Protein 3EXR (pdb70)

Structure (mmCIF, N/CA/C/O backbone):
data_3EXR
#
_entry.id   3EXR
#
_cell.length_a   59.830
_cell.length_b   127.230
_cell.length_c   130.770
_cell.angle_alpha   90.000
_cell.angle_beta   90.000
_cell.angle_gamma   90.000
#
_symmetry.space_group_name_H-M   'P 21 21 21'
#
loop_
_entity.id
_entity.type
_entity.pdbx_description
1 polymer 'RmpD (Hexulose-6-phosphate synthase)'
2 water water
#
loop_
_atom_site.group_PDB
_atom_site.id
_atom_site.type_symbol
_atom_site.label_atom_id
_atom_site.label_alt_id
_atom_site.label_comp_id
_atom_site.label_asym_id
_atom_site.label_entity_id
_atom_site.label_seq_id
_atom_site.pdbx_PDB_ins_code
_atom_site.Cartn_x
_atom_site.Cartn_y
_atom_site.Cartn_z
_atom_site.occupancy
_atom_site.B_iso_or_equiv
_atom_site.auth_seq_id
_atom_site.auth_comp_id
_atom_site.auth_asym_id
_atom_site.auth_atom_id
_atom_site.pdbx_PDB_model_num
ATOM 1 N N . LYS A 1 3 ? 25.309 36.758 47.985 1.00 31.66 3 LYS A N 1
ATOM 2 C CA . LYS A 1 3 ? 24.176 36.396 48.882 1.00 31.28 3 LYS A CA 1
ATOM 3 C C . LYS A 1 3 ? 24.642 36.233 50.324 1.00 30.62 3 LYS A C 1
ATOM 4 O O . LYS A 1 3 ? 25.688 35.635 50.598 1.00 31.62 3 LYS A O 1
ATOM 6 N N . GLN A 1 4 ? 23.857 36.758 51.250 1.00 28.31 4 GLN A N 1
ATOM 7 C CA . GLN A 1 4 ? 24.122 36.568 52.666 1.00 25.84 4 GLN A CA 1
ATOM 8 C C . GLN A 1 4 ? 22.832 36.175 53.376 1.00 23.11 4 GLN A C 1
ATOM 9 O O . GLN A 1 4 ? 21.736 36.338 52.843 1.00 22.85 4 GLN A O 1
ATOM 15 N N . LEU A 1 5 ? 22.980 35.660 54.583 1.00 19.63 5 LEU A N 1
ATOM 16 C CA . LEU A 1 5 ? 21.844 35.338 55.420 1.00 17.18 5 LEU A CA 1
ATOM 17 C C . LEU A 1 5 ? 21.159 36.618 55.915 1.00 14.71 5 LEU A C 1
ATOM 18 O O . LEU A 1 5 ? 21.793 37.679 56.003 1.00 14.66 5 LEU A O 1
ATOM 23 N N . PRO A 1 6 ? 19.875 36.532 56.271 1.00 12.13 6 PRO A N 1
ATOM 24 C CA . PRO A 1 6 ? 19.286 37.685 56.973 1.00 10.84 6 PRO A CA 1
ATOM 25 C C . PRO A 1 6 ? 20.105 38.050 58.206 1.00 10.19 6 PRO A C 1
ATOM 26 O O . PRO A 1 6 ? 20.569 37.158 58.921 1.00 10.55 6 PRO A O 1
ATOM 30 N N . ASN A 1 7 ? 20.227 39.358 58.464 1.00 10.33 7 ASN A N 1
ATOM 31 C CA . ASN A 1 7 ? 20.895 39.860 59.643 1.00 10.57 7 ASN A CA 1
ATOM 32 C C . ASN A 1 7 ? 19.998 39.685 60.859 1.00 10.26 7 ASN A C 1
ATOM 33 O O . ASN A 1 7 ? 18.777 39.704 60.747 1.00 10.22 7 ASN A O 1
ATOM 38 N N . LEU A 1 8 ? 20.624 39.511 62.022 1.00 9.86 8 LEU A N 1
ATOM 39 C CA . LEU A 1 8 ? 19.987 39.703 63.293 1.00 9.79 8 LEU A CA 1
ATOM 40 C C . LEU A 1 8 ? 20.424 41.068 63.822 1.00 9.57 8 LEU A C 1
ATOM 41 O O . LEU A 1 8 ? 21.616 41.317 64.007 1.00 10.03 8 LEU A O 1
ATOM 46 N N . GLN A 1 9 ? 19.441 41.919 64.077 1.00 9.12 9 GLN A N 1
ATOM 47 C CA . GLN A 1 9 ? 19.652 43.259 64.623 1.00 8.65 9 GLN A CA 1
ATOM 48 C C . GLN A 1 9 ? 19.003 43.346 65.987 1.00 9.18 9 GLN A C 1
ATOM 49 O O . GLN A 1 9 ? 17.904 42.839 66.175 1.00 9.28 9 GLN A O 1
ATOM 55 N N . VAL A 1 10 ? 19.676 44.019 66.924 1.00 9.44 10 VAL A N 1
ATOM 56 C CA . VAL A 1 10 ? 19.072 44.318 68.224 1.00 9.66 10 VAL A CA 1
ATOM 57 C C . VAL A 1 10 ? 18.823 45.820 68.353 1.00 9.32 10 VAL A C 1
ATOM 58 O O . VAL A 1 10 ? 19.724 46.627 68.118 1.00 9.39 10 VAL A O 1
ATOM 62 N N . ALA A 1 11 ? 17.578 46.157 68.656 1.00 8.74 11 ALA A N 1
ATOM 63 C CA . ALA A 1 11 ? 17.175 47.524 68.932 1.00 9.36 11 ALA A CA 1
ATOM 64 C C . ALA A 1 11 ? 17.338 47.782 70.418 1.00 9.21 11 ALA A C 1
ATOM 65 O O . ALA A 1 11 ? 16.898 46.980 71.249 1.00 9.99 11 ALA A O 1
ATOM 67 N N . LEU A 1 12 ? 17.931 48.928 70.740 1.00 8.49 12 LEU A N 1
ATOM 68 C CA . LEU A 1 12 ? 18.051 49.435 72.114 1.00 8.80 12 LEU A CA 1
ATOM 69 C C . LEU A 1 12 ? 17.146 50.647 72.289 1.00 8.65 12 LEU A C 1
ATOM 70 O O . LEU A 1 12 ? 17.464 51.758 71.852 1.00 8.05 12 LEU A O 1
ATOM 75 N N . ASP A 1 13 ? 15.986 50.432 72.896 1.00 8.88 13 ASP A N 1
ATOM 76 C CA . ASP A 1 13 ? 14.960 51.468 73.010 1.00 9.73 13 ASP A CA 1
ATOM 77 C C . ASP A 1 13 ? 14.787 51.978 74.438 1.00 9.68 13 ASP A C 1
ATOM 78 O O . ASP A 1 13 ? 13.750 52.556 74.776 1.00 10.16 13 ASP A O 1
ATOM 83 N N . HIS A 1 14 ? 15.829 51.795 75.245 1.00 9.26 14 HIS A N 1
ATOM 84 C CA . HIS A 1 14 ? 15.852 52.157 76.657 1.00 8.85 14 HIS A CA 1
ATOM 85 C C . HIS A 1 14 ? 15.750 53.665 76.847 1.00 9.20 14 HIS A C 1
ATOM 86 O O . HIS A 1 14 ? 16.133 54.453 75.974 1.00 9.59 14 HIS A O 1
ATOM 93 N N . SER A 1 15 ? 15.206 54.056 77.993 1.00 9.28 15 SER A N 1
ATOM 94 C CA . SER A 1 15 ? 15.068 55.461 78.340 1.00 10.03 15 SER A CA 1
ATOM 95 C C . SER A 1 15 ? 16.269 56.072 79.074 1.00 10.34 15 SER A C 1
ATOM 96 O O . SER A 1 15 ? 16.223 57.222 79.499 1.00 10.28 15 SER A O 1
ATOM 99 N N . ASN A 1 16 ? 17.337 55.287 79.224 1.00 9.90 16 ASN A N 1
ATOM 100 C CA . ASN A 1 16 ? 18.557 55.752 79.849 1.00 10.22 16 ASN A CA 1
ATOM 101 C C . ASN A 1 16 ? 19.783 55.066 79.250 1.00 10.42 16 ASN A C 1
ATOM 102 O O . ASN A 1 16 ? 19.695 54.055 78.542 1.00 10.18 16 ASN A O 1
ATOM 107 N N . LEU A 1 17 ? 20.925 55.688 79.481 1.00 10.43 17 LEU A N 1
ATOM 108 C CA . LEU A 1 17 ? 22.188 55.288 78.898 1.00 10.56 17 LEU A CA 1
ATOM 109 C C . LEU A 1 17 ? 22.594 53.904 79.399 1.00 10.37 17 LEU A C 1
ATOM 110 O O . LEU A 1 17 ? 22.974 53.030 78.596 1.00 9.63 17 LEU A O 1
ATOM 115 N N . LYS A 1 18 ? 22.464 53.681 80.707 1.00 10.27 18 LYS A N 1
ATOM 116 C CA . LYS A 1 18 ? 22.880 52.407 81.284 1.00 10.37 18 LYS A CA 1
ATOM 117 C C . LYS A 1 18 ? 22.100 51.229 80.695 1.00 10.14 18 LYS A C 1
ATOM 118 O O . LYS A 1 18 ? 22.678 50.185 80.421 1.00 11.25 18 LYS A O 1
ATOM 124 N N . GLY A 1 19 ? 20.810 51.405 80.436 1.00 9.45 19 GLY A N 1
ATOM 125 C CA . GLY A 1 19 ? 20.029 50.272 79.911 1.00 10.13 19 GLY A CA 1
ATOM 126 C C . GLY A 1 19 ? 20.465 49.868 78.510 1.00 9.34 19 GLY A C 1
ATOM 127 O O . GLY A 1 19 ? 20.559 48.671 78.164 1.00 10.12 19 GLY A O 1
ATOM 128 N N . ALA A 1 20 ? 20.736 50.882 77.673 1.00 9.20 20 ALA A N 1
ATOM 129 C CA . ALA A 1 20 ? 21.218 50.637 76.298 1.00 9.15 20 ALA A CA 1
ATOM 130 C C . ALA A 1 20 ? 22.581 49.961 76.297 1.00 9.29 20 ALA A C 1
ATOM 131 O O . ALA A 1 20 ? 22.809 48.987 75.579 1.00 9.23 20 ALA A O 1
ATOM 133 N N . ILE A 1 21 ? 23.503 50.475 77.103 1.00 9.14 21 ILE A N 1
ATOM 134 C CA . ILE A 1 21 ? 24.869 49.943 77.097 1.00 9.74 21 ILE A CA 1
ATOM 135 C C . ILE A 1 21 ? 24.867 48.530 77.674 1.00 9.61 21 ILE A C 1
ATOM 136 O O . ILE A 1 21 ? 25.485 47.623 77.118 1.00 9.88 21 ILE A O 1
ATOM 141 N N . THR A 1 22 ? 24.119 48.327 78.746 1.00 9.53 22 THR A N 1
ATOM 142 C CA . THR A 1 22 ? 24.114 46.992 79.367 1.00 9.64 22 THR A CA 1
ATOM 143 C C . THR A 1 22 ? 23.512 45.964 78.419 1.00 9.90 22 THR A C 1
ATOM 144 O O . THR A 1 22 ? 24.034 44.875 78.270 1.00 10.22 22 THR A O 1
ATOM 148 N N . ALA A 1 23 ? 22.419 46.328 77.759 1.00 9.72 23 ALA A N 1
ATOM 149 C CA . ALA A 1 23 ? 21.777 45.397 76.813 1.00 8.83 23 ALA A CA 1
ATOM 150 C C . ALA A 1 23 ? 22.704 45.106 75.621 1.00 9.17 23 ALA A C 1
ATOM 151 O O . ALA A 1 23 ? 22.836 43.944 75.171 1.00 10.14 23 ALA A O 1
ATOM 153 N N . ALA A 1 24 ? 23.342 46.147 75.088 1.00 9.58 24 ALA A N 1
ATOM 154 C CA . ALA A 1 24 ? 24.261 45.995 73.950 1.00 9.94 24 ALA A CA 1
ATOM 155 C C . ALA A 1 24 ? 25.407 45.057 74.246 1.00 10.89 24 ALA A C 1
ATOM 156 O O . ALA A 1 24 ? 25.727 44.174 73.439 1.00 11.57 24 ALA A O 1
ATOM 158 N N . VAL A 1 25 ? 26.006 45.226 75.411 1.00 11.30 25 VAL A N 1
ATOM 159 C CA . VAL A 1 25 ? 27.117 44.360 75.813 1.00 12.09 25 VAL A CA 1
ATOM 160 C C . VAL A 1 25 ? 26.656 42.908 75.981 1.00 11.98 25 VAL A C 1
ATOM 161 O O . VAL A 1 25 ? 27.401 41.988 75.667 1.00 13.37 25 VAL A O 1
ATOM 165 N N . SER A 1 26 ? 25.419 42.708 76.442 1.00 11.96 26 SER A N 1
ATOM 166 C CA . SER A 1 26 ? 24.891 41.350 76.666 1.00 12.36 26 SER A CA 1
ATOM 167 C C . SER A 1 26 ? 24.728 40.522 75.405 1.00 12.28 26 SER A C 1
ATOM 168 O O . SER A 1 26 ? 24.808 39.296 75.475 1.00 12.92 26 SER A O 1
ATOM 171 N N . VAL A 1 27 ? 24.428 41.172 74.273 1.00 12.54 27 VAL A N 1
ATOM 172 C CA . VAL A 1 27 ? 24.131 40.470 73.018 1.00 13.13 27 VAL A CA 1
ATOM 173 C C . VAL A 1 27 ? 25.044 40.795 71.839 1.00 14.06 27 VAL A C 1
ATOM 174 O O . VAL A 1 27 ? 25.000 40.115 70.813 1.00 14.23 27 VAL A O 1
ATOM 178 N N . GLY A 1 28 ? 25.868 41.822 71.983 1.00 14.84 28 GLY A N 1
ATOM 179 C CA . GLY A 1 28 ? 26.638 42.371 70.874 1.00 15.23 28 GLY A CA 1
ATOM 180 C C . GLY A 1 28 ? 27.396 41.369 70.028 1.00 15.52 28 GLY A C 1
ATOM 181 O O . GLY A 1 28 ? 27.343 41.406 68.807 1.00 15.00 28 GLY A O 1
ATOM 182 N N . ASN A 1 29 ? 28.088 40.449 70.674 1.00 16.26 29 ASN A N 1
ATOM 183 C CA . ASN A 1 29 ? 28.904 39.494 69.949 1.00 17.56 29 ASN A CA 1
ATOM 184 C C . ASN A 1 29 ? 28.085 38.527 69.103 1.00 16.62 29 ASN A C 1
ATOM 185 O O . ASN A 1 29 ? 28.599 37.914 68.163 1.00 17.90 29 ASN A O 1
ATOM 190 N N . GLU A 1 30 ? 26.814 38.381 69.449 1.00 15.35 30 GLU A N 1
ATOM 191 C CA . GLU A 1 30 ? 25.953 37.402 68.806 1.00 14.47 30 GLU A CA 1
ATOM 192 C C . GLU A 1 30 ? 25.088 37.958 67.688 1.00 14.02 30 GLU A C 1
ATOM 193 O O . GLU A 1 30 ? 24.450 37.192 66.968 1.00 14.37 30 GLU A O 1
ATOM 199 N N . VAL A 1 31 ? 25.055 39.285 67.541 1.00 11.68 31 VAL A N 1
ATOM 200 C CA . VAL A 1 31 ? 24.204 39.929 66.543 1.00 11.46 31 VAL A CA 1
ATOM 201 C C . VAL A 1 31 ? 25.047 40.519 65.437 1.00 10.79 31 VAL A C 1
ATOM 202 O O . VAL A 1 31 ? 26.264 40.660 65.583 1.00 11.99 31 VAL A O 1
ATOM 206 N N . ASP A 1 32 ? 24.392 40.853 64.329 1.00 10.65 32 ASP A N 1
ATOM 207 C CA . ASP A 1 32 ? 25.051 41.453 63.168 1.00 10.44 32 ASP A CA 1
ATOM 208 C C . ASP A 1 32 ? 24.958 42.977 63.173 1.00 10.83 32 ASP A C 1
ATOM 209 O O . ASP A 1 32 ? 25.798 43.658 62.577 1.00 11.18 32 ASP A O 1
ATOM 214 N N . VAL A 1 33 ? 23.888 43.489 63.767 1.00 9.98 33 VAL A N 1
ATOM 215 C CA . VAL A 1 33 ? 23.621 44.937 63.742 1.00 8.79 33 VAL A CA 1
ATOM 216 C C . VAL A 1 33 ? 23.125 45.404 65.128 1.00 9.63 33 VAL A C 1
ATOM 217 O O . VAL A 1 33 ? 22.279 44.739 65.739 1.00 8.63 33 VAL A O 1
ATOM 221 N N . ILE A 1 34 ? 23.663 46.521 65.615 1.00 9.11 34 ILE A N 1
ATOM 222 C CA . ILE A 1 34 ? 23.229 47.119 66.891 1.00 9.71 34 ILE A CA 1
ATOM 223 C C . ILE A 1 34 ? 22.641 48.494 66.613 1.00 8.34 34 ILE A C 1
ATOM 224 O O . ILE A 1 34 ? 23.254 49.318 65.940 1.00 8.59 34 ILE A O 1
ATOM 229 N N . GLU A 1 35 ? 21.455 48.741 67.156 1.00 7.65 35 GLU A N 1
ATOM 230 C CA . GLU A 1 35 ? 20.680 49.950 66.843 1.00 7.67 35 GLU A CA 1
ATOM 231 C C . GLU A 1 35 ? 20.416 50.772 68.108 1.00 7.49 35 GLU A C 1
ATOM 232 O O . GLU A 1 35 ? 19.853 50.279 69.082 1.00 7.62 35 GLU A O 1
ATOM 238 N N . ALA A 1 36 ? 20.844 52.029 68.074 1.00 6.88 36 ALA A N 1
ATOM 239 C CA . ALA A 1 36 ? 20.461 53.006 69.078 1.00 7.86 36 ALA A CA 1
ATOM 240 C C . ALA A 1 36 ? 19.076 53.522 68.723 1.00 7.61 36 ALA A C 1
ATOM 241 O O . ALA A 1 36 ? 18.921 54.296 67.752 1.00 7.24 36 ALA A O 1
ATOM 243 N N . GLY A 1 37 ? 18.066 53.098 69.477 1.00 7.67 37 GLY A N 1
ATOM 244 C CA . GLY A 1 37 ? 16.695 53.418 69.136 1.00 8.28 37 GLY A CA 1
ATOM 245 C C . GLY A 1 37 ? 16.311 54.862 69.415 1.00 7.31 37 GLY A C 1
ATOM 246 O O . GLY A 1 37 ? 16.942 55.533 70.229 1.00 7.96 37 GLY A O 1
ATOM 247 N N . THR A 1 38 ? 15.244 55.342 68.765 1.00 7.87 38 THR A N 1
ATOM 248 C CA . THR A 1 38 ? 14.852 56.755 68.858 1.00 7.55 38 THR A CA 1
ATOM 249 C C . THR A 1 38 ? 14.553 57.162 70.297 1.00 7.78 38 THR A C 1
ATOM 250 O O . THR A 1 38 ? 14.944 58.246 70.731 1.00 8.13 38 THR A O 1
ATOM 254 N N . VAL A 1 39 ? 13.846 56.306 71.041 1.00 7.56 39 VAL A N 1
ATOM 255 C CA . VAL A 1 39 ? 13.528 56.631 72.435 1.00 8.29 39 VAL A CA 1
ATOM 256 C C . VAL A 1 39 ? 14.814 56.918 73.230 1.00 7.08 39 VAL A C 1
ATOM 257 O O . VAL A 1 39 ? 14.864 57.801 74.086 1.00 6.98 39 VAL A O 1
ATOM 261 N N . CYS A 1 40 ? 15.842 56.128 72.964 1.00 8.30 40 CYS A N 1
ATOM 262 C CA . CYS A 1 40 ? 17.109 56.244 73.658 1.00 6.99 40 CYS A CA 1
ATOM 263 C C . CYS A 1 40 ? 17.879 57.483 73.207 1.00 7.41 40 CYS A C 1
ATOM 264 O O . CYS A 1 40 ? 18.363 58.248 74.038 1.00 6.92 40 CYS A O 1
ATOM 267 N N . LEU A 1 41 ? 17.991 57.682 71.894 1.00 6.80 41 LEU A N 1
ATOM 268 C CA . LEU A 1 41 ? 18.678 58.859 71.394 1.00 7.07 41 LEU A CA 1
ATOM 269 C C . LEU A 1 41 ? 18.047 60.166 71.877 1.00 7.29 41 LEU A C 1
ATOM 270 O O . LEU A 1 41 ? 18.756 61.112 72.237 1.00 8.01 41 LEU A O 1
ATOM 275 N N . LEU A 1 42 ? 16.720 60.247 71.890 1.00 7.29 42 LEU A N 1
ATOM 276 C CA . LEU A 1 42 ? 16.078 61.466 72.407 1.00 6.74 42 LEU A CA 1
ATOM 277 C C . LEU A 1 42 ? 16.349 61.685 73.872 1.00 6.51 42 LEU A C 1
ATOM 278 O O . LEU A 1 42 ? 16.268 62.828 74.333 1.00 7.62 42 LEU A O 1
ATOM 283 N N . GLN A 1 43 ? 16.618 60.607 74.619 1.00 7.60 43 GLN A N 1
ATOM 284 C CA . GLN A 1 43 ? 17.003 60.727 76.028 1.00 7.34 43 GLN A CA 1
ATOM 285 C C . GLN A 1 43 ? 18.469 61.068 76.266 1.00 7.20 43 GLN A C 1
ATOM 286 O O . GLN A 1 43 ? 18.770 61.866 77.134 1.00 7.67 43 GLN A O 1
ATOM 292 N N . VAL A 1 44 ? 19.381 60.445 75.514 1.00 7.56 44 VAL A N 1
ATOM 293 C CA . VAL A 1 44 ? 20.799 60.492 75.866 1.00 7.90 44 VAL A CA 1
ATOM 294 C C . VAL A 1 44 ? 21.682 61.193 74.858 1.00 7.22 44 VAL A C 1
ATOM 295 O O . VAL A 1 44 ? 22.814 61.512 75.189 1.00 8.25 44 VAL A O 1
ATOM 299 N N . GLY A 1 45 ? 21.180 61.436 73.654 1.00 7.27 45 GLY A N 1
ATOM 300 C CA . GLY A 1 45 ? 21.943 62.106 72.604 1.00 7.10 45 GLY A CA 1
ATOM 301 C C . GLY A 1 45 ? 22.846 61.117 71.887 1.00 7.06 45 GLY A C 1
ATOM 302 O O . GLY A 1 45 ? 22.776 59.908 72.133 1.00 8.85 45 GLY A O 1
ATOM 303 N N . SER A 1 46 ? 23.730 61.648 71.055 1.00 7.40 46 SER A N 1
ATOM 304 C CA . SER A 1 46 ? 24.433 60.852 70.060 1.00 7.29 46 SER A CA 1
ATOM 305 C C . SER A 1 46 ? 25.721 60.241 70.575 1.00 7.76 46 SER A C 1
ATOM 306 O O . SER A 1 46 ? 26.324 59.423 69.889 1.00 7.74 46 SER A O 1
ATOM 309 N N . GLU A 1 47 ? 26.164 60.608 71.767 1.00 8.31 47 GLU A N 1
ATOM 310 C CA . GLU A 1 47 ? 27.401 60.035 72.279 1.00 8.99 47 GLU A CA 1
ATOM 311 C C . GLU A 1 47 ? 27.267 58.493 72.386 1.00 9.14 47 GLU A C 1
ATOM 312 O O . GLU A 1 47 ? 28.220 57.766 72.186 1.00 9.15 47 GLU A O 1
ATOM 318 N N . LEU A 1 48 ? 26.057 58.023 72.641 1.00 9.30 48 LEU A N 1
ATOM 319 C CA . LEU A 1 48 ? 25.784 56.589 72.667 1.00 8.85 48 LEU A CA 1
ATOM 320 C C . LEU A 1 48 ? 26.283 55.903 71.397 1.00 8.50 48 LEU A C 1
ATOM 321 O O . LEU A 1 48 ? 26.845 54.786 71.462 1.00 7.84 48 LEU A O 1
ATOM 326 N N . VAL A 1 49 ? 26.083 56.549 70.249 1.00 8.97 49 VAL A N 1
ATOM 327 C CA . VAL A 1 49 ? 26.510 55.942 68.978 1.00 8.43 49 VAL A CA 1
ATOM 328 C C . VAL A 1 49 ? 28.019 55.677 68.999 1.00 8.51 49 VAL A C 1
ATOM 329 O O . VAL A 1 49 ? 28.488 54.626 68.593 1.00 8.13 49 VAL A O 1
ATOM 333 N N . GLU A 1 50 ? 28.758 56.666 69.474 1.00 8.42 50 GLU A N 1
ATOM 334 C CA . GLU A 1 50 ? 30.213 56.566 69.588 1.00 9.14 50 GLU A CA 1
ATOM 335 C C . GLU A 1 50 ? 30.673 55.490 70.603 1.00 9.33 50 GLU A C 1
ATOM 336 O O . GLU A 1 50 ? 31.634 54.762 70.359 1.00 10.16 50 GLU A O 1
ATOM 342 N N . VAL A 1 51 ? 29.969 55.382 71.717 1.00 9.09 51 VAL A N 1
ATOM 343 C CA . VAL A 1 51 ? 30.267 54.352 72.715 1.00 8.13 51 VAL A CA 1
ATOM 344 C C . VAL A 1 51 ? 30.054 52.971 72.085 1.00 8.96 51 VAL A C 1
ATOM 345 O O . VAL A 1 51 ? 30.881 52.093 72.274 1.00 9.21 51 VAL A O 1
ATOM 349 N N . LEU A 1 52 ? 28.971 52.820 71.339 1.00 8.50 52 LEU A N 1
ATOM 350 C CA . LEU A 1 52 ? 28.685 51.538 70.704 1.00 9.52 52 LEU A CA 1
ATOM 351 C C . LEU A 1 52 ? 29.755 51.199 69.678 1.00 9.66 52 LEU A C 1
ATOM 352 O O . LEU A 1 52 ? 30.160 50.053 69.582 1.00 10.15 52 LEU A O 1
ATOM 357 N N . ARG A 1 53 ? 30.211 52.199 68.921 1.00 9.40 53 ARG A N 1
ATOM 358 C CA . ARG A 1 53 ? 31.264 51.996 67.930 1.00 9.35 53 ARG A CA 1
ATOM 359 C C . ARG A 1 53 ? 32.567 51.553 68.571 1.00 10.03 53 ARG A C 1
ATOM 360 O O . ARG A 1 53 ? 33.245 50.684 68.053 1.00 10.18 53 ARG A O 1
ATOM 368 N N . SER A 1 54 ? 32.882 52.125 69.721 1.00 9.82 54 SER A N 1
ATOM 369 C CA . SER A 1 54 ? 34.070 51.761 70.481 1.00 10.46 54 SER A CA 1
ATOM 370 C C . SER A 1 54 ? 33.983 50.299 70.994 1.00 10.52 54 SER A C 1
ATOM 371 O O . SER A 1 54 ? 34.953 49.530 70.928 1.00 11.38 54 SER A O 1
ATOM 374 N N . LEU A 1 55 ? 32.829 49.925 71.530 1.00 10.53 55 LEU A N 1
ATOM 375 C CA . LEU A 1 55 ? 32.639 48.573 72.007 1.00 10.95 55 LEU A CA 1
ATOM 376 C C . LEU A 1 55 ? 32.645 47.545 70.875 1.00 11.60 55 LEU A C 1
ATOM 377 O O . LEU A 1 55 ? 33.066 46.397 71.098 1.00 12.16 55 LEU A O 1
ATOM 382 N N . PHE A 1 56 ? 32.156 47.957 69.696 1.00 11.98 56 PHE A N 1
ATOM 383 C CA . PHE A 1 56 ? 31.915 47.054 68.554 1.00 12.32 56 PHE A CA 1
ATOM 384 C C . PHE A 1 56 ? 32.457 47.637 67.233 1.00 13.65 56 PHE A C 1
ATOM 385 O O . PHE A 1 56 ? 31.699 48.153 66.396 1.00 14.02 56 PHE A O 1
ATOM 393 N N . PRO A 1 57 ? 33.780 47.632 67.066 1.00 15.52 57 PRO A N 1
ATOM 394 C CA . PRO A 1 57 ? 34.427 48.306 65.929 1.00 17.45 57 PRO A CA 1
ATOM 395 C C . PRO A 1 57 ? 33.957 47.808 64.561 1.00 18.88 57 PRO A C 1
ATOM 396 O O . PRO A 1 57 ? 33.960 48.582 63.598 1.00 20.41 57 PRO A O 1
ATOM 400 N N . ASP A 1 58 ? 33.518 46.557 64.497 1.00 20.15 58 ASP A N 1
ATOM 401 C CA . ASP A 1 58 ? 33.236 45.923 63.212 1.00 21.02 58 ASP A CA 1
ATOM 402 C C . ASP A 1 58 ? 31.775 45.477 63.067 1.00 20.21 58 ASP A C 1
ATOM 403 O O . ASP A 1 58 ? 31.452 44.645 62.220 1.00 21.43 58 ASP A O 1
ATOM 408 N N . LYS A 1 59 ? 30.885 46.029 63.886 1.00 17.48 59 LYS A N 1
ATOM 409 C CA . LYS A 1 59 ? 29.475 45.703 63.792 1.00 16.15 59 LYS A CA 1
ATOM 410 C C . LYS A 1 59 ? 28.810 46.804 63.023 1.00 13.56 59 LYS A C 1
ATOM 411 O O . LYS A 1 59 ? 29.288 47.933 63.006 1.00 13.77 59 LYS A O 1
ATOM 417 N N . ILE A 1 60 ? 27.696 46.488 62.377 1.00 11.57 60 ILE A N 1
ATOM 418 C CA . ILE A 1 60 ? 26.894 47.552 61.759 1.00 10.00 60 ILE A CA 1
ATOM 419 C C . ILE A 1 60 ? 26.157 48.300 62.885 1.00 9.33 60 ILE A C 1
ATOM 420 O O . ILE A 1 60 ? 25.575 47.676 63.753 1.00 8.41 60 ILE A O 1
ATOM 425 N N . ILE A 1 61 ? 26.211 49.637 62.881 1.00 9.01 61 ILE A N 1
ATOM 426 C CA . ILE A 1 61 ? 25.541 50.449 63.907 1.00 9.38 61 ILE A CA 1
ATOM 427 C C . ILE A 1 61 ? 24.512 51.364 63.247 1.00 8.75 61 ILE A C 1
ATOM 428 O O . ILE A 1 61 ? 24.815 52.047 62.275 1.00 8.06 61 ILE A O 1
ATOM 433 N N . VAL A 1 62 ? 23.305 51.359 63.794 1.00 8.35 62 VAL A N 1
ATOM 434 C CA . VAL A 1 62 ? 22.177 52.131 63.300 1.00 8.24 62 VAL A CA 1
ATOM 435 C C . VAL A 1 62 ? 21.887 53.245 64.305 1.00 8.35 62 VAL A C 1
ATOM 436 O O . VAL A 1 62 ? 21.799 52.983 65.507 1.00 8.62 62 VAL A O 1
ATOM 440 N N . ALA A 1 63 ? 21.835 54.476 63.793 1.00 7.31 63 ALA A N 1
ATOM 441 C CA . ALA A 1 63 ? 21.318 55.623 64.567 1.00 7.56 63 ALA A CA 1
ATOM 442 C C . ALA A 1 63 ? 19.856 55.795 64.129 1.00 7.56 63 ALA A C 1
ATOM 443 O O . ALA A 1 63 ? 19.567 56.296 63.038 1.00 7.82 63 ALA A O 1
ATOM 445 N N . ASP A 1 64 ? 18.931 55.417 65.007 1.00 7.24 64 ASP A N 1
ATOM 446 C CA . ASP A 1 64 ? 17.507 55.419 64.673 1.00 7.72 64 ASP A CA 1
ATOM 447 C C . ASP A 1 64 ? 16.924 56.785 65.017 1.00 7.38 64 ASP A C 1
ATOM 448 O O . ASP A 1 64 ? 16.198 56.921 65.979 1.00 7.96 64 ASP A O 1
ATOM 453 N N . THR A 1 65 ? 17.239 57.788 64.200 1.00 7.19 65 THR A N 1
ATOM 454 C CA . THR A 1 65 ? 16.766 59.146 64.476 1.00 7.66 65 THR A CA 1
ATOM 455 C C . THR A 1 65 ? 15.368 59.438 63.925 1.00 8.05 65 THR A C 1
ATOM 456 O O . THR A 1 65 ? 14.756 60.433 64.292 1.00 8.79 65 THR A O 1
ATOM 460 N N . LYS A 1 66 ? 14.871 58.601 63.013 1.00 8.60 66 LYS A N 1
ATOM 461 C CA . LYS A 1 66 ? 13.575 58.829 62.365 1.00 8.95 66 LYS A CA 1
ATOM 462 C C . LYS A 1 66 ? 13.512 60.269 61.865 1.00 9.54 66 LYS A C 1
ATOM 463 O O . LYS A 1 66 ? 12.507 60.981 62.019 1.00 9.06 66 LYS A O 1
ATOM 469 N N . CYS A 1 67 ? 14.634 60.681 61.279 1.00 9.77 67 CYS A N 1
ATOM 470 C CA . CYS A 1 67 ? 14.829 62.048 60.795 1.00 10.52 67 CYS A CA 1
ATOM 471 C C . CYS A 1 67 ? 13.750 62.503 59.818 1.00 10.70 67 CYS A C 1
ATOM 472 O O . CYS A 1 67 ? 13.448 61.813 58.838 1.00 10.59 67 CYS A O 1
ATOM 475 N N . ALA A 1 68 ? 13.152 63.655 60.128 1.00 10.20 68 ALA A N 1
ATOM 476 C CA . ALA A 1 68 ? 12.093 64.249 59.298 1.00 10.60 68 ALA A CA 1
ATOM 477 C C . ALA A 1 68 ? 12.543 65.478 58.520 1.00 10.55 68 ALA A C 1
ATOM 478 O O . ALA A 1 68 ? 11.881 65.836 57.548 1.00 10.11 68 ALA A O 1
ATOM 480 N N . ASP A 1 69 ? 13.621 66.122 58.972 1.00 10.64 69 ASP A N 1
ATOM 481 C CA . ASP A 1 69 ? 14.047 67.388 58.422 1.00 11.15 69 ASP A CA 1
ATOM 482 C C . ASP A 1 69 ? 15.509 67.635 58.840 1.00 11.29 69 ASP A C 1
ATOM 483 O O . ASP A 1 69 ? 16.042 66.931 59.725 1.00 10.70 69 ASP A O 1
ATOM 488 N N . ALA A 1 70 ? 16.151 68.615 58.200 1.00 11.02 70 ALA A N 1
ATOM 489 C CA . ALA A 1 70 ? 17.584 68.862 58.402 1.00 11.51 70 ALA A CA 1
ATOM 490 C C . ALA A 1 70 ? 18.389 67.575 58.193 1.00 12.00 70 ALA A C 1
ATOM 491 O O . ALA A 1 70 ? 19.255 67.200 59.013 1.00 11.02 70 ALA A O 1
ATOM 493 N N . GLY A 1 71 ? 18.111 66.908 57.068 1.00 11.88 71 GLY A N 1
ATOM 494 C CA . GLY A 1 71 ? 18.678 65.600 56.808 1.00 11.54 71 GLY A CA 1
ATOM 495 C C . GLY A 1 71 ? 20.187 65.585 56.783 1.00 10.81 71 GLY A C 1
ATOM 496 O O . GLY A 1 71 ? 20.805 64.690 57.337 1.00 11.31 71 GLY A O 1
ATOM 497 N N . GLY A 1 72 ? 20.787 66.598 56.173 1.00 10.37 72 GLY A N 1
ATOM 498 C CA . GLY A 1 72 ? 22.237 66.683 56.096 1.00 10.17 72 GLY A CA 1
ATOM 499 C C . GLY A 1 72 ? 22.884 66.819 57.463 1.00 10.28 72 GLY A C 1
ATOM 500 O O . GLY A 1 72 ? 23.912 66.198 57.739 1.00 11.65 72 GLY A O 1
ATOM 501 N N . THR A 1 73 ? 22.290 67.642 58.316 1.00 9.44 73 THR A N 1
ATOM 502 C CA . THR A 1 73 ? 22.821 67.903 59.642 1.00 10.33 73 THR A CA 1
ATOM 503 C C . THR A 1 73 ? 22.690 66.701 60.553 1.00 9.63 73 THR A C 1
ATOM 504 O O . THR A 1 73 ? 23.654 66.308 61.194 1.00 10.55 73 THR A O 1
ATOM 508 N N . VAL A 1 74 ? 21.515 66.090 60.594 1.00 9.57 74 VAL A N 1
ATOM 509 C CA . VAL A 1 74 ? 21.285 64.957 61.509 1.00 9.05 74 VAL A CA 1
ATOM 510 C C . VAL A 1 74 ? 22.155 63.743 61.062 1.00 10.10 74 VAL A C 1
ATOM 511 O O . VAL A 1 74 ? 22.766 63.050 61.897 1.00 11.12 74 VAL A O 1
ATOM 515 N N . ALA A 1 75 ? 22.231 63.517 59.751 1.00 10.09 75 ALA A N 1
ATOM 516 C CA . ALA A 1 75 ? 23.081 62.444 59.202 1.00 10.22 75 ALA A CA 1
ATOM 517 C C . ALA A 1 75 ? 24.540 62.675 59.509 1.00 9.49 75 ALA A C 1
ATOM 518 O O . ALA A 1 75 ? 25.222 61.789 60.005 1.00 9.60 75 ALA A O 1
ATOM 520 N N . LYS A 1 76 ? 25.036 63.881 59.229 1.00 9.80 76 LYS A N 1
ATOM 521 C CA . LYS A 1 76 ? 26.419 64.227 59.603 1.00 9.99 76 LYS A CA 1
ATOM 522 C C . LYS A 1 76 ? 26.673 64.060 61.090 1.00 9.46 76 LYS A C 1
ATOM 523 O O . LYS A 1 76 ? 27.690 63.487 61.486 1.00 9.77 76 LYS A O 1
ATOM 529 N N . ASN A 1 77 ? 25.761 64.548 61.927 1.00 8.84 77 ASN A N 1
ATOM 530 C CA . ASN A 1 77 ? 25.939 64.424 63.367 1.00 9.04 77 ASN A CA 1
ATOM 531 C C . ASN A 1 77 ? 26.099 63.008 63.864 1.00 9.01 77 ASN A C 1
ATOM 532 O O . ASN A 1 77 ? 26.889 62.767 64.770 1.00 9.72 77 ASN A O 1
ATOM 537 N N . ASN A 1 78 ? 25.342 62.069 63.284 1.00 8.96 78 ASN A N 1
ATOM 538 C CA . ASN A 1 78 ? 25.439 60.674 63.695 1.00 9.05 78 ASN A CA 1
ATOM 539 C C . ASN A 1 78 ? 26.527 59.907 62.970 1.00 9.08 78 ASN A C 1
ATOM 540 O O . ASN A 1 78 ? 27.082 59.000 63.560 1.00 9.26 78 ASN A O 1
ATOM 545 N N . ALA A 1 79 ? 26.859 60.290 61.738 1.00 9.49 79 ALA A N 1
ATOM 546 C CA . ALA A 1 79 ? 27.960 59.657 60.991 1.00 9.88 79 ALA A CA 1
ATOM 547 C C . ALA A 1 79 ? 29.305 59.970 61.640 1.00 9.74 79 ALA A C 1
ATOM 548 O O . ALA A 1 79 ? 30.185 59.109 61.707 1.00 10.73 79 ALA A O 1
ATOM 550 N N . VAL A 1 80 ? 29.486 61.193 62.140 1.00 9.62 80 VAL A N 1
ATOM 551 C CA . VAL A 1 80 ? 30.755 61.507 62.797 1.00 10.35 80 VAL A CA 1
ATOM 552 C C . VAL A 1 80 ? 30.931 60.731 64.103 1.00 9.46 80 VAL A C 1
ATOM 553 O O . VAL A 1 80 ? 32.049 60.533 64.543 1.00 11.03 80 VAL A O 1
ATOM 557 N N . ARG A 1 81 ? 29.823 60.277 64.708 1.00 8.96 81 ARG A N 1
ATOM 558 C CA . ARG A 1 81 ? 29.852 59.444 65.930 1.00 8.85 81 ARG A CA 1
ATOM 559 C C . ARG A 1 81 ? 30.179 57.990 65.587 1.00 9.17 81 ARG A C 1
ATOM 560 O O . ARG A 1 81 ? 30.487 57.200 66.470 1.00 11.02 81 ARG A O 1
ATOM 568 N N . GLY A 1 82 ? 30.090 57.654 64.310 1.00 9.92 82 GLY A N 1
ATOM 569 C CA . GLY A 1 82 ? 30.375 56.293 63.831 1.00 10.03 82 GLY A CA 1
ATOM 570 C C . GLY A 1 82 ? 29.203 55.463 63.287 1.00 10.32 82 GLY A C 1
ATOM 571 O O . GLY A 1 82 ? 29.384 54.278 63.010 1.00 11.10 82 GLY A O 1
ATOM 572 N N . ALA A 1 83 ? 28.011 56.049 63.119 1.00 10.19 83 ALA A N 1
ATOM 573 C CA . ALA A 1 83 ? 26.899 55.294 62.537 1.00 10.34 83 ALA A CA 1
ATOM 574 C C . ALA A 1 83 ? 27.159 54.822 61.117 1.00 10.26 83 ALA A C 1
ATOM 575 O O . ALA A 1 83 ? 27.779 55.538 60.300 1.00 10.22 83 ALA A O 1
ATOM 577 N N . ASP A 1 84 ? 26.629 53.636 60.808 1.00 9.75 84 ASP A N 1
ATOM 578 C CA . ASP A 1 84 ? 26.575 53.153 59.425 1.00 8.55 84 ASP A CA 1
ATOM 579 C C . ASP A 1 84 ? 25.258 53.487 58.731 1.00 8.56 84 ASP A C 1
ATOM 580 O O . ASP A 1 84 ? 25.245 54.007 57.606 1.00 8.65 84 ASP A O 1
ATOM 585 N N . TRP A 1 85 ? 24.152 53.189 59.411 1.00 8.70 85 TRP A N 1
ATOM 586 C CA . TRP A 1 85 ? 22.816 53.389 58.885 1.00 8.77 85 TRP A CA 1
ATOM 587 C C . TRP A 1 85 ? 22.101 54.388 59.755 1.00 9.31 85 TRP A C 1
ATOM 588 O O . TRP A 1 85 ? 22.294 54.391 60.953 1.00 9.60 85 TRP A O 1
ATOM 599 N N . MET A 1 86 ? 21.300 55.242 59.127 1.00 9.75 86 MET A N 1
ATOM 600 C CA . MET A 1 86 ? 20.403 56.131 59.860 1.00 9.16 86 MET A CA 1
ATOM 601 C C . MET A 1 86 ? 18.987 55.999 59.308 1.00 8.78 86 MET A C 1
ATOM 602 O O . MET A 1 86 ? 18.789 55.890 58.082 1.00 8.81 86 MET A O 1
ATOM 607 N N . THR A 1 87 ? 17.995 56.047 60.195 1.00 8.01 87 THR A N 1
ATOM 608 C CA . THR A 1 87 ? 16.612 56.079 59.748 1.00 8.07 87 THR A CA 1
ATOM 609 C C . THR A 1 87 ? 16.095 57.486 59.449 1.00 8.82 87 THR A C 1
ATOM 610 O O . THR A 1 87 ? 16.383 58.463 60.166 1.00 8.15 87 THR A O 1
ATOM 614 N N . CYS A 1 88 ? 15.277 57.574 58.396 1.00 8.95 88 CYS A N 1
ATOM 615 C CA . CYS A 1 88 ? 14.427 58.741 58.155 1.00 8.90 88 CYS A CA 1
ATOM 616 C C . CYS A 1 88 ? 13.001 58.256 58.210 1.00 9.06 88 CYS A C 1
ATOM 617 O O . CYS A 1 88 ? 12.687 57.163 57.683 1.00 10.28 88 CYS A O 1
ATOM 620 N N . ILE A 1 89 ? 12.139 59.046 58.851 1.00 8.96 89 ILE A N 1
ATOM 621 C CA . ILE A 1 89 ? 10.710 58.769 58.830 1.00 9.68 89 ILE A CA 1
ATOM 622 C C . ILE A 1 89 ? 10.220 58.928 57.381 1.00 9.80 89 ILE A C 1
ATOM 623 O O . ILE A 1 89 ? 10.737 59.743 56.618 1.00 9.59 89 ILE A O 1
ATOM 628 N N . CYS A 1 90 ? 9.226 58.146 56.992 1.00 10.25 90 CYS A N 1
ATOM 629 C CA . CYS A 1 90 ? 8.762 58.161 55.606 1.00 11.47 90 CYS A CA 1
ATOM 630 C C . CYS A 1 90 ? 8.123 59.492 55.207 1.00 12.42 90 CYS A C 1
ATOM 631 O O . CYS A 1 90 ? 7.958 59.762 54.018 1.00 13.85 90 CYS A O 1
ATOM 634 N N . SER A 1 91 ? 7.749 60.293 56.204 1.00 13.24 91 SER A N 1
ATOM 635 C CA . SER A 1 91 ? 7.225 61.661 56.049 1.00 14.19 91 SER A CA 1
ATOM 636 C C . SER A 1 91 ? 8.251 62.643 55.507 1.00 13.95 91 SER A C 1
ATOM 637 O O . SER A 1 91 ? 7.891 63.699 54.986 1.00 14.50 91 SER A O 1
ATOM 640 N N . ALA A 1 92 ? 9.528 62.377 55.751 1.00 12.97 92 ALA A N 1
ATOM 641 C CA . ALA A 1 92 ? 10.585 63.231 55.255 1.00 12.19 92 ALA A CA 1
ATOM 642 C C . ALA A 1 92 ? 10.500 63.379 53.734 1.00 12.05 92 ALA A C 1
ATOM 643 O O . ALA A 1 92 ? 10.212 62.426 53.016 1.00 12.83 92 ALA A O 1
ATOM 645 N N . THR A 1 93 ? 10.735 64.579 53.246 1.00 12.14 93 THR A N 1
ATOM 646 C CA . THR A 1 93 ? 10.699 64.811 51.810 1.00 12.51 93 THR A CA 1
ATOM 647 C C . THR A 1 93 ? 11.896 64.185 51.114 1.00 12.62 93 THR A C 1
ATOM 648 O O . THR A 1 93 ? 12.889 63.826 51.757 1.00 12.76 93 THR A O 1
ATOM 652 N N . ILE A 1 94 ? 11.801 64.072 49.793 1.00 13.57 94 ILE A N 1
ATOM 653 C CA . ILE A 1 94 ? 12.890 63.554 48.977 1.00 13.43 94 ILE A CA 1
ATOM 654 C C . ILE A 1 94 ? 14.157 64.422 49.126 1.00 13.21 94 ILE A C 1
ATOM 655 O O . ILE A 1 94 ? 15.225 63.877 49.340 1.00 13.29 94 ILE A O 1
ATOM 660 N N . PRO A 1 95 ? 14.061 65.765 49.057 1.00 13.68 95 PRO A N 1
ATOM 661 C CA . PRO A 1 95 ? 15.279 66.556 49.339 1.00 13.38 95 PRO A CA 1
ATOM 662 C C . PRO A 1 95 ? 15.927 66.283 50.711 1.00 12.74 95 PRO A C 1
ATOM 663 O O . PRO A 1 95 ? 17.150 66.160 50.803 1.00 11.74 95 PRO A O 1
ATOM 667 N N . THR A 1 96 ? 15.110 66.145 51.745 1.00 12.23 96 THR A N 1
ATOM 668 C CA . THR A 1 96 ? 15.634 65.812 53.077 1.00 11.74 96 THR A CA 1
ATOM 669 C C . THR A 1 96 ? 16.341 64.436 53.066 1.00 11.34 96 THR A C 1
ATOM 670 O O . THR A 1 96 ? 17.453 64.271 53.601 1.00 10.65 96 THR A O 1
ATOM 674 N N . MET A 1 97 ? 15.688 63.432 52.469 1.00 11.55 97 MET A N 1
ATOM 675 C CA . MET A 1 97 ? 16.296 62.087 52.394 1.00 12.13 97 MET A CA 1
ATOM 676 C C . MET A 1 97 ? 17.584 62.076 51.563 1.00 12.22 97 MET A C 1
ATOM 677 O O . MET A 1 97 ? 18.565 61.452 51.954 1.00 11.92 97 MET A O 1
ATOM 682 N N . LYS A 1 98 ? 17.591 62.788 50.437 1.00 12.53 98 LYS A N 1
ATOM 683 C CA . LYS A 1 98 ? 18.821 62.891 49.633 1.00 13.65 98 LYS A CA 1
ATOM 684 C C . LYS A 1 98 ? 19.934 63.593 50.400 1.00 12.59 98 LYS A C 1
ATOM 685 O O . LYS A 1 98 ? 21.094 63.169 50.340 1.00 12.41 98 LYS A O 1
ATOM 691 N N . ALA A 1 99 ? 19.606 64.664 51.119 1.00 11.64 99 ALA A N 1
ATOM 692 C CA . ALA A 1 99 ? 20.645 65.388 51.862 1.00 11.05 99 ALA A CA 1
ATOM 693 C C . ALA A 1 99 ? 21.259 64.499 52.945 1.00 11.36 99 ALA A C 1
ATOM 694 O O . ALA A 1 99 ? 22.466 64.536 53.179 1.00 11.53 99 ALA A O 1
ATOM 696 N N . ALA A 1 100 ? 20.421 63.669 53.573 1.00 10.19 100 ALA A N 1
ATOM 697 C CA . ALA A 1 100 ? 20.864 62.761 54.619 1.00 10.40 100 ALA A CA 1
ATOM 698 C C . ALA A 1 100 ? 21.750 61.688 54.006 1.00 9.74 100 ALA A C 1
ATOM 699 O O . ALA A 1 100 ? 22.835 61.405 54.523 1.00 10.27 100 ALA A O 1
ATOM 701 N N . ARG A 1 101 ? 21.323 61.123 52.881 1.00 9.99 101 ARG A N 1
ATOM 702 C CA . ARG A 1 101 ? 22.150 60.122 52.192 1.00 10.82 101 ARG A CA 1
ATOM 703 C C . ARG A 1 101 ? 23.507 60.680 51.778 1.00 11.55 101 ARG A C 1
ATOM 704 O O . ARG A 1 101 ? 24.536 60.026 51.980 1.00 12.70 101 ARG A O 1
ATOM 712 N N . LYS A 1 102 ? 23.501 61.868 51.187 1.00 13.00 102 LYS A N 1
ATOM 713 C CA . LYS A 1 102 ? 24.751 62.493 50.760 1.00 14.46 102 LYS A CA 1
ATOM 714 C C . LYS A 1 102 ? 25.690 62.723 51.940 1.00 13.70 102 LYS A C 1
ATOM 715 O O . LYS A 1 102 ? 26.890 62.485 51.828 1.00 13.13 102 LYS A O 1
ATOM 721 N N . ALA A 1 103 ? 25.145 63.153 53.076 1.00 12.89 103 ALA A N 1
ATOM 722 C CA . ALA A 1 103 ? 25.979 63.425 54.246 1.00 13.03 103 ALA A CA 1
ATOM 723 C C . ALA A 1 103 ? 26.565 62.166 54.867 1.00 12.79 103 ALA A C 1
ATOM 724 O O . ALA A 1 103 ? 27.735 62.156 55.268 1.00 13.24 103 ALA A O 1
ATOM 726 N N . ILE A 1 104 ? 25.769 61.090 54.942 1.00 12.97 104 ILE A N 1
ATOM 727 C CA . ILE A 1 104 ? 26.258 59.884 55.582 1.00 11.70 104 ILE A CA 1
ATOM 728 C C . ILE A 1 104 ? 27.284 59.189 54.674 1.00 12.23 104 ILE A C 1
ATOM 729 O O . ILE A 1 104 ? 28.262 58.649 55.161 1.00 12.47 104 ILE A O 1
ATOM 734 N N . GLU A 1 105 ? 27.066 59.256 53.360 1.00 12.57 105 GLU A N 1
ATOM 735 C CA . GLU A 1 105 ? 28.023 58.730 52.373 1.00 13.96 105 GLU A CA 1
ATOM 736 C C . GLU A 1 105 ? 29.327 59.512 52.370 1.00 14.31 105 GLU A C 1
ATOM 737 O O . GLU A 1 105 ? 30.395 58.939 52.154 1.00 14.58 105 GLU A O 1
ATOM 743 N N . ASP A 1 106 ? 29.255 60.818 52.610 1.00 14.52 106 ASP A N 1
ATOM 744 C CA . ASP A 1 106 ? 30.468 61.638 52.617 1.00 15.78 106 ASP A CA 1
ATOM 745 C C . ASP A 1 106 ? 31.426 61.210 53.732 1.00 15.41 106 ASP A C 1
ATOM 746 O O . ASP A 1 106 ? 32.641 61.146 53.532 1.00 15.71 106 ASP A O 1
ATOM 751 N N . ILE A 1 107 ? 30.882 60.894 54.908 1.00 15.18 107 ILE A N 1
ATOM 752 C CA . ILE A 1 107 ? 31.700 60.492 56.047 1.00 15.96 107 ILE A CA 1
ATOM 753 C C . ILE A 1 107 ? 32.019 58.987 56.055 1.00 15.55 107 ILE A C 1
ATOM 754 O O . ILE A 1 107 ? 33.117 58.568 56.451 1.00 15.57 107 ILE A O 1
ATOM 759 N N . ASN A 1 108 ? 31.067 58.197 55.566 1.00 14.46 108 ASN A N 1
ATOM 760 C CA . ASN A 1 108 ? 31.141 56.749 55.572 1.00 14.53 108 ASN A CA 1
ATOM 761 C C . ASN A 1 108 ? 30.821 56.175 54.173 1.00 14.70 108 ASN A C 1
ATOM 762 O O . ASN A 1 108 ? 29.742 55.627 53.941 1.00 14.04 108 ASN A O 1
ATOM 767 N N . PRO A 1 109 ? 31.731 56.344 53.209 1.00 15.26 109 PRO A N 1
ATOM 768 C CA . PRO A 1 109 ? 31.445 55.863 51.850 1.00 15.74 109 PRO A CA 1
ATOM 769 C C . PRO A 1 109 ? 31.227 54.368 51.735 1.00 16.69 109 PRO A C 1
ATOM 770 O O . PRO A 1 109 ? 30.423 53.951 50.899 1.00 16.88 109 PRO A O 1
ATOM 774 N N . ASP A 1 110 ? 31.904 53.588 52.570 1.00 18.03 110 ASP A N 1
ATOM 775 C CA . ASP A 1 110 ? 31.868 52.126 52.456 1.00 19.53 110 ASP A CA 1
ATOM 776 C C . ASP A 1 110 ? 30.529 51.534 52.883 1.00 18.78 110 ASP A C 1
ATOM 777 O O . ASP A 1 110 ? 30.053 50.596 52.255 1.00 18.90 110 ASP A O 1
ATOM 782 N N . LYS A 1 111 ? 29.950 52.067 53.963 1.00 17.25 111 LYS A N 1
ATOM 783 C CA . LYS A 1 111 ? 28.756 51.463 54.564 1.00 16.27 111 LYS A CA 1
ATOM 784 C C . LYS A 1 111 ? 27.561 52.423 54.751 1.00 14.83 111 LYS A C 1
ATOM 785 O O . LYS A 1 111 ? 26.451 51.964 55.016 1.00 14.54 111 LYS A O 1
ATOM 791 N N . GLY A 1 112 ? 27.777 53.738 54.607 1.00 12.92 112 GLY A N 1
ATOM 792 C CA . GLY A 1 112 ? 26.753 54.746 54.886 1.00 12.40 112 GLY A CA 1
ATOM 793 C C . GLY A 1 112 ? 25.476 54.617 54.081 1.00 11.52 112 GLY A C 1
ATOM 794 O O . GLY A 1 112 ? 25.514 54.608 52.852 1.00 11.96 112 GLY A O 1
ATOM 795 N N . GLU A 1 113 ? 24.342 54.526 54.774 1.00 10.47 113 GLU A N 1
ATOM 796 C CA . GLU A 1 113 ? 23.045 54.371 54.136 1.00 10.06 113 GLU A CA 1
ATOM 797 C C . GLU A 1 113 ? 21.919 54.956 54.970 1.00 9.84 113 GLU A C 1
ATOM 798 O O . GLU A 1 113 ? 22.020 55.022 56.216 1.00 10.82 113 GLU A O 1
ATOM 804 N N . ILE A 1 114 ? 20.842 55.311 54.269 1.00 8.60 114 ILE A N 1
ATOM 805 C CA . ILE A 1 114 ? 19.575 55.710 54.857 1.00 8.75 114 ILE A CA 1
ATOM 806 C C . ILE A 1 114 ? 18.581 54.541 54.770 1.00 9.15 114 ILE A C 1
ATOM 807 O O . ILE A 1 114 ? 18.578 53.744 53.804 1.00 10.01 114 ILE A O 1
ATOM 812 N N . GLN A 1 115 ? 17.763 54.431 55.816 1.00 8.89 115 GLN A N 1
ATOM 813 C CA . GLN A 1 115 ? 16.664 53.462 55.883 1.00 8.38 115 GLN A CA 1
ATOM 814 C C . GLN A 1 115 ? 15.376 54.237 56.114 1.00 8.70 115 GLN A C 1
ATOM 815 O O . GLN A 1 115 ? 15.333 55.103 56.976 1.00 8.85 115 GLN A O 1
ATOM 821 N N . VAL A 1 116 ? 14.317 53.881 55.391 1.00 8.48 116 VAL A N 1
ATOM 822 C CA . VAL A 1 116 ? 13.025 54.526 55.551 1.00 9.11 116 VAL A CA 1
ATOM 823 C C . VAL A 1 116 ? 12.159 53.737 56.552 1.00 8.88 116 VAL A C 1
ATOM 824 O O . VAL A 1 116 ? 11.792 52.570 56.347 1.00 9.11 116 VAL A O 1
ATOM 828 N N . GLU A 1 117 ? 11.802 54.420 57.634 1.00 9.10 117 GLU A N 1
ATOM 829 C CA . GLU A 1 117 ? 10.885 53.921 58.658 1.00 8.86 117 GLU A CA 1
ATOM 830 C C . GLU A 1 117 ? 9.439 54.111 58.221 1.00 9.17 117 GLU A C 1
ATOM 831 O O . GLU A 1 117 ? 9.009 55.227 57.965 1.00 9.37 117 GLU A O 1
ATOM 837 N N . LEU A 1 118 ? 8.716 53.002 58.099 1.00 8.34 118 LEU A N 1
ATOM 838 C CA . LEU A 1 118 ? 7.371 52.987 57.520 1.00 8.13 118 LEU A CA 1
ATOM 839 C C . LEU A 1 118 ? 6.314 53.117 58.594 1.00 8.59 118 LEU A C 1
ATOM 840 O O . LEU A 1 118 ? 6.131 52.196 59.398 1.00 8.67 118 LEU A O 1
ATOM 845 N N . TYR A 1 119 ? 5.678 54.298 58.629 1.00 8.64 119 TYR A N 1
ATOM 846 C CA . TYR A 1 119 ? 4.562 54.608 59.517 1.00 10.12 119 TYR A CA 1
ATOM 847 C C . TYR A 1 119 ? 3.445 55.282 58.738 1.00 10.92 119 TYR A C 1
ATOM 848 O O . TYR A 1 119 ? 3.696 56.108 57.859 1.00 12.72 119 TYR A O 1
ATOM 857 N N . GLY A 1 120 ? 2.212 54.964 59.119 1.00 12.58 120 GLY A N 1
ATOM 858 C CA . GLY A 1 120 ? 1.031 55.609 58.553 1.00 14.48 120 GLY A CA 1
ATOM 859 C C . GLY A 1 120 ? 0.778 55.219 57.111 1.00 16.08 120 GLY A C 1
ATOM 860 O O . GLY A 1 120 ? 1.197 54.129 56.683 1.00 15.68 120 GLY A O 1
ATOM 861 N N . ASP A 1 121 ? 0.132 56.113 56.369 1.00 18.37 121 ASP A N 1
ATOM 862 C CA . ASP A 1 121 ? -0.376 55.829 55.019 1.00 20.14 121 ASP A CA 1
ATOM 863 C C . ASP A 1 121 ? 0.602 56.092 53.876 1.00 19.64 121 ASP A C 1
ATOM 864 O O . ASP A 1 121 ? 0.313 56.861 52.930 1.00 20.99 121 ASP A O 1
ATOM 869 N N . TRP A 1 122 ? 1.749 55.446 53.924 1.00 17.85 122 TRP A N 1
ATOM 870 C CA . TRP A 1 122 ? 2.711 55.563 52.837 1.00 16.69 122 TRP A CA 1
ATOM 871 C C . TRP A 1 122 ? 2.241 54.750 51.639 1.00 16.18 122 TRP A C 1
ATOM 872 O O . TRP A 1 122 ? 1.475 53.795 51.802 1.00 17.04 122 TRP A O 1
ATOM 883 N N . THR A 1 123 ? 2.688 55.138 50.453 1.00 15.57 123 THR A N 1
ATOM 884 C CA . THR A 1 123 ? 2.290 54.487 49.206 1.00 14.93 123 THR A CA 1
ATOM 885 C C . THR A 1 123 ? 3.487 53.878 48.449 1.00 14.33 123 THR A C 1
ATOM 886 O O . THR A 1 123 ? 4.650 54.228 48.691 1.00 13.39 123 THR A O 1
ATOM 890 N N . TYR A 1 124 ? 3.195 52.981 47.507 1.00 13.38 124 TYR A N 1
ATOM 891 C CA . TYR A 1 124 ? 4.225 52.439 46.631 1.00 13.71 124 TYR A CA 1
ATOM 892 C C . TYR A 1 124 ? 4.786 53.496 45.640 1.00 14.40 124 TYR A C 1
ATOM 893 O O . TYR A 1 124 ? 5.927 53.386 45.189 1.00 14.53 124 TYR A O 1
ATOM 902 N N . ASP A 1 125 ? 3.995 54.516 45.315 1.00 15.21 125 ASP A N 1
ATOM 903 C CA . ASP A 1 125 ? 4.500 55.609 44.490 1.00 16.25 125 ASP A CA 1
ATOM 904 C C . ASP A 1 125 ? 5.574 56.384 45.258 1.00 15.32 125 ASP A C 1
ATOM 905 O O . ASP A 1 125 ? 6.626 56.708 44.702 1.00 15.28 125 ASP A O 1
ATOM 910 N N . GLN A 1 126 ? 5.338 56.615 46.545 1.00 14.89 126 GLN A N 1
ATOM 911 C CA . GLN A 1 126 ? 6.365 57.214 47.406 1.00 14.79 126 GLN A CA 1
ATOM 912 C C . GLN A 1 126 ? 7.587 56.299 47.485 1.00 14.31 126 GLN A C 1
ATOM 913 O O . GLN A 1 126 ? 8.728 56.756 47.345 1.00 13.69 126 GLN A O 1
ATOM 919 N N . ALA A 1 127 ? 7.357 55.002 47.702 1.00 13.87 127 ALA A N 1
ATOM 920 C CA . ALA A 1 127 ? 8.468 54.061 47.805 1.00 13.80 127 ALA A CA 1
ATOM 921 C C . ALA A 1 127 ? 9.355 54.103 46.567 1.00 13.72 127 ALA A C 1
ATOM 922 O O . ALA A 1 127 ? 10.574 54.059 46.675 1.00 13.27 127 ALA A O 1
ATOM 924 N N . GLN A 1 128 ? 8.761 54.250 45.380 1.00 12.95 128 GLN A N 1
ATOM 925 C CA . GLN A 1 128 ? 9.586 54.316 44.168 1.00 13.35 128 GLN A CA 1
ATOM 926 C C . GLN A 1 128 ? 10.411 55.616 44.156 1.00 12.89 128 GLN A C 1
ATOM 927 O O . GLN A 1 128 ? 11.533 55.645 43.672 1.00 13.42 128 GLN A O 1
ATOM 933 N N . GLN A 1 129 ? 9.859 56.692 44.710 1.00 13.17 129 GLN A N 1
ATOM 934 C CA . GLN A 1 129 ? 10.610 57.938 44.827 1.00 13.53 129 GLN A CA 1
ATOM 935 C C . GLN A 1 129 ? 11.842 57.766 45.731 1.00 12.98 129 GLN A C 1
ATOM 936 O O . GLN A 1 129 ? 12.907 58.286 45.426 1.00 12.85 129 GLN A O 1
ATOM 942 N N . TRP A 1 130 ? 11.710 56.982 46.808 1.00 11.56 130 TRP A N 1
ATOM 943 C CA . TRP A 1 130 ? 12.856 56.731 47.667 1.00 11.59 130 TRP A CA 1
ATOM 944 C C . TRP A 1 130 ? 13.942 55.999 46.874 1.00 11.87 130 TRP A C 1
ATOM 945 O O . TRP A 1 130 ? 15.099 56.398 46.896 1.00 11.45 130 TRP A O 1
ATOM 956 N N . LEU A 1 131 ? 13.555 54.958 46.133 1.00 12.16 131 LEU A N 1
ATOM 957 C CA . LEU A 1 131 ? 14.518 54.189 45.334 1.00 13.56 131 LEU A CA 1
ATOM 958 C C . LEU A 1 131 ? 15.236 55.095 44.332 1.00 14.61 131 LEU A C 1
ATOM 959 O O . LEU A 1 131 ? 16.457 55.030 44.177 1.00 14.90 131 LEU A O 1
ATOM 964 N N . ASP A 1 132 ? 14.455 55.946 43.677 1.00 15.46 132 ASP A N 1
ATOM 965 C CA . ASP A 1 132 ? 15.000 56.856 42.648 1.00 15.83 132 ASP A CA 1
ATOM 966 C C . ASP A 1 132 ? 15.981 57.830 43.254 1.00 15.85 132 ASP A C 1
ATOM 967 O O . ASP A 1 132 ? 16.898 58.288 42.566 1.00 16.75 132 ASP A O 1
ATOM 972 N N . ALA A 1 133 ? 15.765 58.139 44.544 1.00 14.64 133 ALA A N 1
ATOM 973 C CA . ALA A 1 133 ? 16.644 59.033 45.313 1.00 14.41 133 ALA A CA 1
ATOM 974 C C . ALA A 1 133 ? 17.862 58.308 45.895 1.00 14.50 133 ALA A C 1
ATOM 975 O O . ALA A 1 133 ? 18.661 58.927 46.614 1.00 14.79 133 ALA A O 1
ATOM 977 N N . GLY A 1 134 ? 18.009 57.018 45.569 1.00 14.27 134 GLY A N 1
ATOM 978 C CA . GLY A 1 134 ? 19.145 56.176 45.964 1.00 13.80 134 GLY A CA 1
ATOM 979 C C . GLY A 1 134 ? 19.020 55.526 47.332 1.00 12.85 134 GLY A C 1
ATOM 980 O O . GLY A 1 134 ? 19.985 55.067 47.892 1.00 13.42 134 GLY A O 1
ATOM 981 N N . ILE A 1 135 ? 17.806 55.490 47.853 1.00 12.80 135 ILE A N 1
ATOM 982 C CA . ILE A 1 135 ? 17.522 54.890 49.149 1.00 13.20 135 ILE A CA 1
ATOM 983 C C . ILE A 1 135 ? 16.740 53.582 48.971 1.00 12.56 135 ILE A C 1
ATOM 984 O O . ILE A 1 135 ? 15.603 53.550 48.463 1.00 13.10 135 ILE A O 1
ATOM 989 N N . SER A 1 136 ? 17.344 52.497 49.434 1.00 11.21 136 SER A N 1
ATOM 990 C CA . SER A 1 136 ? 16.827 51.165 49.106 1.00 11.09 136 SER A CA 1
ATOM 991 C C . SER A 1 136 ? 16.722 50.238 50.287 1.00 10.23 136 SER A C 1
ATOM 992 O O . SER A 1 136 ? 16.762 49.035 50.118 1.00 11.09 136 SER A O 1
ATOM 995 N N . GLN A 1 137 ? 16.596 50.813 51.489 1.00 9.43 137 GLN A N 1
ATOM 996 C CA . GLN A 1 137 ? 16.233 50.063 52.693 1.00 9.02 137 GLN A CA 1
ATOM 997 C C . GLN A 1 137 ? 14.969 50.647 53.289 1.00 8.97 137 GLN A C 1
ATOM 998 O O . GLN A 1 137 ? 14.803 51.884 53.350 1.00 9.85 137 GLN A O 1
ATOM 1004 N N . ALA A 1 138 ? 14.101 49.764 53.757 1.00 9.47 138 ALA A N 1
ATOM 1005 C CA . ALA A 1 138 ? 12.851 50.143 54.414 1.00 9.14 138 ALA A CA 1
ATOM 1006 C C . ALA A 1 138 ? 12.607 49.256 55.610 1.00 8.57 138 ALA A C 1
ATOM 1007 O O . ALA A 1 138 ? 12.919 48.063 55.576 1.00 9.44 138 ALA A O 1
ATOM 1009 N N . ILE A 1 139 ? 12.028 49.844 56.664 1.00 7.66 139 ILE A N 1
ATOM 1010 C CA . ILE A 1 139 ? 11.748 49.106 57.895 1.00 7.68 139 ILE A CA 1
ATOM 1011 C C . ILE A 1 139 ? 10.240 48.952 58.026 1.00 8.23 139 ILE A C 1
ATOM 1012 O O . ILE A 1 139 ? 9.512 49.941 58.169 1.00 7.73 139 ILE A O 1
ATOM 1017 N N . TYR A 1 140 ? 9.790 47.707 57.996 1.00 8.01 140 TYR A N 1
ATOM 1018 C CA . TYR A 1 140 ? 8.369 47.371 58.062 1.00 8.06 140 TYR A CA 1
ATOM 1019 C C . TYR A 1 140 ? 8.025 46.784 59.437 1.00 8.67 140 TYR A C 1
ATOM 1020 O O . TYR A 1 140 ? 8.677 45.836 59.876 1.00 9.36 140 TYR A O 1
ATOM 1029 N N . HIS A 1 141 ? 7.012 47.361 60.097 1.00 8.33 141 HIS A N 1
ATOM 1030 C CA . HIS A 1 141 ? 6.540 46.947 61.415 1.00 9.67 141 HIS A CA 1
ATOM 1031 C C . HIS A 1 141 ? 5.300 46.090 61.311 1.00 9.32 141 HIS A C 1
ATOM 1032 O O . HIS A 1 141 ? 4.375 46.415 60.554 1.00 9.54 141 HIS A O 1
ATOM 1039 N N . GLN A 1 142 ? 5.246 45.012 62.097 1.00 9.33 142 GLN A N 1
ATOM 1040 C CA . GLN A 1 142 ? 3.993 44.271 62.195 1.00 9.86 142 GLN A CA 1
ATOM 1041 C C . GLN A 1 142 ? 2.841 45.228 62.527 1.00 10.05 142 GLN A C 1
ATOM 1042 O O . GLN A 1 142 ? 2.973 46.172 63.331 1.00 10.28 142 GLN A O 1
ATOM 1048 N N . SER A 1 143 ? 1.696 45.016 61.888 1.00 11.15 143 SER A N 1
ATOM 1049 C CA . SER A 1 143 ? 0.509 45.791 62.213 1.00 13.47 143 SER A CA 1
ATOM 1050 C C . SER A 1 143 ? 0.311 45.771 63.727 1.00 14.01 143 SER A C 1
ATOM 1051 O O . SER A 1 143 ? 0.355 44.692 64.337 1.00 12.98 143 SER A O 1
ATOM 1054 N N . ARG A 1 144 ? 0.168 46.963 64.323 1.00 14.81 144 ARG A N 1
ATOM 1055 C CA . ARG A 1 144 ? 0.265 47.124 65.771 1.00 16.41 144 ARG A CA 1
ATOM 1056 C C . ARG A 1 144 ? -0.830 46.382 66.510 1.00 16.93 144 ARG A C 1
ATOM 1057 O O . ARG A 1 144 ? -0.593 45.842 67.592 1.00 16.62 144 ARG A O 1
ATOM 1065 N N . ASP A 1 145 ? -2.031 46.349 65.922 1.00 18.56 145 ASP A N 1
ATOM 1066 C CA . ASP A 1 145 ? -3.149 45.604 66.505 1.00 20.47 145 ASP A CA 1
ATOM 1067 C C . ASP A 1 145 ? -2.823 44.129 66.665 1.00 20.35 145 ASP A C 1
ATOM 1068 O O . ASP A 1 145 ? -3.077 43.539 67.715 1.00 20.40 145 ASP A O 1
ATOM 1073 N N . ALA A 1 146 ? -2.291 43.540 65.597 1.00 19.82 146 ALA A N 1
ATOM 1074 C CA . ALA A 1 146 ? -1.871 42.138 65.596 1.00 19.94 146 ALA A CA 1
ATOM 1075 C C . ALA A 1 146 ? -0.703 41.889 66.556 1.00 19.73 146 ALA A C 1
ATOM 1076 O O . ALA A 1 146 ? -0.637 40.856 67.235 1.00 19.84 146 ALA A O 1
ATOM 1078 N N . LEU A 1 147 ? 0.225 42.839 66.605 1.00 19.53 147 LEU A N 1
ATOM 1079 C CA . LEU A 1 147 ? 1.370 42.754 67.492 1.00 20.15 147 LEU A CA 1
ATOM 1080 C C . LEU A 1 147 ? 0.898 42.740 68.939 1.00 21.17 147 LEU A C 1
ATOM 1081 O O . LEU A 1 147 ? 1.269 41.850 69.708 1.00 21.88 147 LEU A O 1
ATOM 1086 N N . LEU A 1 148 ? 0.067 43.717 69.296 1.00 21.63 148 LEU A N 1
ATOM 1087 C CA . LEU A 1 148 ? -0.428 43.826 70.670 1.00 22.25 148 LEU A CA 1
ATOM 1088 C C . LEU A 1 148 ? -1.234 42.584 71.088 1.00 22.28 148 LEU A C 1
ATOM 1089 O O . LEU A 1 148 ? -1.173 42.163 72.253 1.00 22.93 148 LEU A O 1
ATOM 1094 N N . ALA A 1 149 ? -1.930 41.976 70.136 1.00 22.59 149 ALA A N 1
ATOM 1095 C CA . ALA A 1 149 ? -2.722 40.776 70.391 1.00 22.62 149 ALA A CA 1
ATOM 1096 C C . ALA A 1 149 ? -1.944 39.453 70.340 1.00 23.05 149 ALA A C 1
ATOM 1097 O O . ALA A 1 149 ? -2.480 38.408 70.643 1.00 23.40 149 ALA A O 1
ATOM 1099 N N . GLY A 1 150 ? -0.679 39.503 69.970 1.00 23.07 150 GLY A N 1
ATOM 1100 C CA . GLY A 1 150 ? 0.119 38.293 70.020 1.00 22.53 150 GLY A CA 1
ATOM 1101 C C . GLY A 1 150 ? -0.067 37.446 68.788 1.00 22.29 150 GLY A C 1
ATOM 1102 O O . GLY A 1 150 ? 0.227 36.260 68.778 1.00 22.98 150 GLY A O 1
ATOM 1103 N N . GLU A 1 151 ? -0.555 38.073 67.735 1.00 21.75 151 GLU A N 1
ATOM 1104 C CA . GLU A 1 151 ? -0.926 37.366 66.529 1.00 21.44 151 GLU A CA 1
ATOM 1105 C C . GLU A 1 151 ? 0.273 37.033 65.672 1.00 20.56 151 GLU A C 1
ATOM 1106 O O . GLU A 1 151 ? 1.292 37.684 65.748 1.00 20.61 151 GLU A O 1
ATOM 1112 N N . THR A 1 152 ? 0.131 36.006 64.855 1.00 19.52 152 THR A N 1
ATOM 1113 C CA . THR A 1 152 ? 1.070 35.756 63.783 1.00 17.95 152 THR A CA 1
ATOM 1114 C C . THR A 1 152 ? 1.079 36.963 62.844 1.00 15.84 152 THR A C 1
ATOM 1115 O O . THR A 1 152 ? 0.153 37.750 62.831 1.00 14.74 152 THR A O 1
ATOM 1119 N N . TRP A 1 153 ? 2.133 37.070 62.057 1.00 14.87 153 TRP A N 1
ATOM 1120 C CA . TRP A 1 153 ? 2.143 37.987 60.933 1.00 14.25 153 TRP A CA 1
ATOM 1121 C C . TRP A 1 153 ? 1.072 37.615 59.926 1.00 14.36 153 TRP A C 1
ATOM 1122 O O . TRP A 1 153 ? 1.101 36.542 59.370 1.00 14.93 153 TRP A O 1
ATOM 1133 N N . GLY A 1 154 ? 0.143 38.525 59.672 1.00 14.04 154 GLY A N 1
ATOM 1134 C CA . GLY A 1 154 ? -0.931 38.234 58.751 1.00 13.74 154 GLY A CA 1
ATOM 1135 C C . GLY A 1 154 ? -0.517 38.309 57.295 1.00 13.47 154 GLY A C 1
ATOM 1136 O O . GLY A 1 154 ? 0.527 38.846 56.972 1.00 13.52 154 GLY A O 1
ATOM 1137 N N . GLU A 1 155 ? -1.349 37.777 56.411 1.00 12.92 155 GLU A N 1
ATOM 1138 C CA . GLU A 1 155 ? -1.000 37.754 55.007 1.00 13.66 155 GLU A CA 1
ATOM 1139 C C . GLU A 1 155 ? -0.839 39.131 54.386 1.00 13.33 155 GLU A C 1
ATOM 1140 O O . GLU A 1 155 ? -0.002 39.325 53.531 1.00 13.28 155 GLU A O 1
ATOM 1146 N N . LYS A 1 156 ? -1.679 40.064 54.815 1.00 13.63 156 LYS A N 1
ATOM 1147 C CA . LYS A 1 156 ? -1.599 41.438 54.327 1.00 13.35 156 LYS A CA 1
ATOM 1148 C C . LYS A 1 156 ? -0.222 42.039 54.622 1.00 12.65 156 LYS A C 1
ATOM 1149 O O . LYS A 1 156 ? 0.387 42.623 53.736 1.00 12.43 156 LYS A O 1
ATOM 1151 N N . ASP A 1 157 ? 0.282 41.883 55.845 1.00 11.55 157 ASP A N 1
ATOM 1152 C CA . ASP A 1 157 ? 1.615 42.391 56.170 1.00 12.06 157 ASP A CA 1
ATOM 1153 C C . ASP A 1 157 ? 2.653 41.700 55.315 1.00 11.14 157 ASP A C 1
ATOM 1154 O O . ASP A 1 157 ? 3.521 42.364 54.759 1.00 10.87 157 ASP A O 1
ATOM 1159 N N . LEU A 1 158 ? 2.575 40.363 55.212 1.00 11.07 158 LEU A N 1
ATOM 1160 C CA . LEU A 1 158 ? 3.517 39.632 54.394 1.00 11.32 158 LEU A CA 1
ATOM 1161 C C . LEU A 1 158 ? 3.493 40.091 52.919 1.00 11.28 158 LEU A C 1
ATOM 1162 O O . LEU A 1 158 ? 4.536 40.222 52.288 1.00 11.59 158 LEU A O 1
ATOM 1167 N N . ASN A 1 159 ? 2.303 40.356 52.387 1.00 11.85 159 ASN A N 1
ATOM 1168 C CA . ASN A 1 159 ? 2.174 40.823 51.006 1.00 12.29 159 ASN A CA 1
ATOM 1169 C C . ASN A 1 159 ? 2.914 42.133 50.753 1.00 12.26 159 ASN A C 1
ATOM 1170 O O . ASN A 1 159 ? 3.520 42.322 49.692 1.00 13.15 159 ASN A O 1
ATOM 1175 N N . LYS A 1 160 ? 2.828 43.042 51.708 1.00 11.30 160 LYS A N 1
ATOM 1176 C CA . LYS A 1 160 ? 3.492 44.337 51.569 1.00 10.88 160 LYS A CA 1
ATOM 1177 C C . LYS A 1 160 ? 5.013 44.192 51.651 1.00 10.21 160 LYS A C 1
ATOM 1178 O O . LYS A 1 160 ? 5.757 44.786 50.878 1.00 10.46 160 LYS A O 1
ATOM 1184 N N . VAL A 1 161 ? 5.477 43.384 52.596 1.00 10.17 161 VAL A N 1
ATOM 1185 C CA . VAL A 1 161 ? 6.897 43.038 52.659 1.00 10.74 161 VAL A CA 1
ATOM 1186 C C . VAL A 1 161 ? 7.356 42.461 51.335 1.00 10.64 161 VAL A C 1
ATOM 1187 O O . VAL A 1 161 ? 8.365 42.903 50.784 1.00 10.78 161 VAL A O 1
ATOM 1191 N N . LYS A 1 162 ? 6.620 41.483 50.812 1.00 11.90 162 LYS A N 1
ATOM 1192 C CA . LYS A 1 162 ? 6.982 40.863 49.547 1.00 12.16 162 LYS A CA 1
ATOM 1193 C C . LYS A 1 162 ? 7.056 41.868 48.405 1.00 11.71 162 LYS A C 1
ATOM 1194 O O . LYS A 1 162 ? 7.984 41.815 47.595 1.00 12.75 162 LYS A O 1
ATOM 1200 N N . LYS A 1 163 ? 6.095 42.782 48.364 1.00 10.80 163 LYS A N 1
ATOM 1201 C CA . LYS A 1 163 ? 6.039 43.769 47.284 1.00 11.62 163 LYS A CA 1
ATOM 1202 C C . LYS A 1 163 ? 7.198 44.751 47.345 1.00 11.78 163 LYS A C 1
ATOM 1203 O O . LYS A 1 163 ? 7.760 45.115 46.316 1.00 11.86 163 LYS A O 1
ATOM 1209 N N . LEU A 1 164 ? 7.553 45.198 48.547 1.00 11.09 164 LEU A N 1
ATOM 1210 C CA . LEU A 1 164 ? 8.707 46.081 48.690 1.00 10.61 164 LEU A CA 1
ATOM 1211 C C . LEU A 1 164 ? 10.010 45.414 48.258 1.00 10.65 164 LEU A C 1
ATOM 1212 O O . LEU A 1 164 ? 10.853 46.031 47.614 1.00 10.54 164 LEU A O 1
ATOM 1217 N N . ILE A 1 165 ? 10.153 44.131 48.585 1.00 11.16 165 ILE A N 1
ATOM 1218 C CA . ILE A 1 165 ? 11.333 43.363 48.201 1.00 12.12 165 ILE A CA 1
ATOM 1219 C C . ILE A 1 165 ? 11.383 43.289 46.665 1.00 12.97 165 ILE A C 1
ATOM 1220 O O . ILE A 1 165 ? 12.433 43.511 46.057 1.00 13.01 165 ILE A O 1
ATOM 1225 N N . GLU A 1 166 ? 10.226 43.030 46.053 1.00 13.99 166 GLU A N 1
ATOM 1226 C CA . GLU A 1 166 ? 10.174 42.893 44.600 1.00 15.84 166 GLU A CA 1
ATOM 1227 C C . GLU A 1 166 ? 10.496 44.208 43.901 1.00 15.52 166 GLU A C 1
ATOM 1228 O O . GLU A 1 166 ? 11.109 44.213 42.842 1.00 15.88 166 GLU A O 1
ATOM 1234 N N . MET A 1 167 ? 10.132 45.328 44.523 1.00 14.67 167 MET A N 1
ATOM 1235 C CA . MET A 1 167 ? 10.477 46.662 44.002 1.00 14.55 167 MET A CA 1
ATOM 1236 C C . MET A 1 167 ? 11.977 46.946 44.052 1.00 13.89 167 MET A C 1
ATOM 1237 O O . MET A 1 167 ? 12.449 47.856 43.387 1.00 14.54 167 MET A O 1
ATOM 1242 N N . GLY A 1 168 ? 12.728 46.193 44.850 1.00 12.69 168 GLY A N 1
ATOM 1243 C CA . GLY A 1 168 ? 14.162 46.421 44.983 1.00 12.88 168 GLY A CA 1
ATOM 1244 C C . GLY A 1 168 ? 14.636 46.867 46.368 1.00 12.50 168 GLY A C 1
ATOM 1245 O O . GLY A 1 168 ? 15.816 47.161 46.539 1.00 13.69 168 GLY A O 1
ATOM 1246 N N . PHE A 1 169 ? 13.739 46.886 47.354 1.00 11.49 169 PHE A N 1
ATOM 1247 C CA . PHE A 1 169 ? 14.147 47.166 48.746 1.00 11.31 169 PHE A CA 1
ATOM 1248 C C . PHE A 1 169 ? 14.809 46.003 49.456 1.00 11.23 169 PHE A C 1
ATOM 1249 O O . PHE A 1 169 ? 14.390 44.823 49.317 1.00 11.20 169 PHE A O 1
ATOM 1257 N N . ARG A 1 170 ? 15.824 46.337 50.254 1.00 10.23 170 ARG A N 1
ATOM 1258 C CA . ARG A 1 170 ? 16.253 45.471 51.347 1.00 10.56 170 ARG A CA 1
ATOM 1259 C C . ARG A 1 170 ? 15.363 45.815 52.531 1.00 10.50 170 ARG A C 1
ATOM 1260 O O . ARG A 1 170 ? 15.455 46.914 53.077 1.00 10.54 170 ARG A O 1
ATOM 1268 N N . VAL A 1 171 ? 14.480 44.890 52.881 1.00 10.14 171 VAL A N 1
ATOM 1269 C CA . VAL A 1 171 ? 13.450 45.119 53.873 1.00 10.52 171 VAL A CA 1
ATOM 1270 C C . VAL A 1 171 ? 13.837 44.513 55.232 1.00 9.82 171 VAL A C 1
ATOM 1271 O O . VAL A 1 171 ? 14.196 43.349 55.351 1.00 9.92 171 VAL A O 1
ATOM 1275 N N . SER A 1 172 ? 13.803 45.348 56.264 1.00 9.00 172 SER A N 1
ATOM 1276 C CA . SER A 1 172 ? 13.934 44.887 57.623 1.00 7.95 172 SER A CA 1
ATOM 1277 C C . SER A 1 172 ? 12.544 44.759 58.217 1.00 8.46 172 SER A C 1
ATOM 1278 O O . SER A 1 172 ? 11.670 45.586 57.936 1.00 9.29 172 SER A O 1
ATOM 1281 N N . VAL A 1 173 ? 12.317 43.714 59.022 1.00 8.31 173 VAL A N 1
ATOM 1282 C CA . VAL A 1 173 ? 11.040 43.588 59.710 1.00 9.04 173 VAL A CA 1
ATOM 1283 C C . VAL A 1 173 ? 11.251 43.650 61.226 1.00 9.46 173 VAL A C 1
ATOM 1284 O O . VAL A 1 173 ? 12.311 43.269 61.747 1.00 8.67 173 VAL A O 1
ATOM 1288 N N . THR A 1 174 ? 10.228 44.127 61.927 1.00 9.70 174 THR A N 1
ATOM 1289 C CA . THR A 1 174 ? 10.258 44.200 63.385 1.00 11.37 174 THR A CA 1
ATOM 1290 C C . THR A 1 174 ? 8.882 43.981 63.944 1.00 11.14 174 THR A C 1
ATOM 1291 O O . THR A 1 174 ? 7.883 44.303 63.281 1.00 11.56 174 THR A O 1
ATOM 1295 N N . GLY A 1 175 ? 8.824 43.401 65.150 1.00 11.27 175 GLY A N 1
ATOM 1296 C CA . GLY A 1 175 ? 7.559 43.070 65.810 1.00 11.96 175 GLY A CA 1
ATOM 1297 C C . GLY A 1 175 ? 7.185 41.615 65.612 1.00 12.56 175 GLY A C 1
ATOM 1298 O O . GLY A 1 175 ? 7.255 41.123 64.503 1.00 13.42 175 GLY A O 1
ATOM 1299 N N . GLY A 1 176 ? 6.822 40.917 66.697 1.00 13.51 176 GLY A N 1
ATOM 1300 C CA . GLY A 1 176 ? 6.302 39.563 66.574 1.00 14.36 176 GLY A CA 1
ATOM 1301 C C . GLY A 1 176 ? 7.370 38.556 66.203 1.00 15.28 176 GLY A C 1
ATOM 1302 O O . GLY A 1 176 ? 7.074 37.510 65.600 1.00 15.57 176 GLY A O 1
ATOM 1303 N N . LEU A 1 177 ? 8.623 38.856 66.528 1.00 15.04 177 LEU A N 1
ATOM 1304 C CA . LEU A 1 177 ? 9.713 37.988 66.132 1.00 15.81 177 LEU A CA 1
ATOM 1305 C C . LEU A 1 177 ? 10.224 37.182 67.306 1.00 17.22 177 LEU A C 1
ATOM 1306 O O . LEU A 1 177 ? 10.546 37.734 68.350 1.00 18.06 177 LEU A O 1
ATOM 1311 N N . SER A 1 178 ? 10.295 35.877 67.112 1.00 18.43 178 SER A N 1
ATOM 1312 C CA . SER A 1 178 ? 10.928 34.996 68.078 1.00 19.43 178 SER A CA 1
ATOM 1313 C C . SER A 1 178 ? 11.500 33.817 67.325 1.00 19.35 178 SER A C 1
ATOM 1314 O O . SER A 1 178 ? 11.201 33.605 66.144 1.00 18.11 178 SER A O 1
ATOM 1317 N N . VAL A 1 179 ? 12.321 33.031 67.992 1.00 19.80 179 VAL A N 1
ATOM 1318 C CA . VAL A 1 179 ? 12.948 31.911 67.300 1.00 20.64 179 VAL A CA 1
ATOM 1319 C C . VAL A 1 179 ? 11.877 30.974 66.704 1.00 21.88 179 VAL A C 1
ATOM 1320 O O . VAL A 1 179 ? 12.022 30.485 65.582 1.00 22.12 179 VAL A O 1
ATOM 1324 N N . ASP A 1 180 ? 10.783 30.775 67.424 1.00 23.30 180 ASP A N 1
ATOM 1325 C CA . ASP A 1 180 ? 9.687 29.952 66.929 1.00 24.81 180 ASP A CA 1
ATOM 1326 C C . ASP A 1 180 ? 8.891 30.573 65.774 1.00 24.38 180 ASP A C 1
ATOM 1327 O O . ASP A 1 180 ? 8.281 29.848 64.997 1.00 25.18 180 ASP A O 1
ATOM 1332 N N . THR A 1 181 ? 8.903 31.898 65.625 1.00 24.18 181 THR A N 1
ATOM 1333 C CA . THR A 1 181 ? 8.131 32.535 64.523 1.00 23.52 181 THR A CA 1
ATOM 1334 C C . THR A 1 181 ? 8.909 32.871 63.263 1.00 22.53 181 THR A C 1
ATOM 1335 O O . THR A 1 181 ? 8.334 33.378 62.297 1.00 22.91 181 THR A O 1
ATOM 1339 N N . LEU A 1 182 ? 10.210 32.639 63.256 1.00 20.44 182 LEU A N 1
ATOM 1340 C CA . LEU A 1 182 ? 10.958 32.885 62.049 1.00 19.41 182 LEU A CA 1
ATOM 1341 C C . LEU A 1 182 ? 10.398 32.052 60.890 1.00 17.94 182 LEU A C 1
ATOM 1342 O O . LEU A 1 182 ? 10.281 32.565 59.800 1.00 17.96 182 LEU A O 1
ATOM 1347 N N . LYS A 1 183 ? 10.011 30.802 61.147 1.00 17.54 183 LYS A N 1
ATOM 1348 C CA . LYS A 1 183 ? 9.482 29.930 60.090 1.00 17.12 183 LYS A CA 1
ATOM 1349 C C . LYS A 1 183 ? 8.296 30.540 59.302 1.00 16.44 183 LYS A C 1
ATOM 1350 O O . LYS A 1 183 ? 8.083 30.195 58.150 1.00 15.68 183 LYS A O 1
ATOM 1356 N N . LEU A 1 184 ? 7.562 31.479 59.903 1.00 16.80 184 LEU A N 1
ATOM 1357 C CA . LEU A 1 184 ? 6.502 32.227 59.186 1.00 18.23 184 LEU A CA 1
ATOM 1358 C C . LEU A 1 184 ? 7.011 32.891 57.920 1.00 17.04 184 LEU A C 1
ATOM 1359 O O . LEU A 1 184 ? 6.258 33.096 56.962 1.00 17.20 184 LEU A O 1
ATOM 1364 N N . PHE A 1 185 ? 8.275 33.284 57.958 1.00 15.15 185 PHE A N 1
ATOM 1365 C CA . PHE A 1 185 ? 8.903 34.040 56.895 1.00 14.45 185 PHE A CA 1
ATOM 1366 C C . PHE A 1 185 ? 9.603 33.178 55.855 1.00 14.18 185 PHE A C 1
ATOM 1367 O O . PHE A 1 185 ? 10.286 33.702 54.985 1.00 14.12 185 PHE A O 1
ATOM 1375 N N . GLU A 1 186 ? 9.421 31.865 55.933 1.00 13.99 186 GLU A N 1
ATOM 1376 C CA . GLU A 1 186 ? 10.047 30.954 54.987 1.00 14.88 186 GLU A CA 1
ATOM 1377 C C . GLU A 1 186 ? 9.741 31.397 53.555 1.00 15.06 186 GLU A C 1
ATOM 1378 O O . GLU A 1 186 ? 8.603 31.728 53.225 1.00 15.92 186 GLU A O 1
ATOM 1384 N N . GLY A 1 187 ? 10.772 31.429 52.725 1.00 14.71 187 GLY A N 1
ATOM 1385 C CA . GLY A 1 187 ? 10.624 31.881 51.351 1.00 15.25 187 GLY A CA 1
ATOM 1386 C C . GLY A 1 187 ? 10.532 33.386 51.137 1.00 15.07 187 GLY A C 1
ATOM 1387 O O . GLY A 1 187 ? 10.366 33.834 49.996 1.00 16.02 187 GLY A O 1
ATOM 1388 N N . VAL A 1 188 ? 10.629 34.168 52.212 1.00 14.23 188 VAL A N 1
ATOM 1389 C CA . VAL A 1 188 ? 10.631 35.639 52.104 1.00 13.13 188 VAL A CA 1
ATOM 1390 C C . VAL A 1 188 ? 12.067 36.124 52.319 1.00 12.39 188 VAL A C 1
ATOM 1391 O O . VAL A 1 188 ? 12.676 35.800 53.323 1.00 11.83 188 VAL A O 1
ATOM 1395 N N . ASP A 1 189 ? 12.593 36.861 51.350 1.00 12.99 189 ASP A N 1
ATOM 1396 C CA . ASP A 1 189 ? 13.979 37.334 51.316 1.00 13.47 189 ASP A CA 1
ATOM 1397 C C . ASP A 1 189 ? 14.196 38.556 52.240 1.00 13.23 189 ASP A C 1
ATOM 1398 O O . ASP A 1 189 ? 14.603 39.628 51.805 1.00 13.72 189 ASP A O 1
ATOM 1403 N N . VAL A 1 190 ? 13.911 38.352 53.514 1.00 12.32 190 VAL A N 1
ATOM 1404 C CA . VAL A 1 190 ? 14.056 39.394 54.545 1.00 11.07 190 VAL A CA 1
ATOM 1405 C C . VAL A 1 190 ? 15.534 39.755 54.660 1.00 11.01 190 VAL A C 1
ATOM 1406 O O . VAL A 1 190 ? 16.388 38.873 54.763 1.00 10.73 190 VAL A O 1
ATOM 1410 N N . PHE A 1 191 ? 15.835 41.053 54.691 1.00 9.78 191 PHE A N 1
ATOM 1411 C CA . PHE A 1 191 ? 17.226 41.526 54.780 1.00 9.44 191 PHE A CA 1
ATOM 1412 C C . PHE A 1 191 ? 17.760 41.474 56.207 1.00 9.86 191 PHE A C 1
ATOM 1413 O O . PHE A 1 191 ? 18.877 41.033 56.435 1.00 9.26 191 PHE A O 1
ATOM 1421 N N . THR A 1 192 ? 16.936 41.936 57.148 1.00 9.66 192 THR A N 1
ATOM 1422 C CA . THR A 1 192 ? 17.264 41.984 58.557 1.00 9.88 192 THR A CA 1
ATOM 1423 C C . THR A 1 192 ? 16.044 41.741 59.411 1.00 9.33 192 THR A C 1
ATOM 1424 O O . THR A 1 192 ? 14.968 42.286 59.117 1.00 9.64 192 THR A O 1
ATOM 1428 N N . PHE A 1 193 ? 16.216 40.942 60.468 1.00 8.92 193 PHE A N 1
ATOM 1429 C CA . PHE A 1 193 ? 15.193 40.771 61.512 1.00 9.28 193 PHE A CA 1
ATOM 1430 C C . PHE A 1 193 ? 15.620 41.628 62.722 1.00 9.19 193 PHE A C 1
ATOM 1431 O O . PHE A 1 193 ? 16.721 41.448 63.239 1.00 9.10 193 PHE A O 1
ATOM 1439 N N . ILE A 1 194 ? 14.762 42.551 63.169 1.00 9.22 194 ILE A N 1
ATOM 1440 C CA . ILE A 1 194 ? 15.103 43.456 64.282 1.00 9.53 194 ILE A CA 1
ATOM 1441 C C . ILE A 1 194 ? 14.390 42.965 65.538 1.00 9.73 194 ILE A C 1
ATOM 1442 O O . ILE A 1 194 ? 13.170 43.044 65.622 1.00 10.09 194 ILE A O 1
ATOM 1447 N N . ALA A 1 195 ? 15.161 42.445 66.488 1.00 10.02 195 ALA A N 1
ATOM 1448 C CA . ALA A 1 195 ? 14.654 42.008 67.768 1.00 10.95 195 ALA A CA 1
ATOM 1449 C C . ALA A 1 195 ? 15.006 43.067 68.795 1.00 11.24 195 ALA A C 1
ATOM 1450 O O . ALA A 1 195 ? 15.833 43.943 68.540 1.00 13.02 195 ALA A O 1
ATOM 1452 N N . GLY A 1 196 ? 14.360 43.000 69.943 1.00 10.86 196 GLY A N 1
ATOM 1453 C CA . GLY A 1 196 ? 14.598 43.933 71.034 1.00 10.60 196 GLY A CA 1
ATOM 1454 C C . GLY A 1 196 ? 14.557 43.230 72.387 1.00 11.73 196 GLY A C 1
ATOM 1455 O O . GLY A 1 196 ? 15.420 42.403 72.684 1.00 11.63 196 GLY A O 1
ATOM 1456 N N . ARG A 1 197 ? 13.586 43.604 73.209 1.00 12.92 197 ARG A N 1
ATOM 1457 C CA . ARG A 1 197 ? 13.475 43.114 74.587 1.00 14.94 197 ARG A CA 1
ATOM 1458 C C . ARG A 1 197 ? 13.293 41.602 74.713 1.00 14.59 197 ARG A C 1
ATOM 1459 O O . ARG A 1 197 ? 13.741 41.003 75.682 1.00 14.44 197 ARG A O 1
ATOM 1467 N N . GLY A 1 198 ? 12.670 40.979 73.720 1.00 15.13 198 GLY A N 1
ATOM 1468 C CA . GLY A 1 198 ? 12.539 39.521 73.668 1.00 15.15 198 GLY A CA 1
ATOM 1469 C C . GLY A 1 198 ? 13.884 38.837 73.821 1.00 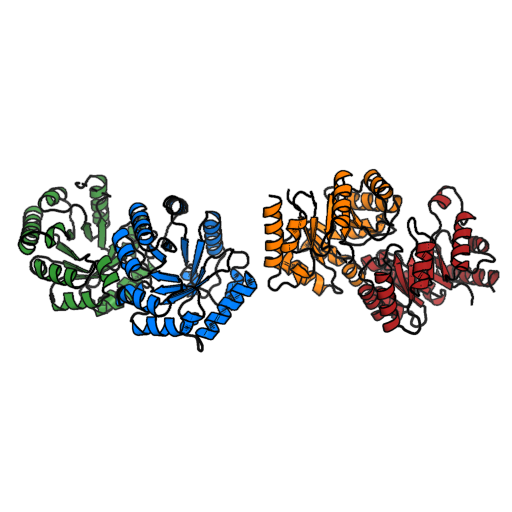15.18 198 GLY A C 1
ATOM 1470 O O . GLY A 1 198 ? 13.992 37.802 74.490 1.00 16.04 198 GLY A O 1
ATOM 1471 N N . ILE A 1 199 ? 14.919 39.413 73.217 1.00 14.16 199 ILE A N 1
ATOM 1472 C CA . ILE A 1 199 ? 16.263 38.888 73.393 1.00 14.66 199 ILE A CA 1
ATOM 1473 C C . ILE A 1 199 ? 17.021 39.507 74.573 1.00 14.45 199 ILE A C 1
ATOM 1474 O O . ILE A 1 199 ? 17.685 38.795 75.321 1.00 14.38 199 ILE A O 1
ATOM 1479 N N . THR A 1 200 ? 16.953 40.815 74.753 1.00 13.60 200 THR A N 1
ATOM 1480 C CA . THR A 1 200 ? 17.828 41.450 75.755 1.00 14.06 200 THR A CA 1
ATOM 1481 C C . THR A 1 200 ? 17.332 41.257 77.181 1.00 14.73 200 THR A C 1
ATOM 1482 O O . THR A 1 200 ? 18.113 41.371 78.102 1.00 14.98 200 THR A O 1
ATOM 1486 N N . GLU A 1 201 ? 16.051 40.936 77.345 1.00 15.47 201 GLU A N 1
ATOM 1487 C CA . GLU A 1 201 ? 15.483 40.616 78.674 1.00 17.00 201 GLU A CA 1
ATOM 1488 C C . GLU A 1 201 ? 15.394 39.123 78.943 1.00 16.92 201 GLU A C 1
ATOM 1489 O O . GLU A 1 201 ? 14.813 38.714 79.956 1.00 17.34 201 GLU A O 1
ATOM 1495 N N . ALA A 1 202 ? 15.933 38.312 78.041 1.00 16.78 202 ALA A N 1
ATOM 1496 C CA . ALA A 1 202 ? 15.900 36.856 78.221 1.00 16.84 202 ALA A CA 1
ATOM 1497 C C . ALA A 1 202 ? 16.846 36.473 79.341 1.00 17.20 202 ALA A C 1
ATOM 1498 O O . ALA A 1 202 ? 17.697 37.270 79.735 1.00 17.16 202 ALA A O 1
ATOM 1500 N N . LYS A 1 203 ? 16.683 35.261 79.872 1.00 17.80 203 LYS A N 1
ATOM 1501 C CA . LYS A 1 203 ? 17.513 34.809 80.980 1.00 18.16 203 LYS A CA 1
ATOM 1502 C C . LYS A 1 203 ? 18.976 34.814 80.575 1.00 18.06 203 LYS A C 1
ATOM 1503 O O . LYS A 1 203 ? 19.836 35.268 81.322 1.00 19.19 203 LYS A O 1
ATOM 1505 N N . ASN A 1 204 ? 19.250 34.318 79.374 1.00 17.33 204 ASN A N 1
ATOM 1506 C CA . ASN A 1 204 ? 20.572 34.399 78.788 1.00 16.44 204 ASN A CA 1
ATOM 1507 C C . ASN A 1 204 ? 20.504 35.089 77.421 1.00 15.44 204 ASN A C 1
ATOM 1508 O O . ASN A 1 204 ? 20.311 34.438 76.379 1.00 14.61 204 ASN A O 1
ATOM 1513 N N . PRO A 1 205 ? 20.618 36.414 77.419 1.00 14.74 205 PRO A N 1
ATOM 1514 C CA . PRO A 1 205 ? 20.470 37.148 76.168 1.00 13.70 205 PRO A CA 1
ATOM 1515 C C . PRO A 1 205 ? 21.401 36.664 75.061 1.00 13.27 205 PRO A C 1
ATOM 1516 O O . PRO A 1 205 ? 20.944 36.491 73.931 1.00 13.11 205 PRO A O 1
ATOM 1520 N N . ALA A 1 206 ? 22.663 36.385 75.371 1.00 12.93 206 ALA A N 1
ATOM 1521 C CA . ALA A 1 206 ? 23.574 35.916 74.347 1.00 13.09 206 ALA A CA 1
ATOM 1522 C C . ALA A 1 206 ? 23.120 34.568 73.735 1.00 13.45 206 ALA A C 1
ATOM 1523 O O . ALA A 1 206 ? 23.209 34.370 72.524 1.00 12.94 206 ALA A O 1
ATOM 1525 N N . GLY A 1 207 ? 22.629 33.669 74.588 1.00 13.16 207 GLY A N 1
ATOM 1526 C CA . GLY A 1 207 ? 22.139 32.360 74.157 1.00 13.52 207 GLY A CA 1
ATOM 1527 C C . GLY A 1 207 ? 20.893 32.531 73.298 1.00 13.26 207 GLY A C 1
ATOM 1528 O O . GLY A 1 207 ? 20.772 31.893 72.260 1.00 12.89 207 GLY A O 1
ATOM 1529 N N . ALA A 1 208 ? 19.999 33.444 73.695 1.00 12.63 208 ALA A N 1
ATOM 1530 C CA . ALA A 1 208 ? 18.768 33.689 72.938 1.00 12.87 208 ALA A CA 1
ATOM 1531 C C . ALA A 1 208 ? 19.079 34.302 71.580 1.00 12.67 208 ALA A C 1
ATOM 1532 O O . ALA A 1 208 ? 18.510 33.891 70.571 1.00 13.95 208 ALA A O 1
ATOM 1534 N N . ALA A 1 209 ? 20.044 35.214 71.551 1.00 12.03 209 ALA A N 1
ATOM 1535 C CA . ALA A 1 209 ? 20.504 35.818 70.306 1.00 11.93 209 ALA A CA 1
ATOM 1536 C C . ALA A 1 209 ? 21.096 34.763 69.378 1.00 12.37 209 ALA A C 1
ATOM 1537 O O . ALA A 1 209 ? 20.748 34.707 68.195 1.00 12.37 209 ALA A O 1
ATOM 1539 N N . ARG A 1 210 ? 21.966 33.903 69.918 1.00 11.98 210 ARG A N 1
ATOM 1540 C CA . ARG A 1 210 ? 22.553 32.855 69.087 1.00 12.47 210 ARG A CA 1
ATOM 1541 C C . ARG A 1 210 ? 21.504 31.873 68.562 1.00 12.71 210 ARG A C 1
ATOM 1542 O O . ARG A 1 210 ? 21.631 31.412 67.430 1.00 13.42 210 ARG A O 1
ATOM 1550 N N . ALA A 1 211 ? 20.500 31.532 69.374 1.00 13.11 211 ALA A N 1
ATOM 1551 C CA . ALA A 1 211 ? 19.451 30.587 68.936 1.00 13.63 211 ALA A CA 1
ATOM 1552 C C . ALA A 1 211 ? 18.647 31.186 67.786 1.00 14.17 211 ALA A C 1
ATOM 1553 O O . ALA A 1 211 ? 18.277 30.490 66.850 1.00 14.37 211 ALA A O 1
ATOM 1555 N N . PHE A 1 212 ? 18.422 32.502 67.850 1.00 14.04 212 PHE A N 1
ATOM 1556 C CA . PHE A 1 212 ? 17.677 33.209 66.826 1.00 14.21 212 PHE A CA 1
ATOM 1557 C C . PHE A 1 212 ? 18.480 33.157 65.516 1.00 14.57 212 PHE A C 1
ATOM 1558 O O . PHE A 1 212 ? 17.937 32.810 64.460 1.00 14.78 212 PHE A O 1
ATOM 1566 N N . LYS A 1 213 ? 19.786 33.433 65.597 1.00 14.62 213 LYS A N 1
ATOM 1567 C CA . LYS A 1 213 ? 20.639 33.406 64.418 1.00 15.27 213 LYS A CA 1
ATOM 1568 C C . LYS A 1 213 ? 20.791 31.960 63.875 1.00 14.60 213 LYS A C 1
ATOM 1569 O O . LYS A 1 213 ? 20.865 31.761 62.641 1.00 14.83 213 LYS A O 1
ATOM 1575 N N . ASP A 1 214 ? 20.807 30.960 64.774 1.00 14.15 214 ASP A N 1
ATOM 1576 C CA . ASP A 1 214 ? 20.868 29.550 64.371 1.00 14.34 214 ASP A CA 1
ATOM 1577 C C . ASP A 1 214 ? 19.650 29.200 63.483 1.00 13.86 214 ASP A C 1
ATOM 1578 O O . ASP A 1 214 ? 19.762 28.474 62.490 1.00 13.95 214 ASP A O 1
ATOM 1583 N N . GLU A 1 215 ? 18.482 29.704 63.855 1.00 13.60 215 GLU A N 1
ATOM 1584 C CA . GLU A 1 215 ? 17.253 29.423 63.129 1.00 13.77 215 GLU A CA 1
ATOM 1585 C C . GLU A 1 215 ? 17.208 30.163 61.787 1.00 13.88 215 GLU A C 1
ATOM 1586 O O . GLU A 1 215 ? 16.724 29.623 60.790 1.00 13.92 215 GLU A O 1
ATOM 1592 N N . ILE A 1 216 ? 17.693 31.407 61.765 1.00 13.38 216 ILE A N 1
ATOM 1593 C CA . ILE A 1 216 ? 17.907 32.103 60.498 1.00 13.25 216 ILE A CA 1
ATOM 1594 C C . ILE A 1 216 ? 18.787 31.233 59.580 1.00 13.87 216 ILE A C 1
ATOM 1595 O O . ILE A 1 216 ? 18.456 31.030 58.436 1.00 13.76 216 ILE A O 1
ATOM 1600 N N . LYS A 1 217 ? 19.889 30.707 60.114 1.00 14.39 217 LYS A N 1
ATOM 1601 C CA . LYS A 1 217 ? 20.783 29.821 59.346 1.00 15.44 217 LYS A CA 1
ATOM 1602 C C . LYS A 1 217 ? 20.069 28.554 58.871 1.00 15.47 217 LYS A C 1
ATOM 1603 O O . LYS A 1 217 ? 20.300 28.087 57.744 1.00 15.94 217 LYS A O 1
ATOM 1609 N N . ARG A 1 218 ? 19.229 27.959 59.715 1.00 14.84 218 ARG A N 1
ATOM 1610 C CA . ARG A 1 218 ? 18.497 26.747 59.274 1.00 15.12 218 ARG A CA 1
ATOM 1611 C C . ARG A 1 218 ? 17.570 27.025 58.083 1.00 15.10 218 ARG A C 1
ATOM 1612 O O . ARG A 1 218 ? 17.507 26.241 57.115 1.00 14.88 218 ARG A O 1
ATOM 1620 N N . ILE A 1 219 ? 16.828 28.122 58.161 1.00 14.97 219 ILE A N 1
ATOM 1621 C CA . ILE A 1 219 ? 15.794 28.436 57.172 1.00 14.52 219 ILE A CA 1
ATOM 1622 C C . ILE A 1 219 ? 16.379 29.000 55.885 1.00 14.49 219 ILE A C 1
ATOM 1623 O O . ILE A 1 219 ? 16.000 28.575 54.802 1.00 14.97 219 ILE A O 1
ATOM 1628 N N . TRP A 1 220 ? 17.315 29.933 55.990 1.00 14.23 220 TRP A N 1
ATOM 1629 C CA . TRP A 1 220 ? 17.864 30.615 54.828 1.00 14.42 220 TRP A CA 1
ATOM 1630 C C . TRP A 1 220 ? 19.238 30.129 54.379 1.00 14.76 220 TRP A C 1
ATOM 1631 O O . TRP A 1 220 ? 19.691 30.535 53.317 1.00 15.49 220 TRP A O 1
ATOM 1642 N N . GLY A 1 221 ? 19.887 29.265 55.163 1.00 15.59 221 GLY A N 1
ATOM 1643 C CA . GLY A 1 221 ? 21.234 28.754 54.832 1.00 16.22 221 GLY A CA 1
ATOM 1644 C C . GLY A 1 221 ? 21.291 27.821 53.637 1.00 17.21 221 GLY A C 1
ATOM 1645 O O . GLY A 1 221 ? 20.251 27.261 53.258 1.00 18.16 221 GLY A O 1
ATOM 1646 N N . GLN B 1 4 ? 9.425 26.943 28.385 1.00 27.76 4 GLN B N 1
ATOM 1647 C CA . GLN B 1 4 ? 10.049 27.549 29.592 1.00 27.23 4 GLN B CA 1
ATOM 1648 C C . GLN B 1 4 ? 11.280 26.805 30.103 1.00 26.99 4 GLN B C 1
ATOM 1649 O O . GLN B 1 4 ? 11.870 25.982 29.407 1.00 27.17 4 GLN B O 1
ATOM 1650 N N . LEU B 1 5 ? 11.642 27.094 31.350 1.00 26.05 5 LEU B N 1
ATOM 1651 C CA . LEU B 1 5 ? 12.849 26.573 31.974 1.00 24.64 5 LEU B CA 1
ATOM 1652 C C . LEU B 1 5 ? 12.785 25.057 32.183 1.00 22.65 5 LEU B C 1
ATOM 1653 O O . LEU B 1 5 ? 11.707 24.469 32.170 1.00 22.29 5 LEU B O 1
ATOM 1658 N N . PRO B 1 6 ? 13.945 24.428 32.393 1.00 20.98 6 PRO B N 1
ATOM 1659 C CA . PRO B 1 6 ? 13.981 23.030 32.846 1.00 19.58 6 PRO B CA 1
ATOM 1660 C C . PRO B 1 6 ? 13.189 22.866 34.141 1.00 18.74 6 PRO B C 1
ATOM 1661 O O . PRO B 1 6 ? 13.263 23.732 35.015 1.00 18.42 6 PRO B O 1
ATOM 1665 N N . ASN B 1 7 ? 12.432 21.774 34.237 1.00 17.84 7 ASN B N 1
ATOM 1666 C CA . ASN B 1 7 ? 11.655 21.469 35.420 1.00 16.82 7 ASN B CA 1
ATOM 1667 C C . ASN B 1 7 ? 12.549 21.004 36.526 1.00 15.95 7 ASN B C 1
ATOM 1668 O O . ASN B 1 7 ? 13.586 20.390 36.277 1.00 15.25 7 ASN B O 1
ATOM 1673 N N . LEU B 1 8 ? 12.107 21.286 37.748 1.00 14.99 8 LEU B N 1
ATOM 1674 C CA . LEU B 1 8 ? 12.592 20.581 38.934 1.00 14.12 8 LEU B CA 1
ATOM 1675 C C . LEU B 1 8 ? 11.541 19.536 39.305 1.00 13.66 8 LEU B C 1
ATOM 1676 O O . LEU B 1 8 ? 10.367 19.864 39.491 1.00 13.68 8 LEU B O 1
ATOM 1681 N N . GLN B 1 9 ? 11.990 18.294 39.374 1.00 13.50 9 GLN B N 1
ATOM 1682 C CA . GLN B 1 9 ? 11.171 17.150 39.742 1.00 12.75 9 GLN B CA 1
ATOM 1683 C C . GLN B 1 9 ? 11.683 16.606 41.072 1.00 12.27 9 GLN B C 1
ATOM 1684 O O . GLN B 1 9 ? 12.891 16.521 41.264 1.00 12.27 9 GLN B O 1
ATOM 1690 N N . VAL B 1 10 ? 10.779 16.212 41.970 1.00 11.56 10 VAL B N 1
ATOM 1691 C CA . VAL B 1 10 ? 11.175 15.455 43.170 1.00 11.43 10 VAL B CA 1
ATOM 1692 C C . VAL B 1 10 ? 10.735 13.994 43.038 1.00 11.11 10 VAL B C 1
ATOM 1693 O O . VAL B 1 10 ? 9.563 13.737 42.763 1.00 11.26 10 VAL B O 1
ATOM 1697 N N . ALA B 1 11 ? 11.666 13.073 43.273 1.00 10.65 11 ALA B N 1
ATOM 1698 C CA . ALA B 1 11 ? 11.400 11.627 43.324 1.00 10.28 11 ALA B CA 1
ATOM 1699 C C . ALA B 1 11 ? 11.154 11.205 44.779 1.00 10.14 11 ALA B C 1
ATOM 1700 O O . ALA B 1 11 ? 11.917 11.590 45.699 1.00 10.31 11 ALA B O 1
ATOM 1702 N N . LEU B 1 12 ? 10.076 10.440 44.974 1.00 9.59 12 LEU B N 1
ATOM 1703 C CA . LEU B 1 12 ? 9.696 9.884 46.258 1.00 9.35 12 LEU B CA 1
ATOM 1704 C C . LEU B 1 12 ? 9.934 8.377 46.214 1.00 9.01 12 LEU B C 1
ATOM 1705 O O . LEU B 1 12 ? 9.117 7.640 45.681 1.00 9.90 12 LEU B O 1
ATOM 1710 N N . ASP B 1 13 ? 11.069 7.929 46.743 1.00 9.29 13 ASP B N 1
ATOM 1711 C CA . ASP B 1 13 ? 11.486 6.527 46.663 1.00 9.51 13 ASP B CA 1
ATOM 1712 C C . ASP B 1 13 ? 11.396 5.836 48.026 1.00 9.80 13 ASP B C 1
ATOM 1713 O O . ASP B 1 13 ? 12.080 4.863 48.289 1.00 10.05 13 ASP B O 1
ATOM 1718 N N . HIS B 1 14 ? 10.523 6.354 48.887 1.00 9.47 14 HIS B N 1
ATOM 1719 C CA . HIS B 1 14 ? 10.358 5.791 50.229 1.00 9.50 14 HIS B CA 1
ATOM 1720 C C . HIS B 1 14 ? 9.788 4.390 50.265 1.00 9.55 14 HIS B C 1
ATOM 1721 O O . HIS B 1 14 ? 9.112 3.942 49.318 1.00 9.72 14 HIS B O 1
ATOM 1728 N N . SER B 1 15 ? 10.026 3.697 51.379 1.00 9.77 15 SER B N 1
ATOM 1729 C CA . SER B 1 15 ? 9.555 2.319 51.506 1.00 10.35 15 SER B CA 1
ATOM 1730 C C . SER B 1 15 ? 8.194 2.246 52.213 1.00 10.62 15 SER B C 1
ATOM 1731 O O . SER B 1 15 ? 7.702 1.164 52.466 1.00 11.12 15 SER B O 1
ATOM 1734 N N . ASN B 1 16 ? 7.587 3.396 52.504 1.00 10.48 16 ASN B N 1
ATOM 1735 C CA . ASN B 1 16 ? 6.256 3.423 53.085 1.00 10.36 16 ASN B CA 1
ATOM 1736 C C . ASN B 1 16 ? 5.477 4.650 52.616 1.00 9.90 16 ASN B C 1
ATOM 1737 O O . ASN B 1 16 ? 6.032 5.599 52.053 1.00 9.74 16 ASN B O 1
ATOM 1742 N N . LEU B 1 17 ? 4.170 4.593 52.827 1.00 9.67 17 LEU B N 1
ATOM 1743 C CA . LEU B 1 17 ? 3.277 5.626 52.375 1.00 9.65 17 LEU B CA 1
ATOM 1744 C C . LEU B 1 17 ? 3.553 6.960 53.094 1.00 8.76 17 LEU B C 1
ATOM 1745 O O . LEU B 1 17 ? 3.608 8.016 52.447 1.00 9.14 17 LEU B O 1
ATOM 1750 N N . LYS B 1 18 ? 3.686 6.918 54.421 1.00 8.87 18 LYS B N 1
ATOM 1751 C CA . LYS B 1 18 ? 3.890 8.159 55.186 1.00 9.30 18 LYS B CA 1
ATOM 1752 C C . LYS B 1 18 ? 5.160 8.893 54.745 1.00 10.29 18 LYS B C 1
ATOM 1753 O O . LYS B 1 18 ? 5.166 10.118 54.67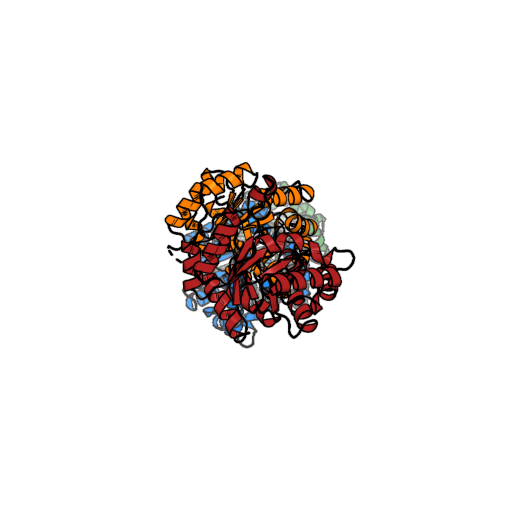1 1.00 10.92 18 LYS B O 1
ATOM 1759 N N . GLY B 1 19 ? 6.215 8.157 54.419 1.00 9.66 19 GLY B N 1
ATOM 1760 C CA . GLY B 1 19 ? 7.463 8.798 53.995 1.00 10.35 19 GLY B CA 1
ATOM 1761 C C . GLY B 1 19 ? 7.284 9.574 52.708 1.00 10.65 19 GLY B C 1
ATOM 1762 O O . GLY B 1 19 ? 7.715 10.721 52.605 1.00 12.01 19 GLY B O 1
ATOM 1763 N N . ALA B 1 20 ? 6.604 8.967 51.735 1.00 9.74 20 ALA B N 1
ATOM 1764 C CA . ALA B 1 20 ? 6.310 9.657 50.467 1.00 10.15 20 ALA B CA 1
ATOM 1765 C C . ALA B 1 20 ? 5.420 10.876 50.644 1.00 10.73 20 ALA B C 1
ATOM 1766 O O . ALA B 1 20 ? 5.669 11.901 50.057 1.00 10.75 20 ALA B O 1
ATOM 1768 N N . ILE B 1 21 ? 4.331 10.725 51.390 1.00 10.76 21 ILE B N 1
ATOM 1769 C CA . ILE B 1 21 ? 3.398 11.822 51.556 1.00 10.71 21 ILE B CA 1
ATOM 1770 C C . ILE B 1 21 ? 4.033 12.999 52.302 1.00 9.18 21 ILE B C 1
ATOM 1771 O O . ILE B 1 21 ? 3.918 14.140 51.851 1.00 9.86 21 ILE B O 1
ATOM 1776 N N . THR B 1 22 ? 4.700 12.720 53.406 1.00 9.05 22 THR B N 1
ATOM 1777 C CA . THR B 1 22 ? 5.376 13.760 54.193 1.00 9.24 22 THR B CA 1
ATOM 1778 C C . THR B 1 22 ? 6.439 14.475 53.353 1.00 9.78 22 THR B C 1
ATOM 1779 O O . THR B 1 22 ? 6.515 15.706 53.366 1.00 10.37 22 THR B O 1
ATOM 1783 N N . ALA B 1 23 ? 7.235 13.717 52.599 1.00 9.78 23 ALA B N 1
ATOM 1784 C CA . ALA B 1 23 ? 8.248 14.301 51.703 1.00 10.75 23 ALA B CA 1
ATOM 1785 C C . ALA B 1 23 ? 7.627 15.194 50.615 1.00 10.93 23 ALA B C 1
ATOM 1786 O O . ALA B 1 23 ? 8.121 16.303 50.322 1.00 12.11 23 ALA B O 1
ATOM 1788 N N . ALA B 1 24 ? 6.538 14.726 50.016 1.00 10.41 24 ALA B N 1
ATOM 1789 C CA . ALA B 1 24 ? 5.852 15.494 48.985 1.00 10.32 24 ALA B CA 1
ATOM 1790 C C . ALA B 1 24 ? 5.298 16.811 49.516 1.00 11.29 24 ALA B C 1
ATOM 1791 O O . ALA B 1 24 ? 5.430 17.863 48.864 1.00 12.60 24 ALA B O 1
ATOM 1793 N N . VAL B 1 25 ? 4.681 16.766 50.691 1.00 11.17 25 VAL B N 1
ATOM 1794 C CA . VAL B 1 25 ? 4.093 17.950 51.265 1.00 12.68 25 VAL B CA 1
ATOM 1795 C C . VAL B 1 25 ? 5.186 18.968 51.594 1.00 12.07 25 VAL B C 1
ATOM 1796 O O . VAL B 1 25 ? 4.995 20.173 51.425 1.00 13.18 25 VAL B O 1
ATOM 1800 N N . SER B 1 26 ? 6.367 18.484 51.985 1.00 12.55 26 SER B N 1
ATOM 1801 C CA . SER B 1 26 ? 7.481 19.364 52.353 1.00 13.22 26 SER B CA 1
ATOM 1802 C C . SER B 1 26 ? 8.031 20.209 51.181 1.00 14.34 26 SER B C 1
ATOM 1803 O O . SER B 1 26 ? 8.545 21.296 51.410 1.00 15.15 26 SER B O 1
ATOM 1806 N N . VAL B 1 27 ? 7.924 19.716 49.943 1.00 13.91 27 VAL B N 1
ATOM 1807 C CA . VAL B 1 27 ? 8.485 20.440 48.799 1.00 14.51 27 VAL B CA 1
ATOM 1808 C C . VAL B 1 27 ? 7.529 20.678 47.644 1.00 14.86 27 VAL B C 1
ATOM 1809 O O . VAL B 1 27 ? 7.887 21.364 46.692 1.00 14.80 27 VAL B O 1
ATOM 1813 N N . GLY B 1 28 ? 6.315 20.146 47.714 1.00 15.93 28 GLY B N 1
ATOM 1814 C CA . GLY B 1 28 ? 5.446 20.100 46.540 1.00 17.55 28 GLY B CA 1
ATOM 1815 C C . GLY B 1 28 ? 5.216 21.424 45.851 1.00 18.71 28 GLY B C 1
ATOM 1816 O O . GLY B 1 28 ? 5.252 21.492 44.617 1.00 19.28 28 GLY B O 1
ATOM 1817 N N . ASN B 1 29 ? 5.011 22.467 46.644 1.00 19.60 29 ASN B N 1
ATOM 1818 C CA . ASN B 1 29 ? 4.690 23.780 46.127 1.00 20.81 29 ASN B CA 1
ATOM 1819 C C . ASN B 1 29 ? 5.892 24.482 45.493 1.00 20.49 29 ASN B C 1
ATOM 1820 O O . ASN B 1 29 ? 5.718 25.431 44.716 1.00 20.74 29 ASN B O 1
ATOM 1825 N N . GLU B 1 30 ? 7.095 23.975 45.774 1.00 19.43 30 GLU B N 1
ATOM 1826 C CA . GLU B 1 30 ? 8.326 24.551 45.250 1.00 18.46 30 GLU B CA 1
ATOM 1827 C C . GLU B 1 30 ? 8.926 23.768 44.078 1.00 17.50 30 GLU B C 1
ATOM 1828 O O . GLU B 1 30 ? 10.015 24.104 43.588 1.00 18.06 30 GLU B O 1
ATOM 1834 N N . VAL B 1 31 ? 8.252 22.709 43.649 1.00 16.00 31 VAL B N 1
ATOM 1835 C CA . VAL B 1 31 ? 8.715 21.921 42.506 1.00 15.45 31 VAL B CA 1
ATOM 1836 C C . VAL B 1 31 ? 7.693 21.957 41.388 1.00 15.09 31 VAL B C 1
ATOM 1837 O O . VAL B 1 31 ? 6.559 22.391 41.594 1.00 15.25 31 VAL B O 1
ATOM 1841 N N . ASP B 1 32 ? 8.095 21.484 40.211 1.00 15.54 32 ASP B N 1
ATOM 1842 C CA . ASP B 1 32 ? 7.221 21.401 39.030 1.00 15.80 32 ASP B CA 1
ATOM 1843 C C . ASP B 1 32 ? 6.604 20.022 38.814 1.00 15.69 32 ASP B C 1
ATOM 1844 O O . ASP B 1 32 ? 5.506 19.903 38.263 1.00 15.53 32 ASP B O 1
ATOM 1849 N N . VAL B 1 33 ? 7.336 18.990 39.214 1.00 15.00 33 VAL B N 1
ATOM 1850 C CA . VAL B 1 33 ? 6.935 17.614 38.962 1.00 14.39 33 VAL B CA 1
ATOM 1851 C C . VAL B 1 33 ? 7.133 16.784 40.230 1.00 14.00 33 VAL B C 1
ATOM 1852 O O . VAL B 1 33 ? 8.148 16.917 40.920 1.00 13.72 33 VAL B O 1
ATOM 1856 N N . ILE B 1 34 ? 6.159 15.944 40.553 1.00 13.12 34 ILE B N 1
ATOM 1857 C CA . ILE B 1 34 ? 6.261 15.062 41.720 1.00 13.02 34 ILE B CA 1
ATOM 1858 C C . ILE B 1 34 ? 6.144 13.629 41.224 1.00 12.12 34 ILE B C 1
ATOM 1859 O O . ILE B 1 34 ? 5.196 13.289 40.515 1.00 12.93 34 ILE B O 1
ATOM 1864 N N . GLU B 1 35 ? 7.085 12.780 41.636 1.00 11.23 35 GLU B N 1
ATOM 1865 C CA . GLU B 1 35 ? 7.180 11.421 41.112 1.00 11.05 35 GLU B CA 1
ATOM 1866 C C . GLU B 1 35 ? 7.040 10.376 42.215 1.00 11.00 35 GLU B C 1
ATOM 1867 O O . GLU B 1 35 ? 7.799 10.396 43.183 1.00 11.45 35 GLU B O 1
ATOM 1873 N N . ALA B 1 36 ? 6.059 9.489 42.057 1.00 10.85 36 ALA B N 1
ATOM 1874 C CA . ALA B 1 36 ? 5.935 8.314 42.898 1.00 10.55 36 ALA B CA 1
ATOM 1875 C C . ALA B 1 36 ? 6.935 7.255 42.387 1.00 10.15 36 ALA B C 1
ATOM 1876 O O . ALA B 1 36 ? 6.715 6.637 41.335 1.00 10.56 36 ALA B O 1
ATOM 1878 N N . GLY B 1 37 ? 8.047 7.090 43.097 1.00 10.40 37 GLY B N 1
ATOM 1879 C CA . GLY B 1 37 ? 9.131 6.197 42.650 1.00 10.19 37 GLY B CA 1
ATOM 1880 C C . GLY B 1 37 ? 8.803 4.694 42.704 1.00 10.66 37 GLY B C 1
ATOM 1881 O O . GLY B 1 37 ? 7.919 4.270 43.425 1.00 10.56 37 GLY B O 1
ATOM 1882 N N . THR B 1 38 ? 9.544 3.886 41.949 1.00 10.83 38 THR B N 1
ATOM 1883 C CA . THR B 1 38 ? 9.291 2.451 41.882 1.00 10.76 38 THR B CA 1
ATOM 1884 C C . THR B 1 38 ? 9.333 1.757 43.212 1.00 10.09 38 THR B C 1
ATOM 1885 O O . THR B 1 38 ? 8.484 0.943 43.497 1.00 10.05 38 THR B O 1
ATOM 1889 N N . VAL B 1 39 ? 10.298 2.119 44.057 1.00 9.16 39 VAL B N 1
ATOM 1890 C CA . VAL B 1 39 ? 10.422 1.467 45.348 1.00 9.10 39 VAL B CA 1
ATOM 1891 C C . VAL B 1 39 ? 9.142 1.668 46.153 1.00 9.12 39 VAL B C 1
ATOM 1892 O O . VAL B 1 39 ? 8.667 0.750 46.807 1.00 9.08 39 VAL B O 1
ATOM 1896 N N . CYS B 1 40 ? 8.615 2.884 46.100 1.00 9.48 40 CYS B N 1
ATOM 1897 C CA . CYS B 1 40 ? 7.416 3.236 46.846 1.00 9.42 40 CYS B CA 1
ATOM 1898 C C . CYS B 1 40 ? 6.171 2.561 46.270 1.00 9.48 40 CYS B C 1
ATOM 1899 O O . CYS B 1 40 ? 5.397 1.975 47.026 1.00 8.14 40 CYS B O 1
ATOM 1902 N N . LEU B 1 41 ? 5.994 2.640 44.948 1.00 9.24 41 LEU B N 1
ATOM 1903 C CA . LEU B 1 41 ? 4.845 2.018 44.299 1.00 9.85 41 LEU B CA 1
ATOM 1904 C C . LEU B 1 41 ? 4.815 0.518 44.568 1.00 9.13 41 LEU B C 1
ATOM 1905 O O . LEU B 1 41 ? 3.761 -0.053 44.843 1.00 8.89 41 LEU B O 1
ATOM 1910 N N . LEU B 1 42 ? 5.970 -0.132 44.502 1.00 8.82 42 LEU B N 1
ATOM 1911 C CA . LEU B 1 42 ? 6.009 -1.558 44.791 1.00 9.23 42 LEU B CA 1
ATOM 1912 C C . LEU B 1 42 ? 5.661 -1.899 46.252 1.00 9.36 42 LEU B C 1
ATOM 1913 O O . LEU B 1 42 ? 5.221 -3.019 46.553 1.00 9.40 42 LEU B O 1
ATOM 1918 N N . GLN B 1 43 ? 5.850 -0.938 47.164 1.00 8.89 43 GLN B N 1
ATOM 1919 C CA . GLN B 1 43 ? 5.439 -1.107 48.551 1.00 8.64 43 GLN B CA 1
ATOM 1920 C C . GLN B 1 43 ? 3.964 -0.790 48.818 1.00 8.47 43 GLN B C 1
ATOM 1921 O O . GLN B 1 43 ? 3.328 -1.465 49.597 1.00 8.37 43 GLN B O 1
ATOM 1927 N N . VAL B 1 44 ? 3.420 0.224 48.157 1.00 8.61 44 VAL B N 1
ATOM 1928 C CA . VAL B 1 44 ? 2.136 0.817 48.589 1.00 9.05 44 VAL B CA 1
ATOM 1929 C C . VAL B 1 44 ? 1.048 0.745 47.540 1.00 9.84 44 VAL B C 1
ATOM 1930 O O . VAL B 1 44 ? -0.125 0.937 47.855 1.00 8.76 44 VAL B O 1
ATOM 1934 N N . GLY B 1 45 ? 1.419 0.399 46.296 1.00 9.79 45 GLY B N 1
ATOM 1935 C CA . GLY B 1 45 ? 0.452 0.402 45.206 1.00 9.99 45 GLY B CA 1
ATOM 1936 C C . GLY B 1 45 ? 0.107 1.782 44.695 1.00 10.96 45 GLY B C 1
ATOM 1937 O O . GLY B 1 45 ? 0.708 2.779 45.089 1.00 10.45 45 GLY B O 1
ATOM 1938 N N . SER B 1 46 ? -0.850 1.817 43.773 1.00 10.47 46 SER B N 1
ATOM 1939 C CA . SER B 1 46 ? -1.120 2.970 42.960 1.00 10.49 46 SER B CA 1
ATOM 1940 C C . SER B 1 46 ? -1.980 4.044 43.636 1.00 9.44 46 SER B C 1
ATOM 1941 O O . SER B 1 46 ? -2.086 5.146 43.106 1.00 9.63 46 SER B O 1
ATOM 1944 N N . GLU B 1 47 ? -2.552 3.767 44.806 1.00 9.84 47 GLU B N 1
ATOM 1945 C CA . GLU B 1 47 ? -3.383 4.783 45.465 1.00 10.31 47 GLU B CA 1
ATOM 1946 C C . GLU B 1 47 ? -2.533 6.015 45.778 1.00 10.15 47 GLU B C 1
ATOM 1947 O O . GLU B 1 47 ? -3.037 7.136 45.779 1.00 11.33 47 GLU B O 1
ATOM 1953 N N . LEU B 1 48 ? -1.235 5.809 46.002 1.00 10.23 48 LEU B N 1
ATOM 1954 C CA . LEU B 1 48 ? -0.313 6.919 46.184 1.00 10.58 48 LEU B CA 1
ATOM 1955 C C . LEU B 1 48 ? -0.402 7.977 45.062 1.00 10.32 48 LEU B C 1
ATOM 1956 O O . LEU B 1 48 ? -0.350 9.178 45.349 1.00 9.90 48 LEU B O 1
ATOM 1961 N N . VAL B 1 49 ? -0.561 7.533 43.811 1.00 10.20 49 VAL B N 1
ATOM 1962 C CA . VAL B 1 49 ? -0.649 8.467 42.675 1.00 10.29 49 VAL B CA 1
ATOM 1963 C C . VAL B 1 49 ? -1.878 9.365 42.818 1.00 11.00 49 VAL B C 1
ATOM 1964 O O . VAL B 1 49 ? -1.805 10.582 42.603 1.00 11.27 49 VAL B O 1
ATOM 1968 N N . GLU B 1 50 ? -2.987 8.761 43.238 1.00 10.88 50 GLU B N 1
ATOM 1969 C CA . GLU B 1 50 ? -4.238 9.471 43.384 1.00 11.17 50 GLU B CA 1
ATOM 1970 C C . GLU B 1 50 ? -4.163 10.459 44.564 1.00 10.34 50 GLU B C 1
ATOM 1971 O O . GLU B 1 50 ? -4.669 11.605 44.503 1.00 10.62 50 GLU B O 1
ATOM 1977 N N . VAL B 1 51 ? -3.489 10.050 45.624 1.00 9.57 51 VAL B N 1
ATOM 1978 C CA . VAL B 1 51 ? -3.290 10.950 46.777 1.00 9.65 51 VAL B CA 1
ATOM 1979 C C . VAL B 1 51 ? -2.471 12.166 46.344 1.00 9.87 51 VAL B C 1
ATOM 1980 O O . VAL B 1 51 ? -2.802 13.319 46.672 1.00 10.11 51 VAL B O 1
ATOM 1984 N N . LEU B 1 52 ? -1.381 11.917 45.624 1.00 10.07 52 LEU B N 1
ATOM 1985 C CA . LEU B 1 52 ? -0.519 13.006 45.143 1.00 10.20 52 LEU B CA 1
ATOM 1986 C C . LEU B 1 52 ? -1.281 13.949 44.209 1.00 10.61 52 LEU B C 1
ATOM 1987 O O . LEU B 1 52 ? -1.149 15.166 44.287 1.00 10.97 52 LEU B O 1
ATOM 1992 N N . ARG B 1 53 ? -2.117 13.376 43.353 1.00 11.72 53 ARG B N 1
ATOM 1993 C CA . ARG B 1 53 ? -2.949 14.170 42.440 1.00 12.57 53 ARG B CA 1
ATOM 1994 C C . ARG B 1 53 ? -3.880 15.126 43.172 1.00 12.89 53 ARG B C 1
ATOM 1995 O O . ARG B 1 53 ? -4.068 16.249 42.742 1.00 13.23 53 ARG B O 1
ATOM 2003 N N . SER B 1 54 ? -4.440 14.656 44.276 1.00 13.55 54 SER B N 1
ATOM 2004 C CA . SER B 1 54 ? -5.370 15.404 45.082 1.00 13.30 54 SER B CA 1
ATOM 2005 C C . SER B 1 54 ? -4.651 16.539 45.811 1.00 12.97 54 SER B C 1
ATOM 2006 O O . SER B 1 54 ? -5.174 17.656 45.911 1.00 13.35 54 SER B O 1
ATOM 2009 N N . LEU B 1 55 ? -3.445 16.268 46.285 1.00 12.59 55 LEU B N 1
ATOM 2010 C CA . LEU B 1 55 ? -2.701 17.231 47.060 1.00 12.59 55 LEU B CA 1
ATOM 2011 C C . LEU B 1 55 ? -2.167 18.346 46.163 1.00 14.44 55 LEU B C 1
ATOM 2012 O O . LEU B 1 55 ? -2.022 19.491 46.579 1.00 14.82 55 LEU B O 1
ATOM 2017 N N . PHE B 1 56 ? -1.866 17.955 44.932 1.00 16.43 56 PHE B N 1
ATOM 2018 C CA . PHE B 1 56 ? -1.111 18.758 43.992 1.00 18.31 56 PHE B CA 1
ATOM 2019 C C . PHE B 1 56 ? -1.773 18.736 42.613 1.00 19.50 56 PHE B C 1
ATOM 2020 O O . PHE B 1 56 ? -1.294 18.104 41.703 1.00 19.76 56 PHE B O 1
ATOM 2028 N N . PRO B 1 57 ? -2.890 19.441 42.488 1.00 20.97 57 PRO B N 1
ATOM 2029 C CA . PRO B 1 57 ? -3.749 19.336 41.319 1.00 22.62 57 PRO B CA 1
ATOM 2030 C C . PRO B 1 57 ? -3.239 19.748 39.926 1.00 24.29 57 PRO B C 1
ATOM 2031 O O . PRO B 1 57 ? -3.461 18.974 39.016 1.00 25.92 57 PRO B O 1
ATOM 2035 N N . ASP B 1 58 ? -2.681 20.942 39.739 1.00 25.39 58 ASP B N 1
ATOM 2036 C CA . ASP B 1 58 ? -1.522 21.473 40.477 1.00 24.86 58 ASP B CA 1
ATOM 2037 C C . ASP B 1 58 ? -0.207 21.375 39.661 1.00 23.71 58 ASP B C 1
ATOM 2038 O O . ASP B 1 58 ? 0.311 22.350 39.090 1.00 23.69 58 ASP B O 1
ATOM 2039 N N . LYS B 1 59 ? 0.277 20.153 39.588 1.00 21.55 59 LYS B N 1
ATOM 2040 C CA . LYS B 1 59 ? 1.649 19.844 39.283 1.00 19.94 59 LYS B CA 1
ATOM 2041 C C . LYS B 1 59 ? 1.609 18.663 38.334 1.00 19.06 59 LYS B C 1
ATOM 2042 O O . LYS B 1 59 ? 0.599 18.013 38.204 1.00 20.32 59 LYS B O 1
ATOM 2048 N N . ILE B 1 60 ? 2.717 18.402 37.667 1.00 17.76 60 ILE B N 1
ATOM 2049 C CA . ILE B 1 60 ? 2.860 17.189 36.878 1.00 16.58 60 ILE B CA 1
ATOM 2050 C C . ILE B 1 60 ? 3.115 15.991 37.812 1.00 15.35 60 ILE B C 1
ATOM 2051 O O . ILE B 1 60 ? 3.930 16.074 38.689 1.00 15.64 60 ILE B O 1
ATOM 2056 N N . ILE B 1 61 ? 2.391 14.899 37.602 1.00 14.56 61 ILE B N 1
ATOM 2057 C CA . ILE B 1 61 ? 2.542 13.715 38.433 1.00 14.37 61 ILE B CA 1
ATOM 2058 C C . ILE B 1 61 ? 3.100 12.559 37.633 1.00 14.05 61 ILE B C 1
ATOM 2059 O O . ILE B 1 61 ? 2.596 12.215 36.582 1.00 14.76 61 ILE B O 1
ATOM 2064 N N . VAL B 1 62 ? 4.153 11.961 38.164 1.00 13.00 62 VAL B N 1
ATOM 2065 C CA . VAL B 1 62 ? 4.816 10.867 37.503 1.00 12.29 62 VAL B CA 1
ATOM 2066 C C . VAL B 1 62 ? 4.582 9.567 38.275 1.00 11.78 62 VAL B C 1
ATOM 2067 O O . VAL B 1 62 ? 4.772 9.540 39.490 1.00 12.14 62 VAL B O 1
ATOM 2071 N N . ALA B 1 63 ? 4.161 8.513 37.567 1.00 11.19 63 ALA B N 1
ATOM 2072 C CA . ALA B 1 63 ? 4.083 7.158 38.135 1.00 10.99 63 ALA B CA 1
ATOM 2073 C C . ALA B 1 63 ? 5.280 6.351 37.614 1.00 10.77 63 ALA B C 1
ATOM 2074 O O . ALA B 1 63 ? 5.308 5.897 36.458 1.00 11.44 63 ALA B O 1
ATOM 2076 N N . ASP B 1 64 ? 6.295 6.177 38.464 1.00 10.45 64 ASP B N 1
ATOM 2077 C CA . ASP B 1 64 ? 7.556 5.551 38.063 1.00 10.79 64 ASP B CA 1
ATOM 2078 C C . ASP B 1 64 ? 7.479 4.028 38.142 1.00 10.91 64 ASP B C 1
ATOM 2079 O O . ASP B 1 64 ? 8.035 3.409 39.040 1.00 11.01 64 ASP B O 1
ATOM 2084 N N . THR B 1 65 ? 6.770 3.406 37.189 1.00 11.80 65 THR B N 1
ATOM 2085 C CA . THR B 1 65 ? 6.552 1.951 37.254 1.00 12.16 65 THR B CA 1
ATOM 2086 C C . THR B 1 65 ? 7.660 1.116 36.583 1.00 11.86 65 THR B C 1
ATOM 2087 O O . THR B 1 65 ? 7.744 -0.079 36.820 1.00 12.37 65 THR B O 1
ATOM 2091 N N . LYS B 1 66 ? 8.466 1.727 35.732 1.00 11.61 66 LYS B N 1
ATOM 2092 C CA . LYS B 1 66 ? 9.523 1.055 35.005 1.00 11.78 66 LYS B CA 1
ATOM 2093 C C . LYS B 1 66 ? 8.920 -0.164 34.302 1.00 11.99 66 LYS B C 1
ATOM 2094 O O . LYS B 1 66 ? 9.486 -1.253 34.302 1.00 12.60 66 LYS B O 1
ATOM 2100 N N . CYS B 1 67 ? 7.744 0.075 33.733 1.00 11.91 67 CYS B N 1
ATOM 2101 C CA . CYS B 1 67 ? 6.942 -0.970 33.121 1.00 13.06 67 CYS B CA 1
ATOM 2102 C C . CYS B 1 67 ? 7.731 -1.681 32.006 1.00 12.84 67 CYS B C 1
ATOM 2103 O O . CYS B 1 67 ? 8.330 -1.030 31.130 1.00 12.91 67 CYS B O 1
ATOM 2106 N N . ALA B 1 68 ? 7.738 -3.013 32.097 1.00 13.06 68 ALA B N 1
ATOM 2107 C CA . ALA B 1 68 ? 8.427 -3.924 31.171 1.00 13.30 68 ALA B CA 1
ATOM 2108 C C . ALA B 1 68 ? 7.462 -4.732 30.316 1.00 13.82 68 ALA B C 1
ATOM 2109 O O . ALA B 1 68 ? 7.888 -5.352 29.337 1.00 14.13 68 ALA B O 1
ATOM 2111 N N . ASP B 1 69 ? 6.193 -4.790 30.712 1.00 13.66 69 ASP B N 1
ATOM 2112 C CA . ASP B 1 69 ? 5.225 -5.707 30.067 1.00 14.53 69 ASP B CA 1
ATOM 2113 C C . ASP B 1 69 ? 3.823 -5.327 30.504 1.00 14.33 69 ASP B C 1
ATOM 2114 O O . ASP B 1 69 ? 3.642 -4.577 31.474 1.00 14.04 69 ASP B O 1
ATOM 2119 N N . ALA B 1 70 ? 2.821 -5.854 29.810 1.00 14.22 70 ALA B N 1
ATOM 2120 C CA . ALA B 1 70 ? 1.432 -5.472 30.053 1.00 14.27 70 ALA B CA 1
ATOM 2121 C C . ALA B 1 70 ? 1.314 -3.954 30.072 1.00 14.23 70 ALA B C 1
ATOM 2122 O O . ALA B 1 70 ? 0.673 -3.367 30.950 1.00 14.51 70 ALA B O 1
ATOM 2124 N N . GLY B 1 71 ? 1.919 -3.320 29.074 1.00 14.48 71 GLY B N 1
ATOM 2125 C CA . GLY B 1 71 ? 1.943 -1.870 28.953 1.00 14.04 71 GLY B CA 1
ATOM 2126 C C . GLY B 1 71 ? 0.602 -1.167 29.027 1.00 14.27 71 GLY B C 1
ATOM 2127 O O . GLY B 1 71 ? 0.428 -0.211 29.778 1.00 13.68 71 GLY B O 1
ATOM 2128 N N . GLY B 1 72 ? -0.363 -1.661 28.251 1.00 13.87 72 GLY B N 1
ATOM 2129 C CA . GLY B 1 72 ? -1.698 -1.091 28.246 1.00 14.04 72 GLY B CA 1
ATOM 2130 C C . GLY B 1 72 ? -2.351 -1.129 29.615 1.00 13.79 72 GLY B C 1
ATOM 2131 O O . GLY B 1 72 ? -2.962 -0.158 30.039 1.00 13.82 72 GLY B O 1
ATOM 2132 N N . THR B 1 73 ? -2.220 -2.250 30.302 1.00 12.62 73 THR B N 1
ATOM 2133 C CA . THR B 1 73 ? -2.818 -2.411 31.610 1.00 12.38 73 THR B CA 1
ATOM 2134 C C . THR B 1 73 ? -2.134 -1.535 32.673 1.00 12.58 73 THR B C 1
ATOM 2135 O O . THR B 1 73 ? -2.799 -0.845 33.452 1.00 12.41 73 THR B O 1
ATOM 2139 N N . VAL B 1 74 ? -0.809 -1.623 32.754 1.00 12.65 74 VAL B N 1
ATOM 2140 C CA . VAL B 1 74 ? -0.108 -0.809 33.753 1.00 12.58 74 VAL B CA 1
ATOM 2141 C C . VAL B 1 74 ? -0.352 0.691 33.496 1.00 12.93 74 VAL B C 1
ATOM 2142 O O . VAL B 1 74 ? -0.607 1.447 34.425 1.00 13.80 74 VAL B O 1
ATOM 2146 N N . ALA B 1 75 ? -0.280 1.143 32.244 1.00 13.00 75 ALA B N 1
ATOM 2147 C CA . ALA B 1 75 ? -0.538 2.546 31.933 1.00 13.12 75 ALA B CA 1
ATOM 2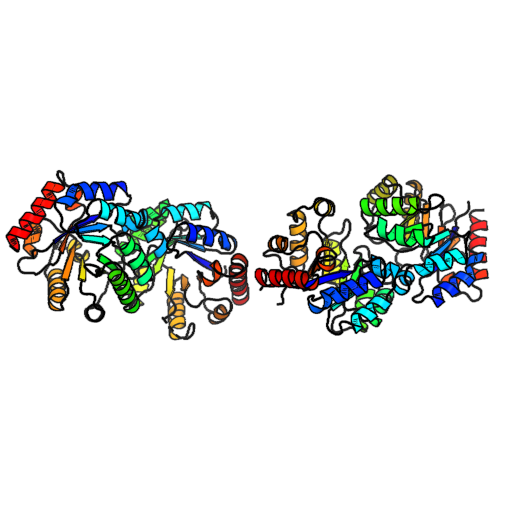148 C C . ALA B 1 75 ? -1.972 2.954 32.320 1.00 12.85 75 ALA B C 1
ATOM 2149 O O . ALA B 1 75 ? -2.168 3.977 32.954 1.00 11.99 75 ALA B O 1
ATOM 2151 N N . LYS B 1 76 ? -2.968 2.115 32.006 1.00 13.51 76 LYS B N 1
ATOM 2152 C CA . LYS B 1 76 ? -4.343 2.467 32.358 1.00 13.40 76 LYS B CA 1
ATOM 2153 C C . LYS B 1 76 ? -4.499 2.585 33.868 1.00 12.83 76 LYS B C 1
ATOM 2154 O O . LYS B 1 76 ? -5.092 3.559 34.384 1.00 12.57 76 LYS B O 1
ATOM 2160 N N . ASN B 1 77 ? -3.958 1.595 34.568 1.00 12.63 77 ASN B N 1
ATOM 2161 C CA . ASN B 1 77 ? -4.036 1.527 36.016 1.00 12.76 77 ASN B CA 1
ATOM 2162 C C . ASN B 1 77 ? -3.510 2.787 36.683 1.00 12.06 77 ASN B C 1
ATOM 2163 O O . ASN B 1 77 ? -4.088 3.266 37.644 1.00 12.44 77 ASN B O 1
ATOM 2168 N N . ASN B 1 78 ? -2.422 3.326 36.161 1.00 11.75 78 ASN B N 1
ATOM 2169 C CA . ASN B 1 78 ? -1.864 4.545 36.730 1.00 11.50 78 ASN B CA 1
ATOM 2170 C C . ASN B 1 78 ? -2.489 5.822 36.177 1.00 12.06 78 ASN B C 1
ATOM 2171 O O . ASN B 1 78 ? -2.593 6.830 36.891 1.00 11.57 78 ASN B O 1
ATOM 2176 N N . ALA B 1 79 ? -2.945 5.789 34.927 1.00 12.42 79 ALA B N 1
ATOM 2177 C CA . ALA B 1 79 ? -3.628 6.958 34.371 1.00 13.54 79 ALA B CA 1
ATOM 2178 C C . ALA B 1 79 ? -4.963 7.220 35.078 1.00 13.93 79 ALA B C 1
ATOM 2179 O O . ALA B 1 79 ? -5.328 8.389 35.322 1.00 14.86 79 ALA B O 1
ATOM 2181 N N . VAL B 1 80 ? -5.696 6.157 35.411 1.00 14.27 80 VAL B N 1
ATOM 2182 C CA . VAL B 1 80 ? -6.966 6.325 36.126 1.00 14.88 80 VAL B CA 1
ATOM 2183 C C . VAL B 1 80 ? -6.749 6.919 37.517 1.00 14.55 80 VAL B C 1
ATOM 2184 O O . VAL B 1 80 ? -7.640 7.562 38.054 1.00 15.41 80 VAL B O 1
ATOM 2188 N N . ARG B 1 81 ? -5.557 6.706 38.085 1.00 13.32 81 ARG B N 1
ATOM 2189 C CA . ARG B 1 81 ? -5.180 7.344 39.362 1.00 13.34 81 ARG B CA 1
ATOM 2190 C C . ARG B 1 81 ? -4.816 8.827 39.221 1.00 13.30 81 ARG B C 1
ATOM 2191 O O . ARG B 1 81 ? -4.733 9.570 40.215 1.00 13.30 81 ARG B O 1
ATOM 2199 N N . GLY B 1 82 ? -4.580 9.262 37.996 1.00 12.99 82 GLY B N 1
ATOM 2200 C CA . GLY B 1 82 ? -4.257 10.653 37.739 1.00 13.33 82 GLY B CA 1
ATOM 2201 C C . GLY B 1 82 ? -2.824 10.942 37.315 1.00 13.23 82 GLY B C 1
ATOM 2202 O O . GLY B 1 82 ? -2.439 12.088 37.298 1.00 13.86 82 GLY B O 1
ATOM 2203 N N . ALA B 1 83 ? -2.050 9.938 36.951 1.00 12.58 83 ALA B N 1
ATOM 2204 C CA . ALA B 1 83 ? -0.704 10.154 36.433 1.00 13.02 83 ALA B CA 1
ATOM 2205 C C . ALA B 1 83 ? -0.685 10.927 35.108 1.00 13.74 83 ALA B C 1
ATOM 2206 O O . ALA B 1 83 ? -1.504 10.669 34.214 1.00 14.92 83 ALA B O 1
ATOM 2208 N N . ASP B 1 84 ? 0.273 11.850 34.994 1.00 14.13 84 ASP B N 1
ATOM 2209 C CA . ASP B 1 84 ? 0.592 12.481 33.712 1.00 14.74 84 ASP B CA 1
ATOM 2210 C C . ASP B 1 84 ? 1.608 11.676 32.918 1.00 14.84 84 ASP B C 1
ATOM 2211 O O . ASP B 1 84 ? 1.401 11.364 31.728 1.00 15.41 84 ASP B O 1
ATOM 2216 N N . TRP B 1 85 ? 2.708 11.305 33.570 1.00 14.34 85 TRP B N 1
ATOM 2217 C CA . TRP B 1 85 ? 3.771 10.559 32.902 1.00 14.19 85 TRP B CA 1
ATOM 2218 C C . TRP B 1 85 ? 3.953 9.241 33.603 1.00 13.61 85 TRP B C 1
ATOM 2219 O O . TRP B 1 85 ? 3.804 9.155 34.828 1.00 14.05 85 TRP B O 1
ATOM 2230 N N . MET B 1 86 ? 4.282 8.216 32.830 1.00 13.51 86 MET B N 1
ATOM 2231 C CA . MET B 1 86 ? 4.686 6.922 33.364 1.00 13.78 86 MET B CA 1
ATOM 2232 C C . MET B 1 86 ? 5.999 6.479 32.749 1.00 13.96 86 MET B C 1
ATOM 2233 O O . MET B 1 86 ? 6.224 6.703 31.561 1.00 14.71 86 MET B O 1
ATOM 2238 N N . THR B 1 87 ? 6.872 5.857 33.542 1.00 13.05 87 THR B N 1
ATOM 2239 C CA . THR B 1 87 ? 8.106 5.300 32.998 1.00 12.91 87 THR B CA 1
ATOM 2240 C C . THR B 1 87 ? 7.897 3.872 32.513 1.00 13.20 87 THR B C 1
ATOM 2241 O O . THR B 1 87 ? 7.195 3.058 33.149 1.00 13.87 87 THR B O 1
ATOM 2245 N N . CYS B 1 88 ? 8.537 3.588 31.387 1.00 13.63 88 CYS B N 1
ATOM 2246 C CA . CYS B 1 88 ? 8.772 2.233 30.918 1.00 13.37 88 CYS B CA 1
ATOM 2247 C C . CYS B 1 88 ? 10.258 1.952 30.955 1.00 13.43 88 CYS B C 1
ATOM 2248 O O . CYS B 1 88 ? 11.059 2.825 30.578 1.00 13.58 88 CYS B O 1
ATOM 2251 N N . ILE B 1 89 ? 10.640 0.748 31.375 1.00 13.09 89 ILE B N 1
ATOM 2252 C CA . ILE B 1 89 ? 12.059 0.358 31.344 1.00 14.28 89 ILE B CA 1
ATOM 2253 C C . ILE B 1 89 ? 12.442 0.182 29.876 1.00 15.00 89 ILE B C 1
ATOM 2254 O O . ILE B 1 89 ? 11.621 -0.257 29.069 1.00 15.19 89 ILE B O 1
ATOM 2259 N N . CYS B 1 90 ? 13.679 0.530 29.529 1.00 15.35 90 CYS B N 1
ATOM 2260 C CA . CYS B 1 90 ? 14.117 0.533 28.143 1.00 16.20 90 CYS B CA 1
ATOM 2261 C C . CYS B 1 90 ? 14.139 -0.849 27.508 1.00 16.72 90 CYS B C 1
ATOM 2262 O O . CYS B 1 90 ? 14.133 -0.957 26.283 1.00 17.16 90 CYS B O 1
ATOM 2265 N N . SER B 1 91 ? 14.126 -1.901 28.313 1.00 17.29 91 SER B N 1
ATOM 2266 C CA . SER B 1 91 ? 14.054 -3.265 27.758 1.00 19.04 91 SER B CA 1
ATOM 2267 C C . SER B 1 91 ? 12.627 -3.715 27.392 1.00 18.29 91 SER B C 1
ATOM 2268 O O . SER B 1 91 ? 12.458 -4.811 26.830 1.00 18.99 91 SER B O 1
ATOM 2271 N N . ALA B 1 92 ? 11.623 -2.907 27.720 1.00 17.40 92 ALA B N 1
ATOM 2272 C CA . ALA B 1 92 ? 10.267 -3.161 27.237 1.00 16.86 92 ALA B CA 1
ATOM 2273 C C . ALA B 1 92 ? 10.235 -3.014 25.712 1.00 16.78 92 ALA B C 1
ATOM 2274 O O . ALA B 1 92 ? 10.853 -2.110 25.148 1.00 16.01 92 ALA B O 1
ATOM 2276 N N . THR B 1 93 ? 9.477 -3.890 25.053 1.00 16.54 93 THR B N 1
ATOM 2277 C CA . THR B 1 93 ? 9.438 -3.919 23.600 1.00 17.20 93 THR B CA 1
ATOM 2278 C C . THR B 1 93 ? 8.606 -2.773 23.071 1.00 16.97 93 THR B C 1
ATOM 2279 O O . THR B 1 93 ? 7.873 -2.120 23.814 1.00 16.07 93 THR B O 1
ATOM 2283 N N . ILE B 1 94 ? 8.716 -2.541 21.770 1.00 17.35 94 ILE B N 1
ATOM 2284 C CA . ILE B 1 94 ? 8.022 -1.432 21.146 1.00 17.58 94 ILE B CA 1
ATOM 2285 C C . ILE B 1 94 ? 6.516 -1.633 21.256 1.00 17.10 94 ILE B C 1
ATOM 2286 O O . ILE B 1 94 ? 5.829 -0.681 21.569 1.00 17.41 94 ILE B O 1
ATOM 2291 N N . PRO B 1 95 ? 5.999 -2.849 20.998 1.00 17.28 95 PRO B N 1
ATOM 2292 C CA . PRO B 1 95 ? 4.557 -3.091 21.211 1.00 17.37 95 PRO B CA 1
ATOM 2293 C C . PRO B 1 95 ? 4.085 -2.809 22.646 1.00 17.55 95 PRO B C 1
ATOM 2294 O O . PRO B 1 95 ? 3.015 -2.238 22.830 1.00 17.89 95 PRO B O 1
ATOM 2298 N N . THR B 1 96 ? 4.886 -3.178 23.645 1.00 17.50 96 THR B N 1
ATOM 2299 C CA . THR B 1 96 ? 4.587 -2.795 25.038 1.00 16.61 96 THR B CA 1
ATOM 2300 C C . THR B 1 96 ? 4.538 -1.284 25.242 1.00 16.81 96 THR B C 1
ATOM 2301 O O . THR B 1 96 ? 3.599 -0.760 25.838 1.00 17.05 96 THR B O 1
ATOM 2305 N N . MET B 1 97 ? 5.553 -0.580 24.745 1.00 16.03 97 MET B N 1
ATOM 2306 C CA . MET B 1 97 ? 5.605 0.875 24.872 1.00 16.72 97 MET B CA 1
ATOM 2307 C C . MET B 1 97 ? 4.454 1.577 24.154 1.00 16.58 97 MET B C 1
ATOM 2308 O O . MET B 1 97 ? 3.881 2.514 24.673 1.00 16.45 97 MET B O 1
ATOM 2313 N N . LYS B 1 98 ? 4.140 1.124 22.939 1.00 17.35 98 LYS B N 1
ATOM 2314 C CA . LYS B 1 98 ? 3.009 1.642 22.176 1.00 17.47 98 LYS B CA 1
ATOM 2315 C C . LYS B 1 98 ? 1.673 1.410 22.904 1.00 16.58 98 LYS B C 1
ATOM 2316 O O . LYS B 1 98 ? 0.823 2.295 22.964 1.00 16.12 98 LYS B O 1
ATOM 2322 N N . ALA B 1 99 ? 1.493 0.215 23.456 1.00 15.61 99 ALA B N 1
ATOM 2323 C CA . ALA B 1 99 ? 0.275 -0.072 24.216 1.00 15.60 99 ALA B CA 1
ATOM 2324 C C . ALA B 1 99 ? 0.186 0.795 25.470 1.00 15.76 99 ALA B C 1
ATOM 2325 O O . ALA B 1 99 ? -0.888 1.286 25.829 1.00 15.43 99 ALA B O 1
ATOM 2327 N N . ALA B 1 100 ? 1.323 1.016 26.127 1.00 15.50 100 ALA B N 1
ATOM 2328 C CA . ALA B 1 100 ? 1.355 1.973 27.235 1.00 14.96 100 ALA B CA 1
ATOM 2329 C C . ALA B 1 100 ? 0.989 3.411 26.832 1.00 14.88 100 ALA B C 1
ATOM 2330 O O . ALA B 1 100 ? 0.179 4.053 27.500 1.00 14.47 100 ALA B O 1
ATOM 2332 N N . ARG B 1 101 ? 1.577 3.927 25.743 1.00 14.84 101 ARG B N 1
ATOM 2333 C CA . ARG B 1 101 ? 1.319 5.313 25.328 1.00 16.02 101 ARG B CA 1
ATOM 2334 C C . ARG B 1 101 ? -0.131 5.542 24.959 1.00 16.67 101 ARG B C 1
ATOM 2335 O O . ARG B 1 101 ? -0.704 6.545 25.331 1.00 17.56 101 ARG B O 1
ATOM 2343 N N . LYS B 1 102 ? -0.697 4.604 24.215 1.00 17.96 102 LYS B N 1
ATOM 2344 C CA . LYS B 1 102 ? -2.088 4.681 23.797 1.00 18.69 102 LYS B CA 1
ATOM 2345 C C . LYS B 1 102 ? -3.031 4.660 24.990 1.00 18.42 102 LYS B C 1
ATOM 2346 O O . LYS B 1 102 ? -3.973 5.445 25.044 1.00 18.03 102 LYS B O 1
ATOM 2352 N N . ALA B 1 103 ? -2.763 3.781 25.959 1.00 17.86 103 ALA B N 1
ATOM 2353 C CA . ALA B 1 103 ? -3.582 3.735 27.177 1.00 17.50 103 ALA B CA 1
ATOM 2354 C C . ALA B 1 103 ? -3.519 5.027 27.973 1.00 17.26 103 ALA B C 1
ATOM 2355 O O . ALA B 1 103 ? -4.540 5.527 28.420 1.00 17.58 103 ALA B O 1
ATOM 2357 N N . ILE B 1 104 ? -2.324 5.584 28.178 1.00 16.90 104 ILE B N 1
ATOM 2358 C CA . ILE B 1 104 ? -2.232 6.817 28.963 1.00 17.27 104 ILE B CA 1
ATOM 2359 C C . ILE B 1 104 ? -2.817 8.002 28.205 1.00 17.69 104 ILE B C 1
ATOM 2360 O O . ILE B 1 104 ? -3.456 8.856 28.812 1.00 17.45 104 ILE B O 1
ATOM 2365 N N . GLU B 1 105 ? -2.670 8.013 26.876 1.00 18.83 105 GLU B N 1
ATOM 2366 C CA . GLU B 1 105 ? -3.290 9.048 26.042 1.00 19.86 105 GLU B CA 1
ATOM 2367 C C . GLU B 1 105 ? -4.814 8.950 26.041 1.00 20.50 105 GLU B C 1
ATOM 2368 O O . GLU B 1 105 ? -5.484 9.964 26.008 1.00 21.11 105 GLU B O 1
ATOM 2374 N N . ASP B 1 106 ? -5.350 7.734 26.096 1.00 21.52 106 ASP B N 1
ATOM 2375 C CA . ASP B 1 106 ? -6.810 7.516 26.136 1.00 22.25 106 ASP B CA 1
ATOM 2376 C C . ASP B 1 106 ? -7.442 8.261 27.332 1.00 21.96 106 ASP B C 1
ATOM 2377 O O . ASP B 1 106 ? -8.440 8.988 27.191 1.00 21.58 106 ASP B O 1
ATOM 2382 N N . ILE B 1 107 ? -6.816 8.114 28.502 1.00 21.73 107 ILE B N 1
ATOM 2383 C CA . ILE B 1 107 ? -7.294 8.707 29.744 1.00 21.84 107 ILE B CA 1
ATOM 2384 C C . ILE B 1 107 ? -6.877 10.164 29.899 1.00 21.46 107 ILE B C 1
ATOM 2385 O O . ILE B 1 107 ? -7.643 10.982 30.430 1.00 21.87 107 ILE B O 1
ATOM 2390 N N . ASN B 1 108 ? -5.667 10.486 29.446 1.00 21.07 108 ASN B N 1
ATOM 2391 C CA . ASN B 1 108 ? -5.066 11.791 29.675 1.00 21.24 108 ASN B CA 1
ATOM 2392 C C . ASN B 1 108 ? -4.548 12.354 28.360 1.00 21.95 108 ASN B C 1
ATOM 2393 O O . ASN B 1 108 ? -3.347 12.496 28.186 1.00 21.72 108 ASN B O 1
ATOM 2398 N N . PRO B 1 109 ? -5.452 12.649 27.409 1.00 22.74 109 PRO B N 1
ATOM 2399 C CA . PRO B 1 109 ? -5.006 13.173 26.105 1.00 23.43 109 PRO B CA 1
ATOM 2400 C C . PRO B 1 109 ? -4.138 14.420 26.196 1.00 23.71 109 PRO B C 1
ATOM 2401 O O . PRO B 1 109 ? -3.238 14.573 25.376 1.00 23.87 109 PRO B O 1
ATOM 2405 N N . ASP B 1 110 ? -4.388 15.294 27.170 1.00 24.14 110 ASP B N 1
ATOM 2406 C CA . ASP B 1 110 ? -3.675 16.573 27.232 1.00 24.64 110 ASP B CA 1
ATOM 2407 C C . ASP B 1 110 ? -2.207 16.420 27.598 1.00 24.07 110 ASP B C 1
ATOM 2408 O O . ASP B 1 110 ? -1.363 17.134 27.053 1.00 24.01 110 ASP B O 1
ATOM 2413 N N . LYS B 1 111 ? -1.905 15.511 28.534 1.00 23.30 111 LYS B N 1
ATOM 2414 C CA . LYS B 1 111 ? -0.561 15.432 29.122 1.00 22.73 111 LYS B CA 1
ATOM 2415 C C . LYS B 1 111 ? 0.049 14.046 29.158 1.00 21.07 111 LYS B C 1
ATOM 2416 O O . LYS B 1 111 ? 1.228 13.911 29.473 1.00 20.72 111 LYS B O 1
ATOM 2422 N N . GLY B 1 112 ? -0.750 13.033 28.840 1.00 19.30 112 GLY B N 1
ATOM 2423 C CA . GLY B 1 112 ? -0.351 11.633 29.020 1.00 18.15 112 GLY B CA 1
ATOM 2424 C C . GLY B 1 112 ? 0.848 11.255 28.180 1.00 18.22 112 GLY B C 1
ATOM 2425 O O . GLY B 1 112 ? 0.819 11.397 26.961 1.00 18.16 112 GLY B O 1
ATOM 2426 N N . GLU B 1 113 ? 1.920 10.810 28.828 1.00 17.34 113 GLU B N 1
ATOM 2427 C CA . GLU B 1 113 ? 3.131 10.408 28.112 1.00 17.59 113 GLU B CA 1
ATOM 2428 C C . GLU B 1 113 ? 3.870 9.264 28.760 1.00 16.73 113 GLU B C 1
ATOM 2429 O O . GLU B 1 113 ? 3.790 9.068 29.968 1.00 15.89 113 GLU B O 1
ATOM 2435 N N . ILE B 1 114 ? 4.628 8.546 27.942 1.00 16.42 114 ILE B N 1
ATOM 2436 C CA . ILE B 1 114 ? 5.581 7.559 28.402 1.00 16.10 114 ILE B CA 1
ATOM 2437 C C . ILE B 1 114 ? 6.976 8.191 28.405 1.00 16.11 114 ILE B C 1
ATOM 2438 O O . ILE B 1 114 ? 7.303 9.053 27.556 1.00 16.57 114 ILE B O 1
ATOM 2443 N N . GLN B 1 115 ? 7.781 7.786 29.381 1.00 15.40 115 GLN B N 1
ATOM 2444 C CA . GLN B 1 115 ? 9.180 8.197 29.496 1.00 15.07 115 GLN B CA 1
ATOM 2445 C C . GLN B 1 115 ? 9.988 6.930 29.581 1.00 14.63 115 GLN B C 1
ATOM 2446 O O . GLN B 1 115 ? 9.618 6.005 30.275 1.00 15.10 115 GLN B O 1
ATOM 2452 N N . VAL B 1 116 ? 11.123 6.880 28.884 1.00 15.06 116 VAL B N 1
ATOM 2453 C CA . VAL B 1 116 ? 11.947 5.692 28.860 1.00 14.60 116 VAL B CA 1
ATOM 2454 C C . VAL B 1 116 ? 13.079 5.765 29.899 1.00 14.78 116 VAL B C 1
ATOM 2455 O O . VAL B 1 116 ? 13.921 6.675 29.858 1.00 14.54 116 VAL B O 1
ATOM 2459 N N . GLU B 1 117 ? 13.067 4.808 30.836 1.00 13.85 117 GLU B N 1
ATOM 2460 C CA . GLU B 1 117 ? 14.117 4.694 31.868 1.00 13.58 117 GLU B CA 1
ATOM 2461 C C . GLU B 1 117 ? 15.320 3.935 31.299 1.00 13.23 117 GLU B C 1
ATOM 2462 O O . GLU B 1 117 ? 15.204 2.759 30.918 1.00 13.29 117 GLU B O 1
ATOM 2468 N N . LEU B 1 118 ? 16.478 4.598 31.290 1.00 13.03 118 LEU B N 1
ATOM 2469 C CA . LEU B 1 118 ? 17.671 4.076 30.655 1.00 13.53 118 LEU B CA 1
ATOM 2470 C C . LEU B 1 118 ? 18.561 3.346 31.646 1.00 14.34 118 LEU B C 1
ATOM 2471 O O . LEU B 1 118 ? 19.176 3.983 32.513 1.00 14.69 118 LEU B O 1
ATOM 2476 N N . TYR B 1 119 ? 18.615 2.031 31.501 1.00 13.59 119 TYR B N 1
ATOM 2477 C CA . TYR B 1 119 ? 19.390 1.107 32.330 1.00 14.70 119 TYR B CA 1
ATOM 2478 C C . TYR B 1 119 ? 20.045 0.089 31.407 1.00 16.19 119 TYR B C 1
ATOM 2479 O O . TYR B 1 119 ? 19.467 -0.312 30.404 1.00 17.05 119 TYR B O 1
ATOM 2488 N N . GLY B 1 120 ? 21.245 -0.336 31.765 1.00 17.78 120 GLY B N 1
ATOM 2489 C CA . GLY B 1 120 ? 22.014 -1.286 30.976 1.00 19.42 120 GLY B CA 1
ATOM 2490 C C . GLY B 1 120 ? 22.450 -0.812 29.596 1.00 20.71 120 GLY B C 1
ATOM 2491 O O . GLY B 1 120 ? 22.586 0.394 29.351 1.00 20.48 120 GLY B O 1
ATOM 2492 N N . ASP B 1 121 ? 22.595 -1.782 28.689 1.00 22.74 121 ASP B N 1
ATOM 2493 C CA . ASP B 1 121 ? 23.206 -1.595 27.365 1.00 24.48 121 ASP B CA 1
ATOM 2494 C C . ASP B 1 121 ? 22.218 -1.232 26.239 1.00 24.89 121 ASP B C 1
ATOM 2495 O O . ASP B 1 121 ? 22.063 -1.986 25.255 1.00 25.62 121 ASP B O 1
ATOM 2500 N N . TRP B 1 122 ? 21.582 -0.077 26.364 1.00 25.11 122 TRP B N 1
ATOM 2501 C CA . TRP B 1 122 ? 20.637 0.409 25.352 1.00 25.25 122 TRP B CA 1
ATOM 2502 C C . TRP B 1 122 ? 21.404 1.017 24.178 1.00 25.65 122 TRP B C 1
ATOM 2503 O O . TRP B 1 122 ? 22.574 1.402 24.338 1.00 26.09 122 TRP B O 1
ATOM 2514 N N . THR B 1 123 ? 20.753 1.139 23.016 1.00 25.40 123 THR B N 1
ATOM 2515 C CA . THR B 1 123 ? 21.420 1.676 21.826 1.00 25.25 123 THR B CA 1
ATOM 2516 C C . THR B 1 123 ? 20.661 2.857 21.218 1.00 24.86 123 THR B C 1
ATOM 2517 O O . THR B 1 123 ? 19.462 3.040 21.472 1.00 24.79 123 THR B O 1
ATOM 2521 N N . TYR B 1 124 ? 21.359 3.657 20.416 1.00 24.68 124 TYR B N 1
ATOM 2522 C CA . TYR B 1 124 ? 20.738 4.784 19.721 1.00 24.87 124 TYR B CA 1
ATOM 2523 C C . TYR B 1 124 ? 19.760 4.329 18.634 1.00 24.93 124 TYR B C 1
ATOM 2524 O O . TYR B 1 124 ? 18.831 5.060 18.297 1.00 24.78 124 TYR B O 1
ATOM 2533 N N . ASP B 1 125 ? 19.970 3.125 18.109 1.00 25.55 125 ASP B N 1
ATOM 2534 C CA . ASP B 1 125 ? 19.028 2.510 17.175 1.00 25.97 125 ASP B CA 1
ATOM 2535 C C . ASP B 1 125 ? 17.722 2.228 17.907 1.00 24.98 125 ASP B C 1
ATOM 2536 O O . ASP B 1 125 ? 16.642 2.523 17.396 1.00 25.11 125 ASP B O 1
ATOM 2541 N N . GLN B 1 126 ? 17.823 1.658 19.109 1.00 24.48 126 GLN B N 1
ATOM 2542 C CA . GLN B 1 126 ? 16.648 1.445 19.966 1.00 23.67 126 GLN B CA 1
ATOM 2543 C C . GLN B 1 126 ? 15.957 2.776 20.268 1.00 22.96 126 GLN B C 1
ATOM 2544 O O . GLN B 1 126 ? 14.736 2.889 20.172 1.00 22.57 126 GLN B O 1
ATOM 2550 N N . ALA B 1 127 ? 16.744 3.796 20.598 1.00 22.75 127 ALA B N 1
ATOM 2551 C CA . ALA B 1 127 ? 16.196 5.118 20.904 1.00 22.55 127 ALA B CA 1
ATOM 2552 C C . ALA B 1 127 ? 15.379 5.701 19.750 1.00 22.78 127 ALA B C 1
ATOM 2553 O O . ALA B 1 127 ? 14.337 6.320 19.962 1.00 22.11 127 ALA B O 1
ATOM 2555 N N . GLN B 1 128 ? 15.854 5.489 18.522 1.00 23.03 128 GLN B N 1
ATOM 2556 C CA . GLN B 1 128 ? 15.134 5.951 17.338 1.00 23.23 128 GLN B CA 1
ATOM 2557 C C . GLN B 1 128 ? 13.786 5.229 17.193 1.00 22.87 128 GLN B C 1
ATOM 2558 O O . GLN B 1 128 ? 12.793 5.851 16.814 1.00 22.58 128 GLN B O 1
ATOM 2564 N N . GLN B 1 129 ? 13.760 3.935 17.513 1.00 22.19 129 GLN B N 1
ATOM 2565 C CA . GLN B 1 129 ? 12.514 3.155 17.530 1.00 22.25 129 GLN B CA 1
ATOM 2566 C C . GLN B 1 129 ? 11.515 3.739 18.544 1.00 21.23 129 GLN B C 1
ATOM 2567 O O . GLN B 1 129 ? 10.322 3.809 18.279 1.00 21.06 129 GLN B O 1
ATOM 2573 N N . TRP B 1 130 ? 12.004 4.189 19.703 1.00 20.46 130 TRP B N 1
ATOM 2574 C CA . TRP B 1 130 ? 11.120 4.830 20.665 1.00 19.61 130 TRP B CA 1
ATOM 2575 C C . TRP B 1 130 ? 10.454 6.074 20.082 1.00 20.04 130 TRP B C 1
ATOM 2576 O O . TRP B 1 130 ? 9.236 6.244 20.206 1.00 19.35 130 TRP B O 1
ATOM 2587 N N . LEU B 1 131 ? 11.237 6.938 19.433 1.00 20.49 131 LEU B N 1
ATOM 2588 C CA . LEU B 1 131 ? 10.697 8.161 18.833 1.00 21.73 131 LEU B CA 1
ATOM 2589 C C . LEU B 1 131 ? 9.682 7.847 17.734 1.00 22.11 131 LEU B C 1
ATOM 2590 O O . LEU B 1 131 ? 8.669 8.542 17.597 1.00 22.92 131 LEU B O 1
ATOM 2595 N N . ASP B 1 132 ? 9.982 6.816 16.950 1.00 22.72 132 ASP B N 1
ATOM 2596 C CA . ASP B 1 132 ? 9.124 6.370 15.847 1.00 23.10 132 ASP B CA 1
ATOM 2597 C C . ASP B 1 132 ? 7.827 5.763 16.367 1.00 23.26 132 ASP B C 1
ATOM 2598 O O . ASP B 1 132 ? 6.846 5.658 15.620 1.00 23.48 132 ASP B O 1
ATOM 2603 N N . ALA B 1 133 ? 7.850 5.329 17.635 1.00 22.93 133 ALA B N 1
ATOM 2604 C CA . ALA B 1 133 ? 6.669 4.827 18.333 1.00 22.08 133 ALA B CA 1
ATOM 2605 C C . ALA B 1 133 ? 5.906 5.898 19.117 1.00 21.19 133 ALA B C 1
ATOM 2606 O O . ALA B 1 133 ? 4.937 5.582 19.808 1.00 20.94 133 ALA B O 1
ATOM 2608 N N . GLY B 1 134 ? 6.313 7.161 19.002 1.00 20.40 134 GLY B N 1
ATOM 2609 C CA . GLY B 1 134 ? 5.627 8.279 19.633 1.00 20.36 134 GLY B CA 1
ATOM 2610 C C . GLY B 1 134 ? 6.108 8.630 21.030 1.00 20.64 134 GLY B C 1
ATOM 2611 O O . GLY B 1 134 ? 5.475 9.450 21.697 1.00 21.00 134 GLY B O 1
ATOM 2612 N N . ILE B 1 135 ? 7.231 8.034 21.451 1.00 21.12 135 ILE B N 1
ATOM 2613 C CA . ILE B 1 135 ? 7.786 8.230 22.799 1.00 21.39 135 ILE B CA 1
ATOM 2614 C C . ILE B 1 135 ? 9.021 9.128 22.719 1.00 21.22 135 ILE B C 1
ATOM 2615 O O . ILE B 1 135 ? 10.045 8.700 22.199 1.00 21.34 135 ILE B O 1
ATOM 2620 N N . SER B 1 136 ? 8.944 10.341 23.257 1.00 21.15 136 SER B N 1
ATOM 2621 C CA . SER B 1 136 ? 10.039 11.308 23.101 1.00 20.90 136 SER B CA 1
ATOM 2622 C C . SER B 1 136 ? 10.564 11.894 24.414 1.00 20.18 136 SER B C 1
ATOM 2623 O O . SER B 1 136 ? 11.050 13.024 24.434 1.00 19.85 136 SER B O 1
ATOM 2626 N N . GLN B 1 137 ? 10.430 11.139 25.505 1.00 18.72 137 GLN B N 1
ATOM 2627 C CA . GLN B 1 137 ? 11.087 11.476 26.773 1.00 17.41 137 GLN B CA 1
ATOM 2628 C C . GLN B 1 137 ? 11.970 10.319 27.215 1.00 16.87 137 GLN B C 1
ATOM 2629 O O . GLN B 1 137 ? 11.608 9.147 27.052 1.00 16.00 137 GLN B O 1
ATOM 2635 N N . ALA B 1 138 ? 13.137 10.634 27.786 1.00 16.90 138 ALA B N 1
ATOM 2636 C CA . ALA B 1 138 ? 14.005 9.580 28.322 1.00 16.72 138 ALA B CA 1
ATOM 2637 C C . ALA B 1 138 ? 14.666 10.076 29.596 1.00 16.27 138 ALA B C 1
ATOM 2638 O O . ALA B 1 138 ? 14.857 11.286 29.761 1.00 16.35 138 ALA B O 1
ATOM 2640 N N . ILE B 1 139 ? 14.992 9.133 30.485 1.00 15.51 139 ILE B N 1
ATOM 2641 C CA . ILE B 1 139 ? 15.556 9.453 31.803 1.00 15.69 139 ILE B CA 1
ATOM 2642 C C . ILE B 1 139 ? 16.982 8.891 31.885 1.00 15.10 139 ILE B C 1
ATOM 2643 O O . ILE B 1 139 ? 17.189 7.684 31.807 1.00 13.73 139 ILE B O 1
ATOM 2648 N N . TYR B 1 140 ? 17.953 9.786 32.042 1.00 15.45 140 TYR B N 1
ATOM 2649 C CA . TYR B 1 140 ? 19.366 9.436 32.008 1.00 15.33 140 TYR B CA 1
ATOM 2650 C C . TYR B 1 140 ? 19.990 9.606 33.377 1.00 15.20 140 TYR B C 1
ATOM 2651 O O . TYR B 1 140 ? 19.885 10.678 33.989 1.00 15.41 140 TYR B O 1
ATOM 2660 N N . HIS B 1 141 ? 20.631 8.544 33.833 1.00 14.86 141 HIS B N 1
ATOM 2661 C CA . HIS B 1 141 ? 21.217 8.469 35.166 1.00 15.47 141 HIS B CA 1
ATOM 2662 C C . HIS B 1 141 ? 22.712 8.659 35.115 1.00 15.54 141 HIS B C 1
ATOM 2663 O O . HIS B 1 141 ? 23.392 8.078 34.264 1.00 15.60 141 HIS B O 1
ATOM 2670 N N . GLN B 1 142 ? 23.236 9.464 36.044 1.00 16.02 142 GLN B N 1
ATOM 2671 C CA . GLN B 1 142 ? 24.694 9.576 36.159 1.00 16.72 142 GLN B CA 1
ATOM 2672 C C . GLN B 1 142 ? 25.336 8.185 36.263 1.00 17.42 142 GLN B C 1
ATOM 2673 O O . GLN B 1 142 ? 24.838 7.321 36.989 1.00 16.99 142 GLN B O 1
ATOM 2679 N N . SER B 1 143 ? 26.450 7.969 35.554 1.00 19.14 143 SER B N 1
ATOM 2680 C CA . SER B 1 143 ? 27.239 6.744 35.704 1.00 21.80 143 SER B CA 1
ATOM 2681 C C . SER B 1 143 ? 27.784 6.581 37.113 1.00 23.39 143 SER B C 1
ATOM 2682 O O . SER B 1 143 ? 28.251 7.546 37.699 1.00 23.90 143 SER B O 1
ATOM 2685 N N . ARG B 1 144 ? 27.753 5.353 37.620 1.00 25.21 144 ARG B N 1
ATOM 2686 C CA . ARG B 1 144 ? 28.093 5.047 39.018 1.00 26.88 144 ARG B CA 1
ATOM 2687 C C . ARG B 1 144 ? 29.481 4.430 39.165 1.00 27.37 144 ARG B C 1
ATOM 2688 O O . ARG B 1 144 ? 29.737 3.341 38.657 1.00 27.62 144 ARG B O 1
ATOM 2696 N N . GLU B 1 151 ? 33.880 11.803 36.341 1.00 38.70 151 GLU B N 1
ATOM 2697 C CA . GLU B 1 151 ? 33.205 12.981 36.850 1.00 38.45 151 GLU B CA 1
ATOM 2698 C C . GLU B 1 151 ? 32.423 12.693 38.126 1.00 37.81 151 GLU B C 1
ATOM 2699 O O . GLU B 1 151 ? 32.190 11.548 38.484 1.00 38.34 151 GLU B O 1
ATOM 2700 N N . THR B 1 152 ? 32.003 13.747 38.800 1.00 36.57 152 THR B N 1
ATOM 2701 C CA . THR B 1 152 ? 30.635 14.212 38.715 1.00 35.11 152 THR B CA 1
ATOM 2702 C C . THR B 1 152 ? 30.298 14.699 37.313 1.00 33.11 152 THR B C 1
ATOM 2703 O O . THR B 1 152 ? 30.858 15.669 36.839 1.00 33.18 152 THR B O 1
ATOM 2707 N N . TRP B 1 153 ? 29.381 14.005 36.656 1.00 30.85 153 TRP B N 1
ATOM 2708 C CA . TRP B 1 153 ? 28.872 14.415 35.360 1.00 28.57 153 TRP B CA 1
ATOM 2709 C C . TRP B 1 153 ? 29.957 14.775 34.366 1.00 28.52 153 TRP B C 1
ATOM 2710 O O . TRP B 1 153 ? 29.995 15.881 33.849 1.00 28.33 153 TRP B O 1
ATOM 2721 N N . GLY B 1 154 ? 30.829 13.820 34.093 1.00 28.53 154 GLY B N 1
ATOM 2722 C CA . GLY B 1 154 ? 31.837 13.997 33.072 1.00 28.93 154 GLY B CA 1
ATOM 2723 C C . GLY B 1 154 ? 31.333 13.926 31.649 1.00 28.74 154 GLY B C 1
ATOM 2724 O O . GLY B 1 154 ? 30.143 13.867 31.400 1.00 28.45 154 GLY B O 1
ATOM 2725 N N . GLU B 1 155 ? 32.263 13.948 30.701 1.00 28.56 155 GLU B N 1
ATOM 2726 C CA . GLU B 1 155 ? 31.919 14.164 29.305 1.00 28.58 155 GLU B CA 1
ATOM 2727 C C . GLU B 1 155 ? 31.261 12.933 28.672 1.00 27.24 155 GLU B C 1
ATOM 2728 O O . GLU B 1 155 ? 30.440 13.050 27.785 1.00 26.66 155 GLU B O 1
ATOM 2734 N N . LYS B 1 156 ? 31.634 11.762 29.157 1.00 26.55 156 LYS B N 1
ATOM 2735 C CA . LYS B 1 156 ? 30.978 10.528 28.770 1.00 26.23 156 LYS B CA 1
ATOM 2736 C C . LYS B 1 156 ? 29.452 10.646 28.881 1.00 26.11 156 LYS B C 1
ATOM 2737 O O . LYS B 1 156 ? 28.739 10.289 27.961 1.00 26.75 156 LYS B O 1
ATOM 2739 N N . ASP B 1 157 ? 28.977 11.132 30.019 1.00 24.82 157 ASP B N 1
ATOM 2740 C CA . ASP B 1 157 ? 27.548 11.181 30.304 1.00 23.79 157 ASP B CA 1
ATOM 2741 C C . ASP B 1 157 ? 26.897 12.346 29.564 1.00 23.57 157 ASP B C 1
ATOM 2742 O O . ASP B 1 157 ? 25.835 12.215 28.996 1.00 23.48 157 ASP B O 1
ATOM 2747 N N . LEU B 1 158 ? 27.553 13.494 29.601 1.00 23.51 158 LEU B N 1
ATOM 2748 C CA . LEU B 1 158 ? 26.994 14.700 29.026 1.00 23.68 158 LEU B CA 1
ATOM 2749 C C . LEU B 1 158 ? 26.835 14.552 27.523 1.00 23.46 158 LEU B C 1
ATOM 2750 O O . LEU B 1 158 ? 25.867 15.011 26.935 1.00 22.80 158 LEU B O 1
ATOM 2755 N N . ASN B 1 159 ? 27.786 13.864 26.914 1.00 23.62 159 ASN B N 1
ATOM 2756 C CA . ASN B 1 159 ? 27.730 13.669 25.484 1.00 24.09 159 ASN B CA 1
ATOM 2757 C C . ASN B 1 159 ? 26.519 12.831 25.099 1.00 23.86 159 ASN B C 1
ATOM 2758 O O . ASN B 1 159 ? 25.836 13.131 24.147 1.00 23.43 159 ASN B O 1
ATOM 2763 N N . LYS B 1 160 ? 26.247 11.805 25.891 1.00 24.04 160 LYS B N 1
ATOM 2764 C CA . LYS B 1 160 ? 25.046 10.993 25.704 1.00 23.88 160 LYS B CA 1
ATOM 2765 C C . LYS B 1 160 ? 23.756 11.808 25.873 1.00 23.24 160 LYS B C 1
ATOM 2766 O O . LYS B 1 160 ? 22.852 11.706 25.065 1.00 22.98 160 LYS B O 1
ATOM 2772 N N . VAL B 1 161 ? 23.702 12.650 26.902 1.00 22.48 161 VAL B N 1
ATOM 2773 C CA . VAL B 1 161 ? 22.558 13.525 27.118 1.00 22.06 161 VAL B CA 1
ATOM 2774 C C . VAL B 1 161 ? 22.366 14.466 25.920 1.00 22.62 161 VAL B C 1
ATOM 2775 O O . VAL B 1 161 ? 21.247 14.639 25.425 1.00 22.51 161 VAL B O 1
ATOM 2779 N N . LYS B 1 162 ? 23.464 15.053 25.435 1.00 23.47 162 LYS B N 1
ATOM 2780 C CA . LYS B 1 162 ? 23.408 15.985 24.299 1.00 23.63 162 LYS B CA 1
ATOM 2781 C C . LYS B 1 162 ? 22.917 15.300 23.013 1.00 23.71 162 LYS B C 1
ATOM 2782 O O . LYS B 1 162 ? 22.098 15.852 22.283 1.00 23.85 162 LYS B O 1
ATOM 2788 N N . LYS B 1 163 ? 23.402 14.089 22.771 1.00 23.77 163 LYS B N 1
ATOM 2789 C CA . LYS B 1 163 ? 22.977 13.289 21.629 1.00 24.69 163 LYS B CA 1
ATOM 2790 C C . LYS B 1 163 ? 21.484 12.958 21.677 1.00 24.03 163 LYS B C 1
ATOM 2791 O O . LYS B 1 163 ? 20.794 13.018 20.657 1.00 24.05 163 LYS B O 1
ATOM 2797 N N . LEU B 1 164 ? 20.981 12.605 22.857 1.00 23.30 164 LEU B N 1
ATOM 2798 C CA . LEU B 1 164 ? 19.554 12.289 22.984 1.00 22.90 164 LEU B CA 1
ATOM 2799 C C . LEU B 1 164 ? 18.721 13.535 22.722 1.00 22.87 164 LEU B C 1
ATOM 2800 O O . LEU B 1 164 ? 17.676 13.449 22.091 1.00 22.97 164 LEU B O 1
ATOM 2805 N N . ILE B 1 165 ? 19.197 14.692 23.183 1.00 22.72 165 ILE B N 1
ATOM 2806 C CA . ILE B 1 165 ? 18.512 15.948 22.909 1.00 23.38 165 ILE B CA 1
ATOM 2807 C C . ILE B 1 165 ? 18.477 16.213 21.387 1.00 23.32 165 ILE B C 1
ATOM 2808 O O . ILE B 1 165 ? 17.426 16.527 20.822 1.00 23.84 165 ILE B O 1
ATOM 2813 N N . GLU B 1 166 ? 19.616 16.062 20.723 1.00 23.86 166 GLU B N 1
ATOM 2814 C CA . GLU B 1 166 ? 19.688 16.282 19.273 1.00 23.75 166 GLU B CA 1
ATOM 2815 C C . GLU B 1 166 ? 18.746 15.353 18.485 1.00 23.78 166 GLU B C 1
ATOM 2816 O O . GLU B 1 166 ? 18.182 15.774 17.475 1.00 23.75 166 GLU B O 1
ATOM 2818 N N . MET B 1 167 ? 18.564 14.114 18.958 1.00 23.57 167 MET B N 1
ATOM 2819 C CA . MET B 1 167 ? 17.668 13.131 18.318 1.00 23.74 167 MET B CA 1
ATOM 2820 C C . MET B 1 167 ? 16.188 13.502 18.412 1.00 23.60 167 MET B C 1
ATOM 2821 O O . MET B 1 167 ? 15.370 13.019 17.614 1.00 24.24 167 MET B O 1
ATOM 2826 N N . GLY B 1 168 ? 15.842 14.336 19.388 1.00 22.71 168 GLY B N 1
ATOM 2827 C CA . GLY B 1 168 ? 14.479 14.815 19.568 1.00 21.53 168 GLY B CA 1
ATOM 2828 C C . GLY B 1 168 ? 13.864 14.464 20.916 1.00 20.82 168 GLY B C 1
ATOM 2829 O O . GLY B 1 168 ? 12.667 14.643 21.110 1.00 20.68 168 GLY B O 1
ATOM 2830 N N . PHE B 1 169 ? 14.682 13.955 21.832 1.00 20.29 169 PHE B N 1
ATOM 2831 C CA . PHE B 1 169 ? 14.215 13.622 23.178 1.00 20.06 169 PHE B CA 1
ATOM 2832 C C . PHE B 1 169 ? 14.191 14.835 24.093 1.00 19.90 169 PHE B C 1
ATOM 2833 O O . PHE B 1 169 ? 15.096 15.683 24.057 1.00 20.03 169 PHE B O 1
ATOM 2841 N N . ARG B 1 170 ? 13.156 14.904 24.926 1.00 19.33 170 ARG B N 1
ATOM 2842 C CA . ARG B 1 170 ? 13.155 15.783 26.088 1.00 18.89 170 ARG B CA 1
ATOM 2843 C C . ARG B 1 170 ? 13.783 14.939 27.199 1.00 18.86 170 ARG B C 1
ATOM 2844 O O . ARG B 1 170 ? 13.197 13.943 27.620 1.00 19.08 170 ARG B O 1
ATOM 2852 N N . VAL B 1 171 ? 14.994 15.302 27.621 1.00 18.46 171 VAL B N 1
ATOM 2853 C CA . VAL B 1 171 ? 15.811 14.413 28.455 1.00 17.82 171 VAL B CA 1
ATOM 2854 C C . VAL B 1 171 ? 15.757 14.892 29.908 1.00 17.02 171 VAL B C 1
ATOM 2855 O O . VAL B 1 171 ? 16.001 16.065 30.201 1.00 16.56 171 VAL B O 1
ATOM 2859 N N . SER B 1 172 ? 15.365 13.984 30.795 1.00 16.27 172 SER B N 1
ATOM 2860 C CA . SER B 1 172 ? 15.497 14.188 32.225 1.00 15.53 172 SER B CA 1
ATOM 2861 C C . SER B 1 172 ? 16.795 13.570 32.689 1.00 15.80 172 SER B C 1
ATOM 2862 O O . SER B 1 172 ? 17.193 12.513 32.210 1.00 16.38 172 SER B O 1
ATOM 2865 N N . VAL B 1 173 ? 17.451 14.207 33.648 1.00 15.82 173 VAL B N 1
ATOM 2866 C CA . VAL B 1 173 ? 18.637 13.628 34.251 1.00 15.78 173 VAL B CA 1
ATOM 2867 C C . VAL B 1 173 ? 18.453 13.480 35.762 1.00 15.54 173 VAL B C 1
ATOM 2868 O O . VAL B 1 173 ? 17.707 14.237 36.393 1.00 15.90 173 VAL B O 1
ATOM 2872 N N . THR B 1 174 ? 19.176 12.524 36.312 1.00 15.16 174 THR B N 1
ATOM 2873 C CA . THR B 1 174 ? 19.150 12.225 37.737 1.00 15.70 174 THR B CA 1
ATOM 2874 C C . THR B 1 174 ? 20.472 11.634 38.196 1.00 15.84 174 THR B C 1
ATOM 2875 O O . THR B 1 174 ? 21.207 11.035 37.409 1.00 15.35 174 THR B O 1
ATOM 2879 N N . GLY B 1 175 ? 20.756 11.783 39.486 1.00 16.75 175 GLY B N 1
ATOM 2880 C CA . GLY B 1 175 ? 22.013 11.333 40.091 1.00 18.65 175 GLY B CA 1
ATOM 2881 C C . GLY B 1 175 ? 23.032 12.473 40.206 1.00 20.03 175 GLY B C 1
ATOM 2882 O O . GLY B 1 175 ? 23.250 13.199 39.244 1.00 20.63 175 GLY B O 1
ATOM 2883 N N . GLY B 1 176 ? 23.633 12.638 41.383 1.00 21.57 176 GLY B N 1
ATOM 2884 C CA . GLY B 1 176 ? 24.615 13.690 41.622 1.00 22.75 176 GLY B CA 1
ATOM 2885 C C . GLY B 1 176 ? 24.198 15.100 41.226 1.00 23.30 176 GLY B C 1
ATOM 2886 O O . GLY B 1 176 ? 25.013 15.865 40.666 1.00 24.30 176 GLY B O 1
ATOM 2887 N N . LEU B 1 177 ? 22.934 15.438 41.484 1.00 22.50 177 LEU B N 1
ATOM 2888 C CA . LEU B 1 177 ? 22.438 16.779 41.236 1.00 22.49 177 LEU B CA 1
ATOM 2889 C C . LEU B 1 177 ? 22.319 17.570 42.527 1.00 23.06 177 LEU B C 1
ATOM 2890 O O . LEU B 1 177 ? 21.753 17.087 43.513 1.00 23.16 177 LEU B O 1
ATOM 2895 N N . SER B 1 178 ? 22.854 18.785 42.501 1.00 23.79 178 SER B N 1
ATOM 2896 C CA . SER B 1 178 ? 22.682 19.765 43.575 1.00 24.37 178 SER B CA 1
ATOM 2897 C C . SER B 1 178 ? 22.728 21.153 42.968 1.00 24.58 178 SER B C 1
ATOM 2898 O O . SER B 1 178 ? 22.982 21.295 41.770 1.00 24.22 178 SER B O 1
ATOM 2901 N N . VAL B 1 179 ? 22.477 22.178 43.785 1.00 24.92 179 VAL B N 1
ATOM 2902 C CA . VAL B 1 179 ? 22.648 23.554 43.335 1.00 26.03 179 VAL B CA 1
ATOM 2903 C C . VAL B 1 179 ? 24.004 23.721 42.667 1.00 26.38 179 VAL B C 1
ATOM 2904 O O . VAL B 1 179 ? 24.100 24.298 41.584 1.00 26.63 179 VAL B O 1
ATOM 2908 N N . ASP B 1 180 ? 25.033 23.180 43.307 1.00 27.19 180 ASP B N 1
ATOM 2909 C CA . ASP B 1 180 ? 26.417 23.371 42.883 1.00 28.13 180 ASP B CA 1
ATOM 2910 C C . ASP B 1 180 ? 26.756 22.672 41.567 1.00 27.36 180 ASP B C 1
ATOM 2911 O O . ASP B 1 180 ? 27.595 23.165 40.811 1.00 27.64 180 ASP B O 1
ATOM 2916 N N . THR B 1 181 ? 26.112 21.543 41.274 1.00 26.11 181 THR B N 1
ATOM 2917 C CA . THR B 1 181 ? 26.427 20.824 40.033 1.00 24.87 181 THR B CA 1
ATOM 2918 C C . THR B 1 181 ? 25.605 21.266 38.811 1.00 24.26 181 THR B C 1
ATOM 2919 O O . THR B 1 181 ? 25.957 20.895 37.697 1.00 24.31 181 THR B O 1
ATOM 2923 N N . LEU B 1 182 ? 24.539 22.051 39.000 1.00 23.32 182 LEU B N 1
ATOM 2924 C CA . LEU B 1 182 ? 23.705 22.478 37.879 1.00 23.57 182 LEU B CA 1
ATOM 2925 C C . LEU B 1 182 ? 24.504 23.217 36.804 1.00 24.42 182 LEU B C 1
ATOM 2926 O O . LEU B 1 182 ? 24.207 23.077 35.626 1.00 24.85 182 LEU B O 1
ATOM 2931 N N . LYS B 1 183 ? 25.506 23.993 37.231 1.00 25.45 183 LYS B N 1
ATOM 2932 C CA . LYS B 1 183 ? 26.370 24.762 36.308 1.00 26.10 183 LYS B CA 1
ATOM 2933 C C . LYS B 1 183 ? 27.109 23.876 35.302 1.00 25.73 183 LYS B C 1
ATOM 2934 O O . LYS B 1 183 ? 27.493 24.339 34.238 1.00 25.85 183 LYS B O 1
ATOM 2940 N N . LEU B 1 184 ? 27.292 22.602 35.625 1.00 25.31 184 LEU B N 1
ATOM 2941 C CA . LEU B 1 184 ? 27.888 21.657 34.683 1.00 25.42 184 LEU B CA 1
ATOM 2942 C C . LEU B 1 184 ? 27.052 21.415 33.427 1.00 25.19 184 LEU B C 1
ATOM 2943 O O . LEU B 1 184 ? 27.555 20.824 32.471 1.00 25.42 184 LEU B O 1
ATOM 2948 N N . PHE B 1 185 ? 25.792 21.853 33.441 1.00 25.00 185 PHE B N 1
ATOM 2949 C CA . PHE B 1 185 ? 24.861 21.631 32.335 1.00 24.63 185 PHE B CA 1
ATOM 2950 C C . PHE B 1 185 ? 24.575 22.901 31.543 1.00 25.60 185 PHE B C 1
ATOM 2951 O O . PHE B 1 185 ? 23.697 22.915 30.675 1.00 24.93 185 PHE B O 1
ATOM 2959 N N . GLU B 1 186 ? 25.285 23.988 31.841 1.00 26.83 186 GLU B N 1
ATOM 2960 C CA . GLU B 1 186 ? 24.983 25.245 31.149 1.00 27.99 186 GLU B CA 1
ATOM 2961 C C . GLU B 1 186 ? 25.047 25.007 29.653 1.00 27.50 186 GLU B C 1
ATOM 2962 O O . GLU B 1 186 ? 25.924 24.308 29.191 1.00 27.00 186 GLU B O 1
ATOM 2968 N N . GLY B 1 187 ? 24.092 25.563 28.911 1.00 27.23 187 GLY B N 1
ATOM 2969 C CA . GLY B 1 187 ? 24.056 25.402 27.464 1.00 27.03 187 GLY B CA 1
ATOM 2970 C C . GLY B 1 187 ? 23.525 24.062 26.980 1.00 26.89 187 GLY B C 1
ATOM 2971 O O . GLY B 1 187 ? 23.496 23.816 25.777 1.00 26.79 187 GLY B O 1
ATOM 2972 N N . VAL B 1 188 ? 23.104 23.195 27.907 1.00 26.29 188 VAL B N 1
ATOM 2973 C CA . VAL B 1 188 ? 22.482 21.916 27.541 1.00 25.48 188 VAL B CA 1
ATOM 2974 C C . VAL B 1 188 ? 20.987 22.029 27.822 1.00 24.84 188 VAL B C 1
ATOM 2975 O O . VAL B 1 188 ? 20.581 22.447 28.913 1.00 24.23 188 VAL B O 1
ATOM 2979 N N . ASP B 1 189 ? 20.184 21.633 26.841 1.00 24.03 189 ASP B N 1
ATOM 2980 C CA . ASP B 1 189 ? 18.742 21.839 26.857 1.00 23.87 189 ASP B CA 1
ATOM 2981 C C . ASP B 1 189 ? 18.008 20.773 27.691 1.00 22.55 189 ASP B C 1
ATOM 2982 O O . ASP B 1 189 ? 17.050 20.156 27.218 1.00 22.58 189 ASP B O 1
ATOM 2987 N N . VAL B 1 190 ? 18.455 20.582 28.932 1.00 21.14 190 VAL B N 1
ATOM 2988 C CA . VAL B 1 190 ? 17.847 19.596 29.849 1.00 20.23 190 VAL B CA 1
ATOM 2989 C C . VAL B 1 190 ? 16.380 19.956 30.093 1.00 19.31 190 VAL B C 1
ATOM 2990 O O . VAL B 1 190 ? 16.065 21.113 30.378 1.00 19.50 190 VAL B O 1
ATOM 2994 N N . PHE B 1 191 ? 15.485 18.972 29.948 1.00 18.60 191 PHE B N 1
ATOM 2995 C CA . PHE B 1 191 ? 14.037 19.183 30.115 1.00 18.60 191 PHE B CA 1
ATOM 2996 C C . PHE B 1 191 ? 13.620 19.155 31.587 1.00 17.97 191 PHE B C 1
ATOM 2997 O O . PHE B 1 191 ? 12.810 19.968 32.023 1.00 18.48 191 PHE B O 1
ATOM 3005 N N . THR B 1 192 ? 14.168 18.201 32.335 1.00 16.69 192 THR B N 1
ATOM 3006 C CA . THR B 1 192 ? 13.878 18.069 33.772 1.00 15.58 192 THR B CA 1
ATOM 3007 C C . THR B 1 192 ? 15.103 17.623 34.561 1.00 14.70 192 THR B C 1
ATOM 3008 O O . THR B 1 192 ? 15.820 16.735 34.134 1.00 14.69 192 THR B O 1
ATOM 3012 N N . PHE B 1 193 ? 15.329 18.248 35.717 1.00 14.80 193 PHE B N 1
ATOM 3013 C CA . PHE B 1 193 ? 16.289 17.766 36.707 1.00 14.72 193 PHE B CA 1
ATOM 3014 C C . PHE B 1 193 ? 15.513 17.047 37.814 1.00 14.35 193 PHE B C 1
ATOM 3015 O O . PHE B 1 193 ? 14.601 17.627 38.383 1.00 14.90 193 PHE B O 1
ATOM 3023 N N . ILE B 1 194 ? 15.900 15.809 38.116 1.00 14.12 194 ILE B N 1
ATOM 3024 C CA . ILE B 1 194 ? 15.223 15.000 39.152 1.00 13.75 194 ILE B CA 1
ATOM 3025 C C . ILE B 1 194 ? 16.087 14.929 40.412 1.00 14.29 194 ILE B C 1
ATOM 3026 O O . ILE B 1 194 ? 17.185 14.406 40.360 1.00 14.65 194 ILE B O 1
ATOM 3031 N N . ALA B 1 195 ? 15.590 15.484 41.522 1.00 14.20 195 ALA B N 1
ATOM 3032 C CA . ALA B 1 195 ? 16.239 15.365 42.832 1.00 14.18 195 ALA B CA 1
ATOM 3033 C C . ALA B 1 195 ? 15.377 14.532 43.763 1.00 13.54 195 ALA B C 1
ATOM 3034 O O . ALA B 1 195 ? 14.233 14.264 43.457 1.00 15.33 195 ALA B O 1
ATOM 3036 N N . GLY B 1 196 ? 15.950 14.087 44.866 1.00 13.38 196 GLY B N 1
ATOM 3037 C CA . GLY B 1 196 ? 15.230 13.267 45.827 1.00 12.82 196 GLY B CA 1
ATOM 3038 C C . GLY B 1 196 ? 15.549 13.664 47.243 1.00 13.54 196 GLY B C 1
ATOM 3039 O O . GLY B 1 196 ? 15.192 14.775 47.661 1.00 12.31 196 GLY B O 1
ATOM 3040 N N . ARG B 1 197 ? 16.214 12.778 47.985 1.00 13.75 197 ARG B N 1
ATOM 3041 C CA . ARG B 1 197 ? 16.482 13.017 49.401 1.00 15.83 197 ARG B CA 1
ATOM 3042 C C . ARG B 1 197 ? 17.378 14.234 49.649 1.00 15.80 197 ARG B C 1
ATOM 3043 O O . ARG B 1 197 ? 17.312 14.851 50.709 1.00 16.01 197 ARG B O 1
ATOM 3051 N N . GLY B 1 198 ? 18.176 14.616 48.660 1.00 15.77 198 GLY B N 1
ATOM 3052 C CA . GLY B 1 198 ? 19.004 15.818 48.780 1.00 16.72 198 GLY B CA 1
ATOM 3053 C C . GLY B 1 198 ? 18.156 17.019 49.130 1.00 16.38 198 GLY B C 1
ATOM 3054 O O . GLY B 1 198 ? 18.563 17.873 49.931 1.00 17.65 198 GLY B O 1
ATOM 3055 N N . ILE B 1 199 ? 16.957 17.094 48.545 1.00 15.25 199 ILE B N 1
ATOM 3056 C CA . ILE B 1 199 ? 16.044 18.161 48.894 1.00 15.01 199 ILE B CA 1
ATOM 3057 C C . ILE B 1 199 ? 15.049 17.800 49.986 1.00 14.32 199 ILE B C 1
ATOM 3058 O O . ILE B 1 199 ? 14.810 18.629 50.878 1.00 14.26 199 ILE B O 1
ATOM 3063 N N . THR B 1 200 ? 14.483 16.590 49.969 1.00 13.36 200 THR B N 1
ATOM 3064 C CA . THR B 1 200 ? 13.440 16.274 50.957 1.00 13.03 200 THR B CA 1
ATOM 3065 C C . THR B 1 200 ? 13.977 16.064 52.373 1.00 13.06 200 THR B C 1
ATOM 3066 O O . THR B 1 200 ? 13.227 16.197 53.342 1.00 12.87 200 THR B O 1
ATOM 3070 N N . GLU B 1 201 ? 15.274 15.778 52.498 1.00 13.55 201 GLU B N 1
ATOM 3071 C CA . GLU B 1 201 ? 15.905 15.602 53.809 1.00 14.58 201 GLU B CA 1
ATOM 3072 C C . GLU B 1 201 ? 16.805 16.792 54.165 1.00 14.67 201 GLU B C 1
ATOM 3073 O O . GLU B 1 201 ? 17.555 16.725 55.120 1.00 15.09 201 GLU B O 1
ATOM 3079 N N . ALA B 1 202 ? 16.751 17.856 53.377 1.00 14.72 202 ALA B N 1
ATOM 3080 C CA . ALA B 1 202 ? 17.472 19.085 53.725 1.00 14.89 202 ALA B CA 1
ATOM 3081 C C . ALA B 1 202 ? 16.911 19.688 55.021 1.00 15.48 202 ALA B C 1
ATOM 3082 O O . ALA B 1 202 ? 15.780 19.437 55.405 1.00 15.02 202 ALA B O 1
ATOM 3084 N N . LYS B 1 203 ? 17.710 20.520 55.669 1.00 16.20 203 LYS B N 1
ATOM 3085 C CA . LYS B 1 203 ? 17.294 21.155 56.913 1.00 17.14 203 LYS B CA 1
ATOM 3086 C C . LYS B 1 203 ? 16.067 22.076 56.725 1.00 16.83 203 LYS B C 1
ATOM 3087 O O . LYS B 1 203 ? 15.281 22.262 57.666 1.00 17.89 203 LYS B O 1
ATOM 3093 N N . ASN B 1 204 ? 15.935 22.661 55.534 1.00 15.50 204 ASN B N 1
ATOM 3094 C CA . ASN B 1 204 ? 14.695 23.338 55.092 1.00 15.09 204 ASN B CA 1
ATOM 3095 C C . ASN B 1 204 ? 14.339 22.851 53.697 1.00 14.21 204 ASN B C 1
ATOM 3096 O O . ASN B 1 204 ? 14.865 23.360 52.720 1.00 14.73 204 ASN B O 1
ATOM 3101 N N . PRO B 1 205 ? 13.522 21.789 53.604 1.00 13.41 205 PRO B N 1
ATOM 3102 C CA . PRO B 1 205 ? 13.232 21.162 52.304 1.00 12.67 205 PRO B CA 1
ATOM 3103 C C . PRO B 1 205 ? 12.649 22.121 51.267 1.00 13.26 205 PRO B C 1
ATOM 3104 O O . PRO B 1 205 ? 13.129 22.161 50.136 1.00 12.97 205 PRO B O 1
ATOM 3108 N N . ALA B 1 206 ? 11.635 22.893 51.648 1.00 13.18 206 ALA B N 1
ATOM 3109 C CA . ALA B 1 206 ? 11.063 23.899 50.725 1.00 13.77 206 ALA B CA 1
ATOM 3110 C C . ALA B 1 206 ? 12.136 24.858 50.195 1.00 14.17 206 ALA B C 1
ATOM 3111 O O . ALA B 1 206 ? 12.148 25.202 49.005 1.00 14.58 206 ALA B O 1
ATOM 3113 N N . GLY B 1 207 ? 12.997 25.325 51.096 1.00 13.89 207 GLY B N 1
ATOM 3114 C CA . GLY B 1 207 ? 14.036 26.286 50.729 1.00 14.21 207 GLY B CA 1
ATOM 3115 C C . GLY B 1 207 ? 15.098 25.658 49.845 1.00 13.65 207 GLY B C 1
ATOM 3116 O O . GLY B 1 207 ? 15.627 26.312 48.922 1.00 13.95 207 GLY B O 1
ATOM 3117 N N . ALA B 1 208 ? 15.395 24.376 50.078 1.00 13.51 208 ALA B N 1
ATOM 3118 C CA . ALA B 1 208 ? 16.363 23.667 49.236 1.00 13.64 208 ALA B CA 1
ATOM 3119 C C . ALA B 1 208 ? 15.797 23.465 47.825 1.00 13.76 208 ALA B C 1
ATOM 3120 O O . ALA B 1 208 ? 16.502 23.637 46.822 1.00 13.41 208 ALA B O 1
ATOM 3122 N N . ALA B 1 209 ? 14.520 23.106 47.741 1.00 14.02 209 ALA B N 1
ATOM 3123 C CA . ALA B 1 209 ? 13.841 23.024 46.444 1.00 14.07 209 ALA B CA 1
ATOM 3124 C C . ALA B 1 209 ? 13.811 24.390 45.733 1.00 14.95 209 ALA B C 1
ATOM 3125 O O . ALA B 1 209 ? 14.144 24.469 44.551 1.00 14.47 209 ALA B O 1
ATOM 3127 N N . ARG B 1 210 ? 13.456 25.459 46.455 1.00 15.22 210 ARG B N 1
ATOM 3128 C CA . ARG B 1 210 ? 13.420 26.788 45.859 1.00 16.40 210 ARG B CA 1
ATOM 3129 C C . ARG B 1 210 ? 14.806 27.197 45.366 1.00 16.83 210 ARG B C 1
ATOM 3130 O O . ARG B 1 210 ? 14.918 27.774 44.299 1.00 17.61 210 ARG B O 1
ATOM 3138 N N . ALA B 1 211 ? 15.854 26.897 46.127 1.00 17.33 211 ALA B N 1
ATOM 3139 C CA . ALA B 1 211 ? 17.225 27.284 45.740 1.00 18.36 211 ALA B CA 1
ATOM 3140 C C . ALA B 1 211 ? 17.662 26.554 44.464 1.00 19.00 211 ALA B C 1
ATOM 3141 O O . ALA B 1 211 ? 18.411 27.077 43.627 1.00 19.64 211 ALA B O 1
ATOM 3143 N N . PHE B 1 212 ? 17.188 25.323 44.326 1.00 18.87 212 PHE B N 1
ATOM 3144 C CA . PHE B 1 212 ? 17.531 24.504 43.171 1.00 18.66 212 PHE B CA 1
ATOM 3145 C C . PHE B 1 212 ? 16.843 25.093 41.931 1.00 19.26 212 PHE B C 1
ATOM 3146 O O . PHE B 1 212 ? 17.478 25.273 40.891 1.00 19.55 212 PHE B O 1
ATOM 3154 N N . LYS B 1 213 ? 15.576 25.471 42.064 1.00 19.71 213 LYS B N 1
ATOM 3155 C CA . LYS B 1 213 ? 14.850 26.126 40.974 1.00 20.86 213 LYS B CA 1
ATOM 3156 C C . LYS B 1 213 ? 15.394 27.519 40.626 1.00 21.42 213 LYS B C 1
ATOM 3157 O O . LYS B 1 213 ? 15.403 27.894 39.454 1.00 21.56 213 LYS B O 1
ATOM 3163 N N . ASP B 1 214 ? 15.834 28.275 41.636 1.00 21.78 214 ASP B N 1
ATOM 3164 C CA . ASP B 1 214 ? 16.391 29.618 41.421 1.00 22.71 214 ASP B CA 1
ATOM 3165 C C . ASP B 1 214 ? 17.675 29.539 40.597 1.00 22.73 214 ASP B C 1
ATOM 3166 O O . ASP B 1 214 ? 17.909 30.404 39.760 1.00 23.25 214 ASP B O 1
ATOM 3171 N N . GLU B 1 215 ? 18.500 28.525 40.872 1.00 22.48 215 GLU B N 1
ATOM 3172 C CA . GLU B 1 215 ? 19.728 28.261 40.113 1.00 22.42 215 GLU B CA 1
ATOM 3173 C C . GLU B 1 215 ? 19.417 27.833 38.672 1.00 22.91 215 GLU B C 1
ATOM 3174 O O . GLU B 1 215 ? 20.080 28.282 37.729 1.00 23.24 215 GLU B O 1
ATOM 3180 N N . ILE B 1 216 ? 18.413 26.975 38.479 1.00 22.90 216 ILE B N 1
ATOM 3181 C CA . ILE B 1 216 ? 17.871 26.759 37.130 1.00 23.06 216 ILE B CA 1
ATOM 3182 C C . ILE B 1 216 ? 17.524 28.114 36.447 1.00 23.91 216 ILE B C 1
ATOM 3183 O O . ILE B 1 216 ? 17.949 28.365 35.317 1.00 24.14 216 ILE B O 1
ATOM 3188 N N . LYS B 1 217 ? 16.775 28.983 37.127 1.00 24.75 217 LYS B N 1
ATOM 3189 C CA . LYS B 1 217 ? 16.381 30.275 36.552 1.00 26.52 217 LYS B CA 1
ATOM 3190 C C . LYS B 1 217 ? 17.586 31.121 36.166 1.00 26.39 217 LYS B C 1
ATOM 3191 O O . LYS B 1 217 ? 17.571 31.777 35.128 1.00 26.52 217 LYS B O 1
ATOM 3197 N N . ARG B 1 218 ? 18.626 31.092 36.992 1.00 26.73 218 ARG B N 1
ATOM 3198 C CA . ARG B 1 218 ? 19.811 31.918 36.753 1.00 26.90 218 ARG B CA 1
ATOM 3199 C C . ARG B 1 218 ? 20.546 31.469 35.492 1.00 27.03 218 ARG B C 1
ATOM 3200 O O . ARG B 1 218 ? 20.906 32.295 34.648 1.00 27.16 218 ARG B O 1
ATOM 3208 N N . ILE B 1 219 ? 20.762 30.161 35.371 1.00 26.77 219 ILE B N 1
ATOM 3209 C CA . ILE B 1 219 ? 21.533 29.578 34.268 1.00 26.40 219 ILE B CA 1
ATOM 3210 C C . ILE B 1 219 ? 20.758 29.541 32.940 1.00 26.50 219 ILE B C 1
ATOM 3211 O O . ILE B 1 219 ? 21.355 29.703 31.871 1.00 26.69 219 ILE B O 1
ATOM 3216 N N . TRP B 1 220 ? 19.443 29.334 33.003 1.00 26.52 220 TRP B N 1
ATOM 3217 C CA . TRP B 1 220 ? 18.632 29.150 31.794 1.00 26.66 220 TRP B CA 1
ATOM 3218 C C . TRP B 1 220 ? 17.694 30.310 31.459 1.00 27.74 220 TRP B C 1
ATOM 3219 O O . TRP B 1 220 ? 17.179 30.378 30.341 1.00 28.43 220 TRP B O 1
ATOM 3230 N N . GLY B 1 221 ? 17.462 31.209 32.413 1.00 28.52 221 GLY B N 1
ATOM 3231 C CA . GLY B 1 221 ? 16.462 32.267 32.262 1.00 29.52 221 GLY B CA 1
ATOM 3232 C C . GLY B 1 221 ? 17.060 33.594 31.851 1.00 30.26 221 GLY B C 1
ATOM 3233 O O . GLY B 1 221 ? 17.928 33.625 30.982 1.00 30.90 221 GLY B O 1
ATOM 3234 N N . GLN C 1 4 ? -5.495 86.711 73.677 1.00 29.58 4 GLN C N 1
ATOM 3235 C CA . GLN C 1 4 ? -4.016 86.608 73.525 1.00 29.26 4 GLN C CA 1
ATOM 3236 C C . GLN C 1 4 ? -3.578 86.910 72.106 1.00 28.99 4 GLN C C 1
ATOM 3237 O O . GLN C 1 4 ? -4.266 86.573 71.140 1.00 29.73 4 GLN C O 1
ATOM 3238 N N . LEU C 1 5 ? -2.423 87.551 71.978 1.00 28.03 5 LEU C N 1
ATOM 3239 C CA . LEU C 1 5 ? -1.817 87.809 70.679 1.00 26.86 5 LEU C CA 1
ATOM 3240 C C . LEU C 1 5 ? -1.124 86.517 70.219 1.00 24.95 5 LEU C C 1
ATOM 3241 O O . LEU C 1 5 ? -0.893 85.630 71.033 1.00 25.15 5 LEU C O 1
ATOM 3246 N N . PRO C 1 6 ? -0.783 86.414 68.935 1.00 22.86 6 PRO C N 1
ATOM 3247 C CA . PRO C 1 6 ? 0.081 85.307 68.497 1.00 21.35 6 PRO C CA 1
ATOM 3248 C C . PRO C 1 6 ? 1.367 85.250 69.310 1.00 20.12 6 PRO C C 1
ATOM 3249 O O . PRO C 1 6 ? 2.008 86.271 69.537 1.00 19.92 6 PRO C O 1
ATOM 3253 N N . ASN C 1 7 ? 1.752 84.045 69.735 1.00 18.75 7 ASN C N 1
ATOM 3254 C CA . ASN C 1 7 ? 3.012 83.833 70.434 1.00 17.57 7 ASN C CA 1
ATOM 3255 C C . ASN C 1 7 ? 4.215 84.027 69.504 1.00 17.18 7 ASN C C 1
ATOM 3256 O O . ASN C 1 7 ? 4.146 83.690 68.322 1.00 16.73 7 ASN C O 1
ATOM 3261 N N . LEU C 1 8 ? 5.311 84.541 70.064 1.00 15.74 8 LEU C N 1
ATOM 3262 C CA . LEU C 1 8 ? 6.626 84.445 69.449 1.00 15.86 8 LEU C CA 1
ATOM 3263 C C . LEU C 1 8 ? 7.360 83.263 70.077 1.00 15.36 8 LEU C C 1
ATOM 3264 O O . LEU C 1 8 ? 7.517 83.216 71.281 1.00 15.38 8 LEU C O 1
ATOM 3269 N N . GLN C 1 9 ? 7.809 82.329 69.246 1.00 15.22 9 GLN C N 1
ATOM 3270 C CA . GLN C 1 9 ? 8.532 81.148 69.688 1.00 15.15 9 GLN C CA 1
ATOM 3271 C C . GLN C 1 9 ? 9.922 81.171 69.076 1.00 15.24 9 GLN C C 1
ATOM 3272 O O . GLN C 1 9 ? 10.090 81.546 67.917 1.00 16.08 9 GLN C O 1
ATOM 3278 N N . VAL C 1 10 ? 10.912 80.752 69.845 1.00 15.39 10 VAL C N 1
ATOM 3279 C CA . VAL C 1 10 ? 12.250 80.561 69.296 1.00 15.72 10 VAL C CA 1
ATOM 3280 C C . VAL C 1 10 ? 12.587 79.076 69.233 1.00 15.14 10 VAL C C 1
ATOM 3281 O O . VAL C 1 10 ? 12.449 78.368 70.220 1.00 14.72 10 VAL C O 1
ATOM 3285 N N . ALA C 1 11 ? 13.034 78.629 68.066 1.00 15.10 11 ALA C N 1
ATOM 3286 C CA . ALA C 1 11 ? 13.468 77.249 67.848 1.00 14.57 11 ALA C CA 1
ATOM 3287 C C . ALA C 1 11 ? 14.987 77.165 68.021 1.00 14.05 11 ALA C C 1
ATOM 3288 O O . ALA C 1 11 ? 15.749 77.954 67.425 1.00 14.84 11 ALA C O 1
ATOM 3290 N N . LEU C 1 12 ? 15.417 76.219 68.850 1.00 11.82 12 LEU C N 1
ATOM 3291 C CA . LEU C 1 12 ? 16.826 75.965 69.122 1.00 11.45 12 LEU C CA 1
ATOM 3292 C C . LEU C 1 12 ? 17.221 74.679 68.420 1.00 11.14 12 LEU C C 1
ATOM 3293 O O . LEU C 1 12 ? 16.968 73.580 68.934 1.00 10.74 12 LEU C O 1
ATOM 3298 N N . ASP C 1 13 ? 17.809 74.808 67.235 1.00 11.32 13 ASP C N 1
ATOM 3299 C CA . ASP C 1 13 ? 18.129 73.649 66.383 1.00 12.03 13 ASP C CA 1
ATOM 3300 C C . ASP C 1 13 ? 19.639 73.382 66.304 1.00 11.16 13 ASP C C 1
ATOM 3301 O O . ASP C 1 13 ? 20.129 72.748 65.373 1.00 12.66 13 ASP C O 1
ATOM 3306 N N . HIS C 1 14 ? 20.372 73.859 67.299 1.00 10.24 14 HIS C N 1
A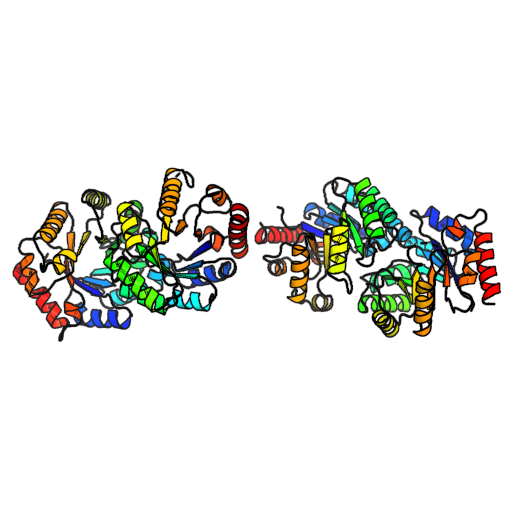TOM 3307 C CA . HIS C 1 14 ? 21.824 73.695 67.341 1.00 9.88 14 HIS C CA 1
ATOM 3308 C C . HIS C 1 14 ? 22.285 72.235 67.506 1.00 10.11 14 HIS C C 1
ATOM 3309 O O . HIS C 1 14 ? 21.558 71.419 68.062 1.00 10.62 14 HIS C O 1
ATOM 3316 N N . SER C 1 15 ? 23.513 71.954 67.088 1.00 10.32 15 SER C N 1
ATOM 3317 C CA . SER C 1 15 ? 24.075 70.609 67.138 1.00 10.96 15 SER C CA 1
ATOM 3318 C C . SER C 1 15 ? 24.866 70.349 68.426 1.00 10.93 15 SER C C 1
ATOM 3319 O O . SER C 1 15 ? 25.485 69.304 68.581 1.00 11.76 15 SER C O 1
ATOM 3322 N N . ASN C 1 16 ? 24.870 71.325 69.337 1.00 10.65 16 ASN C N 1
ATOM 3323 C CA . ASN C 1 16 ? 25.457 71.123 70.639 1.00 10.69 16 ASN C CA 1
ATOM 3324 C C . ASN C 1 16 ? 24.714 71.880 71.745 1.00 10.46 16 ASN C C 1
ATOM 3325 O O . ASN C 1 16 ? 23.879 72.757 71.492 1.00 11.20 16 ASN C O 1
ATOM 3330 N N . LEU C 1 17 ? 25.023 71.507 72.974 1.00 10.45 17 LEU C N 1
ATOM 3331 C CA . LEU C 1 17 ? 24.363 72.044 74.133 1.00 11.36 17 LEU C CA 1
ATOM 3332 C C . LEU C 1 17 ? 24.661 73.519 74.291 1.00 11.49 17 LEU C C 1
ATOM 3333 O O . LEU C 1 17 ? 23.766 74.303 74.599 1.00 12.77 17 LEU C O 1
ATOM 3338 N N . LYS C 1 18 ? 25.920 73.904 74.142 1.00 11.08 18 LYS C N 1
ATOM 3339 C CA . LYS C 1 18 ? 26.274 75.301 74.383 1.00 11.49 18 LYS C CA 1
ATOM 3340 C C . LYS C 1 18 ? 25.523 76.252 73.448 1.00 11.70 18 LYS C C 1
ATOM 3341 O O . LYS C 1 18 ? 25.085 77.316 73.875 1.00 12.09 18 LYS C O 1
ATOM 3347 N N . GLY C 1 19 ? 25.344 75.854 72.189 1.00 12.07 19 GLY C N 1
ATOM 3348 C CA . GLY C 1 19 ? 24.650 76.662 71.213 1.00 11.58 19 GLY C CA 1
ATOM 3349 C C . GLY C 1 19 ? 23.210 76.897 71.619 1.00 11.55 19 GLY C C 1
ATOM 3350 O O . GLY C 1 19 ? 22.712 78.019 71.512 1.00 12.76 19 GLY C O 1
ATOM 3351 N N . ALA C 1 20 ? 22.523 75.843 72.043 1.00 11.27 20 ALA C N 1
ATOM 3352 C CA . ALA C 1 20 ? 21.120 75.950 72.451 1.00 10.74 20 ALA C CA 1
ATOM 3353 C C . ALA C 1 20 ? 20.957 76.831 73.716 1.00 11.18 20 ALA C C 1
ATOM 3354 O O . ALA C 1 20 ? 20.087 77.711 73.785 1.00 10.72 20 ALA C O 1
ATOM 3356 N N . ILE C 1 21 ? 21.795 76.572 74.705 1.00 10.54 21 ILE C N 1
ATOM 3357 C CA . ILE C 1 21 ? 21.698 77.270 75.980 1.00 10.97 21 ILE C CA 1
ATOM 3358 C C . ILE C 1 21 ? 22.009 78.760 75.759 1.00 11.55 21 ILE C C 1
ATOM 3359 O O . ILE C 1 21 ? 21.276 79.629 76.218 1.00 11.42 21 ILE C O 1
ATOM 3364 N N . THR C 1 22 ? 23.067 79.031 75.013 1.00 11.93 22 THR C N 1
ATOM 3365 C CA . THR C 1 22 ? 23.465 80.424 74.755 1.00 12.62 22 THR C CA 1
ATOM 3366 C C . THR C 1 22 ? 22.386 81.196 74.001 1.00 12.78 22 THR C C 1
ATOM 3367 O O . THR C 1 22 ? 22.037 82.320 74.375 1.00 13.61 22 THR C O 1
ATOM 3371 N N . ALA C 1 23 ? 21.845 80.594 72.937 1.00 12.20 23 ALA C N 1
ATOM 3372 C CA . ALA C 1 23 ? 20.742 81.184 72.187 1.00 12.03 23 ALA C CA 1
ATOM 3373 C C . ALA C 1 23 ? 19.500 81.419 73.055 1.00 12.12 23 ALA C C 1
ATOM 3374 O O . ALA C 1 23 ? 18.890 82.488 72.997 1.00 13.35 23 ALA C O 1
ATOM 3376 N N . ALA C 1 24 ? 19.153 80.444 73.903 1.00 11.88 24 ALA C N 1
ATOM 3377 C CA . ALA C 1 24 ? 17.951 80.585 74.740 1.00 11.78 24 ALA C CA 1
ATOM 3378 C C . ALA C 1 24 ? 18.110 81.747 75.733 1.00 12.98 24 ALA C C 1
ATOM 3379 O O . ALA C 1 24 ? 17.171 82.532 75.972 1.00 12.94 24 ALA C O 1
ATOM 3381 N N . VAL C 1 25 ? 19.281 81.847 76.317 1.00 13.20 25 VAL C N 1
ATOM 3382 C CA . VAL C 1 25 ? 19.545 82.901 77.291 1.00 14.16 25 VAL C CA 1
ATOM 3383 C C . VAL C 1 25 ? 19.497 84.272 76.610 1.00 15.01 25 VAL C C 1
ATOM 3384 O O . VAL C 1 25 ? 19.001 85.259 77.190 1.00 15.84 25 VAL C O 1
ATOM 3388 N N . SER C 1 26 ? 19.958 84.330 75.370 1.00 16.40 26 SER C N 1
ATOM 3389 C CA . SER C 1 26 ? 20.031 85.586 74.627 1.00 17.70 26 SER C CA 1
ATOM 3390 C C . SER C 1 26 ? 18.654 86.155 74.303 1.00 18.52 26 SER C C 1
ATOM 3391 O O . SER C 1 26 ? 18.502 87.365 74.243 1.00 18.92 26 SER C O 1
ATOM 3394 N N . VAL C 1 27 ? 17.652 85.293 74.113 1.00 18.43 27 VAL C N 1
ATOM 3395 C CA . VAL C 1 27 ? 16.321 85.754 73.678 1.00 18.18 27 VAL C CA 1
ATOM 3396 C C . VAL C 1 27 ? 15.168 85.384 74.602 1.00 18.06 27 VAL C C 1
ATOM 3397 O O . VAL C 1 27 ? 14.037 85.850 74.400 1.00 17.30 27 VAL C O 1
ATOM 3401 N N . GLY C 1 28 ? 15.429 84.550 75.599 1.00 17.97 28 GLY C N 1
ATOM 3402 C CA . GLY C 1 28 ? 14.366 83.989 76.413 1.00 19.48 28 GLY C CA 1
ATOM 3403 C C . GLY C 1 28 ? 13.372 84.983 76.995 1.00 20.82 28 GLY C C 1
ATOM 3404 O O . GLY C 1 28 ? 12.156 84.758 76.949 1.00 20.66 28 GLY C O 1
ATOM 3405 N N . ASN C 1 29 ? 13.881 86.083 77.548 1.00 21.97 29 ASN C N 1
ATOM 3406 C CA . ASN C 1 29 ? 13.021 87.110 78.145 1.00 23.84 29 ASN C CA 1
ATOM 3407 C C . ASN C 1 29 ? 12.069 87.755 77.148 1.00 23.43 29 ASN C C 1
ATOM 3408 O O . ASN C 1 29 ? 10.996 88.232 77.531 1.00 24.06 29 ASN C O 1
ATOM 3413 N N . GLU C 1 30 ? 12.465 87.770 75.879 1.00 22.67 30 GLU C N 1
ATOM 3414 C CA . GLU C 1 30 ? 11.734 88.484 74.833 1.00 22.18 30 GLU C CA 1
ATOM 3415 C C . GLU C 1 30 ? 10.762 87.624 74.038 1.00 21.04 30 GLU C C 1
ATOM 3416 O O . GLU C 1 30 ? 10.093 88.146 73.144 1.00 21.95 30 GLU C O 1
ATOM 3422 N N . VAL C 1 31 ? 10.691 86.323 74.354 1.00 18.80 31 VAL C N 1
ATOM 3423 C CA . VAL C 1 31 ? 9.796 85.403 73.644 1.00 17.30 31 VAL C CA 1
ATOM 3424 C C . VAL C 1 31 ? 8.790 84.748 74.597 1.00 16.09 31 VAL C C 1
ATOM 3425 O O . VAL C 1 31 ? 8.918 84.833 75.805 1.00 16.23 31 VAL C O 1
ATOM 3429 N N . ASP C 1 32 ? 7.783 84.100 74.026 1.00 15.03 32 ASP C N 1
ATOM 3430 C CA . ASP C 1 32 ? 6.716 83.460 74.772 1.00 14.84 32 ASP C CA 1
ATOM 3431 C C . ASP C 1 32 ? 6.944 81.962 74.933 1.00 13.91 32 ASP C C 1
ATOM 3432 O O . ASP C 1 32 ? 6.491 81.341 75.908 1.00 15.37 32 ASP C O 1
ATOM 3437 N N . VAL C 1 33 ? 7.658 81.391 73.969 1.00 12.91 33 VAL C N 1
ATOM 3438 C CA . VAL C 1 33 ? 7.835 79.950 73.893 1.00 12.21 33 VAL C CA 1
ATOM 3439 C C . VAL C 1 33 ? 9.280 79.668 73.501 1.00 12.06 33 VAL C C 1
ATOM 3440 O O . VAL C 1 33 ? 9.803 80.279 72.569 1.00 12.72 33 VAL C O 1
ATOM 3444 N N . ILE C 1 34 ? 9.899 78.734 74.198 1.00 12.00 34 ILE C N 1
ATOM 3445 C CA . ILE C 1 34 ? 11.253 78.299 73.851 1.00 12.28 34 ILE C CA 1
ATOM 3446 C C . ILE C 1 34 ? 11.214 76.809 73.491 1.00 10.62 34 ILE C C 1
ATOM 3447 O O . ILE C 1 34 ? 10.693 75.994 74.251 1.00 11.09 34 ILE C O 1
ATOM 3452 N N . GLU C 1 35 ? 11.740 76.478 72.314 1.00 10.52 35 GLU C N 1
ATOM 3453 C CA . GLU C 1 35 ? 11.666 75.098 71.780 1.00 9.83 35 GLU C CA 1
ATOM 3454 C C . GLU C 1 35 ? 13.037 74.431 71.658 1.00 10.06 35 GLU C C 1
ATOM 3455 O O . GLU C 1 35 ? 13.916 74.964 70.972 1.00 10.35 35 GLU C O 1
ATOM 3461 N N . ALA C 1 36 ? 13.195 73.256 72.275 1.00 10.02 36 ALA C N 1
ATOM 3462 C CA . ALA C 1 36 ? 14.389 72.420 72.094 1.00 9.44 36 ALA C CA 1
ATOM 3463 C C . ALA C 1 36 ? 14.125 71.628 70.829 1.00 9.80 36 ALA C C 1
ATOM 3464 O O . ALA C 1 36 ? 13.279 70.741 70.840 1.00 10.43 36 ALA C O 1
ATOM 3466 N N . GLY C 1 37 ? 14.788 72.019 69.740 1.00 9.69 37 GLY C N 1
ATOM 3467 C CA . GLY C 1 37 ? 14.548 71.412 68.438 1.00 9.53 37 GLY C CA 1
ATOM 3468 C C . GLY C 1 37 ? 15.056 69.994 68.318 1.00 9.27 37 GLY C C 1
ATOM 3469 O O . GLY C 1 37 ? 15.936 69.535 69.083 1.00 9.74 37 GLY C O 1
ATOM 3470 N N . THR C 1 38 ? 14.476 69.276 67.354 1.00 9.27 38 THR C N 1
ATOM 3471 C CA . THR C 1 38 ? 14.825 67.882 67.145 1.00 8.96 38 THR C CA 1
ATOM 3472 C C . THR C 1 38 ? 16.328 67.650 66.931 1.00 9.43 38 THR C C 1
ATOM 3473 O O . THR C 1 38 ? 16.902 66.720 67.493 1.00 9.30 38 THR C O 1
ATOM 3477 N N . VAL C 1 39 ? 16.951 68.489 66.118 1.00 8.76 39 VAL C N 1
ATOM 3478 C CA . VAL C 1 39 ? 18.373 68.346 65.820 1.00 8.74 39 VAL C CA 1
ATOM 3479 C C . VAL C 1 39 ? 19.170 68.391 67.114 1.00 8.22 39 VAL C C 1
ATOM 3480 O O . VAL C 1 39 ? 20.111 67.635 67.296 1.00 9.07 39 VAL C O 1
ATOM 3484 N N . CYS C 1 40 ? 18.774 69.288 68.011 1.00 7.93 40 CYS C N 1
ATOM 3485 C CA . CYS C 1 40 ? 19.466 69.429 69.271 1.00 8.51 40 CYS C CA 1
ATOM 3486 C C . CYS C 1 40 ? 19.184 68.268 70.224 1.00 7.48 40 CYS C C 1
ATOM 3487 O O . CYS C 1 40 ? 20.113 67.703 70.801 1.00 7.80 40 CYS C O 1
ATOM 3490 N N . LEU C 1 41 ? 17.916 67.913 70.407 1.00 8.00 41 LEU C N 1
ATOM 3491 C CA . LEU C 1 41 ? 17.599 66.796 71.302 1.00 7.32 41 LEU C CA 1
ATOM 3492 C C . LEU C 1 41 ? 18.285 65.506 70.844 1.00 7.19 41 LEU C C 1
ATOM 3493 O O . LEU C 1 41 ? 18.769 64.757 71.680 1.00 7.56 41 LEU C O 1
ATOM 3498 N N . LEU C 1 42 ? 18.357 65.242 69.538 1.00 7.30 42 LEU C N 1
ATOM 3499 C CA . LEU C 1 42 ? 19.066 64.026 69.061 1.00 7.41 42 LEU C CA 1
ATOM 3500 C C . LEU C 1 42 ? 20.570 64.027 69.350 1.00 7.69 42 LEU C C 1
ATOM 3501 O O . LEU C 1 42 ? 21.209 62.971 69.440 1.00 8.98 42 LEU C O 1
ATOM 3506 N N . GLN C 1 43 ? 21.136 65.217 69.510 1.00 8.39 43 GLN C N 1
ATOM 3507 C CA . GLN C 1 43 ? 22.529 65.368 69.906 1.00 8.24 43 GLN C CA 1
ATOM 3508 C C . GLN C 1 43 ? 22.785 65.272 71.396 1.00 8.36 43 GLN C C 1
ATOM 3509 O O . GLN C 1 43 ? 23.792 64.688 71.819 1.00 8.49 43 GLN C O 1
ATOM 3515 N N . VAL C 1 44 ? 21.939 65.938 72.185 1.00 7.70 44 VAL C N 1
ATOM 3516 C CA . VAL C 1 44 ? 22.268 66.188 73.585 1.00 8.62 44 VAL C CA 1
ATOM 3517 C C . VAL C 1 44 ? 21.340 65.484 74.579 1.00 8.41 44 VAL C C 1
ATOM 3518 O O . VAL C 1 44 ? 21.613 65.462 75.772 1.00 7.77 44 VAL C O 1
ATOM 3522 N N . GLY C 1 45 ? 20.228 64.938 74.090 1.00 8.37 45 GLY C N 1
ATOM 3523 C CA . GLY C 1 45 ? 19.274 64.291 74.961 1.00 8.26 45 GLY C CA 1
ATOM 3524 C C . GLY C 1 45 ? 18.371 65.276 75.692 1.00 7.74 45 GLY C C 1
ATOM 3525 O O . GLY C 1 45 ? 18.385 66.504 75.443 1.00 8.29 45 GLY C O 1
ATOM 3526 N N . SER C 1 46 ? 17.567 64.748 76.604 1.00 7.92 46 SER C N 1
ATOM 3527 C CA . SER C 1 46 ? 16.446 65.516 77.155 1.00 8.01 46 SER C CA 1
ATOM 3528 C C . SER C 1 46 ? 16.815 66.405 78.342 1.00 7.75 46 SER C C 1
ATOM 3529 O O . SER C 1 46 ? 15.978 67.207 78.809 1.00 8.01 46 SER C O 1
ATOM 3532 N N . GLU C 1 47 ? 18.023 66.269 78.884 1.00 8.50 47 GLU C N 1
ATOM 3533 C CA . GLU C 1 47 ? 18.393 67.201 79.988 1.00 9.54 47 GLU C CA 1
ATOM 3534 C C . GLU C 1 47 ? 18.228 68.666 79.590 1.00 9.82 47 GLU C C 1
ATOM 3535 O O . GLU C 1 47 ? 17.886 69.491 80.430 1.00 9.95 47 GLU C O 1
ATOM 3541 N N . LEU C 1 48 ? 18.464 68.983 78.322 1.00 9.78 48 LEU C N 1
ATOM 3542 C CA . LEU C 1 48 ? 18.300 70.334 77.830 1.00 9.96 48 LEU C CA 1
ATOM 3543 C C . LEU C 1 48 ? 16.916 70.893 78.192 1.00 9.91 48 LEU C C 1
ATOM 3544 O O . LEU C 1 48 ? 16.800 72.074 78.516 1.00 9.57 48 LEU C O 1
ATOM 3549 N N . VAL C 1 49 ? 15.870 70.055 78.142 1.00 9.74 49 VAL C N 1
ATOM 3550 C CA . VAL C 1 49 ? 14.503 70.515 78.455 1.00 10.69 49 VAL C CA 1
ATOM 3551 C C . VAL C 1 49 ? 14.440 71.035 79.902 1.00 10.49 49 VAL C C 1
ATOM 3552 O O . VAL C 1 49 ? 13.850 72.100 80.182 1.00 11.13 49 VAL C O 1
ATOM 3556 N N . GLU C 1 50 ? 15.070 70.297 80.815 1.00 10.38 50 GLU C N 1
ATOM 3557 C CA . GLU C 1 50 ? 15.038 70.628 82.227 1.00 10.49 50 GLU C CA 1
ATOM 3558 C C . GLU C 1 50 ? 15.900 71.846 82.534 1.00 10.10 50 GLU C C 1
ATOM 3559 O O . GLU C 1 50 ? 15.525 72.703 83.368 1.00 10.53 50 GLU C O 1
ATOM 3565 N N . VAL C 1 51 ? 17.015 71.989 81.820 1.00 10.50 51 VAL C N 1
ATOM 3566 C CA . VAL C 1 51 ? 17.800 73.230 81.911 1.00 10.00 51 VAL C CA 1
ATOM 3567 C C . VAL C 1 51 ? 16.988 74.462 81.489 1.00 11.01 51 VAL C C 1
ATOM 3568 O O . VAL C 1 51 ? 17.024 75.481 82.177 1.00 11.10 51 VAL C O 1
ATOM 3572 N N . LEU C 1 52 ? 16.246 74.348 80.394 1.00 10.72 52 LEU C N 1
ATOM 3573 C CA . LEU C 1 52 ? 15.411 75.446 79.901 1.00 11.03 52 LEU C CA 1
ATOM 3574 C C . LEU C 1 52 ? 14.307 75.759 80.911 1.00 11.67 52 LEU C C 1
ATOM 3575 O O . LEU C 1 52 ? 13.996 76.942 81.150 1.00 12.30 52 LEU C O 1
ATOM 3580 N N . ARG C 1 53 ? 13.735 74.718 81.519 1.00 12.51 53 ARG C N 1
ATOM 3581 C CA . ARG C 1 53 ? 12.672 74.915 82.501 1.00 12.22 53 ARG C CA 1
ATOM 3582 C C . ARG C 1 53 ? 13.193 75.697 83.726 1.00 13.45 53 ARG C C 1
ATOM 3583 O O . ARG C 1 53 ? 12.490 76.570 84.280 1.00 14.33 53 ARG C O 1
ATOM 3591 N N . SER C 1 54 ? 14.397 75.344 84.175 1.00 14.00 54 SER C N 1
ATOM 3592 C CA . SER C 1 54 ? 15.045 76.038 85.280 1.00 13.93 54 SER C CA 1
ATOM 3593 C C . SER C 1 54 ? 15.336 77.492 84.937 1.00 13.79 54 SER C C 1
ATOM 3594 O O . SER C 1 54 ? 15.128 78.373 85.797 1.00 14.05 54 SER C O 1
ATOM 3597 N N . LEU C 1 55 ? 15.789 77.757 83.710 1.00 13.77 55 LEU C N 1
ATOM 3598 C CA . LEU C 1 55 ? 16.137 79.111 83.282 1.00 14.47 55 LEU C CA 1
ATOM 3599 C C . LEU C 1 55 ? 14.893 79.971 83.105 1.00 15.56 55 LEU C C 1
ATOM 3600 O O . LEU C 1 55 ? 14.942 81.179 83.332 1.00 16.08 55 LEU C O 1
ATOM 3605 N N . PHE C 1 56 ? 13.784 79.334 82.730 1.00 15.85 56 PHE C N 1
ATOM 3606 C CA . PHE C 1 56 ? 12.563 80.037 82.310 1.00 16.64 56 PHE C CA 1
ATOM 3607 C C . PHE C 1 56 ? 11.339 79.370 82.930 1.00 16.60 56 PHE C C 1
ATOM 3608 O O . PHE C 1 56 ? 10.577 78.670 82.241 1.00 16.45 56 PHE C O 1
ATOM 3616 N N . PRO C 1 57 ? 11.147 79.535 84.250 1.00 16.58 57 PRO C N 1
ATOM 3617 C CA . PRO C 1 57 ? 10.062 78.817 84.923 1.00 17.74 57 PRO C CA 1
ATOM 3618 C C . PRO C 1 57 ? 8.682 79.171 84.393 1.00 19.14 57 PRO C C 1
ATOM 3619 O O . PRO C 1 57 ? 7.784 78.337 84.506 1.00 20.31 57 PRO C O 1
ATOM 3623 N N . ASP C 1 58 ? 8.522 80.362 83.822 1.00 20.36 58 ASP C N 1
ATOM 3624 C CA . ASP C 1 58 ? 7.182 80.835 83.448 1.00 21.87 58 ASP C CA 1
ATOM 3625 C C . ASP C 1 58 ? 6.956 80.951 81.943 1.00 21.57 58 ASP C C 1
ATOM 3626 O O . ASP C 1 58 ? 5.959 81.526 81.494 1.00 22.17 58 ASP C O 1
ATOM 3631 N N . LYS C 1 59 ? 7.858 80.341 81.173 1.00 20.16 59 LYS C N 1
ATOM 3632 C CA . LYS C 1 59 ? 7.763 80.313 79.726 1.00 19.46 59 LYS C CA 1
ATOM 3633 C C . LYS C 1 59 ? 7.194 78.967 79.286 1.00 17.28 59 LYS C C 1
ATOM 3634 O O . LYS C 1 59 ? 7.332 77.966 79.983 1.00 18.01 59 LYS C O 1
ATOM 3640 N N . ILE C 1 60 ? 6.539 78.9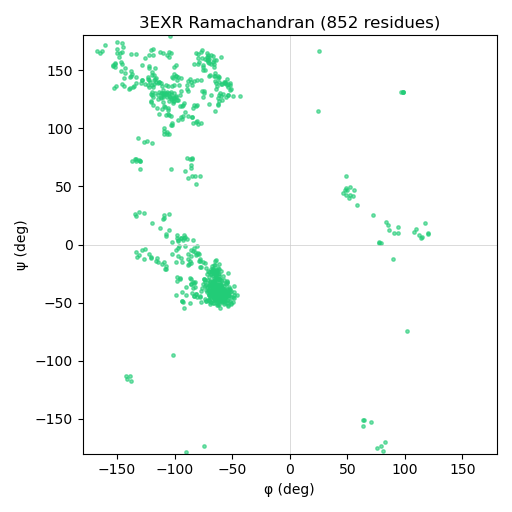37 78.134 1.00 15.17 60 ILE C N 1
ATOM 3641 C CA . ILE C 1 60 ? 6.139 77.653 77.556 1.00 13.17 60 ILE C CA 1
ATOM 3642 C C . ILE C 1 60 ? 7.385 76.977 76.968 1.00 11.86 60 ILE C C 1
ATOM 3643 O O . ILE C 1 60 ? 8.140 77.602 76.242 1.00 11.48 60 ILE C O 1
ATOM 3648 N N . ILE C 1 61 ? 7.591 75.699 77.316 1.00 10.85 61 ILE C N 1
ATOM 3649 C CA . ILE C 1 61 ? 8.711 74.897 76.789 1.00 11.22 61 ILE C CA 1
ATOM 3650 C C . ILE C 1 61 ? 8.200 73.781 75.866 1.00 11.17 61 ILE C C 1
ATOM 3651 O O . ILE C 1 61 ? 7.329 72.993 76.236 1.00 11.06 61 ILE C O 1
ATOM 3656 N N . VAL C 1 62 ? 8.800 73.699 74.687 1.00 10.84 62 VAL C N 1
ATOM 3657 C CA . VAL C 1 62 ? 8.459 72.658 73.715 1.00 10.12 62 VAL C CA 1
ATOM 3658 C C . VAL C 1 62 ? 9.615 71.669 73.603 1.00 9.71 62 VAL C C 1
ATOM 3659 O O . VAL C 1 62 ? 10.781 72.082 73.449 1.00 9.88 62 VAL C O 1
ATOM 3663 N N . ALA C 1 63 ? 9.286 70.369 73.650 1.00 9.07 63 ALA C N 1
ATOM 3664 C CA . ALA C 1 63 ? 10.233 69.295 73.367 1.00 8.16 63 ALA C CA 1
ATOM 3665 C C . ALA C 1 63 ? 9.886 68.830 71.944 1.00 8.71 63 ALA C C 1
ATOM 3666 O O . ALA C 1 63 ? 8.869 68.184 71.717 1.00 8.96 63 ALA C O 1
ATOM 3668 N N . ASP C 1 64 ? 10.713 69.215 70.988 1.00 9.74 64 ASP C N 1
ATOM 3669 C CA . ASP C 1 64 ? 10.427 68.924 69.572 1.00 10.00 64 ASP C CA 1
ATOM 3670 C C . ASP C 1 64 ? 10.972 67.541 69.206 1.00 9.33 64 ASP C C 1
ATOM 3671 O O . ASP C 1 64 ? 11.985 67.422 68.527 1.00 9.49 64 ASP C O 1
ATOM 3676 N N . THR C 1 65 ? 10.310 66.487 69.673 1.00 8.96 65 THR C N 1
ATOM 3677 C CA . THR C 1 65 ? 10.810 65.139 69.428 1.00 8.74 65 THR C CA 1
ATOM 3678 C C . THR C 1 65 ? 10.335 64.551 68.108 1.00 9.30 65 THR C C 1
ATOM 3679 O O . THR C 1 65 ? 10.846 63.509 67.689 1.00 8.70 65 THR C O 1
ATOM 3683 N N . LYS C 1 66 ? 9.326 65.177 67.483 1.00 9.64 66 LYS C N 1
ATOM 3684 C CA . LYS C 1 66 ? 8.716 64.625 66.258 1.00 9.93 66 LYS C CA 1
ATOM 3685 C C . LYS C 1 66 ? 8.433 63.115 66.436 1.00 10.49 66 LYS C C 1
ATOM 3686 O O . LYS C 1 66 ? 8.690 62.267 65.551 1.00 9.94 66 LYS C O 1
ATOM 3692 N N . CYS C 1 67 ? 7.887 62.799 67.606 1.00 10.34 67 CYS C N 1
ATOM 3693 C CA . CYS C 1 67 ? 7.624 61.443 68.006 1.00 11.34 67 CYS C CA 1
ATOM 3694 C C . CYS C 1 67 ? 6.791 60.714 66.954 1.00 10.43 67 CYS C C 1
ATOM 3695 O O . CYS C 1 67 ? 5.736 61.206 66.549 1.00 10.01 67 CYS C O 1
ATOM 3698 N N . ALA C 1 68 ? 7.267 59.537 66.546 1.00 10.18 68 ALA C N 1
ATOM 3699 C CA . ALA C 1 68 ? 6.552 58.652 65.617 1.00 9.77 68 ALA C CA 1
ATOM 3700 C C . ALA C 1 68 ? 5.980 57.395 66.265 1.00 9.41 68 ALA C C 1
ATOM 3701 O O . ALA C 1 68 ? 5.117 56.752 65.668 1.00 10.41 68 ALA C O 1
ATOM 3703 N N . ASP C 1 69 ? 6.517 57.002 67.415 1.00 8.95 69 ASP C N 1
ATOM 3704 C CA . ASP C 1 69 ? 6.145 55.753 68.074 1.00 9.74 69 ASP C CA 1
ATOM 3705 C C . ASP C 1 69 ? 6.559 55.863 69.533 1.00 9.60 69 ASP C C 1
ATOM 3706 O O . ASP C 1 69 ? 7.236 56.825 69.914 1.00 9.89 69 ASP C O 1
ATOM 3711 N N . ALA C 1 70 ? 6.145 54.884 70.333 1.00 9.71 70 ALA C N 1
ATOM 3712 C CA . ALA C 1 70 ? 6.340 54.860 71.779 1.00 9.82 70 ALA C CA 1
ATOM 3713 C C . ALA C 1 70 ? 5.901 56.198 72.372 1.00 9.66 70 ALA C C 1
ATOM 3714 O O . ALA C 1 70 ? 6.612 56.800 73.167 1.00 9.63 70 ALA C O 1
ATOM 3716 N N . GLY C 1 71 ? 4.699 56.632 71.975 1.00 9.15 71 GLY C N 1
ATOM 3717 C CA . GLY C 1 71 ? 4.129 57.903 72.386 1.00 9.04 71 GLY C CA 1
ATOM 3718 C C . GLY C 1 71 ? 4.137 58.163 73.865 1.00 9.57 71 GLY C C 1
ATOM 3719 O O . GLY C 1 71 ? 4.525 59.241 74.288 1.00 10.10 71 GLY C O 1
ATOM 3720 N N . GLY C 1 72 ? 3.642 57.210 74.656 1.00 10.03 72 GLY C N 1
ATOM 3721 C CA . GLY C 1 72 ? 3.542 57.401 76.100 1.00 10.32 72 GLY C CA 1
ATOM 3722 C C . GLY C 1 72 ? 4.917 57.498 76.733 1.00 9.98 72 GLY C C 1
ATOM 3723 O O . GLY C 1 72 ? 5.148 58.269 77.655 1.00 10.15 72 GLY C O 1
ATOM 3724 N N . THR C 1 73 ? 5.852 56.698 76.228 1.00 9.21 73 THR C N 1
ATOM 3725 C CA . THR C 1 73 ? 7.210 56.728 76.777 1.00 9.63 73 THR C CA 1
ATOM 3726 C C . THR C 1 73 ? 7.922 58.050 76.437 1.00 8.86 73 THR C C 1
ATOM 3727 O O . THR C 1 73 ? 8.524 58.689 77.313 1.00 8.84 73 THR C O 1
ATOM 3731 N N . VAL C 1 74 ? 7.896 58.438 75.173 1.00 8.88 74 VAL C N 1
ATOM 3732 C CA . VAL C 1 74 ? 8.553 59.678 74.772 1.00 8.62 74 VAL C CA 1
ATOM 3733 C C . VAL C 1 74 ? 7.955 60.897 75.476 1.00 9.18 74 VAL C C 1
ATOM 3734 O O . VAL C 1 74 ? 8.688 61.757 75.983 1.00 8.89 74 VAL C O 1
ATOM 3738 N N . ALA C 1 75 ? 6.623 60.944 75.541 1.00 8.66 75 ALA C N 1
ATOM 3739 C CA . ALA C 1 75 ? 5.966 62.070 76.198 1.00 9.42 75 ALA C CA 1
ATOM 3740 C C . ALA C 1 75 ? 6.308 62.104 77.683 1.00 9.05 75 ALA C C 1
ATOM 3741 O O . ALA C 1 75 ? 6.579 63.168 78.226 1.00 9.05 75 ALA C O 1
ATOM 3743 N N . LYS C 1 76 ? 6.266 60.960 78.352 1.00 8.81 76 LYS C N 1
ATOM 3744 C CA . LYS C 1 76 ? 6.637 60.896 79.787 1.00 9.81 76 LYS C CA 1
ATOM 3745 C C . LYS C 1 76 ? 8.074 61.407 79.984 1.00 9.43 76 LYS C C 1
ATOM 3746 O O . LYS C 1 76 ? 8.346 62.216 80.882 1.00 10.05 76 LYS C O 1
ATOM 3752 N N . ASN C 1 77 ? 8.987 60.926 79.152 1.00 9.12 77 ASN C N 1
ATOM 3753 C CA . ASN C 1 77 ? 10.393 61.269 79.302 1.00 9.15 77 ASN C CA 1
ATOM 3754 C C . ASN C 1 77 ? 10.640 62.785 79.238 1.00 9.04 77 ASN C C 1
ATOM 3755 O O . ASN C 1 77 ? 11.504 63.305 79.944 1.00 10.96 77 ASN C O 1
ATOM 3760 N N . ASN C 1 78 ? 9.945 63.467 78.338 1.00 8.13 78 ASN C N 1
ATOM 3761 C CA . ASN C 1 78 ? 10.068 64.912 78.173 1.00 8.17 78 ASN C CA 1
ATOM 3762 C C . ASN C 1 78 ? 9.223 65.706 79.140 1.00 8.46 78 ASN C C 1
ATOM 3763 O O . ASN C 1 78 ? 9.630 66.808 79.568 1.00 8.94 78 ASN C O 1
ATOM 3768 N N . ALA C 1 79 ? 8.065 65.164 79.498 1.00 8.78 79 ALA C N 1
ATOM 3769 C CA . ALA C 1 79 ? 7.228 65.837 80.511 1.00 8.95 79 ALA C CA 1
ATOM 3770 C C . ALA C 1 79 ? 7.891 65.851 81.884 1.00 9.08 79 ALA C C 1
ATOM 3771 O O . ALA C 1 79 ? 7.811 66.866 82.592 1.00 9.56 79 ALA C O 1
ATOM 3773 N N . VAL C 1 80 ? 8.541 64.760 82.281 1.00 10.16 80 VAL C N 1
ATOM 3774 C CA . VAL C 1 80 ? 9.264 64.750 83.558 1.00 11.66 80 VAL C CA 1
ATOM 3775 C C . VAL C 1 80 ? 10.410 65.768 83.594 1.00 11.65 80 VAL C C 1
ATOM 3776 O O . VAL C 1 80 ? 10.765 66.237 84.689 1.00 12.07 80 VAL C O 1
ATOM 3780 N N . ARG C 1 81 ? 10.957 66.147 82.423 1.00 11.56 81 ARG C N 1
ATOM 3781 C CA . ARG C 1 81 ? 11.995 67.195 82.290 1.00 11.51 81 ARG C CA 1
ATOM 3782 C C . ARG C 1 81 ? 11.397 68.606 82.371 1.00 11.37 81 ARG C C 1
ATOM 3783 O O . ARG C 1 81 ? 12.116 69.594 82.518 1.00 12.38 81 ARG C O 1
ATOM 3791 N N . GLY C 1 82 ? 10.069 68.696 82.283 1.00 10.98 82 GLY C N 1
ATOM 3792 C CA . GLY C 1 82 ? 9.359 69.970 82.360 1.00 10.67 82 GLY C CA 1
ATOM 3793 C C . GLY C 1 82 ? 8.741 70.540 81.081 1.00 10.59 82 GLY C C 1
ATOM 3794 O O . GLY C 1 82 ? 8.293 71.670 81.071 1.00 11.24 82 GLY C O 1
ATOM 3795 N N . ALA C 1 83 ? 8.682 69.753 80.004 1.00 9.73 83 ALA C N 1
ATOM 3796 C CA . ALA C 1 83 ? 8.055 70.203 78.778 1.00 9.29 83 ALA C CA 1
ATOM 3797 C C . ALA C 1 83 ? 6.568 70.496 78.990 1.00 8.91 83 ALA C C 1
ATOM 3798 O O . ALA C 1 83 ? 5.866 69.774 79.696 1.00 10.04 83 ALA C O 1
ATOM 3800 N N . ASP C 1 84 ? 6.098 71.526 78.308 1.00 9.26 84 ASP C N 1
ATOM 3801 C CA . ASP C 1 84 ? 4.661 71.792 78.166 1.00 10.08 84 ASP C CA 1
ATOM 3802 C C . ASP C 1 84 ? 4.065 71.165 76.904 1.00 10.58 84 ASP C C 1
ATOM 3803 O O . ASP C 1 84 ? 2.986 70.551 76.952 1.00 11.67 84 ASP C O 1
ATOM 3808 N N . TRP C 1 85 ? 4.717 71.404 75.771 1.00 10.26 85 TRP C N 1
ATOM 3809 C CA . TRP C 1 85 ? 4.249 70.873 74.498 1.00 9.73 85 TRP C CA 1
ATOM 3810 C C . TRP C 1 85 ? 5.288 69.946 73.910 1.00 9.68 85 TRP C C 1
ATOM 3811 O O . TRP C 1 85 ? 6.478 70.178 74.075 1.00 10.32 85 TRP C O 1
ATOM 3822 N N . MET C 1 86 ? 4.816 68.904 73.228 1.00 9.42 86 MET C N 1
ATOM 3823 C CA . MET C 1 86 ? 5.691 67.981 72.505 1.00 9.52 86 MET C CA 1
ATOM 3824 C C . MET C 1 86 ? 5.128 67.737 71.111 1.00 9.54 86 MET C C 1
ATOM 3825 O O . MET C 1 86 ? 3.919 67.626 70.919 1.00 9.35 86 MET C O 1
ATOM 3830 N N . THR C 1 87 ? 6.014 67.691 70.126 1.00 9.70 87 THR C N 1
ATOM 3831 C CA . THR C 1 87 ? 5.623 67.411 68.741 1.00 9.40 87 THR C CA 1
ATOM 3832 C C . THR C 1 87 ? 5.562 65.908 68.478 1.00 10.03 87 THR C C 1
ATOM 3833 O O . THR C 1 87 ? 6.405 65.109 68.977 1.00 9.57 87 THR C O 1
ATOM 3837 N N . CYS C 1 88 ? 4.533 65.517 67.722 1.00 10.02 88 CYS C N 1
ATOM 3838 C CA . CYS C 1 88 ? 4.500 64.223 67.086 1.00 10.48 88 CYS C CA 1
ATOM 3839 C C . CYS C 1 88 ? 4.532 64.460 65.596 1.00 10.44 88 CYS C C 1
ATOM 3840 O O . CYS C 1 88 ? 3.875 65.396 65.099 1.00 10.80 88 CYS C O 1
ATOM 3843 N N . ILE C 1 89 ? 5.292 63.647 64.881 1.00 10.47 89 ILE C N 1
ATOM 3844 C CA . ILE C 1 89 ? 5.252 63.684 63.418 1.00 10.94 89 ILE C CA 1
ATOM 3845 C C . ILE C 1 89 ? 3.861 63.247 62.941 1.00 10.57 89 ILE C C 1
ATOM 3846 O O . ILE C 1 89 ? 3.253 62.365 63.529 1.00 10.42 89 ILE C O 1
ATOM 3851 N N . CYS C 1 90 ? 3.380 63.843 61.852 1.00 11.53 90 CYS C N 1
ATOM 3852 C CA . CYS C 1 90 ? 2.036 63.549 61.352 1.00 12.37 90 CYS C CA 1
ATOM 3853 C C . CYS C 1 90 ? 1.819 62.086 60.921 1.00 13.01 90 CYS C C 1
ATOM 3854 O O . CYS C 1 90 ? 0.683 61.614 60.850 1.00 14.08 90 CYS C O 1
ATOM 3857 N N . SER C 1 91 ? 2.895 61.356 60.645 1.00 13.47 91 SER C N 1
ATOM 3858 C CA . SER C 1 91 ? 2.733 59.933 60.337 1.00 13.78 91 SER C CA 1
ATOM 3859 C C . SER C 1 91 ? 2.554 58.996 61.559 1.00 12.84 91 SER C C 1
ATOM 3860 O O . SER C 1 91 ? 2.238 57.814 61.402 1.00 14.21 91 SER C O 1
ATOM 3863 N N . ALA C 1 92 ? 2.713 59.530 62.764 1.00 12.28 92 ALA C N 1
ATOM 3864 C CA . ALA C 1 92 ? 2.432 58.789 64.008 1.00 11.23 92 ALA C CA 1
ATOM 3865 C C . ALA C 1 92 ? 0.974 58.369 63.971 1.00 11.54 92 ALA C C 1
ATOM 3866 O O . ALA C 1 92 ? 0.126 59.145 63.569 1.00 12.35 92 ALA C O 1
ATOM 3868 N N . THR C 1 93 ? 0.687 57.142 64.380 1.00 11.14 93 THR C N 1
ATOM 3869 C CA . THR C 1 93 ? -0.693 56.675 64.425 1.00 11.77 93 THR C CA 1
ATOM 3870 C C . THR C 1 93 ? -1.471 57.419 65.514 1.00 12.12 93 THR C C 1
ATOM 3871 O O . THR C 1 93 ? -0.891 58.038 66.421 1.00 11.56 93 THR C O 1
ATOM 3875 N N . ILE C 1 94 ? -2.792 57.345 65.421 1.00 12.95 94 ILE C N 1
ATOM 3876 C CA . ILE C 1 94 ? -3.675 57.900 66.440 1.00 14.13 94 ILE C CA 1
ATOM 3877 C C . ILE C 1 94 ? -3.410 57.282 67.819 1.00 13.71 94 ILE C C 1
ATOM 3878 O O . ILE C 1 94 ? -3.276 58.028 68.781 1.00 14.24 94 ILE C O 1
ATOM 3883 N N . PRO C 1 95 ? -3.328 55.951 67.940 1.00 13.33 95 PRO C N 1
ATOM 3884 C CA . PRO C 1 95 ? -2.955 55.380 69.237 1.00 13.07 95 PRO C CA 1
ATOM 3885 C C . PRO C 1 95 ? -1.646 55.951 69.812 1.00 12.30 95 PRO C C 1
ATOM 3886 O O . PRO C 1 95 ? -1.601 56.241 71.005 1.00 11.98 95 PRO C O 1
ATOM 3890 N N . THR C 1 96 ? -0.636 56.177 68.979 1.00 11.53 96 THR C N 1
ATOM 3891 C CA . THR C 1 96 ? 0.603 56.753 69.460 1.00 11.48 96 THR C CA 1
ATOM 3892 C C . THR C 1 96 ? 0.380 58.179 69.954 1.00 12.01 96 THR C C 1
ATOM 3893 O O . THR C 1 96 ? 0.860 58.542 71.028 1.00 12.12 96 THR C O 1
ATOM 3897 N N . MET C 1 97 ? -0.358 58.969 69.171 1.00 11.25 97 MET C N 1
ATOM 3898 C CA . MET C 1 97 ? -0.603 60.367 69.521 1.00 11.15 97 MET C CA 1
ATOM 3899 C C . MET C 1 97 ? -1.435 60.466 70.800 1.00 11.22 97 MET C C 1
ATOM 3900 O O . MET C 1 97 ? -1.160 61.288 71.689 1.00 11.05 97 MET C O 1
ATOM 3905 N N . LYS C 1 98 ? -2.458 59.626 70.895 1.00 11.82 98 LYS C N 1
ATOM 3906 C CA . LYS C 1 98 ? -3.280 59.552 72.108 1.00 12.86 98 LYS C CA 1
ATOM 3907 C C . LYS C 1 98 ? -2.511 59.139 73.371 1.00 12.16 98 LYS C C 1
ATOM 3908 O O . LYS C 1 98 ? -2.691 59.729 74.441 1.00 12.63 98 LYS C O 1
ATOM 3914 N N . ALA C 1 99 ? -1.635 58.152 73.254 1.00 11.46 99 ALA C N 1
ATOM 3915 C CA . ALA C 1 99 ? -0.781 57.756 74.372 1.00 11.03 99 ALA C CA 1
ATOM 3916 C C . ALA C 1 99 ? 0.133 58.904 74.794 1.00 10.40 99 ALA C C 1
ATOM 3917 O O . ALA C 1 99 ? 0.384 59.122 75.974 1.00 10.96 99 ALA C O 1
ATOM 3919 N N . ALA C 1 100 ? 0.652 59.621 73.810 1.00 10.71 100 ALA C N 1
ATOM 3920 C CA . ALA C 1 100 ? 1.535 60.747 74.084 1.00 10.31 100 ALA C CA 1
ATOM 3921 C C . ALA C 1 100 ? 0.747 61.823 74.813 1.00 10.85 100 ALA C C 1
ATOM 3922 O O . ALA C 1 100 ? 1.212 62.368 75.821 1.00 10.85 100 ALA C O 1
ATOM 3924 N N . ARG C 1 101 ? -0.472 62.089 74.337 1.00 11.05 101 ARG C N 1
ATOM 3925 C CA . ARG C 1 101 ? -1.292 63.152 74.954 1.00 11.65 101 ARG C CA 1
ATOM 3926 C C . ARG C 1 101 ? -1.635 62.835 76.389 1.00 12.00 101 ARG C C 1
ATOM 3927 O O . ARG C 1 101 ? -1.537 63.696 77.273 1.00 12.44 101 ARG C O 1
ATOM 3935 N N . LYS C 1 102 ? -2.019 61.590 76.630 1.00 12.96 102 LYS C N 1
ATOM 3936 C CA . LYS C 1 102 ? -2.432 61.175 77.957 1.00 14.68 102 LYS C CA 1
ATOM 3937 C C . LYS C 1 102 ? -1.260 61.222 78.937 1.00 13.97 102 LYS C C 1
ATOM 3938 O O . LYS C 1 102 ? -1.421 61.664 80.069 1.00 13.77 102 LYS C O 1
ATOM 3944 N N . ALA C 1 103 ? -0.074 60.838 78.485 1.00 12.89 103 ALA C N 1
ATOM 3945 C CA . ALA C 1 103 ? 1.100 60.868 79.347 1.00 11.60 103 ALA C CA 1
ATOM 3946 C C . ALA C 1 103 ? 1.511 62.310 79.696 1.00 11.08 103 ALA C C 1
ATOM 3947 O O . ALA C 1 103 ? 1.815 62.593 80.853 1.00 11.76 103 ALA C O 1
ATOM 3949 N N . ILE C 1 104 ? 1.510 63.215 78.712 1.00 10.16 104 ILE C N 1
ATOM 3950 C CA . ILE C 1 104 ? 1.885 64.606 78.973 1.00 10.77 104 ILE C CA 1
ATOM 3951 C C . ILE C 1 104 ? 0.821 65.294 79.829 1.00 11.57 104 ILE C C 1
ATOM 3952 O O . ILE C 1 104 ? 1.175 66.125 80.643 1.00 12.03 104 ILE C O 1
ATOM 3957 N N . GLU C 1 105 ? -0.460 64.967 79.654 1.00 12.54 105 GLU C N 1
ATOM 3958 C CA . GLU C 1 105 ? -1.519 65.549 80.498 1.00 13.70 105 GLU C CA 1
ATOM 3959 C C . GLU C 1 105 ? -1.391 65.079 81.924 1.00 13.95 105 GLU C C 1
ATOM 3960 O O . GLU C 1 105 ? -1.742 65.799 82.860 1.00 14.25 105 GLU C O 1
ATOM 3966 N N . ASP C 1 106 ? -0.966 63.841 82.117 1.00 14.43 106 ASP C N 1
ATOM 3967 C CA . ASP C 1 106 ? -0.870 63.306 83.468 1.00 15.78 106 ASP C CA 1
ATOM 3968 C C . ASP C 1 106 ? 0.195 64.008 84.308 1.00 15.16 106 ASP C C 1
ATOM 3969 O O . ASP C 1 106 ? -0.018 64.267 85.496 1.00 15.71 106 ASP C O 1
ATOM 3974 N N . ILE C 1 107 ? 1.336 64.312 83.690 1.00 14.18 107 ILE C N 1
ATOM 3975 C CA . ILE C 1 107 ? 2.435 64.952 84.380 1.00 14.25 107 ILE C CA 1
ATOM 3976 C C . ILE C 1 107 ? 2.233 66.458 84.416 1.00 13.24 107 ILE C C 1
ATOM 3977 O O . ILE C 1 107 ? 2.638 67.120 85.364 1.00 14.40 107 ILE C O 1
ATOM 3982 N N . ASN C 1 108 ? 1.595 66.988 83.379 1.00 12.50 108 ASN C N 1
ATOM 3983 C CA . ASN C 1 108 ? 1.420 68.418 83.200 1.00 11.92 108 ASN C CA 1
ATOM 3984 C C . ASN C 1 108 ? -0.052 68.771 82.900 1.00 12.72 108 ASN C C 1
ATOM 3985 O O . ASN C 1 108 ? -0.405 69.119 81.774 1.00 12.76 108 ASN C O 1
ATOM 3990 N N . PRO C 1 109 ? -0.924 68.666 83.911 1.00 13.91 109 PRO C N 1
ATOM 3991 C CA . PRO C 1 109 ? -2.349 68.923 83.678 1.00 15.49 109 PRO C CA 1
ATOM 3992 C C . PRO C 1 109 ? -2.667 70.386 83.352 1.00 16.71 109 PRO C C 1
ATOM 3993 O O . PRO C 1 109 ? -3.698 70.647 82.749 1.00 18.55 109 PRO C O 1
ATOM 3997 N N . ASP C 1 110 ? -1.795 71.309 83.758 1.00 17.09 110 ASP C N 1
ATOM 3998 C CA . ASP C 1 110 ? -1.884 72.742 83.431 1.00 18.88 110 ASP C CA 1
ATOM 3999 C C . ASP C 1 110 ? -1.829 73.015 81.928 1.00 17.53 110 ASP C C 1
ATOM 4000 O O . ASP C 1 110 ? -2.692 73.697 81.379 1.00 17.84 110 ASP C O 1
ATOM 4005 N N . LYS C 1 111 ? -0.766 72.513 81.278 1.00 15.77 111 LYS C N 1
ATOM 4006 C CA . LYS C 1 111 ? -0.406 72.978 79.945 1.00 14.70 111 LYS C CA 1
ATOM 4007 C C . LYS C 1 111 ? -0.099 71.839 78.977 1.00 12.76 111 LYS C C 1
ATOM 4008 O O . LYS C 1 111 ? 0.122 72.099 77.812 1.00 13.61 111 LYS C O 1
ATOM 4014 N N . GLY C 1 112 ? -0.070 70.608 79.464 1.00 11.14 112 GLY C N 1
ATOM 4015 C CA . GLY C 1 112 ? 0.449 69.503 78.648 1.00 10.29 112 GLY C CA 1
ATOM 4016 C C . GLY C 1 112 ? -0.335 69.256 77.368 1.00 10.45 112 GLY C C 1
ATOM 4017 O O . GLY C 1 112 ? -1.553 69.035 77.429 1.00 10.33 112 GLY C O 1
ATOM 4018 N N . GLU C 1 113 ? 0.355 69.298 76.223 1.00 10.13 113 GLU C N 1
ATOM 4019 C CA . GLU C 1 113 ? -0.285 69.163 74.920 1.00 10.50 113 GLU C CA 1
ATOM 4020 C C . GLU C 1 113 ? 0.645 68.576 73.893 1.00 9.80 113 GLU C C 1
ATOM 4021 O O . GLU C 1 113 ? 1.868 68.750 73.974 1.00 9.52 113 GLU C O 1
ATOM 4027 N N . ILE C 1 114 ? 0.037 67.913 72.906 1.00 9.31 114 ILE C N 1
ATOM 4028 C CA . ILE C 1 114 ? 0.752 67.451 71.736 1.00 9.45 114 ILE C CA 1
ATOM 4029 C C . ILE C 1 114 ? 0.494 68.424 70.596 1.00 9.65 114 ILE C C 1
ATOM 4030 O O . ILE C 1 114 ? -0.610 68.988 70.488 1.00 10.88 114 ILE C O 1
ATOM 4035 N N . GLN C 1 115 ? 1.493 68.598 69.737 1.00 9.67 115 GLN C N 1
ATOM 4036 C CA . GLN C 1 115 ? 1.386 69.387 68.493 1.00 9.57 115 GLN C CA 1
ATOM 4037 C C . GLN C 1 115 ? 1.772 68.491 67.318 1.00 10.53 115 GLN C C 1
ATOM 4038 O O . GLN C 1 115 ? 2.771 67.781 67.385 1.00 9.90 115 GLN C O 1
ATOM 4044 N N . VAL C 1 116 ? 1.030 68.564 66.227 1.00 10.69 116 VAL C N 1
ATOM 4045 C CA . VAL C 1 116 ? 1.329 67.707 65.090 1.00 10.93 116 VAL C CA 1
ATOM 4046 C C . VAL C 1 116 ? 2.263 68.438 64.111 1.00 10.86 116 VAL C C 1
ATOM 4047 O O . VAL C 1 116 ? 1.919 69.489 63.545 1.00 10.74 116 VAL C O 1
ATOM 4051 N N . GLU C 1 117 ? 3.441 67.867 63.879 1.00 11.11 117 GLU C N 1
ATOM 4052 C CA . GLU C 1 117 ? 4.370 68.396 62.874 1.00 10.90 117 GLU C CA 1
ATOM 4053 C C . GLU C 1 117 ? 4.006 67.970 61.446 1.00 11.51 117 GLU C C 1
ATOM 4054 O O . GLU C 1 117 ? 4.010 66.788 61.151 1.00 11.17 117 GLU C O 1
ATOM 4060 N N . LEU C 1 118 ? 3.736 68.934 60.562 1.00 11.85 118 LEU C N 1
ATOM 4061 C CA . LEU C 1 118 ? 3.239 68.623 59.204 1.00 12.77 118 LEU C CA 1
ATOM 4062 C C . LEU C 1 118 ? 4.352 68.500 58.162 1.00 12.68 118 LEU C C 1
ATOM 4063 O O . LEU C 1 118 ? 4.998 69.487 57.787 1.00 12.75 118 LEU C O 1
ATOM 4068 N N . TYR C 1 119 ? 4.560 67.273 57.689 1.00 12.63 119 TYR C N 1
ATOM 4069 C CA . TYR C 1 119 ? 5.570 66.963 56.686 1.00 13.59 119 TYR C CA 1
ATOM 4070 C C . TYR C 1 119 ? 4.962 66.012 55.679 1.00 14.47 119 TYR C C 1
ATOM 4071 O O . TYR C 1 119 ? 4.120 65.186 56.024 1.00 15.03 119 TYR C O 1
ATOM 4080 N N . GLY C 1 120 ? 5.397 66.140 54.434 1.00 16.31 120 GLY C N 1
ATOM 4081 C CA . GLY C 1 120 ? 4.937 65.295 53.352 1.00 18.57 120 GLY C CA 1
ATOM 4082 C C . GLY C 1 120 ? 3.451 65.425 53.043 1.00 20.07 120 GLY C C 1
ATOM 4083 O O . GLY C 1 120 ? 2.854 66.485 53.279 1.00 20.68 120 GLY C O 1
ATOM 4084 N N . ASP C 1 121 ? 2.863 64.336 52.542 1.00 22.03 121 ASP C N 1
ATOM 4085 C CA . ASP C 1 121 ? 1.487 64.316 52.006 1.00 23.93 121 ASP C CA 1
ATOM 4086 C C . ASP C 1 121 ? 0.347 64.085 52.997 1.00 24.14 121 ASP C C 1
ATOM 4087 O O . ASP C 1 121 ? -0.398 63.092 52.887 1.00 25.12 121 ASP C O 1
ATOM 4092 N N . TRP C 1 122 ? 0.145 65.025 53.902 1.00 23.38 122 TRP C N 1
ATOM 4093 C CA . TRP C 1 122 ? -0.934 64.934 54.881 1.00 22.55 122 TRP C CA 1
ATOM 4094 C C . TRP C 1 122 ? -2.279 65.423 54.307 1.00 22.61 122 TRP C C 1
ATOM 4095 O O . TRP C 1 122 ? -2.300 66.224 53.376 1.00 22.92 122 TRP C O 1
ATOM 4106 N N . THR C 1 123 ? -3.385 64.946 54.877 1.00 22.24 123 THR C N 1
ATOM 4107 C CA . THR C 1 123 ? -4.727 65.292 54.409 1.00 21.94 123 THR C CA 1
ATOM 4108 C C . THR C 1 123 ? -5.579 65.934 55.499 1.00 21.78 123 THR C C 1
ATOM 4109 O O . THR C 1 123 ? -5.283 65.807 56.691 1.00 21.12 123 THR C O 1
ATOM 4113 N N . TYR C 1 124 ? -6.667 66.594 55.086 1.00 21.69 124 TYR C N 1
ATOM 4114 C CA . TYR C 1 124 ? -7.603 67.173 56.052 1.00 21.55 124 TYR C CA 1
ATOM 4115 C C . TYR C 1 124 ? -8.395 66.104 56.805 1.00 21.61 124 TYR C C 1
ATOM 4116 O O . TYR C 1 124 ? -8.811 66.315 57.943 1.00 21.09 124 TYR C O 1
ATOM 4125 N N . ASP C 1 125 ? -8.590 64.951 56.173 1.00 22.09 125 ASP C N 1
ATOM 4126 C CA . ASP C 1 125 ? -9.214 63.807 56.819 1.00 22.94 125 ASP C CA 1
ATOM 4127 C C . ASP C 1 125 ? -8.390 63.293 58.003 1.00 22.24 125 ASP C C 1
ATOM 4128 O O . ASP C 1 125 ? -8.941 62.984 59.045 1.00 22.89 125 ASP C O 1
ATOM 4133 N N . GLN C 1 126 ? -7.075 63.196 57.815 1.00 21.78 126 GLN C N 1
ATOM 4134 C CA . GLN C 1 126 ? -6.147 62.822 58.884 1.00 20.85 126 GLN C CA 1
ATOM 4135 C C . GLN C 1 126 ? -6.216 63.878 59.974 1.00 19.27 126 GLN C C 1
ATOM 4136 O O . GLN C 1 126 ? -6.282 63.575 61.155 1.00 18.39 126 GLN C O 1
ATOM 4142 N N . ALA C 1 127 ? -6.228 65.136 59.569 1.00 17.75 127 ALA C N 1
ATOM 4143 C CA . ALA C 1 127 ? -6.252 66.224 60.539 1.00 17.18 127 ALA C CA 1
ATOM 4144 C C . ALA C 1 127 ? -7.483 66.166 61.433 1.00 17.14 127 ALA C C 1
ATOM 4145 O O . ALA C 1 127 ? -7.415 66.470 62.618 1.00 16.78 127 ALA C O 1
ATOM 4147 N N . GLN C 1 128 ? -8.618 65.758 60.870 1.00 17.51 128 GLN C N 1
ATOM 4148 C CA . GLN C 1 128 ? -9.826 65.666 61.659 1.00 17.73 128 GLN C CA 1
ATOM 4149 C C . GLN C 1 128 ? -9.691 64.550 62.688 1.00 17.85 128 GLN C C 1
ATOM 4150 O O . GLN C 1 128 ? -10.187 64.658 63.792 1.00 17.77 128 GLN C O 1
ATOM 4156 N N . GLN C 1 129 ? -8.985 63.480 62.339 1.00 17.69 129 GLN C N 1
ATOM 4157 C CA . GLN C 1 129 ? -8.738 62.413 63.317 1.00 17.82 129 GLN C CA 1
ATOM 4158 C C . GLN C 1 129 ? -7.863 62.932 64.466 1.00 16.91 129 GLN C C 1
ATOM 4159 O O . GLN C 1 129 ? -8.061 62.533 65.606 1.00 16.52 129 GLN C O 1
ATOM 4165 N N . TRP C 1 130 ? -6.905 63.817 64.176 1.00 16.12 130 TRP C N 1
ATOM 4166 C CA . TRP C 1 130 ? -6.103 64.412 65.258 1.00 15.60 130 TRP C CA 1
ATOM 4167 C C . TRP C 1 130 ? -7.009 65.170 66.221 1.00 15.87 130 TRP C C 1
ATOM 4168 O O . TRP C 1 130 ? -6.938 64.933 67.420 1.00 15.77 130 TRP C O 1
ATOM 4179 N N . LEU C 1 131 ? -7.922 65.994 65.686 1.00 16.18 131 LEU C N 1
ATOM 4180 C CA . LEU C 1 131 ? -8.898 66.704 66.527 1.00 16.83 131 LEU C CA 1
ATOM 4181 C C . LEU C 1 131 ? -9.771 65.742 67.311 1.00 17.49 131 LEU C C 1
ATOM 4182 O O . LEU C 1 131 ? -9.964 65.908 68.511 1.00 17.80 131 LEU C O 1
ATOM 4187 N N . ASP C 1 132 ? -10.262 64.699 66.643 1.00 17.78 132 ASP C N 1
ATOM 4188 C CA . ASP C 1 132 ? -11.096 63.717 67.345 1.00 18.14 132 ASP C CA 1
ATOM 4189 C C . ASP C 1 132 ? -10.322 63.054 68.477 1.00 18.13 132 ASP C C 1
ATOM 4190 O O . ASP C 1 132 ? -10.910 62.681 69.472 1.00 18.22 132 ASP C O 1
ATOM 4195 N N . ALA C 1 133 ? -8.995 62.948 68.313 1.00 18.09 133 ALA C N 1
ATOM 4196 C CA . ALA C 1 133 ? -8.099 62.362 69.318 1.00 17.92 133 ALA C CA 1
ATOM 4197 C C . ALA C 1 133 ? -7.717 63.301 70.459 1.00 17.72 133 ALA C C 1
ATOM 4198 O O . ALA C 1 133 ? -6.979 62.890 71.366 1.00 17.10 133 ALA C O 1
ATOM 4200 N N . GLY C 1 134 ? -8.199 64.537 70.406 1.00 17.15 134 GLY C N 1
ATOM 4201 C CA . GLY C 1 134 ? -7.987 65.508 71.477 1.00 17.00 134 GLY C CA 1
ATOM 4202 C C . GLY C 1 134 ? -6.787 66.403 71.245 1.00 16.80 134 GLY C C 1
ATOM 4203 O O . GLY C 1 134 ? -6.387 67.163 72.133 1.00 17.24 134 GLY C O 1
ATOM 4204 N N . ILE C 1 135 ? -6.225 66.344 70.040 1.00 16.74 135 ILE C N 1
ATOM 4205 C CA . ILE C 1 135 ? -5.030 67.102 69.691 1.00 16.04 135 ILE C CA 1
ATOM 4206 C C . ILE C 1 135 ? -5.423 68.199 68.709 1.00 15.85 135 ILE C C 1
ATOM 4207 O O . ILE C 1 135 ? -5.969 67.923 67.636 1.00 15.82 135 ILE C O 1
ATOM 4212 N N . SER C 1 136 ? -5.137 69.443 69.076 1.00 14.74 136 SER C N 1
ATOM 4213 C CA . SER C 1 136 ? -5.653 70.607 68.330 1.00 14.33 136 SER C CA 1
ATOM 4214 C C . SER C 1 136 ? -4.618 71.684 68.050 1.00 13.63 136 SER C C 1
ATOM 4215 O O . SER C 1 136 ? -4.956 72.858 67.839 1.00 14.15 136 SER C O 1
ATOM 4218 N N . GLN C 1 137 ? -3.349 71.293 67.994 1.00 12.80 137 GLN C N 1
ATOM 4219 C CA . GLN C 1 137 ? -2.297 72.157 67.510 1.00 12.06 137 GLN C CA 1
ATOM 4220 C C . GLN C 1 137 ? -1.580 71.475 66.354 1.00 11.81 137 GLN C C 1
ATOM 4221 O O . GLN C 1 137 ? -1.381 70.245 66.359 1.00 12.07 137 GLN C O 1
ATOM 4227 N N . ALA C 1 138 ? -1.170 72.266 65.380 1.00 11.58 138 ALA C N 1
ATOM 4228 C CA . ALA C 1 138 ? -0.441 71.752 64.235 1.00 12.46 138 ALA C CA 1
ATOM 4229 C C . ALA C 1 138 ? 0.593 72.760 63.793 1.00 12.72 138 ALA C C 1
ATOM 4230 O O . ALA C 1 138 ? 0.358 73.969 63.857 1.00 13.50 138 ALA C O 1
ATOM 4232 N N . ILE C 1 139 ? 1.749 72.264 63.355 1.00 12.32 139 ILE C N 1
ATOM 4233 C CA . ILE C 1 139 ? 2.850 73.108 62.903 1.00 12.75 139 ILE C CA 1
ATOM 4234 C C . ILE C 1 139 ? 2.950 73.057 61.387 1.00 13.69 139 ILE C C 1
ATOM 4235 O O . ILE C 1 139 ? 3.196 71.991 60.831 1.00 12.84 139 ILE C O 1
ATOM 4240 N N . TYR C 1 140 ? 2.758 74.211 60.741 1.00 14.88 140 TYR C N 1
ATOM 4241 C CA . TYR C 1 140 ? 2.799 74.345 59.282 1.00 16.01 140 TYR C CA 1
ATOM 4242 C C . TYR C 1 140 ? 4.062 75.073 58.835 1.00 15.86 140 TYR C C 1
ATOM 4243 O O . TYR C 1 140 ? 4.395 76.161 59.329 1.00 16.33 140 TYR C O 1
ATOM 4252 N N . HIS C 1 141 ? 4.750 74.474 57.873 1.00 16.51 141 HIS C N 1
ATOM 4253 C CA . HIS C 1 141 ? 6.041 74.932 57.382 1.00 16.28 141 HIS C CA 1
ATOM 4254 C C . HIS C 1 141 ? 5.890 75.551 55.996 1.00 17.55 141 HIS C C 1
ATOM 4255 O O . HIS C 1 141 ? 5.223 74.972 55.127 1.00 17.34 141 HIS C O 1
ATOM 4262 N N . GLN C 1 142 ? 6.551 76.682 55.759 1.00 18.69 142 GLN C N 1
ATOM 4263 C CA . GLN C 1 142 ? 6.509 77.275 54.414 1.00 20.47 142 GLN C CA 1
ATOM 4264 C C . GLN C 1 142 ? 6.996 76.250 53.384 1.00 21.08 142 GLN C C 1
ATOM 4265 O O . GLN C 1 142 ? 7.976 75.540 53.627 1.00 21.20 142 GLN C O 1
ATOM 4271 N N . SER C 1 143 ? 6.326 76.180 52.235 1.00 22.47 143 SER C N 1
ATOM 4272 C CA . SER C 1 143 ? 6.796 75.337 51.115 1.00 24.21 143 SER C CA 1
ATOM 4273 C C . SER C 1 143 ? 8.214 75.714 50.677 1.00 25.24 143 SER C C 1
ATOM 4274 O O . SER C 1 143 ? 8.572 76.890 50.639 1.00 25.81 143 SER C O 1
ATOM 4277 N N . ARG C 1 144 ? 9.029 74.716 50.366 1.00 26.95 144 ARG C N 1
ATOM 4278 C CA . ARG C 1 144 ? 10.394 74.971 49.926 1.00 28.13 144 ARG C CA 1
ATOM 4279 C C . ARG C 1 144 ? 10.511 74.707 48.438 1.00 29.04 144 ARG C C 1
ATOM 4280 O O . ARG C 1 144 ? 11.153 75.481 47.731 1.00 30.21 144 ARG C O 1
ATOM 4288 N N . THR C 1 152 ? 8.898 83.984 50.569 1.00 36.33 152 THR C N 1
ATOM 4289 C CA . THR C 1 152 ? 7.678 84.775 50.427 1.00 36.26 152 THR C CA 1
ATOM 4290 C C . THR C 1 152 ? 6.448 83.864 50.456 1.00 35.82 152 THR C C 1
ATOM 4291 O O . THR C 1 152 ? 6.276 83.027 49.566 1.00 36.24 152 THR C O 1
ATOM 4293 N N . TRP C 1 153 ? 5.614 84.012 51.489 1.00 34.90 153 TRP C N 1
ATOM 4294 C CA . TRP C 1 153 ? 4.473 83.121 51.703 1.00 33.49 153 TRP C CA 1
ATOM 4295 C C . TRP C 1 153 ? 3.409 83.374 50.646 1.00 33.65 153 TRP C C 1
ATOM 4296 O O . TRP C 1 153 ? 2.924 84.493 50.509 1.00 34.10 153 TRP C O 1
ATOM 4307 N N . GLY C 1 154 ? 3.069 82.343 49.886 1.00 33.14 154 GLY C N 1
ATOM 4308 C CA . GLY C 1 154 ? 2.117 82.479 48.794 1.00 32.88 154 GLY C CA 1
ATOM 4309 C C . GLY C 1 154 ? 0.761 81.914 49.154 1.00 32.68 154 GLY C C 1
ATOM 4310 O O . GLY C 1 154 ? 0.569 81.369 50.250 1.00 32.46 154 GLY C O 1
ATOM 4311 N N . GLU C 1 155 ? -0.172 82.010 48.208 1.00 32.27 155 GLU C N 1
ATOM 4312 C CA . GLU C 1 155 ? -1.568 81.646 48.440 1.00 32.17 155 GLU C CA 1
ATOM 4313 C C . GLU C 1 155 ? -1.822 80.176 48.768 1.00 31.26 155 GLU C C 1
ATOM 4314 O O . GLU C 1 155 ? -2.704 79.872 49.562 1.00 31.06 155 GLU C O 1
ATOM 4320 N N . LYS C 1 156 ? -1.083 79.261 48.142 1.00 30.71 156 LYS C N 1
ATOM 4321 C CA . LYS C 1 156 ? -1.253 77.852 48.438 1.00 30.00 156 LYS C CA 1
ATOM 4322 C C . LYS C 1 156 ? -1.012 77.600 49.935 1.00 29.57 156 LYS C C 1
ATOM 4323 O O . LYS C 1 156 ? -1.825 76.949 50.585 1.00 30.19 156 LYS C O 1
ATOM 4325 N N . ASP C 1 157 ? 0.084 78.136 50.472 1.00 28.19 157 ASP C N 1
ATOM 4326 C CA . ASP C 1 157 ? 0.430 77.942 51.886 1.00 27.15 157 ASP C CA 1
ATOM 4327 C C . ASP C 1 157 ? -0.558 78.653 52.813 1.00 27.04 157 ASP C C 1
ATOM 4328 O O . ASP C 1 157 ? -1.084 78.049 53.744 1.00 27.06 157 ASP C O 1
ATOM 4333 N N . LEU C 1 158 ? -0.824 79.928 52.547 1.00 26.95 158 LEU C N 1
ATOM 4334 C CA . LEU C 1 158 ? -1.767 80.695 53.372 1.00 26.42 158 LEU C CA 1
ATOM 4335 C C . LEU C 1 158 ? -3.151 80.071 53.423 1.00 26.23 158 LEU C C 1
ATOM 4336 O O . LEU C 1 158 ? -3.781 80.041 54.469 1.00 25.52 158 LEU C O 1
ATOM 4341 N N . ASN C 1 159 ? -3.611 79.554 52.289 1.00 26.38 159 ASN C N 1
ATOM 4342 C CA . ASN C 1 159 ? -4.919 78.918 52.214 1.00 27.05 159 ASN C CA 1
ATOM 4343 C C . ASN C 1 159 ? -5.016 77.667 53.077 1.00 26.52 159 ASN C C 1
ATOM 4344 O O . ASN C 1 159 ? -6.049 77.434 53.707 1.00 27.23 159 ASN C O 1
ATOM 4349 N N . LYS C 1 160 ? -3.945 76.878 53.116 1.00 26.06 160 LYS C N 1
ATOM 4350 C CA . LYS C 1 160 ? -3.925 75.682 53.948 1.00 25.20 160 LYS C CA 1
ATOM 4351 C C . LYS C 1 160 ? -3.928 76.063 55.436 1.00 24.11 160 LYS C C 1
ATOM 4352 O O . LYS C 1 160 ? -4.640 75.458 56.230 1.00 23.61 160 LYS C O 1
ATOM 4358 N N . VAL C 1 161 ? -3.153 77.081 55.795 1.00 23.36 161 VAL C N 1
ATOM 4359 C CA . VAL C 1 161 ? -3.124 77.600 57.163 1.00 22.96 161 VAL C CA 1
ATOM 4360 C C . VAL C 1 161 ? -4.544 78.017 57.574 1.00 22.50 161 VAL C C 1
ATOM 4361 O O . VAL C 1 161 ? -5.038 77.637 58.649 1.00 20.89 161 VAL C O 1
ATOM 4365 N N . LYS C 1 162 ? -5.225 78.740 56.678 1.00 23.12 162 LYS C N 1
ATOM 4366 C CA . LYS C 1 162 ? -6.568 79.243 56.973 1.00 23.60 162 LYS C CA 1
ATOM 4367 C C . LYS C 1 162 ? -7.591 78.133 57.214 1.00 23.51 162 LYS C C 1
ATOM 4368 O O . LYS C 1 162 ? -8.402 78.230 58.136 1.00 24.01 162 LYS C O 1
ATOM 4374 N N . LYS C 1 163 ? -7.529 77.065 56.426 1.00 22.80 163 LYS C N 1
ATOM 4375 C CA . LYS C 1 163 ? -8.457 75.949 56.603 1.00 22.45 163 LYS C CA 1
ATOM 4376 C C . LYS C 1 163 ? -8.218 75.202 57.902 1.00 21.01 163 LYS C C 1
ATOM 4377 O O . LYS C 1 163 ? -9.164 74.804 58.575 1.00 20.79 163 LYS C O 1
ATOM 4383 N N . LEU C 1 164 ? -6.951 75.028 58.267 1.00 19.46 164 LEU C N 1
ATOM 4384 C CA . LEU C 1 164 ? -6.619 74.342 59.504 1.00 18.76 164 LEU C CA 1
ATOM 4385 C C . LEU C 1 164 ? -7.196 75.091 60.700 1.00 18.68 164 LEU C C 1
ATOM 4386 O O . LEU C 1 164 ? -7.752 74.480 61.615 1.00 18.67 164 LEU C O 1
ATOM 4391 N N . ILE C 1 165 ? -7.106 76.414 60.662 1.00 19.66 165 ILE C N 1
ATOM 4392 C CA . ILE C 1 165 ? -7.702 77.252 61.704 1.00 20.71 165 ILE C CA 1
ATOM 4393 C C . ILE C 1 165 ? -9.235 77.106 61.766 1.00 21.43 165 ILE C C 1
ATOM 4394 O O . ILE C 1 165 ? -9.813 76.952 62.850 1.00 20.68 165 ILE C O 1
ATOM 4399 N N . GLU C 1 166 ? -9.859 77.120 60.591 1.00 22.66 166 GLU C N 1
ATOM 4400 C CA . GLU C 1 166 ? -11.307 76.917 60.435 1.00 23.61 166 GLU C CA 1
ATOM 4401 C C . GLU C 1 166 ? -11.739 75.612 61.070 1.00 22.83 166 GLU C C 1
ATOM 4402 O O . GLU C 1 166 ? -12.741 75.568 61.779 1.00 23.05 166 GLU C O 1
ATOM 4408 N N . MET C 1 167 ? -10.967 74.548 60.826 1.00 21.60 167 MET C N 1
ATOM 4409 C CA . MET C 1 167 ? -11.245 73.220 61.385 1.00 21.47 167 MET C CA 1
ATOM 4410 C C . MET C 1 167 ? -11.190 73.142 62.915 1.00 20.63 167 MET C C 1
ATOM 4411 O O . MET C 1 167 ? -11.757 72.221 63.527 1.00 20.68 167 MET C O 1
ATOM 4416 N N . GLY C 1 168 ? -10.475 74.079 63.522 1.00 20.15 168 GLY C N 1
ATOM 4417 C CA . GLY C 1 168 ? -10.360 74.162 64.975 1.00 19.12 168 GLY C CA 1
ATOM 4418 C C . GLY C 1 168 ? -8.942 73.973 65.519 1.00 18.08 168 GLY C C 1
ATOM 4419 O O . GLY C 1 168 ? -8.779 73.722 66.713 1.00 18.03 168 GLY C O 1
ATOM 4420 N N . PHE C 1 169 ? -7.943 74.136 64.655 1.00 16.90 169 PHE C N 1
ATOM 4421 C CA . PHE C 1 169 ? -6.525 74.098 65.064 1.00 16.48 169 PHE C CA 1
ATOM 4422 C C . PHE C 1 169 ? -5.966 75.445 65.476 1.00 16.59 169 PHE C C 1
ATOM 4423 O O . PHE C 1 169 ? -6.191 76.467 64.807 1.00 17.43 169 PHE C O 1
ATOM 4431 N N . ARG C 1 170 ? -5.199 75.420 66.563 1.00 16.54 170 ARG C N 1
ATOM 4432 C CA . ARG C 1 170 ? -4.239 76.450 66.887 1.00 15.99 170 ARG C CA 1
ATOM 4433 C C . ARG C 1 170 ? -2.981 76.153 66.064 1.00 15.97 170 ARG C C 1
ATOM 4434 O O . ARG C 1 170 ? -2.262 75.180 66.350 1.00 15.58 170 ARG C O 1
ATOM 4442 N N . VAL C 1 171 ? -2.780 76.941 65.018 1.00 15.48 171 VAL C N 1
ATOM 4443 C CA . VAL C 1 171 ? -1.734 76.721 64.024 1.00 16.12 171 VAL C CA 1
ATOM 4444 C C . VAL C 1 171 ? -0.499 77.568 64.293 1.00 16.23 171 VAL C C 1
ATOM 4445 O O . VAL C 1 171 ? -0.591 78.795 64.415 1.00 16.84 171 VAL C O 1
ATOM 4449 N N . SER C 1 172 ? 0.659 76.906 64.410 1.00 16.13 172 SER C N 1
ATOM 4450 C CA . SER C 1 172 ? 1.941 77.599 64.412 1.00 15.55 172 SER C CA 1
ATOM 4451 C C . SER C 1 172 ? 2.496 77.531 63.009 1.00 15.13 172 SER C C 1
ATOM 4452 O O . SER C 1 172 ? 2.327 76.524 62.316 1.00 15.24 172 SER C O 1
ATOM 4455 N N . VAL C 1 173 ? 3.156 78.602 62.600 1.00 14.58 173 VAL C N 1
ATOM 4456 C CA . VAL C 1 173 ? 3.786 78.700 61.300 1.00 14.52 173 VAL C CA 1
ATOM 4457 C C . VAL C 1 173 ? 5.278 78.919 61.477 1.00 15.01 173 VAL C C 1
ATOM 4458 O O . VAL C 1 173 ? 5.715 79.530 62.457 1.00 15.06 173 VAL C O 1
ATOM 4462 N N . THR C 1 174 ? 6.044 78.403 60.529 1.00 16.14 174 THR C N 1
ATOM 4463 C CA . THR C 1 174 ? 7.499 78.512 60.543 1.00 17.47 174 THR C CA 1
ATOM 4464 C C . THR C 1 174 ? 8.053 78.433 59.137 1.00 18.74 174 THR C C 1
ATOM 4465 O O . THR C 1 174 ? 7.432 77.824 58.258 1.00 18.07 174 THR C O 1
ATOM 4469 N N . GLY C 1 175 ? 9.226 79.045 58.952 1.00 20.68 175 GLY C N 1
ATOM 4470 C CA . GLY C 1 175 ? 9.891 79.133 57.653 1.00 23.13 175 GLY C CA 1
ATOM 4471 C C . GLY C 1 175 ? 9.587 80.492 57.036 1.00 25.09 175 GLY C C 1
ATOM 4472 O O . GLY C 1 175 ? 8.434 80.905 57.036 1.00 25.42 175 GLY C O 1
ATOM 4473 N N . GLY C 1 176 ? 10.626 81.183 56.558 1.00 26.93 176 GLY C N 1
ATOM 4474 C CA . GLY C 1 176 ? 10.517 82.505 55.924 1.00 28.19 176 GLY C CA 1
ATOM 4475 C C . GLY C 1 176 ? 9.826 83.594 56.731 1.00 29.12 176 GLY C C 1
ATOM 4476 O O . GLY C 1 176 ? 9.035 84.378 56.186 1.00 29.30 176 GLY C O 1
ATOM 4477 N N . LEU C 1 177 ? 10.124 83.646 58.028 1.00 29.76 177 LEU C N 1
ATOM 4478 C CA . LEU C 1 177 ? 9.486 84.600 58.914 1.00 30.48 177 LEU C CA 1
ATOM 4479 C C . LEU C 1 177 ? 10.465 85.682 59.336 1.00 31.63 177 LEU C C 1
ATOM 4480 O O . LEU C 1 177 ? 11.551 85.387 59.817 1.00 31.23 177 LEU C O 1
ATOM 4485 N N . SER C 1 178 ? 10.054 86.932 59.163 1.00 33.36 178 SER C N 1
ATOM 4486 C CA . SER C 1 178 ? 10.844 88.083 59.592 1.00 34.99 178 SER C CA 1
ATOM 4487 C C . SER C 1 178 ? 9.906 89.182 60.048 1.00 36.11 178 SER C C 1
ATOM 4488 O O . SER C 1 178 ? 8.681 89.060 59.910 1.00 36.19 178 SER C O 1
ATOM 4491 N N . VAL C 1 179 ? 10.461 90.258 60.600 1.00 37.36 179 VAL C N 1
ATOM 4492 C CA . VAL C 1 179 ? 9.626 91.405 60.972 1.00 38.84 179 VAL C CA 1
ATOM 4493 C C . VAL C 1 179 ? 8.765 91.870 59.789 1.00 39.40 179 VAL C C 1
ATOM 4494 O O . VAL C 1 179 ? 7.611 92.249 59.972 1.00 39.85 179 VAL C O 1
ATOM 4498 N N . ASP C 1 180 ? 9.325 91.796 58.582 1.00 40.10 180 ASP C N 1
ATOM 4499 C CA . ASP C 1 180 ? 8.676 92.319 57.373 1.00 40.55 180 ASP C CA 1
ATOM 4500 C C . ASP C 1 180 ? 7.647 91.390 56.737 1.00 40.09 180 ASP C C 1
ATOM 4501 O O . ASP C 1 180 ? 6.671 91.857 56.165 1.00 40.28 180 ASP C O 1
ATOM 4506 N N . THR C 1 181 ? 7.854 90.081 56.837 1.00 39.39 181 THR C N 1
ATOM 4507 C CA . THR C 1 181 ? 6.905 89.134 56.252 1.00 38.32 181 THR C CA 1
ATOM 4508 C C . THR C 1 181 ? 5.699 88.849 57.154 1.00 37.73 181 THR C C 1
ATOM 4509 O O . THR C 1 181 ? 4.785 88.134 56.744 1.00 37.72 181 THR C O 1
ATOM 4513 N N . LEU C 1 182 ? 5.676 89.417 58.364 1.00 36.81 182 LEU C N 1
ATOM 4514 C CA . LEU C 1 182 ? 4.519 89.255 59.249 1.00 36.07 182 LEU C CA 1
ATOM 4515 C C . LEU C 1 182 ? 3.261 89.893 58.649 1.00 35.57 182 LEU C C 1
ATOM 4516 O O . LEU C 1 182 ? 2.149 89.426 58.916 1.00 34.99 182 LEU C O 1
ATOM 4521 N N . LYS C 1 183 ? 3.463 90.948 57.848 1.00 35.57 183 LYS C N 1
ATOM 4522 C CA . LYS C 1 183 ? 2.422 91.611 57.035 1.00 35.54 183 LYS C CA 1
ATOM 4523 C C . LYS C 1 183 ? 1.536 90.641 56.277 1.00 35.14 183 LYS C C 1
ATOM 4524 O O . LYS C 1 183 ? 0.325 90.810 56.230 1.00 34.95 183 LYS C O 1
ATOM 4530 N N . LEU C 1 184 ? 2.168 89.635 55.675 1.00 34.50 184 LEU C N 1
ATOM 4531 C CA . LEU C 1 184 ? 1.499 88.659 54.825 1.00 33.90 184 LEU C CA 1
ATOM 4532 C C . LEU C 1 184 ? 0.431 87.855 55.561 1.00 33.37 184 LEU C C 1
ATOM 4533 O O . LEU C 1 184 ? -0.412 87.215 54.928 1.00 33.17 184 LEU C O 1
ATOM 4538 N N . PHE C 1 185 ? 0.482 87.884 56.894 1.00 32.59 185 PHE C N 1
ATOM 4539 C CA . PHE C 1 185 ? -0.431 87.122 57.733 1.00 31.72 185 PHE C CA 1
ATOM 4540 C C . PHE C 1 185 ? -1.494 88.018 58.370 1.00 31.30 185 PHE C C 1
ATOM 4541 O O . PHE C 1 185 ? -2.197 87.596 59.297 1.00 30.39 185 PHE C O 1
ATOM 4549 N N . GLU C 1 186 ? -1.601 89.261 57.894 1.00 31.36 186 GLU C N 1
ATOM 4550 C CA . GLU C 1 186 ? -2.665 90.160 58.349 1.00 31.61 186 GLU C CA 1
ATOM 4551 C C . GLU C 1 186 ? -4.016 89.472 58.163 1.00 30.71 186 GLU C C 1
ATOM 4552 O O . GLU C 1 186 ? -4.305 88.957 57.082 1.00 30.67 186 GLU C O 1
ATOM 4558 N N . GLY C 1 187 ? -4.824 89.433 59.216 1.00 29.86 187 GLY C N 1
ATOM 4559 C CA . GLY C 1 187 ? -6.154 88.853 59.123 1.00 29.75 187 GLY C CA 1
ATOM 4560 C C . GLY C 1 187 ? -6.257 87.365 59.410 1.00 29.58 187 GLY C C 1
ATOM 4561 O O . GLY C 1 187 ? -7.367 86.841 59.562 1.00 29.90 187 GLY C O 1
ATOM 4562 N N . VAL C 1 188 ? -5.121 86.668 59.471 1.00 28.88 188 VAL C N 1
ATOM 4563 C CA . VAL C 1 188 ? -5.128 85.249 59.860 1.00 27.59 188 VAL C CA 1
ATOM 4564 C C . VAL C 1 188 ? -4.813 85.082 61.359 1.00 26.11 188 VAL C C 1
ATOM 4565 O O . VAL C 1 188 ? -3.931 85.751 61.910 1.00 25.54 188 VAL C O 1
ATOM 4569 N N . ASP C 1 189 ? -5.576 84.196 61.997 1.00 24.58 189 ASP C N 1
ATOM 4570 C CA . ASP C 1 189 ? -5.543 83.980 63.435 1.00 23.67 189 ASP C CA 1
ATOM 4571 C C . ASP C 1 189 ? -4.423 82.975 63.804 1.00 22.50 189 ASP C C 1
ATOM 4572 O O . ASP C 1 189 ? -4.670 81.924 64.395 1.00 22.93 189 ASP C O 1
ATOM 4577 N N . VAL C 1 190 ? -3.197 83.329 63.447 1.00 21.27 190 VAL C N 1
ATOM 4578 C CA . VAL C 1 190 ? -2.005 82.530 63.771 1.00 20.35 190 VAL C CA 1
ATOM 4579 C C . VAL C 1 190 ? -1.850 82.414 65.292 1.00 19.51 190 VAL C C 1
ATOM 4580 O O . VAL C 1 190 ? -1.896 83.410 66.009 1.00 19.80 190 VAL C O 1
ATOM 4584 N N . PHE C 1 191 ? -1.700 81.183 65.780 1.00 18.32 191 PHE C N 1
ATOM 4585 C CA . PHE C 1 191 ? -1.517 80.929 67.213 1.00 17.49 191 PHE C CA 1
ATOM 4586 C C . PHE C 1 191 ? -0.097 81.234 67.688 1.00 17.04 191 PHE C C 1
ATOM 4587 O O . PHE C 1 191 ? 0.092 81.766 68.772 1.00 17.48 191 PHE C O 1
ATOM 4595 N N . THR C 1 192 ? 0.898 80.875 66.876 1.00 16.58 192 THR C N 1
ATOM 4596 C CA . THR C 1 192 ? 2.315 81.059 67.218 1.00 15.52 192 THR C CA 1
ATOM 4597 C C . THR C 1 192 ? 3.148 81.209 65.946 1.00 15.14 192 THR C C 1
ATOM 4598 O O . THR C 1 192 ? 2.964 80.466 64.987 1.00 14.60 192 THR C O 1
ATOM 4602 N N . PHE C 1 193 ? 4.048 82.190 65.936 1.00 14.49 193 PHE C N 1
ATOM 4603 C CA . PHE C 1 193 ? 5.081 82.304 64.918 1.00 14.99 193 PHE C CA 1
ATOM 4604 C C . PHE C 1 193 ? 6.392 81.737 65.469 1.00 15.03 193 PHE C C 1
ATOM 4605 O O . PHE C 1 193 ? 6.863 82.170 66.521 1.00 15.17 193 PHE C O 1
ATOM 4613 N N . ILE C 1 194 ? 6.996 80.811 64.725 1.00 15.28 194 ILE C N 1
ATOM 4614 C CA . ILE C 1 194 ? 8.234 80.171 65.152 1.00 15.28 194 ILE C CA 1
ATOM 4615 C C . ILE C 1 194 ? 9.404 80.720 64.360 1.00 16.19 194 ILE C C 1
ATOM 4616 O O . ILE C 1 194 ? 9.526 80.463 63.162 1.00 16.90 194 ILE C O 1
ATOM 4621 N N . ALA C 1 195 ? 10.266 81.459 65.046 1.00 16.96 195 ALA C N 1
ATOM 4622 C CA . ALA C 1 195 ? 11.506 81.949 64.472 1.00 17.58 195 ALA C CA 1
ATOM 4623 C C . ALA C 1 195 ? 12.678 81.132 65.010 1.00 18.91 195 ALA C C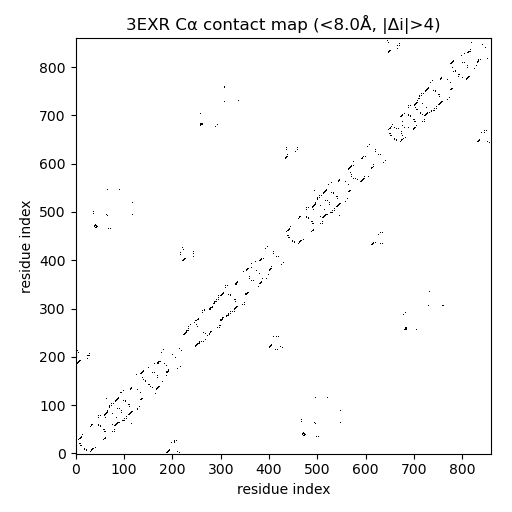 1
ATOM 4624 O O . ALA C 1 195 ? 12.542 80.414 65.995 1.00 19.23 195 ALA C O 1
ATOM 4626 N N . GLY C 1 196 ? 13.827 81.266 64.366 1.00 20.33 196 GLY C N 1
ATOM 4627 C CA . GLY C 1 196 ? 15.028 80.539 64.740 1.00 21.59 196 GLY C CA 1
ATOM 4628 C C . GLY C 1 196 ? 16.255 81.413 64.568 1.00 22.76 196 GLY C C 1
ATOM 4629 O O . GLY C 1 196 ? 16.434 82.405 65.276 1.00 22.16 196 GLY C O 1
ATOM 4630 N N . ARG C 1 197 ? 17.099 81.047 63.619 1.00 24.72 197 ARG C N 1
ATOM 4631 C CA . ARG C 1 197 ? 18.385 81.706 63.449 1.00 26.88 197 ARG C CA 1
ATOM 4632 C C . ARG C 1 197 ? 18.259 83.179 63.037 1.00 26.95 197 ARG C C 1
ATOM 4633 O O . ARG C 1 197 ? 19.118 83.969 63.386 1.00 27.18 197 ARG C O 1
ATOM 4641 N N . GLY C 1 198 ? 17.195 83.530 62.308 1.00 27.25 198 GLY C N 1
ATOM 4642 C CA . GLY C 1 198 ? 16.884 84.929 61.990 1.00 27.50 198 GLY C CA 1
ATOM 4643 C C . GLY C 1 198 ? 16.935 85.839 63.208 1.00 27.62 198 GLY C C 1
ATOM 4644 O O . GLY C 1 198 ? 17.369 86.987 63.108 1.00 28.64 198 GLY C O 1
ATOM 4645 N N . ILE C 1 199 ? 16.517 85.322 64.366 1.00 27.43 199 ILE C N 1
ATOM 4646 C CA . ILE C 1 199 ? 16.571 86.057 65.641 1.00 27.05 199 ILE C CA 1
ATOM 4647 C C . ILE C 1 199 ? 17.881 85.807 66.405 1.00 26.30 199 ILE C C 1
ATOM 4648 O O . ILE C 1 199 ? 18.569 86.748 66.816 1.00 26.12 199 ILE C O 1
ATOM 4653 N N . THR C 1 200 ? 18.205 84.536 66.645 1.00 25.34 200 THR C N 1
ATOM 4654 C CA . THR C 1 200 ? 19.288 84.192 67.567 1.00 24.81 200 THR C CA 1
ATOM 4655 C C . THR C 1 200 ? 20.680 84.518 67.015 1.00 25.90 200 THR C C 1
ATOM 4656 O O . THR C 1 200 ? 21.630 84.672 67.798 1.00 26.34 200 THR C O 1
ATOM 4660 N N . GLU C 1 201 ? 20.795 84.609 65.685 1.00 27.12 201 GLU C N 1
ATOM 4661 C CA . GLU C 1 201 ? 22.062 84.972 65.010 1.00 28.10 201 GLU C CA 1
ATOM 4662 C C . GLU C 1 201 ? 22.163 86.460 64.630 1.00 29.28 201 GLU C C 1
ATOM 4663 O O . GLU C 1 201 ? 23.133 86.864 63.985 1.00 29.56 201 GLU C O 1
ATOM 4669 N N . ALA C 1 202 ? 21.158 87.251 65.000 1.00 30.51 202 ALA C N 1
ATOM 4670 C CA . ALA C 1 202 ? 21.199 88.708 64.834 1.00 31.44 202 ALA C CA 1
ATOM 4671 C C . ALA C 1 202 ? 22.233 89.352 65.778 1.00 32.20 202 ALA C C 1
ATOM 4672 O O . ALA C 1 202 ? 22.564 88.789 66.821 1.00 32.58 202 ALA C O 1
ATOM 4674 N N . LYS C 1 203 ? 22.730 90.534 65.407 1.00 32.88 203 LYS C N 1
ATOM 4675 C CA . LYS C 1 203 ? 23.715 91.267 66.214 1.00 33.18 203 LYS C CA 1
ATOM 4676 C C . LYS C 1 203 ? 23.207 91.470 67.636 1.00 33.28 203 LYS C C 1
ATOM 4677 O O . LYS C 1 203 ? 23.929 91.244 68.608 1.00 33.34 203 LYS C O 1
ATOM 4679 N N . ASN C 1 204 ? 21.943 91.864 67.748 1.00 33.16 204 ASN C N 1
ATOM 4680 C CA . ASN C 1 204 ? 21.274 91.975 69.033 1.00 33.22 204 ASN C CA 1
ATOM 4681 C C . ASN C 1 204 ? 20.061 91.028 69.051 1.00 32.55 204 ASN C C 1
ATOM 4682 O O . ASN C 1 204 ? 18.956 91.428 68.682 1.00 32.61 204 ASN C O 1
ATOM 4687 N N . PRO C 1 205 ? 20.258 89.758 69.446 1.00 31.99 205 PRO C N 1
ATOM 4688 C CA . PRO C 1 205 ? 19.146 88.797 69.442 1.00 31.36 205 PRO C CA 1
ATOM 4689 C C . PRO C 1 205 ? 17.934 89.254 70.272 1.00 31.05 205 PRO C C 1
ATOM 4690 O O . PRO C 1 205 ? 16.806 89.110 69.812 1.00 30.10 205 PRO C O 1
ATOM 4694 N N . ALA C 1 206 ? 18.168 89.818 71.456 1.00 31.25 206 ALA C N 1
ATOM 4695 C CA . ALA C 1 206 ? 17.070 90.269 72.312 1.00 31.94 206 ALA C CA 1
ATOM 4696 C C . ALA C 1 206 ? 16.258 91.401 71.662 1.00 32.59 206 ALA C C 1
ATOM 4697 O O . ALA C 1 206 ? 15.046 91.503 71.875 1.00 32.62 206 ALA C O 1
ATOM 4699 N N . GLY C 1 207 ? 16.939 92.240 70.877 1.00 33.16 207 GLY C N 1
ATOM 4700 C CA . GLY C 1 207 ? 16.316 93.337 70.142 1.00 33.44 207 GLY C CA 1
ATOM 4701 C C . GLY C 1 207 ? 15.569 92.876 68.902 1.00 33.59 207 GLY C C 1
ATOM 4702 O O . GLY C 1 207 ? 14.510 93.409 68.589 1.00 33.83 207 GLY C O 1
ATOM 4703 N N . ALA C 1 208 ? 16.109 91.878 68.205 1.00 33.40 208 ALA C N 1
ATOM 4704 C CA . ALA C 1 208 ? 15.444 91.294 67.046 1.00 33.24 208 ALA C CA 1
ATOM 4705 C C . ALA C 1 208 ? 14.134 90.634 67.457 1.00 33.15 208 ALA C C 1
ATOM 4706 O O . ALA C 1 208 ? 13.107 90.834 66.808 1.00 33.23 208 ALA C O 1
ATOM 4708 N N . ALA C 1 209 ? 14.189 89.850 68.536 1.00 32.95 209 ALA C N 1
ATOM 4709 C CA . ALA C 1 209 ? 13.022 89.200 69.123 1.00 32.63 209 ALA C CA 1
ATOM 4710 C C . ALA C 1 209 ? 11.999 90.221 69.595 1.00 32.84 209 ALA C C 1
ATOM 4711 O O . ALA C 1 209 ? 10.801 90.029 69.408 1.00 32.69 209 ALA C O 1
ATOM 4713 N N . ARG C 1 210 ? 12.471 91.303 70.214 1.00 33.34 210 ARG C N 1
ATOM 4714 C CA . ARG C 1 210 ? 11.575 92.347 70.712 1.00 33.91 210 ARG C CA 1
ATOM 4715 C C . ARG C 1 210 ? 10.882 93.043 69.550 1.00 33.10 210 ARG C C 1
ATOM 4716 O O . ARG C 1 210 ? 9.681 93.272 69.605 1.00 33.33 210 ARG C O 1
ATOM 4724 N N . ALA C 1 211 ? 11.641 93.353 68.501 1.00 32.23 211 ALA C N 1
ATOM 4725 C CA . ALA C 1 211 ? 11.092 93.927 67.271 1.00 31.60 211 ALA C CA 1
ATOM 4726 C C . ALA C 1 211 ? 10.001 93.019 66.703 1.00 31.06 211 ALA C C 1
ATOM 4727 O O . ALA C 1 211 ? 8.917 93.473 66.349 1.00 31.34 211 ALA C O 1
ATOM 4729 N N . PHE C 1 212 ? 10.307 91.730 66.620 1.00 30.18 212 PHE C N 1
ATOM 4730 C CA . PHE C 1 212 ? 9.358 90.719 66.168 1.00 28.92 212 PHE C CA 1
ATOM 4731 C C . PHE C 1 212 ? 8.059 90.757 66.962 1.00 28.43 212 PHE C C 1
ATOM 4732 O O . PHE C 1 212 ? 6.980 90.855 66.388 1.00 27.68 212 PHE C O 1
ATOM 4740 N N . LYS C 1 213 ? 8.170 90.692 68.284 1.00 28.58 213 LYS C N 1
ATOM 4741 C CA . LYS C 1 213 ? 7.005 90.698 69.159 1.00 29.27 213 LYS C CA 1
ATOM 4742 C C . LYS C 1 213 ? 6.276 92.043 69.062 1.00 29.90 213 LYS C C 1
ATOM 4743 O O . LYS C 1 213 ? 5.053 92.094 69.180 1.00 29.64 213 LYS C O 1
ATOM 4749 N N . ASP C 1 214 ? 7.030 93.118 68.826 1.00 30.66 214 ASP C N 1
ATOM 4750 C CA . ASP C 1 214 ? 6.440 94.452 68.671 1.00 31.57 214 ASP C CA 1
ATOM 4751 C C . ASP C 1 214 ? 5.596 94.562 67.391 1.00 31.57 214 ASP C C 1
ATOM 4752 O O . ASP C 1 214 ? 4.538 95.188 67.398 1.00 31.74 214 ASP C O 1
ATOM 4757 N N . GLU C 1 215 ? 6.058 93.950 66.307 1.00 31.32 215 GLU C N 1
ATOM 4758 C CA . GLU C 1 215 ? 5.285 93.883 65.070 1.00 31.10 215 GLU C CA 1
ATOM 4759 C C . GLU C 1 215 ? 4.045 92.978 65.189 1.00 30.85 215 GLU C C 1
ATOM 4760 O O . GLU C 1 215 ? 3.017 93.261 64.582 1.00 30.49 215 GLU C O 1
ATOM 4766 N N . ILE C 1 216 ? 4.138 91.889 65.956 1.00 30.47 216 ILE C N 1
ATOM 4767 C CA . ILE C 1 216 ? 2.958 91.075 66.265 1.00 30.01 216 ILE C CA 1
ATOM 4768 C C . ILE C 1 216 ? 1.926 91.956 66.981 1.00 30.78 216 ILE C C 1
ATOM 4769 O O . ILE C 1 216 ? 0.743 91.944 66.633 1.00 30.20 216 ILE C O 1
ATOM 4774 N N . LYS C 1 217 ? 2.390 92.716 67.972 1.00 31.70 217 LYS C N 1
ATOM 4775 C CA . LYS C 1 217 ? 1.530 93.598 68.763 1.00 32.85 217 LYS C CA 1
ATOM 4776 C C . LYS C 1 217 ? 0.884 94.678 67.891 1.00 33.33 217 LYS C C 1
ATOM 4777 O O . LYS C 1 217 ? -0.275 95.034 68.103 1.00 33.65 217 LYS C O 1
ATOM 4779 N N . ARG C 1 218 ? 1.628 95.180 66.910 1.00 33.87 218 ARG C N 1
ATOM 4780 C CA . ARG C 1 218 ? 1.120 96.244 66.044 1.00 34.23 218 ARG C CA 1
ATOM 4781 C C . ARG C 1 218 ? -0.039 95.711 65.212 1.00 34.50 218 ARG C C 1
ATOM 4782 O O . ARG C 1 218 ? -1.128 96.308 65.192 1.00 34.68 218 ARG C O 1
ATOM 4790 N N . ILE C 1 219 ? 0.187 94.564 64.568 1.00 34.28 219 ILE C N 1
ATOM 4791 C CA . ILE C 1 219 ? -0.774 93.981 63.635 1.00 34.03 219 ILE C CA 1
ATOM 4792 C C . ILE C 1 219 ? -2.004 93.359 64.317 1.00 33.84 219 ILE C C 1
ATOM 4793 O O . ILE C 1 219 ? -3.130 93.608 63.886 1.00 33.81 219 ILE C O 1
ATOM 4798 N N . TRP C 1 220 ? -1.792 92.555 65.362 1.00 33.60 220 TRP C N 1
ATOM 4799 C CA . TRP C 1 220 ? -2.885 91.837 66.045 1.00 33.57 220 TRP C CA 1
ATOM 4800 C C . TRP C 1 220 ? -3.364 92.539 67.317 1.00 34.46 220 TRP C C 1
ATOM 4801 O O . TRP C 1 220 ? -4.333 92.100 67.946 1.00 34.93 220 TRP C O 1
ATOM 4812 N N . GLY C 1 221 ? -2.687 93.619 67.695 1.00 35.35 221 GLY C N 1
ATOM 4813 C CA . GLY C 1 221 ? -2.971 94.317 68.947 1.00 35.98 221 GLY C CA 1
ATOM 4814 C C . GLY C 1 221 ? -4.178 95.228 68.868 1.00 36.31 221 GLY C C 1
ATOM 4815 O O . GLY C 1 221 ? -4.968 95.265 69.807 1.00 36.66 221 GLY C O 1
ATOM 4816 N N . GLN D 1 4 ? 14.090 -33.547 40.779 1.00 28.29 4 GLN D N 1
ATOM 4817 C CA . GLN D 1 4 ? 12.614 -33.350 40.927 1.00 27.62 4 GLN D CA 1
ATOM 4818 C C . GLN D 1 4 ? 11.976 -33.025 39.594 1.00 26.75 4 GLN D C 1
ATOM 4819 O O . GLN D 1 4 ? 12.673 -32.747 38.632 1.00 27.56 4 GLN D O 1
ATOM 4820 N N . LEU D 1 5 ? 10.650 -33.058 39.540 1.00 25.50 5 LEU D N 1
ATOM 4821 C CA . LEU D 1 5 ? 9.900 -32.674 38.342 1.00 23.89 5 LEU D CA 1
ATOM 4822 C C . LEU D 1 5 ? 9.963 -31.164 38.096 1.00 22.49 5 LEU D C 1
ATOM 4823 O O . LEU D 1 5 ? 10.180 -30.388 39.033 1.00 22.74 5 LEU D O 1
ATOM 4828 N N . PRO D 1 6 ? 9.746 -30.730 36.851 1.00 20.54 6 PRO D N 1
ATOM 4829 C CA . PRO D 1 6 ? 9.491 -29.306 36.611 1.00 19.26 6 PRO D CA 1
ATOM 4830 C C . PRO D 1 6 ? 8.337 -28.820 37.504 1.00 18.33 6 PRO D C 1
ATOM 4831 O O . PRO D 1 6 ? 7.358 -29.535 37.691 1.00 17.90 6 PRO D O 1
ATOM 4835 N N . ASN D 1 7 ? 8.479 -27.628 38.090 1.00 17.69 7 ASN D N 1
ATOM 4836 C CA . ASN D 1 7 ? 7.415 -27.032 38.899 1.00 16.61 7 ASN D CA 1
ATOM 4837 C C . ASN D 1 7 ? 6.280 -26.485 38.024 1.00 15.66 7 ASN D C 1
ATOM 4838 O O . ASN D 1 7 ? 6.492 -26.073 36.886 1.00 15.34 7 ASN D O 1
ATOM 4843 N N . LEU D 1 8 ? 5.080 -26.457 38.591 1.00 15.48 8 LEU D N 1
ATOM 4844 C CA . LEU D 1 8 ? 3.991 -25.674 38.056 1.00 14.96 8 LEU D CA 1
ATOM 4845 C C . LEU D 1 8 ? 3.895 -24.420 38.927 1.00 15.04 8 LEU D C 1
ATOM 4846 O O . LEU D 1 8 ? 3.750 -24.525 40.141 1.00 15.54 8 LEU D O 1
ATOM 4851 N N . GLN D 1 9 ? 3.943 -23.271 38.269 1.00 14.88 9 GLN D N 1
ATOM 4852 C CA . GLN D 1 9 ? 3.814 -21.949 38.892 1.00 14.82 9 GLN D CA 1
ATOM 4853 C C . GLN D 1 9 ? 2.595 -21.212 38.321 1.00 14.91 9 GLN D C 1
ATOM 4854 O O . GLN D 1 9 ? 2.380 -21.175 37.103 1.00 14.37 9 GLN D O 1
ATOM 4860 N N . VAL D 1 10 ? 1.819 -20.590 39.209 1.00 14.96 10 VAL D N 1
ATOM 4861 C CA . VAL D 1 10 ? 0.734 -19.723 38.787 1.00 15.51 10 VAL D CA 1
ATOM 4862 C C . VAL D 1 10 ? 1.187 -18.270 38.980 1.00 14.75 10 VAL D C 1
ATOM 4863 O O . VAL D 1 10 ? 1.623 -17.879 40.082 1.00 15.25 10 VAL D O 1
ATOM 4867 N N . ALA D 1 11 ? 1.076 -17.495 37.903 1.00 13.48 11 ALA D N 1
ATOM 4868 C CA . ALA D 1 11 ? 1.256 -16.043 37.915 1.00 13.60 11 ALA D CA 1
ATOM 4869 C C . ALA D 1 11 ? -0.064 -15.353 38.221 1.00 12.93 11 ALA D C 1
ATOM 4870 O O . ALA D 1 11 ? -1.082 -15.635 37.607 1.00 13.20 11 ALA D O 1
ATOM 4872 N N . LEU D 1 12 ? -0.035 -14.413 39.152 1.00 12.52 12 LEU D N 1
ATOM 4873 C CA . LEU D 1 12 ? -1.190 -13.600 39.483 1.00 12.32 12 LEU D CA 1
ATOM 4874 C C . LEU D 1 12 ? -0.940 -12.176 38.985 1.00 12.14 12 LEU D C 1
ATOM 4875 O O . LEU D 1 12 ? -0.288 -11.360 39.664 1.00 11.84 12 LEU D O 1
ATOM 4880 N N . ASP D 1 13 ? -1.434 -11.875 37.786 1.00 11.46 13 ASP D N 1
ATOM 4881 C CA . ASP D 1 13 ? -1.203 -10.574 37.163 1.00 12.06 13 ASP D CA 1
ATOM 4882 C C . ASP D 1 13 ? -2.449 -9.675 37.213 1.00 11.38 13 ASP D C 1
ATOM 4883 O O . ASP D 1 13 ? -2.580 -8.759 36.407 1.00 11.22 13 ASP D O 1
ATOM 4888 N N . HIS D 1 14 ? -3.321 -9.891 38.202 1.00 11.05 14 HIS D N 1
ATOM 4889 C CA . HIS D 1 14 ? -4.550 -9.091 38.366 1.00 10.78 14 HIS D CA 1
ATOM 4890 C C . HIS D 1 14 ? -4.296 -7.619 38.711 1.00 10.57 14 HIS D C 1
ATOM 4891 O O . HIS D 1 14 ? -3.239 -7.280 39.264 1.00 10.93 14 HIS D O 1
ATOM 4898 N N . SER D 1 15 ? -5.259 -6.766 38.387 1.00 10.67 15 SER D N 1
ATOM 4899 C CA . SER D 1 15 ? -5.162 -5.330 38.685 1.00 10.79 15 SER D CA 1
ATOM 4900 C C . SER D 1 15 ? -5.746 -4.963 40.026 1.00 11.21 15 SER D C 1
ATOM 4901 O O . SER D 1 15 ? -5.815 -3.781 40.365 1.00 11.75 15 SER D O 1
ATOM 4904 N N . ASN D 1 16 ? -6.141 -5.961 40.807 1.00 11.62 16 ASN D N 1
ATOM 4905 C CA . ASN D 1 16 ? -6.636 -5.692 42.157 1.00 11.66 16 ASN D CA 1
ATOM 4906 C C . ASN D 1 16 ? -6.354 -6.853 43.119 1.00 10.97 16 ASN D C 1
ATOM 4907 O O . ASN D 1 16 ? -6.032 -7.969 42.708 1.00 11.63 16 ASN D O 1
ATOM 4912 N N . LEU D 1 17 ? -6.476 -6.580 44.410 1.00 10.52 17 LEU D N 1
ATOM 4913 C CA . LEU D 1 17 ? -6.193 -7.553 45.438 1.00 10.65 17 LEU D CA 1
ATOM 4914 C C . LEU D 1 17 ? -7.145 -8.754 45.334 1.00 11.16 17 LEU D C 1
ATOM 4915 O O . LEU D 1 17 ? -6.706 -9.907 45.403 1.00 10.73 17 LEU D O 1
ATOM 4920 N N . LYS D 1 18 ? -8.433 -8.491 45.178 1.00 11.24 18 LYS D N 1
ATOM 4921 C CA . LYS D 1 18 ? -9.415 -9.575 45.229 1.00 11.69 18 LYS D CA 1
ATOM 4922 C C . LYS D 1 18 ? -9.155 -10.572 44.110 1.00 11.50 18 LYS D C 1
ATOM 4923 O O . LYS D 1 18 ? -9.343 -11.759 44.302 1.00 12.13 18 LYS D O 1
ATOM 4929 N N . GLY D 1 19 ? -8.707 -10.090 42.961 1.00 11.09 19 GLY D N 1
ATOM 4930 C CA . GLY D 1 19 ? -8.500 -10.963 41.815 1.00 11.32 19 GLY D CA 1
ATOM 4931 C C . GLY D 1 19 ? -7.332 -11.896 42.076 1.00 11.40 19 GLY D C 1
ATOM 4932 O O . GLY D 1 19 ? -7.425 -13.096 41.850 1.00 11.79 19 GLY D O 1
ATOM 4933 N N . ALA D 1 20 ? -6.235 -11.353 42.593 1.00 11.12 20 ALA D N 1
ATOM 4934 C CA . ALA D 1 20 ? -5.069 -12.166 42.914 1.00 11.05 20 ALA D CA 1
ATOM 4935 C C . ALA D 1 20 ? -5.364 -13.189 43.999 1.00 11.09 20 ALA D C 1
ATOM 4936 O O . ALA D 1 20 ? -4.972 -14.340 43.877 1.00 11.18 20 ALA D O 1
ATOM 4938 N N . ILE D 1 21 ? -6.057 -12.776 45.060 1.00 10.88 21 ILE D N 1
ATOM 4939 C CA . ILE D 1 21 ? -6.303 -13.671 46.186 1.00 11.05 21 ILE D CA 1
ATOM 4940 C C . ILE D 1 21 ? -7.246 -14.796 45.787 1.00 10.87 21 ILE D C 1
ATOM 4941 O O . ILE D 1 21 ? -7.017 -15.954 46.142 1.00 11.57 21 ILE D O 1
ATOM 4946 N N . THR D 1 22 ? -8.279 -14.447 45.028 1.00 10.68 22 THR D N 1
ATOM 4947 C CA . THR D 1 22 ? -9.280 -15.436 44.624 1.00 11.37 22 THR D CA 1
ATOM 4948 C C . THR D 1 22 ? -8.652 -16.460 43.682 1.00 11.34 22 THR D C 1
ATOM 4949 O O . THR D 1 22 ? -8.900 -17.660 43.817 1.00 11.49 22 THR D O 1
ATOM 4953 N N . ALA D 1 23 ? -7.846 -15.994 42.742 1.00 12.15 23 ALA D N 1
ATOM 4954 C CA . ALA D 1 23 ? -7.164 -16.916 41.846 1.00 11.91 23 ALA D CA 1
ATOM 4955 C C . ALA D 1 23 ? -6.189 -17.809 42.597 1.00 12.25 23 ALA D C 1
ATOM 4956 O O . ALA D 1 23 ? -6.136 -19.007 42.351 1.00 13.12 23 ALA D O 1
ATOM 4958 N N . ALA D 1 24 ? -5.385 -17.221 43.484 1.00 12.38 24 ALA D N 1
ATOM 4959 C CA . ALA D 1 24 ? -4.428 -17.989 44.264 1.00 12.42 24 ALA D CA 1
ATOM 4960 C C . ALA D 1 24 ? -5.112 -19.101 45.037 1.00 12.63 24 ALA D C 1
ATOM 4961 O O . ALA D 1 24 ? -4.642 -20.233 45.038 1.00 13.06 24 ALA D O 1
ATOM 4963 N N . VAL D 1 25 ? -6.235 -18.789 45.688 1.00 13.48 25 VAL D N 1
ATOM 4964 C CA . VAL D 1 25 ? -6.941 -19.790 46.479 1.00 14.17 25 VAL D CA 1
ATOM 4965 C C . VAL D 1 25 ? -7.533 -20.885 45.566 1.00 14.43 25 VAL D C 1
ATOM 4966 O O . VAL D 1 25 ? -7.562 -22.060 45.932 1.00 14.38 25 VAL D O 1
ATOM 4970 N N . SER D 1 26 ? -7.975 -20.503 44.372 1.00 14.69 26 SER D N 1
ATOM 4971 C CA . SER D 1 26 ? -8.605 -21.474 43.466 1.00 15.06 26 SER D CA 1
ATOM 4972 C C . SER D 1 26 ? -7.650 -22.599 43.015 1.00 16.06 26 SER D C 1
ATOM 4973 O O . SER D 1 26 ? -8.109 -23.718 42.712 1.00 17.42 26 SER D O 1
ATOM 4976 N N . VAL D 1 27 ? -6.350 -22.310 42.939 1.00 16.91 27 VAL D N 1
ATOM 4977 C CA . VAL D 1 27 ? -5.379 -23.298 42.413 1.00 17.43 27 VAL D CA 1
ATOM 4978 C C . VAL D 1 27 ? -4.215 -23.605 43.350 1.00 18.43 27 VAL D C 1
ATOM 4979 O O . VAL D 1 27 ? -3.418 -24.486 43.057 1.00 17.93 27 VAL D O 1
ATOM 4983 N N . GLY D 1 28 ? -4.131 -22.913 44.488 1.00 19.65 28 GLY D N 1
ATOM 4984 C CA . GLY D 1 28 ? -2.941 -22.970 45.348 1.00 21.31 28 GLY D CA 1
ATOM 4985 C C . GLY D 1 28 ? -2.478 -24.351 45.773 1.00 22.34 28 GLY D C 1
ATOM 4986 O O . GLY D 1 28 ? -1.282 -24.628 45.755 1.00 22.57 28 GLY D O 1
ATOM 4987 N N . ASN D 1 29 ? -3.427 -25.203 46.154 1.00 23.59 29 ASN D N 1
ATOM 4988 C CA . ASN D 1 29 ? -3.145 -26.584 46.545 1.00 24.55 29 ASN D CA 1
ATOM 4989 C C . ASN D 1 29 ? -2.571 -27.432 45.410 1.00 23.72 29 ASN D C 1
ATOM 4990 O O . ASN D 1 29 ? -1.918 -28.439 45.666 1.00 23.92 29 ASN D O 1
ATOM 4995 N N . GLU D 1 30 ? -2.848 -27.041 44.166 1.00 22.37 30 GLU D N 1
ATOM 4996 C CA . GLU D 1 30 ? -2.437 -27.818 42.992 1.00 21.70 30 GLU D CA 1
ATOM 4997 C C . GLU D 1 30 ? -1.103 -27.406 42.385 1.00 21.01 30 GLU D C 1
ATOM 4998 O O . GLU D 1 30 ? -0.541 -28.154 41.581 1.00 22.41 30 GLU D O 1
ATOM 5004 N N . VAL D 1 31 ? -0.592 -26.231 42.757 1.00 19.84 31 VAL D N 1
ATOM 5005 C CA . VAL D 1 31 ? 0.652 -25.705 42.192 1.00 18.39 31 VAL D CA 1
ATOM 5006 C C . VAL D 1 31 ? 1.811 -25.780 43.197 1.00 17.84 31 VAL D C 1
ATOM 5007 O O . VAL D 1 31 ? 1.594 -25.967 44.398 1.00 17.99 31 VAL D O 1
ATOM 5011 N N . ASP D 1 32 ? 3.031 -25.664 42.683 1.00 17.19 32 ASP D N 1
ATOM 5012 C CA . ASP D 1 32 ? 4.252 -25.663 43.479 1.00 17.57 32 ASP D CA 1
ATOM 5013 C C . ASP D 1 32 ? 4.735 -24.247 43.816 1.00 17.16 32 ASP D C 1
ATOM 5014 O O . ASP D 1 32 ? 5.398 -24.045 44.844 1.00 17.68 32 ASP D O 1
ATOM 5019 N N . VAL D 1 33 ? 4.422 -23.286 42.951 1.00 15.89 33 VAL D N 1
ATOM 5020 C CA . VAL D 1 33 ? 4.911 -21.912 43.119 1.00 15.35 33 VAL D CA 1
ATOM 5021 C C . VAL D 1 33 ? 3.786 -20.909 42.859 1.00 14.72 33 VAL D C 1
ATOM 5022 O O . VAL D 1 33 ? 3.046 -21.042 41.888 1.00 13.21 33 VAL D O 1
ATOM 5026 N N . ILE D 1 34 ? 3.659 -19.898 43.723 1.00 13.20 34 ILE D N 1
ATOM 5027 C CA . ILE D 1 34 ? 2.654 -18.841 43.544 1.00 14.06 34 ILE D CA 1
ATOM 5028 C C . ILE D 1 34 ? 3.360 -17.506 43.414 1.00 13.13 34 ILE D C 1
ATOM 5029 O O . ILE D 1 34 ? 4.205 -17.174 44.231 1.00 14.05 34 ILE D O 1
ATOM 5034 N N . GLU D 1 35 ? 3.016 -16.780 42.364 1.00 12.75 35 GLU D N 1
ATOM 5035 C CA . GLU D 1 35 ? 3.708 -15.553 41.980 1.00 12.25 35 GLU D CA 1
ATOM 5036 C C . GLU D 1 35 ? 2.782 -14.343 42.003 1.00 12.04 35 GLU D C 1
ATOM 5037 O O . GLU D 1 35 ? 1.778 -14.298 41.295 1.00 11.93 35 GLU D O 1
ATOM 5043 N N . ALA D 1 36 ? 3.145 -13.376 42.836 1.00 10.71 36 ALA D N 1
ATOM 5044 C CA . ALA D 1 36 ? 2.566 -12.040 42.814 1.00 10.97 36 ALA D CA 1
ATOM 5045 C C . ALA D 1 36 ? 3.169 -11.282 41.654 1.00 10.57 36 ALA D C 1
ATOM 5046 O O . ALA D 1 36 ? 4.335 -10.864 41.714 1.00 11.18 36 ALA D O 1
ATOM 5048 N N . GLY D 1 37 ? 2.388 -11.133 40.585 1.00 10.30 37 GLY D N 1
ATOM 5049 C CA . GLY D 1 37 ? 2.864 -10.539 39.354 1.00 10.01 37 GLY D CA 1
ATOM 5050 C C . GLY D 1 37 ? 3.097 -9.045 39.441 1.00 9.84 37 GLY D C 1
ATOM 5051 O O . GLY D 1 37 ? 2.493 -8.373 40.294 1.00 9.80 37 GLY D O 1
ATOM 5052 N N . THR D 1 38 ? 3.923 -8.511 38.543 1.00 10.32 38 THR D N 1
ATOM 5053 C CA . THR D 1 38 ? 4.258 -7.080 38.579 1.00 10.41 38 THR D CA 1
ATOM 5054 C C . THR D 1 38 ? 3.039 -6.154 38.482 1.00 10.80 38 THR D C 1
ATOM 5055 O O . THR D 1 38 ? 2.927 -5.162 39.206 1.00 10.64 38 THR D O 1
ATOM 5059 N N . VAL D 1 39 ? 2.113 -6.481 37.586 1.00 10.72 39 VAL D N 1
ATOM 5060 C CA . VAL D 1 39 ? 0.917 -5.661 37.407 1.00 10.75 39 VAL D CA 1
ATOM 5061 C C . VAL D 1 39 ? 0.177 -5.549 38.746 1.00 10.44 39 VAL D C 1
ATOM 5062 O O . VAL D 1 39 ? -0.281 -4.446 39.119 1.00 10.06 39 VAL D O 1
ATOM 5066 N N . CYS D 1 40 ? 0.091 -6.665 39.472 1.00 10.05 40 CYS D N 1
ATOM 5067 C CA . CYS D 1 40 ? -0.593 -6.697 40.764 1.00 10.78 40 CYS D CA 1
ATOM 5068 C C . CYS D 1 40 ? 0.166 -5.954 41.852 1.00 9.99 40 CYS D C 1
ATOM 5069 O O . CYS D 1 40 ? -0.420 -5.126 42.542 1.00 9.23 40 CYS D O 1
ATOM 5072 N N . LEU D 1 41 ? 1.464 -6.211 41.971 1.00 9.38 41 LEU D N 1
ATOM 5073 C CA . LEU D 1 41 ? 2.269 -5.471 42.979 1.00 8.98 41 LEU D CA 1
ATOM 5074 C C . LEU D 1 41 ? 2.210 -3.958 42.782 1.00 9.59 41 LEU D C 1
ATOM 5075 O O . LEU D 1 41 ? 2.146 -3.199 43.745 1.00 9.39 41 LEU D O 1
ATOM 5080 N N . LEU D 1 42 ? 2.251 -3.510 41.534 1.00 9.26 42 LEU D N 1
ATOM 5081 C CA . LEU D 1 42 ? 2.208 -2.065 41.263 1.00 9.47 42 LEU D CA 1
ATOM 5082 C C . LEU D 1 42 ? 0.855 -1.479 41.656 1.00 9.22 42 LEU D C 1
ATOM 5083 O O . LEU D 1 42 ? 0.763 -0.294 42.001 1.00 9.91 42 LEU D O 1
ATOM 5088 N N . GLN D 1 43 ? -0.186 -2.320 41.673 1.00 10.34 43 GLN D N 1
ATOM 5089 C CA . GLN D 1 43 ? -1.506 -1.874 42.081 1.00 9.97 43 GLN D CA 1
ATOM 5090 C C . GLN D 1 43 ? -1.731 -1.898 43.593 1.00 10.48 43 GLN D C 1
ATOM 5091 O O . GLN D 1 43 ? -2.310 -0.952 44.150 1.00 10.25 43 GLN D O 1
ATOM 5097 N N . VAL D 1 44 ? -1.264 -2.957 44.255 1.00 9.46 44 VAL D N 1
ATOM 5098 C CA . VAL D 1 44 ? -1.665 -3.232 45.632 1.00 9.64 44 VAL D CA 1
ATOM 5099 C C . VAL D 1 44 ? -0.531 -3.127 46.659 1.00 9.70 44 VAL D C 1
ATOM 5100 O O . VAL D 1 44 ? -0.779 -3.026 47.854 1.00 10.30 44 VAL D O 1
ATOM 5104 N N . GLY D 1 45 ? 0.702 -3.116 46.191 1.00 9.45 45 GLY D N 1
ATOM 5105 C CA . GLY D 1 45 ? 1.829 -3.091 47.095 1.00 9.39 45 GLY D CA 1
ATOM 5106 C C . GLY D 1 45 ? 2.178 -4.459 47.657 1.00 9.29 45 GLY D C 1
ATOM 5107 O O . GLY D 1 45 ? 1.595 -5.484 47.270 1.00 9.97 45 GLY D O 1
ATOM 5108 N N . SER D 1 46 ? 3.178 -4.479 48.530 1.00 8.86 46 SER D N 1
ATOM 5109 C CA . SER D 1 46 ? 3.813 -5.715 48.961 1.00 8.21 46 SER D CA 1
ATOM 5110 C C . SER D 1 46 ? 3.050 -6.489 50.006 1.00 8.78 46 SER D C 1
ATOM 5111 O O . SER D 1 46 ? 3.443 -7.624 50.309 1.00 8.83 46 SER D O 1
ATOM 5114 N N . GLU D 1 47 ? 1.967 -5.928 50.576 1.00 9.44 47 GLU D N 1
ATOM 5115 C CA . GLU D 1 47 ? 1.162 -6.700 51.533 1.00 10.34 47 GLU D CA 1
ATOM 5116 C C . GLU D 1 47 ? 0.642 -7.996 50.893 1.00 10.76 47 GLU D C 1
ATOM 5117 O O . GLU D 1 47 ? 0.525 -8.999 51.573 1.00 11.12 47 GLU D O 1
ATOM 5123 N N . LEU D 1 48 ? 0.356 -7.942 49.603 1.00 10.75 48 LEU D N 1
ATOM 5124 C CA . LEU D 1 48 ? -0.044 -9.151 48.859 1.00 11.69 48 LEU D CA 1
ATOM 5125 C C . LEU D 1 48 ? 0.908 -10.332 49.128 1.00 11.64 48 LEU D C 1
ATOM 5126 O O . LEU D 1 48 ? 0.475 -11.466 49.312 1.00 11.01 48 LEU D O 1
ATOM 5131 N N . VAL D 1 49 ? 2.211 -10.072 49.142 1.00 10.35 49 VAL D N 1
ATOM 5132 C CA . VAL D 1 49 ? 3.173 -11.131 49.376 1.00 10.69 49 VAL D CA 1
ATOM 5133 C C . VAL D 1 49 ? 2.961 -11.771 50.744 1.00 10.42 49 VAL D C 1
ATOM 5134 O O . VAL D 1 49 ? 2.977 -12.979 50.876 1.00 10.33 49 VAL D O 1
ATOM 5138 N N . GLU D 1 50 ? 2.754 -10.949 51.770 1.00 10.17 50 GLU D N 1
ATOM 5139 C CA . GLU D 1 50 ? 2.538 -11.467 53.124 1.00 10.67 50 GLU D CA 1
ATOM 5140 C C . GLU D 1 50 ? 1.205 -12.234 53.250 1.00 10.32 50 GLU D C 1
ATOM 5141 O O . GLU D 1 50 ? 1.101 -13.219 53.987 1.00 10.21 50 GLU D O 1
ATOM 5147 N N . VAL D 1 51 ? 0.166 -11.744 52.571 1.00 10.91 51 VAL D N 1
ATOM 5148 C CA . VAL D 1 51 ? -1.116 -12.474 52.529 1.00 10.82 51 VAL D CA 1
ATOM 5149 C C . VAL D 1 51 ? -0.939 -13.859 51.901 1.00 10.90 51 VAL D C 1
ATOM 5150 O O . VAL D 1 51 ? -1.415 -14.850 52.450 1.00 11.45 51 VAL D O 1
ATOM 5154 N N . LEU D 1 52 ? -0.230 -13.911 50.780 1.00 10.22 52 LEU D N 1
ATOM 5155 C CA . LEU D 1 52 ? 0.031 -15.182 50.097 1.00 11.38 52 LEU D CA 1
ATOM 5156 C C . LEU D 1 52 ? 0.858 -16.109 50.974 1.00 11.70 52 LEU D C 1
ATOM 5157 O O . LEU D 1 52 ? 0.609 -17.312 51.018 1.00 12.25 52 LEU D O 1
ATOM 5162 N N . ARG D 1 53 ? 1.865 -15.569 51.670 1.00 11.86 53 ARG D N 1
ATOM 5163 C CA . ARG D 1 53 ? 2.658 -16.421 52.561 1.00 12.73 53 ARG D CA 1
ATOM 5164 C C . ARG D 1 53 ? 1.838 -17.015 53.697 1.00 12.96 53 ARG D C 1
ATOM 5165 O O . ARG D 1 53 ? 2.077 -18.159 54.095 1.00 15.10 53 ARG D O 1
ATOM 5173 N N . SER D 1 54 ? 0.855 -16.272 54.201 1.00 12.87 54 SER D N 1
ATOM 5174 C CA . SER D 1 54 ? 0.004 -16.740 55.281 1.00 12.95 54 SER D CA 1
ATOM 5175 C C . SER D 1 54 ? -0.941 -17.861 54.804 1.00 12.48 54 SER D C 1
ATOM 5176 O O . SER D 1 54 ? -1.187 -18.840 55.509 1.00 12.86 54 SER D O 1
ATOM 5179 N N . LEU D 1 55 ? -1.464 -17.685 53.600 1.00 12.29 55 LEU D N 1
ATOM 5180 C CA . LEU D 1 55 ? -2.366 -18.652 52.980 1.00 12.39 55 LEU D CA 1
ATOM 5181 C C . LEU D 1 55 ? -1.634 -19.932 52.612 1.00 13.65 55 LEU D C 1
ATOM 5182 O O . LEU D 1 55 ? -2.213 -21.025 52.696 1.00 13.64 55 LEU D O 1
ATOM 5187 N N . PHE D 1 56 ? -0.352 -19.793 52.263 1.00 14.41 56 PHE D N 1
ATOM 5188 C CA . PHE D 1 56 ? 0.467 -20.908 51.744 1.00 15.94 56 PHE D CA 1
ATOM 5189 C C . PHE D 1 56 ? 1.837 -20.982 52.427 1.00 16.69 56 PHE D C 1
ATOM 5190 O O . PHE D 1 56 ? 2.856 -20.645 51.821 1.00 17.37 56 PHE D O 1
ATOM 5198 N N . PRO D 1 57 ? 1.865 -21.401 53.699 1.00 17.45 57 PRO D N 1
ATOM 5199 C CA . PRO D 1 57 ? 3.121 -21.404 54.463 1.00 19.38 57 PRO D CA 1
ATOM 5200 C C . PRO D 1 57 ? 4.232 -22.227 53.808 1.00 21.22 57 PRO D C 1
ATOM 5201 O O . PRO D 1 57 ? 5.405 -21.918 53.981 1.00 22.28 57 PRO D O 1
ATOM 5205 N N . ASP D 1 58 ? 3.848 -23.270 53.085 1.00 22.95 58 ASP D N 1
ATOM 5206 C CA . ASP D 1 58 ? 4.820 -24.224 52.557 1.00 24.35 58 ASP D CA 1
ATOM 5207 C C . ASP D 1 58 ? 5.208 -24.021 51.083 1.00 23.38 58 ASP D C 1
ATOM 5208 O O . ASP D 1 58 ? 6.230 -24.555 50.636 1.00 25.28 58 ASP D O 1
ATOM 5213 N N . LYS D 1 59 ? 4.437 -23.237 50.333 1.00 21.67 59 LYS D N 1
ATOM 5214 C CA . LYS D 1 59 ? 4.711 -23.021 48.915 1.00 20.20 59 LYS D CA 1
ATOM 5215 C C . LYS D 1 59 ? 5.835 -22.010 48.668 1.00 18.51 59 LYS D C 1
ATOM 5216 O O . LYS D 1 59 ? 6.1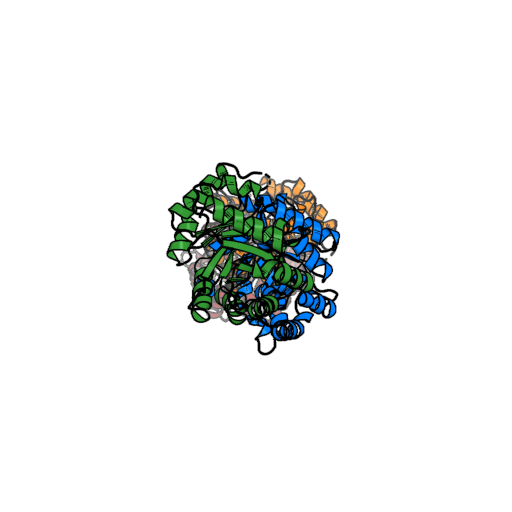30 -21.142 49.499 1.00 18.36 59 LYS D O 1
ATOM 5222 N N . ILE D 1 60 ? 6.451 -22.116 47.503 1.00 16.72 60 ILE D N 1
ATOM 5223 C CA . ILE D 1 60 ? 7.402 -21.125 47.049 1.00 16.09 60 ILE D CA 1
ATOM 5224 C C . ILE D 1 60 ? 6.609 -19.887 46.588 1.00 15.20 60 ILE D C 1
ATOM 5225 O O . ILE D 1 60 ? 5.672 -20.002 45.786 1.00 15.27 60 ILE D O 1
ATOM 5230 N N . ILE D 1 61 ? 6.958 -18.717 47.122 1.00 13.86 61 ILE D N 1
ATOM 5231 C CA . ILE D 1 61 ? 6.305 -17.453 46.744 1.00 13.46 61 ILE D CA 1
ATOM 5232 C C . ILE D 1 61 ? 7.258 -16.526 46.019 1.00 12.33 61 ILE D C 1
ATOM 5233 O O . ILE D 1 61 ? 8.383 -16.279 46.485 1.00 12.23 61 ILE D O 1
ATOM 5238 N N . VAL D 1 62 ? 6.807 -16.000 44.892 1.00 11.84 62 VAL D N 1
ATOM 5239 C CA . VAL D 1 62 ? 7.592 -15.099 44.054 1.00 11.56 62 VAL D CA 1
ATOM 5240 C C . VAL D 1 62 ? 7.027 -13.704 44.146 1.00 11.32 62 VAL D C 1
ATOM 5241 O O . VAL D 1 62 ? 5.832 -13.487 43.988 1.00 11.00 62 VAL D O 1
ATOM 5245 N N . ALA D 1 63 ? 7.907 -12.742 44.394 1.00 11.02 63 ALA D N 1
ATOM 5246 C CA . ALA D 1 63 ? 7.581 -11.348 44.295 1.00 10.71 63 ALA D CA 1
ATOM 5247 C C . ALA D 1 63 ? 8.162 -10.863 42.965 1.00 10.25 63 ALA D C 1
ATOM 5248 O O . ALA D 1 63 ? 9.376 -10.681 42.825 1.00 10.14 63 ALA D O 1
ATOM 5250 N N . ASP D 1 64 ? 7.295 -10.712 41.977 1.00 10.06 64 ASP D N 1
ATOM 5251 C CA . ASP D 1 64 ? 7.684 -10.343 40.612 1.00 10.58 64 ASP D CA 1
ATOM 5252 C C . ASP D 1 64 ? 7.806 -8.816 40.456 1.00 11.21 64 ASP D C 1
ATOM 5253 O O . ASP D 1 64 ? 6.962 -8.158 39.860 1.00 11.78 64 ASP D O 1
ATOM 5258 N N . THR D 1 65 ? 8.884 -8.253 41.008 1.00 10.63 65 THR D N 1
ATOM 5259 C CA . THR D 1 65 ? 9.084 -6.809 41.002 1.00 10.95 65 THR D CA 1
ATOM 5260 C C . THR D 1 65 ? 9.792 -6.288 39.759 1.00 10.52 65 THR D C 1
ATOM 5261 O O . THR D 1 65 ? 9.743 -5.075 39.471 1.00 10.62 65 THR D O 1
ATOM 5265 N N . LYS D 1 66 ? 10.445 -7.196 39.013 1.00 10.90 66 LYS D N 1
ATOM 5266 C CA . LYS D 1 66 ? 11.215 -6.809 37.817 1.00 11.16 66 LYS D CA 1
ATOM 5267 C C . LYS D 1 66 ? 12.106 -5.630 38.173 1.00 11.13 66 LYS D C 1
ATOM 5268 O O . LYS D 1 66 ? 12.234 -4.637 37.453 1.00 12.32 66 LYS D O 1
ATOM 5274 N N . CYS D 1 67 ? 12.763 -5.804 39.309 1.00 10.91 67 CYS D N 1
ATOM 5275 C CA . CYS D 1 67 ? 13.576 -4.745 39.919 1.00 11.09 67 CYS D CA 1
ATOM 5276 C C . CYS D 1 67 ? 14.695 -4.292 38.974 1.00 11.01 67 CYS D C 1
ATOM 5277 O O . CYS D 1 67 ? 15.437 -5.129 38.457 1.00 11.30 67 CYS D O 1
ATOM 5280 N N . ALA D 1 68 ? 14.790 -2.978 38.737 1.00 11.61 68 ALA D N 1
ATOM 5281 C CA . ALA D 1 68 ? 15.814 -2.385 37.861 1.00 12.08 68 ALA D CA 1
ATOM 5282 C C . ALA D 1 68 ? 16.883 -1.635 38.642 1.00 12.87 68 ALA D C 1
ATOM 5283 O O . ALA D 1 68 ? 17.960 -1.350 38.114 1.00 13.79 68 ALA D O 1
ATOM 5285 N N . ASP D 1 69 ? 16.568 -1.285 39.888 1.00 12.14 69 ASP D N 1
ATOM 5286 C CA . ASP D 1 69 ? 17.415 -0.370 40.663 1.00 11.73 69 ASP D CA 1
ATOM 5287 C C . ASP D 1 69 ? 17.010 -0.476 42.121 1.00 11.55 69 ASP D C 1
ATOM 5288 O O . ASP D 1 69 ? 15.953 -1.047 42.422 1.00 11.89 69 ASP D O 1
ATOM 5293 N N . ALA D 1 70 ? 17.860 0.045 43.018 1.00 11.87 70 ALA D N 1
ATOM 5294 C CA . ALA D 1 70 ? 17.637 -0.032 44.473 1.00 11.62 70 ALA D CA 1
ATOM 5295 C C . ALA D 1 70 ? 17.467 -1.494 44.911 1.00 11.25 70 ALA D C 1
ATOM 5296 O O . ALA D 1 70 ? 16.543 -1.877 45.651 1.00 10.87 70 ALA D O 1
ATOM 5298 N N . GLY D 1 71 ? 18.362 -2.338 44.419 1.00 11.43 71 GLY D N 1
ATOM 5299 C CA . GLY D 1 71 ? 18.197 -3.767 44.548 1.00 11.40 71 GLY D CA 1
ATOM 5300 C C . GLY D 1 71 ? 18.112 -4.258 45.970 1.00 11.34 71 GLY D C 1
ATOM 5301 O O . GLY D 1 71 ? 17.262 -5.097 46.305 1.00 10.33 71 GLY D O 1
ATOM 5302 N N . GLY D 1 72 ? 18.974 -3.730 46.842 1.00 10.85 72 GLY D N 1
ATOM 5303 C CA . GLY D 1 72 ? 18.942 -4.158 48.228 1.00 10.42 72 GLY D CA 1
ATOM 5304 C C . GLY D 1 72 ? 17.643 -3.790 48.926 1.00 9.84 72 GLY D C 1
ATOM 5305 O O . GLY D 1 72 ? 17.116 -4.571 49.709 1.00 10.52 72 GLY D O 1
ATOM 5306 N N . THR D 1 73 ? 17.152 -2.588 48.656 1.00 9.66 73 THR D N 1
ATOM 5307 C CA . THR D 1 73 ? 15.907 -2.085 49.251 1.00 9.73 73 THR D CA 1
ATOM 5308 C C . THR D 1 73 ? 14.691 -2.865 48.788 1.00 9.71 73 THR D C 1
ATOM 5309 O O . THR D 1 73 ? 13.887 -3.297 49.611 1.00 9.71 73 THR D O 1
ATOM 5313 N N . VAL D 1 74 ? 14.561 -3.029 47.478 1.00 10.01 74 VAL D N 1
ATOM 5314 C CA . VAL D 1 74 ? 13.407 -3.754 46.955 1.00 10.17 74 VAL D CA 1
ATOM 5315 C C . VAL D 1 74 ? 13.439 -5.216 47.422 1.00 9.83 74 VAL D C 1
ATOM 5316 O O . VAL D 1 74 ? 12.415 -5.772 47.856 1.00 9.70 74 VAL D O 1
ATOM 5320 N N . ALA D 1 75 ? 14.599 -5.871 47.342 1.00 9.94 75 ALA D N 1
ATOM 5321 C CA . ALA D 1 75 ? 14.711 -7.248 47.859 1.00 10.33 75 ALA D CA 1
ATOM 5322 C C . ALA D 1 75 ? 14.349 -7.367 49.341 1.00 10.38 75 ALA D C 1
ATOM 5323 O O . ALA D 1 75 ? 13.551 -8.206 49.719 1.00 10.33 75 ALA D O 1
ATOM 5325 N N . LYS D 1 76 ? 14.886 -6.473 50.186 1.00 10.27 76 LYS D N 1
ATOM 5326 C CA . LYS D 1 76 ? 14.540 -6.517 51.601 1.00 10.49 76 LYS D CA 1
ATOM 5327 C C . LYS D 1 76 ? 13.045 -6.338 51.804 1.00 9.69 76 LYS D C 1
ATOM 5328 O O . LYS D 1 76 ? 12.412 -7.030 52.601 1.00 9.48 76 LYS D O 1
ATOM 5334 N N . ASN D 1 77 ? 12.470 -5.364 51.109 1.00 9.25 77 ASN D N 1
ATOM 5335 C CA . ASN D 1 77 ? 11.045 -5.040 51.306 1.00 9.05 77 ASN D CA 1
ATOM 5336 C C . ASN D 1 77 ? 10.131 -6.238 51.019 1.00 10.54 77 ASN D C 1
ATOM 5337 O O . ASN D 1 77 ? 9.150 -6.474 51.723 1.00 11.05 77 ASN D O 1
ATOM 5342 N N . ASN D 1 78 ? 10.491 -7.030 50.015 1.00 9.99 78 ASN D N 1
ATOM 5343 C CA . ASN D 1 78 ? 9.703 -8.225 49.689 1.00 10.17 78 ASN D CA 1
ATOM 5344 C C . ASN D 1 78 ? 10.072 -9.455 50.501 1.00 10.53 78 ASN D C 1
ATOM 5345 O O . ASN D 1 78 ? 9.204 -10.266 50.854 1.00 11.26 78 ASN D O 1
ATOM 5350 N N . ALA D 1 79 ? 11.357 -9.595 50.841 1.00 10.45 79 ALA D N 1
ATOM 5351 C CA . ALA D 1 79 ? 11.794 -10.691 51.719 1.00 11.10 79 ALA D CA 1
ATOM 5352 C C . ALA D 1 79 ? 11.156 -10.621 53.112 1.00 11.43 79 ALA D C 1
ATOM 5353 O O . ALA D 1 79 ? 10.745 -11.641 53.660 1.00 11.26 79 ALA D O 1
ATOM 5355 N N . VAL D 1 80 ? 11.062 -9.418 53.688 1.00 11.35 80 VAL D N 1
ATOM 5356 C CA . VAL D 1 80 ? 10.426 -9.306 54.994 1.00 11.81 80 VAL D CA 1
ATOM 5357 C C . VAL D 1 80 ? 8.944 -9.636 54.954 1.00 11.27 80 VAL D C 1
ATOM 5358 O O . VAL D 1 80 ? 8.383 -9.984 55.983 1.00 12.27 80 VAL D O 1
ATOM 5362 N N . ARG D 1 81 ? 8.317 -9.530 53.779 1.00 10.99 81 ARG D N 1
ATOM 5363 C CA . ARG D 1 81 ? 6.928 -9.977 53.592 1.00 10.90 81 ARG D CA 1
ATOM 5364 C C . ARG D 1 81 ? 6.783 -11.505 53.441 1.00 11.26 81 ARG D C 1
ATOM 5365 O O . ARG D 1 81 ? 5.686 -12.012 53.523 1.00 12.17 81 ARG D O 1
ATOM 5373 N N . GLY D 1 82 ? 7.886 -12.210 53.211 1.00 11.71 82 GLY D N 1
ATOM 5374 C CA . GLY D 1 82 ? 7.873 -13.670 53.099 1.00 11.52 82 GLY D CA 1
ATOM 5375 C C . GLY D 1 82 ? 8.221 -14.241 51.729 1.00 11.20 82 GLY D C 1
ATOM 5376 O O . GLY D 1 82 ? 8.144 -15.463 51.550 1.00 12.67 82 GLY D O 1
ATOM 5377 N N . ALA D 1 83 ? 8.623 -13.401 50.764 1.00 11.32 83 ALA D N 1
ATOM 5378 C CA . ALA D 1 83 ? 9.015 -13.901 49.440 1.00 11.78 83 ALA D CA 1
ATOM 5379 C C . ALA D 1 83 ? 10.223 -14.843 49.514 1.00 11.67 83 ALA D C 1
ATOM 5380 O O . ALA D 1 83 ? 11.154 -14.659 50.314 1.00 11.97 83 ALA D O 1
ATOM 5382 N N . ASP D 1 84 ? 10.196 -15.859 48.652 1.00 11.93 84 ASP D N 1
ATOM 5383 C CA . ASP D 1 84 ? 11.354 -16.716 48.398 1.00 12.14 84 ASP D CA 1
ATOM 5384 C C . ASP D 1 84 ? 12.185 -16.246 47.209 1.00 12.23 84 ASP D C 1
ATOM 5385 O O . ASP D 1 84 ? 13.413 -16.129 47.303 1.00 13.14 84 ASP D O 1
ATOM 5390 N N . TRP D 1 85 ? 11.515 -15.978 46.096 1.00 11.93 85 TRP D N 1
ATOM 5391 C CA . TRP D 1 85 ? 12.151 -15.515 44.887 1.00 11.75 85 TRP D CA 1
ATOM 5392 C C . TRP D 1 85 ? 11.680 -14.116 44.532 1.00 11.68 85 TRP D C 1
ATOM 5393 O O . TRP D 1 85 ? 10.503 -13.774 44.721 1.00 11.76 85 TRP D O 1
ATOM 5404 N N . MET D 1 86 ? 12.597 -13.315 44.012 1.00 10.88 86 MET D N 1
ATOM 5405 C CA . MET D 1 86 ? 12.284 -12.037 43.435 1.00 11.54 86 MET D CA 1
ATOM 5406 C C . MET D 1 86 ? 12.878 -11.884 42.051 1.00 11.60 86 MET D C 1
ATOM 5407 O O . MET D 1 86 ? 14.034 -12.254 41.824 1.00 12.67 86 MET D O 1
ATOM 5412 N N . THR D 1 87 ? 12.113 -11.301 41.140 1.00 11.74 87 THR D N 1
ATOM 5413 C CA . THR D 1 87 ? 12.620 -10.979 39.814 1.00 12.09 87 THR D CA 1
ATOM 5414 C C . THR D 1 87 ? 13.357 -9.630 39.744 1.00 12.43 87 THR D C 1
ATOM 5415 O O . THR D 1 87 ? 12.919 -8.601 40.315 1.00 12.45 87 THR D O 1
ATOM 5419 N N . CYS D 1 88 ? 14.490 -9.633 39.030 1.00 11.94 88 CYS D N 1
ATOM 5420 C CA . CYS D 1 88 ? 15.121 -8.429 38.528 1.00 12.26 88 CYS D CA 1
ATOM 5421 C C . CYS D 1 88 ? 14.985 -8.464 37.015 1.00 11.77 88 CYS D C 1
ATOM 5422 O O . CYS D 1 88 ? 15.161 -9.518 36.395 1.00 12.92 88 CYS D O 1
ATOM 5425 N N . ILE D 1 89 ? 14.687 -7.316 36.441 1.00 12.48 89 ILE D N 1
ATOM 5426 C CA . ILE D 1 89 ? 14.732 -7.157 34.996 1.00 13.00 89 ILE D CA 1
ATOM 5427 C C . ILE D 1 89 ? 16.192 -7.297 34.539 1.00 13.66 89 ILE D C 1
ATOM 5428 O O . ILE D 1 89 ? 17.141 -6.906 35.240 1.00 13.36 89 ILE D O 1
ATOM 5433 N N . CYS D 1 90 ? 16.378 -7.874 33.362 1.00 14.34 90 CYS D N 1
ATOM 5434 C CA . CYS D 1 90 ? 17.727 -8.172 32.877 1.00 15.12 90 CYS D CA 1
ATOM 5435 C C . CYS D 1 90 ? 18.554 -6.924 32.623 1.00 15.48 90 CYS D C 1
ATOM 5436 O O . CYS D 1 90 ? 19.763 -7.027 32.476 1.00 16.43 90 CYS D O 1
ATOM 5439 N N . SER D 1 91 ? 17.938 -5.742 32.569 1.00 16.02 91 SER D N 1
ATOM 5440 C CA . SER D 1 91 ? 18.717 -4.526 32.391 1.00 16.47 91 SER D CA 1
ATOM 5441 C C . SER D 1 91 ? 19.245 -3.937 33.708 1.00 15.54 91 SER D C 1
ATOM 5442 O O . SER D 1 91 ? 19.968 -2.952 33.681 1.00 14.92 91 SER D O 1
ATOM 5445 N N . ALA D 1 92 ? 18.856 -4.532 34.835 1.00 15.04 92 ALA D N 1
ATOM 5446 C CA . ALA D 1 92 ? 19.444 -4.187 36.142 1.00 14.52 92 ALA D CA 1
ATOM 5447 C C . ALA D 1 92 ? 20.926 -4.456 36.090 1.00 14.73 92 ALA D C 1
ATOM 5448 O O . ALA D 1 92 ? 21.355 -5.456 35.543 1.00 14.50 92 ALA D O 1
ATOM 5450 N N . THR D 1 93 ? 21.722 -3.560 36.657 1.00 14.67 93 THR D N 1
ATOM 5451 C CA . THR D 1 93 ? 23.168 -3.745 36.612 1.00 15.15 93 THR D CA 1
ATOM 5452 C C . THR D 1 93 ? 23.580 -4.875 37.530 1.00 14.07 93 THR D C 1
ATOM 5453 O O . THR D 1 93 ? 22.852 -5.243 38.434 1.00 13.11 93 THR D O 1
ATOM 5457 N N . ILE D 1 94 ? 24.775 -5.412 37.328 1.00 15.06 94 ILE D N 1
ATOM 5458 C CA . ILE D 1 94 ? 25.322 -6.414 38.228 1.00 15.50 94 ILE D CA 1
ATOM 5459 C C . ILE D 1 94 ? 25.363 -5.955 39.714 1.00 14.48 94 ILE D C 1
ATOM 5460 O O . ILE D 1 94 ? 24.941 -6.710 40.589 1.00 13.82 94 ILE D O 1
ATOM 5465 N N . PRO D 1 95 ? 25.863 -4.747 40.007 1.00 14.43 95 PRO D N 1
ATOM 5466 C CA . PRO D 1 95 ? 25.785 -4.255 41.396 1.00 13.84 95 PRO D CA 1
ATOM 5467 C C . PRO D 1 95 ? 24.376 -4.281 41.975 1.00 12.89 95 PRO D C 1
ATOM 5468 O O . PRO D 1 95 ? 24.203 -4.703 43.104 1.00 12.69 95 PRO D O 1
ATOM 5472 N N . THR D 1 96 ? 23.385 -3.856 41.195 1.00 11.87 96 THR D N 1
ATOM 5473 C CA . THR D 1 96 ? 21.999 -3.954 41.624 1.00 11.68 96 THR D CA 1
ATOM 5474 C C . THR D 1 96 ? 21.556 -5.385 41.940 1.00 11.25 96 THR D C 1
ATOM 5475 O O . THR D 1 96 ? 20.965 -5.654 43.000 1.00 11.30 96 THR D O 1
ATOM 5479 N N . MET D 1 97 ? 21.836 -6.312 41.031 1.00 11.41 97 MET D N 1
ATOM 5480 C CA . MET D 1 97 ? 21.507 -7.717 41.228 1.00 11.66 97 MET D CA 1
ATOM 5481 C C . MET D 1 97 ? 22.198 -8.340 42.420 1.00 11.34 97 MET D C 1
ATOM 5482 O O . MET D 1 97 ? 21.597 -9.102 43.158 1.00 10.54 97 MET D O 1
ATOM 5487 N N . LYS D 1 98 ? 23.489 -8.015 42.595 1.00 10.95 98 LYS D N 1
ATOM 5488 C CA . LYS D 1 98 ? 24.254 -8.499 43.736 1.00 11.64 98 LYS D CA 1
ATOM 5489 C C . LYS D 1 98 ? 23.680 -8.020 45.084 1.00 11.69 98 LYS D C 1
ATOM 5490 O O . LYS D 1 98 ? 23.534 -8.809 46.023 1.00 11.50 98 LYS D O 1
ATOM 5496 N N . ALA D 1 99 ? 23.367 -6.727 45.162 1.00 12.14 99 ALA D N 1
ATOM 5497 C CA . ALA D 1 99 ? 22.746 -6.154 46.367 1.00 11.65 99 ALA D CA 1
ATOM 5498 C C . ALA D 1 99 ? 21.386 -6.801 46.627 1.00 11.79 99 ALA D C 1
ATOM 5499 O O . ALA D 1 99 ? 21.045 -7.102 47.770 1.00 11.68 99 ALA D O 1
ATOM 5501 N N . ALA D 1 100 ? 20.617 -7.031 45.563 1.00 11.38 100 ALA D N 1
ATOM 5502 C CA . ALA D 1 100 ? 19.337 -7.709 45.726 1.00 10.57 100 ALA D CA 1
ATOM 5503 C C . ALA D 1 100 ? 19.523 -9.144 46.229 1.00 10.86 100 ALA D C 1
ATOM 5504 O O . ALA D 1 100 ? 18.831 -9.575 47.139 1.00 10.68 100 ALA D O 1
ATOM 5506 N N . ARG D 1 101 ? 20.481 -9.872 45.665 1.00 10.92 101 ARG D N 1
ATOM 5507 C CA . ARG D 1 101 ? 20.721 -11.231 46.115 1.00 11.41 101 ARG D CA 1
ATOM 5508 C C . ARG D 1 101 ? 21.162 -11.318 47.563 1.00 11.71 101 ARG D C 1
ATOM 5509 O O . ARG D 1 101 ? 20.644 -12.118 48.321 1.00 12.39 101 ARG D O 1
ATOM 5517 N N . LYS D 1 102 ? 22.089 -10.450 47.960 1.00 12.36 102 LYS D N 1
ATOM 5518 C CA . LYS D 1 102 ? 22.548 -10.451 49.336 1.00 12.47 102 LYS D CA 1
ATOM 5519 C C . LYS D 1 102 ? 21.398 -10.176 50.301 1.00 12.37 102 LYS D C 1
ATOM 5520 O O . LYS D 1 102 ? 21.263 -10.893 51.296 1.00 12.95 102 LYS D O 1
ATOM 5526 N N . ALA D 1 103 ? 20.555 -9.191 49.971 1.00 12.92 103 ALA D N 1
ATOM 5527 C CA . ALA D 1 103 ? 19.405 -8.817 50.813 1.00 13.11 103 ALA D CA 1
ATOM 5528 C C . ALA D 1 103 ? 18.416 -9.976 50.995 1.00 13.26 103 ALA D C 1
ATOM 5529 O O . ALA D 1 103 ? 17.997 -10.274 52.105 1.00 13.23 103 ALA D O 1
ATOM 5531 N N . ILE D 1 104 ? 18.072 -10.646 49.896 1.00 12.98 104 ILE D N 1
ATOM 5532 C CA . ILE D 1 104 ? 17.133 -11.736 49.993 1.00 13.14 104 ILE D CA 1
ATOM 5533 C C . ILE D 1 104 ? 17.748 -12.946 50.703 1.00 13.34 104 ILE D C 1
ATOM 5534 O O . ILE D 1 104 ? 17.068 -13.607 51.467 1.00 13.66 104 ILE D O 1
ATOM 5539 N N . GLU D 1 105 ? 19.040 -13.198 50.497 1.00 13.44 105 GLU D N 1
ATOM 5540 C CA . GLU D 1 105 ? 19.739 -14.240 51.262 1.00 14.21 105 GLU D CA 1
ATOM 5541 C C . GLU D 1 105 ? 19.861 -13.920 52.761 1.00 14.30 105 GLU D C 1
ATOM 5542 O O . GLU D 1 105 ? 19.813 -14.832 53.598 1.00 14.80 105 GLU D O 1
ATOM 5548 N N . ASP D 1 106 ? 20.009 -12.638 53.112 1.00 15.22 106 ASP D N 1
ATOM 5549 C CA . ASP D 1 106 ? 20.140 -12.281 54.535 1.00 15.63 106 ASP D CA 1
ATOM 5550 C C . ASP D 1 106 ? 18.876 -12.628 55.339 1.00 15.50 106 ASP D C 1
ATOM 5551 O O . ASP D 1 106 ? 18.943 -13.058 56.486 1.00 16.19 106 ASP D O 1
ATOM 5556 N N . ILE D 1 107 ? 17.715 -12.446 54.712 1.00 14.88 107 ILE D N 1
ATOM 5557 C CA . ILE D 1 107 ? 16.436 -12.632 55.372 1.00 14.80 107 ILE D CA 1
ATOM 5558 C C . ILE D 1 107 ? 16.000 -14.090 55.196 1.00 14.80 107 ILE D C 1
ATOM 5559 O O . ILE D 1 107 ? 15.425 -14.686 56.095 1.00 15.48 107 ILE D O 1
ATOM 5564 N N . ASN D 1 108 ? 16.298 -14.662 54.041 1.00 14.34 108 ASN D N 1
ATOM 5565 C CA . ASN D 1 108 ? 15.798 -15.997 53.699 1.00 14.75 108 ASN D CA 1
ATOM 5566 C C . ASN D 1 108 ? 16.970 -16.859 53.196 1.00 15.50 108 ASN D C 1
ATOM 5567 O O . ASN D 1 108 ? 17.101 -17.095 52.002 1.00 14.49 108 ASN D O 1
ATOM 5572 N N . PRO D 1 109 ? 17.868 -17.282 54.102 1.00 17.03 109 PRO D N 1
ATOM 5573 C CA . PRO D 1 109 ? 19.010 -18.110 53.684 1.00 17.96 109 PRO D CA 1
ATOM 5574 C C . PRO D 1 109 ? 18.617 -19.437 53.041 1.00 19.01 109 PRO D C 1
ATOM 5575 O O . PRO D 1 109 ? 19.279 -19.854 52.096 1.00 19.58 109 PRO D O 1
ATOM 5579 N N . ASP D 1 110 ? 17.530 -20.044 53.505 1.00 20.57 110 ASP D N 1
ATOM 5580 C CA . ASP D 1 110 ? 17.145 -21.385 53.046 1.00 21.25 110 ASP D CA 1
ATOM 5581 C C . ASP D 1 110 ? 16.715 -21.423 51.577 1.00 20.44 110 ASP D C 1
ATOM 5582 O O . ASP D 1 110 ? 17.056 -22.367 50.858 1.00 21.00 110 ASP D O 1
ATOM 5587 N N . LYS D 1 111 ? 15.977 -20.392 51.137 1.00 18.63 111 LYS D N 1
ATOM 5588 C CA . LYS D 1 111 ? 15.368 -20.384 49.803 1.00 17.35 111 LYS D CA 1
ATOM 5589 C C . LYS D 1 111 ? 15.547 -19.109 48.977 1.00 15.97 111 LYS D C 1
ATOM 5590 O O . LYS D 1 111 ? 15.199 -19.081 47.805 1.00 16.27 111 LYS D O 1
ATOM 5596 N N . GLY D 1 112 ? 16.034 -18.025 49.594 1.00 14.21 112 GLY D N 1
ATOM 5597 C CA . GLY D 1 112 ? 16.034 -16.726 48.926 1.00 13.67 112 GLY D CA 1
ATOM 5598 C C . GLY D 1 112 ? 16.882 -16.725 47.667 1.00 13.19 112 GLY D C 1
ATOM 5599 O O . GLY D 1 112 ? 18.070 -17.107 47.734 1.00 13.26 112 GLY D O 1
ATOM 5600 N N . GLU D 1 113 ? 16.285 -16.317 46.541 1.00 13.34 113 GLU D N 1
ATOM 5601 C CA . GLU D 1 113 ? 16.961 -16.206 45.250 1.00 13.42 113 GLU D CA 1
ATOM 5602 C C . GLU D 1 113 ? 16.431 -15.066 44.399 1.00 13.02 113 GLU D C 1
ATOM 5603 O O . GLU D 1 113 ? 15.269 -14.629 44.547 1.00 13.37 113 GLU D O 1
ATOM 5609 N N . ILE D 1 114 ? 17.279 -14.635 43.478 1.00 12.67 114 ILE D N 1
ATOM 5610 C CA . ILE D 1 114 ? 16.927 -13.719 42.415 1.00 12.98 114 ILE D CA 1
ATOM 5611 C C . ILE D 1 114 ? 16.730 -14.536 41.148 1.00 13.16 114 ILE D C 1
ATOM 5612 O O . ILE D 1 114 ? 17.432 -15.526 40.923 1.00 13.68 114 ILE D O 1
ATOM 5617 N N . GLN D 1 115 ? 15.751 -14.123 40.354 1.00 12.47 115 GLN D N 1
ATOM 5618 C CA . GLN D 1 115 ? 15.509 -14.669 39.014 1.00 11.90 115 GLN D CA 1
ATOM 5619 C C . GLN D 1 115 ? 15.628 -13.546 38.007 1.00 12.21 115 GLN D C 1
ATOM 5620 O O . GLN D 1 115 ? 15.131 -12.459 38.242 1.00 13.41 115 GLN D O 1
ATOM 5626 N N . VAL D 1 116 ? 16.276 -13.789 36.875 1.00 11.82 116 VAL D N 1
ATOM 5627 C CA . VAL D 1 116 ? 16.379 -12.762 35.856 1.00 12.19 116 VAL D CA 1
ATOM 5628 C C . VAL D 1 116 ? 15.225 -12.874 34.866 1.00 12.38 116 VAL D C 1
ATOM 5629 O O . VAL D 1 116 ? 15.075 -13.918 34.232 1.00 13.07 116 VAL D O 1
ATOM 5633 N N . GLU D 1 117 ? 14.446 -11.797 34.745 1.00 12.65 117 GLU D N 1
ATOM 5634 C CA . GLU D 1 117 ? 13.375 -11.683 33.747 1.00 12.81 117 GLU D CA 1
ATOM 5635 C C . GLU D 1 117 ? 13.947 -11.224 32.419 1.00 13.18 117 GLU D C 1
ATOM 5636 O O . GLU D 1 117 ? 14.480 -10.128 32.305 1.00 13.54 117 GLU D O 1
ATOM 5642 N N . LEU D 1 118 ? 13.818 -12.079 31.391 1.00 13.44 118 LEU D N 1
ATOM 5643 C CA . LEU D 1 118 ? 14.451 -11.824 30.096 1.00 14.70 118 LEU D CA 1
ATOM 5644 C C . LEU D 1 118 ? 13.534 -11.045 29.147 1.00 14.62 118 LEU D C 1
ATOM 5645 O O . LEU D 1 118 ? 12.456 -11.540 28.729 1.00 15.48 118 LEU D O 1
ATOM 5650 N N . TYR D 1 119 ? 13.959 -9.822 28.851 1.00 15.61 119 TYR D N 1
ATOM 5651 C CA . TYR D 1 119 ? 13.265 -8.888 27.969 1.00 16.08 119 TYR D CA 1
ATOM 5652 C C . TYR D 1 119 ? 14.251 -8.179 27.044 1.00 17.81 119 TYR D C 1
ATOM 5653 O O . TYR D 1 119 ? 15.407 -7.940 27.408 1.00 17.83 119 TYR D O 1
ATOM 5662 N N . GLY D 1 120 ? 13.785 -7.826 25.846 1.00 19.46 120 GLY D N 1
ATOM 5663 C CA . GLY D 1 120 ? 14.606 -7.104 24.879 1.00 20.31 120 GLY D CA 1
ATOM 5664 C C . GLY D 1 120 ? 15.821 -7.907 24.415 1.00 21.41 120 GLY D C 1
ATOM 5665 O O . GLY D 1 120 ? 15.848 -9.143 24.495 1.00 20.73 120 GLY D O 1
ATOM 5666 N N . ASP D 1 121 ? 16.836 -7.181 23.958 1.00 22.95 121 ASP D N 1
ATOM 5667 C CA . ASP D 1 121 ? 18.046 -7.777 23.392 1.00 24.34 121 ASP D CA 1
ATOM 5668 C C . ASP D 1 121 ? 19.076 -8.126 24.459 1.00 24.53 121 ASP D C 1
ATOM 5669 O O . ASP D 1 121 ? 20.141 -7.524 24.510 1.00 25.38 121 ASP D O 1
ATOM 5674 N N . TRP D 1 122 ? 18.767 -9.109 25.297 1.00 24.44 122 TRP D N 1
ATOM 5675 C CA . TRP D 1 122 ? 19.738 -9.645 26.252 1.00 24.67 122 TRP D CA 1
ATOM 5676 C C . TRP D 1 122 ? 20.751 -10.571 25.548 1.00 25.19 122 TRP D C 1
ATOM 5677 O O . TRP D 1 122 ? 20.481 -11.077 24.458 1.00 25.48 122 TRP D O 1
ATOM 5688 N N . THR D 1 123 ? 21.898 -10.800 26.191 1.00 25.74 123 THR D N 1
ATOM 5689 C CA . THR D 1 123 ? 23.033 -11.506 25.575 1.00 25.88 123 THR D CA 1
ATOM 5690 C C . THR D 1 123 ? 23.521 -12.642 26.451 1.00 25.82 123 THR D C 1
ATOM 5691 O O . THR D 1 123 ? 23.360 -12.609 27.660 1.00 25.72 123 THR D O 1
ATOM 5695 N N . TYR D 1 124 ? 24.148 -13.646 25.845 1.00 25.83 124 TYR D N 1
ATOM 5696 C CA . TYR D 1 124 ? 24.720 -14.751 26.623 1.00 26.14 124 TYR D CA 1
ATOM 5697 C C . TYR D 1 124 ? 25.912 -14.333 27.485 1.00 26.05 124 TYR D C 1
ATOM 5698 O O . TYR D 1 124 ? 26.209 -14.998 28.484 1.00 25.80 124 TYR D O 1
ATOM 5707 N N . ASP D 1 125 ? 26.588 -13.249 27.110 1.00 26.51 125 ASP D N 1
ATOM 5708 C CA . ASP D 1 125 ? 27.656 -12.706 27.959 1.00 27.01 125 ASP D CA 1
ATOM 5709 C C . ASP D 1 125 ? 27.057 -12.089 29.220 1.00 25.72 125 ASP D C 1
ATOM 5710 O O . ASP D 1 125 ? 27.593 -12.286 30.309 1.00 25.41 125 ASP D O 1
ATOM 5715 N N . GLN D 1 126 ? 25.955 -11.352 29.063 1.00 24.60 126 GLN D N 1
ATOM 5716 C CA . GLN D 1 126 ? 25.222 -10.806 30.211 1.00 23.48 126 GLN D CA 1
ATOM 5717 C C . GLN D 1 126 ? 24.798 -11.968 31.089 1.00 22.34 126 GLN D C 1
ATOM 5718 O O . GLN D 1 126 ? 24.913 -11.907 32.304 1.00 22.56 126 GLN D O 1
ATOM 5724 N N . ALA D 1 127 ? 24.337 -13.050 30.471 1.00 21.00 127 ALA D N 1
ATOM 5725 C CA . ALA D 1 127 ? 23.901 -14.216 31.214 1.00 19.86 127 ALA D CA 1
ATOM 5726 C C . ALA D 1 127 ? 25.020 -14.825 32.032 1.00 19.90 127 ALA D C 1
ATOM 5727 O O . ALA D 1 127 ? 24.785 -15.293 33.144 1.00 19.58 127 ALA D O 1
ATOM 5729 N N . GLN D 1 128 ? 26.234 -14.849 31.477 1.00 19.86 128 GLN D N 1
ATOM 5730 C CA . GLN D 1 128 ? 27.361 -15.411 32.210 1.00 20.62 128 GLN D CA 1
ATOM 5731 C C . GLN D 1 128 ? 27.735 -14.517 33.402 1.00 19.99 128 GLN D C 1
ATOM 5732 O O . GLN D 1 128 ? 28.072 -15.038 34.461 1.00 20.06 128 GLN D O 1
ATOM 5738 N N . GLN D 1 129 ? 27.642 -13.198 33.219 1.00 20.21 129 GLN D N 1
ATOM 5739 C CA . GLN D 1 129 ? 27.755 -12.218 34.315 1.00 20.28 129 GLN D CA 1
ATOM 5740 C C . GLN D 1 129 ? 26.767 -12.505 35.472 1.00 19.31 129 GLN D C 1
ATOM 5741 O O . GLN D 1 129 ? 27.126 -12.452 36.655 1.00 18.68 129 GLN D O 1
ATOM 5747 N N . TRP D 1 130 ? 25.523 -12.849 35.141 1.00 17.98 130 TRP D N 1
ATOM 5748 C CA . TRP D 1 130 ? 24.557 -13.220 36.172 1.00 17.04 130 TRP D CA 1
ATOM 5749 C C . TRP D 1 130 ? 25.008 -14.462 36.948 1.00 17.13 130 TRP D C 1
ATOM 5750 O O . TRP D 1 130 ? 25.027 -14.461 38.163 1.00 16.75 130 TRP D O 1
ATOM 5761 N N . LEU D 1 131 ? 25.358 -15.543 36.250 1.00 17.16 131 LEU D N 1
ATOM 5762 C CA . LEU D 1 131 ? 25.878 -16.726 36.929 1.00 17.81 131 LEU D CA 1
ATOM 5763 C C . LEU D 1 131 ? 27.105 -16.407 37.802 1.00 18.41 131 LEU D C 1
ATOM 5764 O O . LEU D 1 131 ? 27.228 -16.920 38.910 1.00 18.65 131 LEU D O 1
ATOM 5769 N N . ASP D 1 132 ? 27.994 -15.570 37.288 1.00 19.48 132 ASP D N 1
ATOM 5770 C CA . ASP D 1 132 ? 29.200 -15.160 38.029 1.00 20.75 132 ASP D CA 1
ATOM 5771 C C . ASP D 1 132 ? 28.846 -14.365 39.286 1.00 20.76 132 ASP D C 1
ATOM 5772 O O . ASP D 1 132 ? 29.649 -14.293 40.223 1.00 21.02 132 ASP D O 1
ATOM 5777 N N . ALA D 1 133 ? 27.641 -13.788 39.298 1.00 20.24 133 ALA D N 1
ATOM 5778 C CA . ALA D 1 133 ? 27.150 -12.985 40.415 1.00 19.53 133 ALA D CA 1
ATOM 5779 C C . ALA D 1 133 ? 26.318 -13.822 41.367 1.00 18.90 133 ALA D C 1
ATOM 5780 O O . ALA D 1 133 ? 25.753 -13.299 42.338 1.00 19.65 133 ALA D O 1
ATOM 5782 N N . GLY D 1 134 ? 26.273 -15.128 41.115 1.00 17.39 134 GLY D N 1
ATOM 5783 C CA . GLY D 1 134 ? 25.588 -16.065 41.985 1.00 16.69 134 GLY D CA 1
ATOM 5784 C C . GLY D 1 134 ? 24.103 -16.229 41.696 1.00 16.42 134 GLY D C 1
ATOM 5785 O O . GLY D 1 134 ? 23.387 -16.812 42.498 1.00 16.99 134 GLY D O 1
ATOM 5786 N N . ILE D 1 135 ? 23.661 -15.714 40.558 1.00 16.10 135 ILE D N 1
ATOM 5787 C CA . ILE D 1 135 ? 22.233 -15.763 40.188 1.00 16.16 135 ILE D CA 1
ATOM 5788 C C . ILE D 1 135 ? 22.062 -16.767 39.050 1.00 16.62 135 ILE D C 1
ATOM 5789 O O . ILE D 1 135 ? 22.632 -16.585 37.974 1.00 16.85 135 ILE D O 1
ATOM 5794 N N . SER D 1 136 ? 21.282 -17.812 39.298 1.00 16.71 136 SER D N 1
ATOM 5795 C CA . SER D 1 136 ? 21.217 -18.934 38.356 1.00 17.23 136 SER D CA 1
ATOM 5796 C C . SER D 1 136 ? 19.793 -19.365 37.994 1.00 16.59 136 SER D C 1
ATOM 5797 O O . SER D 1 136 ? 19.546 -20.546 37.675 1.00 17.50 136 SER D O 1
ATOM 5800 N N . GLN D 1 137 ? 18.867 -18.408 38.055 1.00 15.69 137 GLN D N 1
ATOM 5801 C CA . GLN D 1 137 ? 17.514 -18.590 37.526 1.00 14.67 137 GLN D CA 1
ATOM 5802 C C . GLN D 1 137 ? 17.202 -17.529 36.486 1.00 14.81 137 GLN D C 1
ATOM 5803 O O . GLN D 1 137 ? 17.580 -16.353 36.636 1.00 15.15 137 GLN D O 1
ATOM 5809 N N . ALA D 1 138 ? 16.492 -17.941 35.429 1.00 14.10 138 ALA D N 1
ATOM 5810 C CA . ALA D 1 138 ? 16.083 -17.024 34.379 1.00 14.71 138 ALA D CA 1
ATOM 5811 C C . ALA D 1 138 ? 14.700 -17.375 33.869 1.00 14.72 138 ALA D C 1
ATOM 5812 O O . ALA D 1 138 ? 14.333 -18.537 33.852 1.00 15.41 138 ALA D O 1
ATOM 5814 N N . ILE D 1 139 ? 13.962 -16.347 33.457 1.00 14.58 139 ILE D N 1
ATOM 5815 C CA . ILE D 1 139 ? 12.585 -16.495 33.004 1.00 14.11 139 ILE D CA 1
ATOM 5816 C C . ILE D 1 139 ? 12.537 -16.160 31.529 1.00 13.81 139 ILE D C 1
ATOM 5817 O O . ILE D 1 139 ? 12.749 -15.023 31.121 1.00 13.14 139 ILE D O 1
ATOM 5822 N N . TYR D 1 140 ? 12.269 -17.186 30.722 1.00 14.02 140 TYR D N 1
ATOM 5823 C CA . TYR D 1 140 ? 12.209 -17.056 29.281 1.00 14.67 140 TYR D CA 1
ATOM 5824 C C . TYR D 1 140 ? 10.764 -17.069 28.779 1.00 13.96 140 TYR D C 1
ATOM 5825 O O . TYR D 1 140 ? 9.999 -17.943 29.140 1.00 14.16 140 TYR D O 1
ATOM 5834 N N . HIS D 1 141 ? 10.441 -16.089 27.944 1.00 14.51 141 HIS D N 1
ATOM 5835 C CA . HIS D 1 141 ? 9.091 -15.846 27.447 1.00 15.44 141 HIS D CA 1
ATOM 5836 C C . HIS D 1 141 ? 8.947 -16.285 25.980 1.00 16.30 141 HIS D C 1
ATOM 5837 O O . HIS D 1 141 ? 9.805 -15.994 25.156 1.00 15.78 141 HIS D O 1
ATOM 5844 N N . GLN D 1 142 ? 7.844 -16.957 25.661 1.00 17.17 142 GLN D N 1
ATOM 5845 C CA . GLN D 1 142 ? 7.476 -17.215 24.263 1.00 18.79 142 GLN D CA 1
ATOM 5846 C C . GLN D 1 142 ? 7.684 -15.965 23.425 1.00 19.05 142 GLN D C 1
ATOM 5847 O O . GLN D 1 142 ? 7.185 -14.896 23.775 1.00 19.54 142 GLN D O 1
ATOM 5853 N N . SER D 1 143 ? 8.407 -16.079 22.314 1.00 19.71 143 SER D N 1
ATOM 5854 C CA . SER D 1 143 ? 8.635 -14.912 21.486 1.00 20.60 143 SER D CA 1
ATOM 5855 C C . SER D 1 143 ? 7.324 -14.518 20.864 1.00 21.91 143 SER D C 1
ATOM 5856 O O . SER D 1 143 ? 6.622 -15.365 20.299 1.00 21.53 143 SER D O 1
ATOM 5859 N N . ARG D 1 144 ? 6.977 -13.243 21.006 1.00 23.58 144 ARG D N 1
ATOM 5860 C CA . ARG D 1 144 ? 5.695 -12.775 20.515 1.00 25.69 144 ARG D CA 1
ATOM 5861 C C . ARG D 1 144 ? 5.709 -12.657 19.000 1.00 25.63 144 ARG D C 1
ATOM 5862 O O . ARG D 1 144 ? 4.671 -12.872 18.363 1.00 26.42 144 ARG D O 1
ATOM 5870 N N . ASP D 1 145 ? 6.871 -12.373 18.413 1.00 25.08 145 ASP D N 1
ATOM 5871 C CA . ASP D 1 145 ? 6.987 -12.405 16.953 1.00 25.06 145 ASP D CA 1
ATOM 5872 C C . ASP D 1 145 ? 6.811 -13.816 16.355 1.00 23.30 145 ASP D C 1
ATOM 5873 O O . ASP D 1 145 ? 6.291 -13.953 15.241 1.00 23.77 145 ASP D O 1
ATOM 5878 N N . ALA D 1 146 ? 7.228 -14.851 17.093 1.00 21.21 146 ALA D N 1
ATOM 5879 C CA . ALA D 1 146 ? 7.018 -16.239 16.670 1.00 19.63 146 ALA D CA 1
ATOM 5880 C C . ALA D 1 146 ? 5.520 -16.576 16.732 1.00 19.30 146 ALA D C 1
ATOM 5881 O O . ALA D 1 146 ? 4.975 -17.230 15.829 1.00 18.78 146 ALA D O 1
ATOM 5883 N N . LEU D 1 147 ? 4.859 -16.132 17.802 1.00 19.16 147 LEU D N 1
ATOM 5884 C CA . LEU D 1 147 ? 3.412 -16.306 17.978 1.00 19.80 147 LEU D CA 1
ATOM 5885 C C . LEU D 1 147 ? 2.642 -15.717 16.812 1.00 20.40 147 LEU D C 1
ATOM 5886 O O . LEU D 1 147 ? 1.688 -16.319 16.308 1.00 20.32 147 LEU D O 1
ATOM 5888 N N . LEU D 1 148 ? 3.063 -14.536 16.380 1.00 20.82 148 LEU D N 1
ATOM 5889 C CA . LEU D 1 148 ? 2.407 -13.843 15.271 1.00 21.48 148 LEU D CA 1
ATOM 5890 C C . LEU D 1 148 ? 2.687 -14.507 13.907 1.00 20.85 148 LEU D C 1
ATOM 5891 O O . LEU D 1 148 ? 1.880 -14.414 12.966 1.00 21.03 148 LEU D O 1
ATOM 5896 N N . ALA D 1 149 ? 3.797 -15.214 13.807 1.00 19.39 149 ALA D N 1
ATOM 5897 C CA . ALA D 1 149 ? 4.050 -16.015 12.629 1.00 18.36 149 ALA D CA 1
ATOM 5898 C C . ALA D 1 149 ? 3.319 -17.366 12.656 1.00 17.82 149 ALA D C 1
ATOM 5899 O O . ALA D 1 149 ? 3.330 -18.094 11.690 1.00 17.80 149 ALA D O 1
ATOM 5901 N N . GLY D 1 150 ? 2.713 -17.689 13.787 1.00 17.09 150 GLY D N 1
ATOM 5902 C CA . GLY D 1 150 ? 1.952 -18.910 13.927 1.00 17.04 150 GLY D CA 1
ATOM 5903 C C . GLY D 1 150 ? 2.710 -20.103 14.510 1.00 17.61 150 GLY D C 1
ATOM 5904 O O . GLY D 1 150 ? 2.247 -21.234 14.451 1.00 16.98 150 GLY D O 1
ATOM 5905 N N . GLU D 1 151 ? 3.864 -19.848 15.108 1.00 18.16 151 GLU D N 1
ATOM 5906 C CA . GLU D 1 151 ? 4.527 -20.895 15.859 1.00 19.52 151 GLU D CA 1
ATOM 5907 C C . GLU D 1 151 ? 3.897 -20.993 17.238 1.00 19.50 151 GLU D C 1
ATOM 5908 O O . GLU D 1 151 ? 3.178 -20.113 17.639 1.00 19.39 151 GLU D O 1
ATOM 5914 N N . THR D 1 152 ? 4.157 -22.087 17.928 1.00 20.45 152 THR D N 1
ATOM 5915 C CA . THR D 1 152 ? 3.901 -22.163 19.343 1.00 21.91 152 THR D CA 1
ATOM 5916 C C . THR D 1 152 ? 5.189 -21.979 20.138 1.00 22.39 152 THR D C 1
ATOM 5917 O O . THR D 1 152 ? 5.591 -20.845 20.413 1.00 23.35 152 THR D O 1
ATOM 5921 N N . TRP D 1 153 ? 5.812 -23.098 20.494 1.00 22.09 153 TRP D N 1
ATOM 5922 C CA . TRP D 1 153 ? 7.210 -23.165 20.857 1.00 21.23 153 TRP D CA 1
ATOM 5923 C C . TRP D 1 153 ? 8.087 -23.781 19.772 1.00 21.59 153 TRP D C 1
ATOM 5924 O O . TRP D 1 153 ? 8.206 -24.983 19.668 1.00 21.95 153 TRP D O 1
ATOM 5935 N N . GLY D 1 154 ? 8.671 -22.928 18.957 1.00 21.32 154 GLY D N 1
ATOM 5936 C CA . GLY D 1 154 ? 9.463 -23.387 17.846 1.00 21.15 154 GLY D CA 1
ATOM 5937 C C . GLY D 1 154 ? 10.905 -23.560 18.248 1.00 21.10 154 GLY D C 1
ATOM 5938 O O . GLY D 1 154 ? 11.265 -23.323 19.367 1.00 19.84 154 GLY D O 1
ATOM 5939 N N . GLU D 1 155 ? 11.731 -23.951 17.287 1.00 21.92 155 GLU D N 1
ATOM 5940 C CA . GLU D 1 155 ? 13.112 -24.283 17.540 1.00 22.71 155 GLU D CA 1
ATOM 5941 C C . GLU D 1 155 ? 13.961 -23.103 17.982 1.00 22.77 155 GLU D C 1
ATOM 5942 O O . GLU D 1 155 ? 14.866 -23.265 18.784 1.00 22.72 155 GLU D O 1
ATOM 5948 N N . LYS D 1 156 ? 13.696 -21.942 17.415 1.00 22.85 156 LYS D N 1
ATOM 5949 C CA . LYS D 1 156 ? 14.391 -20.723 17.856 1.00 23.26 156 LYS D CA 1
ATOM 5950 C C . LYS D 1 156 ? 14.253 -20.515 19.372 1.00 22.95 156 LYS D C 1
ATOM 5951 O O . LYS D 1 156 ? 15.255 -20.346 20.076 1.00 23.44 156 LYS D O 1
ATOM 5953 N N . ASP D 1 157 ? 13.025 -20.554 19.875 1.00 21.91 157 ASP D N 1
ATOM 5954 C CA . ASP D 1 157 ? 12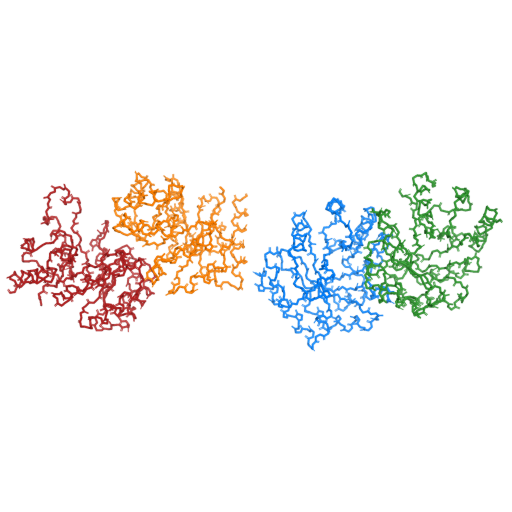.781 -20.368 21.312 1.00 21.36 157 ASP D CA 1
ATOM 5955 C C . ASP D 1 157 ? 13.328 -21.534 22.139 1.00 20.97 157 ASP D C 1
ATOM 5956 O O . ASP D 1 157 ? 13.951 -21.338 23.194 1.00 20.19 157 ASP D O 1
ATOM 5961 N N . LEU D 1 158 ? 13.097 -22.765 21.677 1.00 20.96 158 LEU D N 1
ATOM 5962 C CA . LEU D 1 158 ? 13.555 -23.930 22.419 1.00 20.99 158 LEU D CA 1
ATOM 5963 C C . LEU D 1 158 ? 15.078 -24.014 22.479 1.00 21.34 158 LEU D C 1
ATOM 5964 O O . LEU D 1 158 ? 15.606 -24.509 23.460 1.00 20.91 158 LEU D O 1
ATOM 5969 N N . ASN D 1 159 ? 15.760 -23.522 21.442 1.00 21.95 159 ASN D N 1
ATOM 5970 C CA . ASN D 1 159 ? 17.234 -23.518 21.392 1.00 23.05 159 ASN D CA 1
ATOM 5971 C C . ASN D 1 159 ? 17.843 -22.605 22.456 1.00 22.99 159 ASN D C 1
ATOM 5972 O O . ASN D 1 159 ? 18.849 -22.954 23.076 1.00 22.71 159 ASN D O 1
ATOM 5977 N N . LYS D 1 160 ? 17.220 -21.444 22.650 1.00 23.14 160 LYS D N 1
ATOM 5978 C CA . LYS D 1 160 ? 17.676 -20.457 23.640 1.00 22.87 160 LYS D CA 1
ATOM 5979 C C . LYS D 1 160 ? 17.477 -21.007 25.048 1.00 22.28 160 LYS D C 1
ATOM 5980 O O . LYS D 1 160 ? 18.362 -20.880 25.894 1.00 22.20 160 LYS D O 1
ATOM 5986 N N . VAL D 1 161 ? 16.329 -21.645 25.282 1.00 20.70 161 VAL D N 1
ATOM 5987 C CA . VAL D 1 161 ? 16.047 -22.324 26.535 1.00 19.58 161 VAL D CA 1
ATOM 5988 C C . VAL D 1 161 ? 17.116 -23.383 26.822 1.00 19.70 161 VAL D C 1
ATOM 5989 O O . VAL D 1 161 ? 17.712 -23.417 27.899 1.00 19.69 161 VAL D O 1
ATOM 5993 N N . LYS D 1 162 ? 17.381 -24.244 25.839 1.00 19.58 162 LYS D N 1
ATOM 5994 C CA . LYS D 1 162 ? 18.354 -25.327 26.007 1.00 19.88 162 LYS D CA 1
ATOM 5995 C C . LYS D 1 162 ? 19.749 -24.821 26.299 1.00 20.15 162 LYS D C 1
ATOM 5996 O O . LYS D 1 162 ? 20.486 -25.409 27.108 1.00 20.39 162 LYS D O 1
ATOM 6002 N N . LYS D 1 163 ? 20.102 -23.725 25.636 1.00 20.60 163 LYS D N 1
ATOM 6003 C CA . LYS D 1 163 ? 21.410 -23.141 25.809 1.00 21.91 163 LYS D CA 1
ATOM 6004 C C . LYS D 1 163 ? 21.527 -22.618 27.248 1.00 21.65 163 LYS D C 1
ATOM 6005 O O . LYS D 1 163 ? 22.529 -22.861 27.916 1.00 21.47 163 LYS D O 1
ATOM 6011 N N . LEU D 1 164 ? 20.495 -21.921 27.733 1.00 21.06 164 LEU D N 1
ATOM 6012 C CA . LEU D 1 164 ? 20.576 -21.318 29.063 1.00 20.17 164 LEU D CA 1
ATOM 6013 C C . LEU D 1 164 ? 20.713 -22.429 30.084 1.00 20.19 164 LEU D C 1
ATOM 6014 O O . LEU D 1 164 ? 21.497 -22.311 31.029 1.00 20.34 164 LEU D O 1
ATOM 6019 N N . ILE D 1 165 ? 19.998 -23.537 29.870 1.00 20.29 165 ILE D N 1
ATOM 6020 C CA . ILE D 1 165 ? 20.094 -24.714 30.732 1.00 21.49 165 ILE D CA 1
ATOM 6021 C C . ILE D 1 165 ? 21.510 -25.300 30.695 1.00 22.21 165 ILE D C 1
ATOM 6022 O O . ILE D 1 165 ? 22.065 -25.640 31.727 1.00 21.99 165 ILE D O 1
ATOM 6027 N N . GLU D 1 166 ? 22.070 -25.417 29.493 1.00 23.83 166 GLU D N 1
ATOM 6028 C CA . GLU D 1 166 ? 23.476 -25.810 29.308 1.00 25.20 166 GLU D CA 1
ATOM 6029 C C . GLU D 1 166 ? 24.459 -24.950 30.113 1.00 24.91 166 GLU D C 1
ATOM 6030 O O . GLU D 1 166 ? 25.406 -25.484 30.708 1.00 24.97 166 GLU D O 1
ATOM 6036 N N . MET D 1 167 ? 24.247 -23.633 30.102 1.00 24.44 167 MET D N 1
ATOM 6037 C CA . MET D 1 167 ? 25.128 -22.683 30.805 1.00 23.89 167 MET D CA 1
ATOM 6038 C C . MET D 1 167 ? 25.084 -22.832 32.329 1.00 23.76 167 MET D C 1
ATOM 6039 O O . MET D 1 167 ? 26.013 -22.393 33.015 1.00 24.05 167 MET D O 1
ATOM 6044 N N . GLY D 1 168 ? 24.011 -23.424 32.856 1.00 22.75 168 GLY D N 1
ATOM 6045 C CA . GLY D 1 168 ? 23.861 -23.674 34.283 1.00 21.71 168 GLY D CA 1
ATOM 6046 C C . GLY D 1 168 ? 22.651 -23.003 34.940 1.00 20.94 168 GLY D C 1
ATOM 6047 O O . GLY D 1 168 ? 22.508 -23.044 36.163 1.00 20.80 168 GLY D O 1
ATOM 6048 N N . PHE D 1 169 ? 21.769 -22.426 34.124 1.00 19.83 169 PHE D N 1
ATOM 6049 C CA . PHE D 1 169 ? 20.517 -21.836 34.629 1.00 18.71 169 PHE D CA 1
ATOM 6050 C C . PHE D 1 169 ? 19.432 -22.867 34.888 1.00 18.19 169 PHE D C 1
ATOM 6051 O O . PHE D 1 169 ? 19.280 -23.854 34.144 1.00 18.14 169 PHE D O 1
ATOM 6059 N N . ARG D 1 170 ? 18.685 -22.639 35.967 1.00 17.54 170 ARG D N 1
ATOM 6060 C CA . ARG D 1 170 ? 17.367 -23.222 36.155 1.00 17.30 170 ARG D CA 1
ATOM 6061 C C . ARG D 1 170 ? 16.402 -22.285 35.429 1.00 17.15 170 ARG D C 1
ATOM 6062 O O . ARG D 1 170 ? 16.197 -21.133 35.851 1.00 16.03 170 ARG D O 1
ATOM 6070 N N . VAL D 1 171 ? 15.848 -22.755 34.306 1.00 17.25 171 VAL D N 1
ATOM 6071 C CA . VAL D 1 171 ? 15.027 -21.922 33.425 1.00 16.98 171 VAL D CA 1
ATOM 6072 C C . VAL D 1 171 ? 13.544 -22.149 33.685 1.00 16.38 171 VAL D C 1
ATOM 6073 O O . VAL D 1 171 ? 13.056 -23.285 33.740 1.00 16.27 171 VAL D O 1
ATOM 6077 N N . SER D 1 172 ? 12.840 -21.046 33.906 1.00 15.70 172 SER D N 1
ATOM 6078 C CA . SER D 1 172 ? 11.402 -21.058 33.884 1.00 14.78 172 SER D CA 1
ATOM 6079 C C . SER D 1 172 ? 10.946 -20.566 32.533 1.00 14.82 172 SER D C 1
ATOM 6080 O O . SER D 1 172 ? 11.551 -19.664 31.954 1.00 15.34 172 SER D O 1
ATOM 6083 N N . VAL D 1 173 ? 9.850 -21.127 32.035 1.00 14.28 173 VAL D N 1
ATOM 6084 C CA . VAL D 1 173 ? 9.253 -20.668 30.782 1.00 14.71 173 VAL D CA 1
ATOM 6085 C C . VAL D 1 173 ? 7.807 -20.230 30.961 1.00 14.16 173 VAL D C 1
ATOM 6086 O O . VAL D 1 173 ? 7.099 -20.718 31.841 1.00 14.99 173 VAL D O 1
ATOM 6090 N N . THR D 1 174 ? 7.384 -19.319 30.111 1.00 14.95 174 THR D N 1
ATOM 6091 C CA . THR D 1 174 ? 6.038 -18.786 30.188 1.00 16.14 174 THR D CA 1
ATOM 6092 C C . THR D 1 174 ? 5.562 -18.284 28.822 1.00 16.35 174 THR D C 1
ATOM 6093 O O . THR D 1 174 ? 6.374 -17.946 27.969 1.00 16.34 174 THR D O 1
ATOM 6097 N N . GLY D 1 175 ? 4.244 -18.266 28.627 1.00 17.61 175 GLY D N 1
ATOM 6098 C CA . GLY D 1 175 ? 3.619 -17.881 27.370 1.00 19.00 175 GLY D CA 1
ATOM 6099 C C . GLY D 1 175 ? 3.235 -19.100 26.530 1.00 20.09 175 GLY D C 1
ATOM 6100 O O . GLY D 1 175 ? 4.029 -20.005 26.359 1.00 19.10 175 GLY D O 1
ATOM 6101 N N . GLY D 1 176 ? 2.006 -19.131 26.026 1.00 21.02 176 GLY D N 1
ATOM 6102 C CA . GLY D 1 176 ? 1.589 -20.213 25.142 1.00 22.42 176 GLY D CA 1
ATOM 6103 C C . GLY D 1 176 ? 1.703 -21.607 25.741 1.00 23.19 176 GLY D C 1
ATOM 6104 O O . GLY D 1 176 ? 1.980 -22.582 25.025 1.00 23.58 176 GLY D O 1
ATOM 6105 N N . LEU D 1 177 ? 1.481 -21.722 27.048 1.00 23.28 177 LEU D N 1
ATOM 6106 C CA . LEU D 1 177 ? 1.598 -23.009 27.720 1.00 23.68 177 LEU D CA 1
ATOM 6107 C C . LEU D 1 177 ? 0.230 -23.610 28.005 1.00 24.61 177 LEU D C 1
ATOM 6108 O O . LEU D 1 177 ? -0.638 -22.949 28.576 1.00 24.92 177 LEU D O 1
ATOM 6113 N N . SER D 1 178 ? 0.052 -24.869 27.626 1.00 25.36 178 SER D N 1
ATOM 6114 C CA . SER D 1 178 ? -1.143 -25.627 27.989 1.00 26.09 178 SER D CA 1
ATOM 6115 C C . SER D 1 178 ? -0.752 -27.077 28.220 1.00 26.68 178 SER D C 1
ATOM 6116 O O . SER D 1 178 ? 0.379 -27.470 27.929 1.00 26.51 178 SER D O 1
ATOM 6119 N N . VAL D 1 179 ? -1.680 -27.868 28.752 1.00 27.48 179 VAL D N 1
ATOM 6120 C CA . VAL D 1 179 ? -1.484 -29.315 28.860 1.00 28.45 179 VAL D CA 1
ATOM 6121 C C . VAL D 1 179 ? -1.006 -29.900 27.527 1.00 28.35 179 VAL D C 1
ATOM 6122 O O . VAL D 1 179 ? -0.114 -30.753 27.506 1.00 28.83 179 VAL D O 1
ATOM 6126 N N . ASP D 1 180 ? -1.576 -29.418 26.421 1.00 27.88 180 ASP D N 1
ATOM 6127 C CA . ASP D 1 180 ? -1.260 -29.990 25.106 1.00 27.53 180 ASP D CA 1
ATOM 6128 C C . ASP D 1 180 ? 0.122 -29.596 24.572 1.00 26.09 180 ASP D C 1
ATOM 6129 O O . ASP D 1 180 ? 0.759 -30.387 23.843 1.00 25.16 180 ASP D O 1
ATOM 6134 N N . THR D 1 181 ? 0.613 -28.410 24.945 1.00 24.44 181 THR D N 1
ATOM 6135 C CA . THR D 1 181 ? 1.932 -27.981 24.473 1.00 23.21 181 THR D CA 1
ATOM 6136 C C . THR D 1 181 ? 3.088 -28.371 25.375 1.00 21.13 181 THR D C 1
ATOM 6137 O O . THR D 1 181 ? 4.236 -28.127 25.011 1.00 20.96 181 THR D O 1
ATOM 6141 N N . LEU D 1 182 ? 2.809 -29.024 26.500 1.00 19.61 182 LEU D N 1
ATOM 6142 C CA . LEU D 1 182 ? 3.887 -29.492 27.374 1.00 19.24 182 LEU D CA 1
ATOM 6143 C C . LEU D 1 182 ? 4.823 -30.459 26.620 1.00 20.17 182 LEU D C 1
ATOM 6144 O O . LEU D 1 182 ? 6.057 -30.406 26.772 1.00 19.93 182 LEU D O 1
ATOM 6149 N N . LYS D 1 183 ? 4.253 -31.294 25.757 1.00 20.81 183 LYS D N 1
ATOM 6150 C CA . LYS D 1 183 ? 5.049 -32.300 25.046 1.00 21.24 183 LYS D CA 1
ATOM 6151 C C . LYS D 1 183 ? 6.134 -31.682 24.153 1.00 20.72 183 LYS D C 1
ATOM 6152 O O . LYS D 1 183 ? 7.124 -32.344 23.779 1.00 20.67 183 LYS D O 1
ATOM 6158 N N . LEU D 1 184 ? 5.949 -30.412 23.793 1.00 20.21 184 LEU D N 1
ATOM 6159 C CA . LEU D 1 184 ? 6.942 -29.730 22.970 1.00 19.98 184 LEU D CA 1
ATOM 6160 C C . LEU D 1 184 ? 8.288 -29.620 23.687 1.00 19.55 184 LEU D C 1
ATOM 6161 O O . LEU D 1 184 ? 9.331 -29.472 23.039 1.00 20.10 184 LEU D O 1
ATOM 6166 N N . PHE D 1 185 ? 8.264 -29.711 25.017 1.00 19.41 185 PHE D N 1
ATOM 6167 C CA . PHE D 1 185 ? 9.481 -29.628 25.840 1.00 19.43 185 PHE D CA 1
ATOM 6168 C C . PHE D 1 185 ? 10.047 -30.984 26.264 1.00 20.43 185 PHE D C 1
ATOM 6169 O O . PHE D 1 185 ? 10.958 -31.042 27.078 1.00 20.02 185 PHE D O 1
ATOM 6177 N N . GLU D 1 186 ? 9.514 -32.079 25.732 1.00 21.63 186 GLU D N 1
ATOM 6178 C CA . GLU D 1 186 ? 10.044 -33.398 26.079 1.00 23.20 186 GLU D CA 1
ATOM 6179 C C . GLU D 1 186 ? 11.547 -33.416 25.896 1.00 22.28 186 GLU D C 1
ATOM 6180 O O . GLU D 1 186 ? 12.071 -32.896 24.914 1.00 21.51 186 GLU D O 1
ATOM 6186 N N . GLY D 1 187 ? 12.235 -33.955 26.890 1.00 22.79 187 GLY D N 1
ATOM 6187 C CA . GLY D 1 187 ? 13.686 -34.035 26.869 1.00 23.66 187 GLY D CA 1
ATOM 6188 C C . GLY D 1 187 ? 14.437 -32.765 27.225 1.00 24.29 187 GLY D C 1
ATOM 6189 O O . GLY D 1 187 ? 15.670 -32.763 27.217 1.00 24.59 187 GLY D O 1
ATOM 6190 N N . VAL D 1 188 ? 13.726 -31.685 27.550 1.00 24.61 188 VAL D N 1
ATOM 6191 C CA . VAL D 1 188 ? 14.412 -30.493 28.034 1.00 24.52 188 VAL D CA 1
ATOM 6192 C C . VAL D 1 188 ? 14.118 -30.254 29.503 1.00 23.93 188 VAL D C 1
ATOM 6193 O O . VAL D 1 188 ? 12.984 -30.424 29.974 1.00 23.52 188 VAL D O 1
ATOM 6197 N N . ASP D 1 189 ? 15.189 -29.926 30.220 1.00 23.11 189 ASP D N 1
ATOM 6198 C CA . ASP D 1 189 ? 15.220 -29.928 31.671 1.00 22.57 189 ASP D CA 1
ATOM 6199 C C . ASP D 1 189 ? 14.623 -28.621 32.203 1.00 21.65 189 ASP D C 1
ATOM 6200 O O . ASP D 1 189 ? 15.310 -27.857 32.888 1.00 21.80 189 ASP D O 1
ATOM 6205 N N . VAL D 1 190 ? 13.365 -28.353 31.860 1.00 19.97 190 VAL D N 1
ATOM 6206 C CA . VAL D 1 190 ? 12.690 -27.124 32.328 1.00 18.88 190 VAL D CA 1
ATOM 6207 C C . VAL D 1 190 ? 12.581 -27.165 33.841 1.00 18.12 190 VAL D C 1
ATOM 6208 O O . VAL D 1 190 ? 12.271 -28.200 34.418 1.00 17.84 190 VAL D O 1
ATOM 6212 N N . PHE D 1 191 ? 12.871 -26.028 34.491 1.00 17.04 191 PHE D N 1
ATOM 6213 C CA . PHE D 1 191 ? 12.836 -25.951 35.942 1.00 15.94 191 PHE D CA 1
ATOM 6214 C C . PHE D 1 191 ? 11.404 -25.714 36.421 1.00 14.52 191 PHE D C 1
ATOM 6215 O O . PHE D 1 191 ? 10.950 -26.340 37.360 1.00 14.16 191 PHE D O 1
ATOM 6223 N N . THR D 1 192 ? 10.719 -24.799 35.754 1.00 14.09 192 THR D N 1
ATOM 6224 C CA . THR D 1 192 ? 9.356 -24.405 36.121 1.00 13.58 192 THR D CA 1
ATOM 6225 C C . THR D 1 192 ? 8.555 -23.945 34.892 1.00 13.16 192 THR D C 1
ATOM 6226 O O . THR D 1 192 ? 9.045 -23.175 34.068 1.00 13.72 192 THR D O 1
ATOM 6230 N N . PHE D 1 193 ? 7.307 -24.387 34.801 1.00 13.40 193 PHE D N 1
ATOM 6231 C CA . PHE D 1 193 ? 6.372 -23.859 33.826 1.00 14.33 193 PHE D CA 1
ATOM 6232 C C . PHE D 1 193 ? 5.464 -22.873 34.522 1.00 13.78 193 PHE D C 1
ATOM 6233 O O . PHE D 1 193 ? 4.863 -23.211 35.533 1.00 13.90 193 PHE D O 1
ATOM 6241 N N . ILE D 1 194 ? 5.325 -21.694 33.923 1.00 14.55 194 ILE D N 1
ATOM 6242 C CA . ILE D 1 194 ? 4.526 -20.600 34.503 1.00 14.95 194 ILE D CA 1
ATOM 6243 C C . ILE D 1 194 ? 3.248 -20.447 33.691 1.00 15.68 194 ILE D C 1
ATOM 6244 O O . ILE D 1 194 ? 3.269 -20.004 32.542 1.00 15.98 194 ILE D O 1
ATOM 6249 N N . ALA D 1 195 ? 2.141 -20.798 34.322 1.00 16.44 195 ALA D N 1
ATOM 6250 C CA . ALA D 1 195 ? 0.806 -20.607 33.779 1.00 17.36 195 ALA D CA 1
ATOM 6251 C C . ALA D 1 195 ? 0.109 -19.440 34.480 1.00 17.73 195 ALA D C 1
ATOM 6252 O O . ALA D 1 195 ? 0.490 -19.049 35.580 1.00 17.68 195 ALA D O 1
ATOM 6254 N N . GLY D 1 196 ? -0.927 -18.915 33.843 1.00 17.22 196 GLY D N 1
ATOM 6255 C CA . GLY D 1 196 ? -1.655 -17.764 34.354 1.00 16.71 196 GLY D CA 1
ATOM 6256 C C . GLY D 1 196 ? -3.140 -17.978 34.176 1.00 16.48 196 GLY D C 1
ATOM 6257 O O . GLY D 1 196 ? -3.700 -18.895 34.738 1.00 15.53 196 GLY D O 1
ATOM 6258 N N . ARG D 1 197 ? -3.753 -17.113 33.382 1.00 17.91 197 ARG D N 1
ATOM 6259 C CA . ARG D 1 197 ? -5.193 -17.115 33.160 1.00 19.70 197 ARG D CA 1
ATOM 6260 C C . ARG D 1 197 ? -5.675 -18.381 32.473 1.00 20.00 197 ARG D C 1
ATOM 6261 O O . ARG D 1 197 ? -6.818 -18.774 32.631 1.00 20.13 197 ARG D O 1
ATOM 6269 N N . GLY D 1 198 ? -4.785 -19.022 31.728 1.00 20.56 198 GLY D N 1
ATOM 6270 C CA . GLY D 1 198 ? -5.096 -20.317 31.120 1.00 21.60 198 GLY D CA 1
ATOM 6271 C C . GLY D 1 198 ? -5.562 -21.341 32.138 1.00 22.23 198 GLY D C 1
ATOM 6272 O O . GLY D 1 198 ? -6.386 -22.202 31.826 1.00 23.45 198 GLY D O 1
ATOM 6273 N N . ILE D 1 199 ? -5.055 -21.254 33.363 1.00 21.89 199 ILE D N 1
ATOM 6274 C CA . ILE D 1 199 ? -5.544 -22.078 34.438 1.00 21.63 199 ILE D CA 1
ATOM 6275 C C . ILE D 1 199 ? -6.557 -21.351 35.355 1.00 20.90 199 ILE D C 1
ATOM 6276 O O . ILE D 1 199 ? -7.581 -21.924 35.745 1.00 20.40 199 ILE D O 1
ATOM 6281 N N . THR D 1 200 ? -6.295 -20.101 35.717 1.00 19.63 200 THR D N 1
ATOM 6282 C CA . THR D 1 200 ? -7.162 -19.495 36.723 1.00 18.42 200 THR D CA 1
ATOM 6283 C C . THR D 1 200 ? -8.514 -19.053 36.171 1.00 18.81 200 THR D C 1
ATOM 6284 O O . THR D 1 200 ? -9.438 -18.851 36.941 1.00 17.96 200 THR D O 1
ATOM 6288 N N . GLU D 1 201 ? -8.616 -18.889 34.853 1.00 19.88 201 GLU D N 1
ATOM 6289 C CA . GLU D 1 201 ? -9.893 -18.551 34.211 1.00 20.97 201 GLU D CA 1
ATOM 6290 C C . GLU D 1 201 ? -10.618 -19.783 33.656 1.00 21.39 201 GLU D C 1
ATOM 6291 O O . GLU D 1 201 ? -11.671 -19.648 33.025 1.00 21.51 201 GLU D O 1
ATOM 6297 N N . ALA D 1 202 ? -10.066 -20.970 33.895 1.00 21.68 202 ALA D N 1
ATOM 6298 C CA . ALA D 1 202 ? -10.683 -22.202 33.388 1.00 22.42 202 ALA D CA 1
ATOM 6299 C C . ALA D 1 202 ? -11.966 -22.479 34.160 1.00 23.26 202 ALA D C 1
ATOM 6300 O O . ALA D 1 202 ? -12.180 -21.915 35.253 1.00 22.49 202 ALA D O 1
ATOM 6302 N N . LYS D 1 203 ? -12.833 -23.318 33.582 1.00 24.06 203 LYS D N 1
ATOM 6303 C CA . LYS D 1 203 ? -14.111 -23.662 34.214 1.00 24.95 203 LYS D CA 1
ATOM 6304 C C . LYS D 1 203 ? -13.896 -24.238 35.603 1.00 24.87 203 LYS D C 1
ATOM 6305 O O . LYS D 1 203 ? -14.599 -23.870 36.542 1.00 25.41 203 LYS D O 1
ATOM 6307 N N . ASN D 1 204 ? -12.916 -25.127 35.724 1.00 24.49 204 ASN D N 1
ATOM 6308 C CA . ASN D 1 204 ? -12.512 -25.676 37.013 1.00 24.43 204 ASN D CA 1
ATOM 6309 C C . ASN D 1 204 ? -11.010 -25.457 37.163 1.00 23.45 204 ASN D C 1
ATOM 6310 O O . ASN D 1 204 ? -10.212 -26.308 36.757 1.00 23.60 204 ASN D O 1
ATOM 6315 N N . PRO D 1 205 ? -10.617 -24.293 37.706 1.00 22.15 205 PRO D N 1
ATOM 6316 C CA . PRO D 1 205 ? -9.199 -23.944 37.831 1.00 21.12 205 PRO D CA 1
ATOM 6317 C C . PRO D 1 205 ? -8.368 -25.010 38.523 1.00 20.04 205 PRO D C 1
ATOM 6318 O O . PRO D 1 205 ? -7.276 -25.281 38.047 1.00 20.14 205 PRO D O 1
ATOM 6322 N N . ALA D 1 206 ? -8.857 -25.591 39.617 1.00 20.07 206 ALA D N 1
ATOM 6323 C CA . ALA D 1 206 ? -8.081 -26.616 40.347 1.00 19.74 206 ALA D CA 1
ATOM 6324 C C . ALA D 1 206 ? -7.891 -27.879 39.514 1.00 20.12 206 ALA D C 1
ATOM 6325 O O . ALA D 1 206 ? -6.814 -28.480 39.520 1.00 20.22 206 ALA D O 1
ATOM 6327 N N . GLY D 1 207 ? -8.944 -28.264 38.805 1.00 20.24 207 GLY D N 1
ATOM 6328 C CA . GLY D 1 207 ? -8.880 -29.382 37.871 1.00 19.98 207 GLY D CA 1
ATOM 6329 C C . GLY D 1 207 ? -7.885 -29.153 36.752 1.00 19.65 207 GLY D C 1
ATOM 6330 O O . GLY D 1 207 ? -7.125 -30.055 36.403 1.00 20.11 207 GLY D O 1
ATOM 6331 N N . ALA D 1 208 ? -7.884 -27.940 36.196 1.00 19.34 208 ALA D N 1
ATOM 6332 C CA . ALA D 1 208 ? -6.957 -27.571 35.131 1.00 19.24 208 ALA D CA 1
ATOM 6333 C C . ALA D 1 208 ? -5.505 -27.584 35.626 1.00 19.20 208 ALA D C 1
ATOM 6334 O O . ALA D 1 208 ? -4.606 -28.073 34.933 1.00 19.47 208 ALA D O 1
ATOM 6336 N N . ALA D 1 209 ? -5.274 -27.065 36.828 1.00 18.11 209 ALA D N 1
ATOM 6337 C CA . ALA D 1 209 ? -3.945 -27.049 37.403 1.00 18.96 209 ALA D CA 1
ATOM 6338 C C . ALA D 1 209 ? -3.463 -28.474 37.601 1.00 19.75 209 ALA D C 1
ATOM 6339 O O . ALA D 1 209 ? -2.329 -28.799 37.240 1.00 19.58 209 ALA D O 1
ATOM 6341 N N . ARG D 1 210 ? -4.341 -29.326 38.135 1.00 21.42 210 ARG D N 1
ATOM 6342 C CA . ARG D 1 210 ? -4.026 -30.744 38.349 1.00 23.15 210 ARG D CA 1
ATOM 6343 C C . ARG D 1 210 ? -3.729 -31.480 37.037 1.00 23.28 210 ARG D C 1
ATOM 6344 O O . ARG D 1 210 ? -2.824 -32.309 36.985 1.00 23.39 210 ARG D O 1
ATOM 6352 N N . ALA D 1 211 ? -4.494 -31.176 35.988 1.00 22.95 211 ALA D N 1
ATOM 6353 C CA . ALA D 1 211 ? -4.254 -31.754 34.664 1.00 22.61 211 ALA D CA 1
ATOM 6354 C C . ALA D 1 211 ? -2.877 -31.350 34.123 1.00 22.45 211 ALA D C 1
ATOM 6355 O O . ALA D 1 211 ? -2.170 -32.174 33.524 1.00 22.14 211 ALA D O 1
ATOM 6357 N N . PHE D 1 212 ? -2.501 -30.086 34.353 1.00 21.66 212 PHE D N 1
ATOM 6358 C CA . PHE D 1 212 ? -1.207 -29.545 33.957 1.00 20.85 212 PHE D CA 1
ATOM 6359 C C . PHE D 1 212 ? -0.111 -30.302 34.704 1.00 21.07 212 PHE D C 1
ATOM 6360 O O . PHE D 1 212 ? 0.832 -30.803 34.087 1.00 20.18 212 PHE D O 1
ATOM 6368 N N . LYS D 1 213 ? -0.246 -30.422 36.022 1.00 21.76 213 LYS D N 1
ATOM 6369 C CA . LYS D 1 213 ? 0.735 -31.155 36.825 1.00 23.05 213 LYS D CA 1
ATOM 6370 C C . LYS D 1 213 ? 0.828 -32.654 36.454 1.00 23.30 213 LYS D C 1
ATOM 6371 O O . LYS D 1 213 ? 1.926 -33.197 36.418 1.00 22.95 213 LYS D O 1
ATOM 6377 N N . ASP D 1 214 ? -0.309 -33.310 36.206 1.00 23.56 214 ASP D N 1
ATOM 6378 C CA . ASP D 1 214 ? -0.311 -34.731 35.802 1.00 24.44 214 ASP D CA 1
ATOM 6379 C C . ASP D 1 214 ? 0.436 -34.931 34.481 1.00 23.99 214 ASP D C 1
ATOM 6380 O O . ASP D 1 214 ? 1.097 -35.955 34.294 1.00 24.66 214 ASP D O 1
ATOM 6385 N N . GLU D 1 215 ? 0.317 -33.974 33.564 1.00 23.53 215 GLU D N 1
ATOM 6386 C CA . GLU D 1 215 ? 1.030 -34.067 32.283 1.00 23.01 215 GLU D CA 1
ATOM 6387 C C . GLU D 1 215 ? 2.533 -33.846 32.442 1.00 22.96 215 GLU D C 1
ATOM 6388 O O . GLU D 1 215 ? 3.330 -34.475 31.758 1.00 23.05 215 GLU D O 1
ATOM 6394 N N . ILE D 1 216 ? 2.926 -32.938 33.340 1.00 21.70 216 ILE D N 1
ATOM 6395 C CA . ILE D 1 216 ? 4.331 -32.819 33.703 1.00 20.87 216 ILE D CA 1
ATOM 6396 C C . ILE D 1 216 ? 4.866 -34.160 34.195 1.00 21.16 216 ILE D C 1
ATOM 6397 O O . ILE D 1 216 ? 5.924 -34.603 33.734 1.00 20.73 216 ILE D O 1
ATOM 6402 N N . LYS D 1 217 ? 4.152 -34.773 35.131 1.00 22.43 217 LYS D N 1
ATOM 6403 C CA . LYS D 1 217 ? 4.526 -36.073 35.691 1.00 24.24 217 LYS D CA 1
ATOM 6404 C C . LYS D 1 217 ? 4.584 -37.151 34.617 1.00 24.64 217 LYS D C 1
ATOM 6405 O O . LYS D 1 217 ? 5.476 -38.009 34.635 1.00 24.57 217 LYS D O 1
ATOM 6411 N N . ARG D 1 218 ? 3.643 -37.115 33.679 1.00 24.75 218 ARG D N 1
ATOM 6412 C CA . ARG D 1 218 ? 3.634 -38.136 32.628 1.00 24.73 218 ARG D CA 1
ATOM 6413 C C . ARG D 1 218 ? 4.915 -38.061 31.801 1.00 24.93 218 ARG D C 1
ATOM 6414 O O . ARG D 1 218 ? 5.567 -39.094 31.563 1.00 25.76 218 ARG D O 1
ATOM 6422 N N . ILE D 1 219 ? 5.294 -36.843 31.414 1.00 24.69 219 ILE D N 1
ATOM 6423 C CA . ILE D 1 219 ? 6.434 -36.582 30.537 1.00 24.12 219 ILE D CA 1
ATOM 6424 C C . ILE D 1 219 ? 7.802 -36.692 31.233 1.00 24.45 219 ILE D C 1
ATOM 6425 O O . ILE D 1 219 ? 8.701 -37.353 30.717 1.00 24.72 219 ILE D O 1
ATOM 6430 N N . TRP D 1 220 ? 7.960 -36.041 32.389 1.00 24.18 220 TRP D N 1
ATOM 6431 C CA . TRP D 1 220 ? 9.252 -35.981 33.089 1.00 24.11 220 TRP D CA 1
ATOM 6432 C C . TRP D 1 220 ? 9.441 -37.059 34.160 1.00 25.42 220 TRP D C 1
ATOM 6433 O O . TRP D 1 220 ? 10.571 -37.272 34.638 1.00 25.55 220 TRP D O 1
ATOM 6444 N N . GLY D 1 221 ? 8.362 -37.754 34.505 1.00 26.84 221 GLY D N 1
ATOM 6445 C CA . GLY D 1 221 ? 8.369 -38.718 35.606 1.00 28.68 221 GLY D CA 1
ATOM 6446 C C . GLY D 1 221 ? 8.906 -40.088 35.251 1.00 29.85 221 GLY D C 1
ATOM 6447 O O . GLY D 1 221 ? 9.253 -40.366 34.095 1.00 30.80 221 GLY D O 1
#

B-factor: mean 17.92, std 7.26, range [6.48, 45.86]

Radius of gyration: 41.4 Å; Cα contacts (8 Å, |Δi|>4): 1823; chains: 4; bounding box: 48×135×73 Å

CATH classification: 3.20.20.70

InterPro domains:
  IPR001754 Orotidine 5'-phosphate decarboxylase domain [PF00215] (6-212)
  IPR001754 Orotidine 5'-phosphate decarboxylase domain [SM00934] (7-212)
  IPR011060 Ribulose-phosphate binding barrel [SSF51366] (6-216)
  IPR013785 Aldolase-type TIM barrel [G3DSA:3.20.20.70] (7-219)
  IPR041710 HPS/KGPDC domain [cd04726] (6-212)

Foldseek 3Di:
DDFAFEEEEDQDQELVSLVLLCVLAVVLGQEYEDACNNCVRPNQLSLLVSCVVPVRHAYEDENLAAAPLLVVLLRNLVSPHQEYEHELNHDLVSQLNNQVNNCVSPVPRHAYEYEDDDDDDVVSLVSCVVSVHAEYEQEQDVVCLVVLHARDPVSVVVLQVSVVSRHQYEYEGNDALVRPVVCQPRNHRYYYHYCVQSVDPRNNVRSNSSVVSSVVRVD/DFAFEEEEQQDQELCSLVLLCVLAVQLGAEYEDAQNNCVRPNQLSQLVSCVVPVPHAYEYENLAQDPQLVVLLRNLVSPHLEYEHELNRDLVSQLSNQVNNCVSVVPRHAYEYEDDPDDDVVSLLSCVVSVHAEYEAEPPVVVDDPVRLVVQQVSVVSRHQYEYEDPDALVCPVVQQPPNHRYYYDYCVQSVDPRNNVRSNSSVVSSVVRPD/DFAWEEEEQQDQELVSLVLLCVLAVVLGQEYEDACNNCVRPNQLSLLVSCVVRVRHAYEDENLAQAPQLVVLLRNLVSPHQEYEHELNRDLVSQLNNQVNNCVSPVPRHAYEYEDDDDDDVVSVVSCVVSVHAEYEAEAPVLRDDVRLVVQQVSVVSRHQYEYEDPDALVSVVVCQPPRHNYYYDYCNQSVDPRNNVRSNSSVVSSVVRRD/DFAFEEEEQLDQELVSLVLLCVLAVVLGQEYEDAQNNCVRPNQLSLLVSCVVPVPHAYEYENLAQDPQLVVLLRNLVSPHQEYEHELNRDLVSQLNNQVNNCVSPVPRHAYEYEDDDDDDVVSLVSCVVSVHAEYEAEDDVVCVVVPDQCDPVRLVVQQVSVVSRHQYEYEDNDALVCPVVCQPPRHNYYYDYCNQSVDPRNNVRSNSSVVSSVVRVD

Sequence (860 aa):
KQLPNLQVALDHSNLKGAITAAVSVGNEVDVIEAGTVCLLQVGSELVEVLRSLFPDKIIVADTKCADAGGTVAKNNAVRGADWMTCICSATIPTMKAARKAIEDINPDKGEIQVELYGDWTYDQAQQWLDAGISQAIYHQSRDALLAGETWGEKDLNKVKKLIEMGFRVSVTGGLSVDTLKLFEGVDVFTFIAGRGITEAKNPAGAARAFKDEIKRIWGQLPNLQVALDHSNLKGAITAAVSVGNEVDVIEAGTVCLLQVGSELVEVLRSLFPDKIIVADTKCADAGGTVAKNNAVRGADWMTCICSATIPTMKAARKAIEDINPDKGEIQVELYGDWTYDQAQQWLDAGISQAIYHQSRETWGEKDLNKVKKLIEMGFRVSVTGGLSVDTLKLFEGVDVFTFIAGRGITEAKNPAGAARAFKDEIKRIWGQLPNLQVALDHSNLKGAITAAVSVGNEVDVIEAGTVCLLQVGSELVEVLRSLFPDKIIVADTKCADAGGTVAKNNAVRGADWMTCICSATIPTMKAARKAIEDINPDKGEIQVELYGDWTYDQAQQWLDAGISQAIYHQSRTWGEKDLNKVKKLIEMGFRVSVTGGLSVDTLKLFEGVDVFTFIAGRGITEAKNPAGAARAFKDEIKRIWGQLPNLQVALDHSNLKGAITAAVSVGNEVDVIEAGTVCLLQVGSELVEVLRSLFPDKIIVADTKCADAGGTVAKNNAVRGADWMTCICSATIPTMKAARKAIEDINPDKGEIQVELYGDWTYDQAQQWLDAGISQAIYHQSRDALLAGETWGEKDLNKVKKLIEMGFRVSVTGGLSVDTLKLFEGVDVFTFIAGRGITEAKNPAGAARAFKDEIKRIWG

Solvent-accessible surface area: 35025 Å² total; per-residue (Å²): 164,130,51,5,14,0,1,0,14,0,74,48,40,69,79,154,18,0,44,96,9,0,88,39,1,0,127,37,2,41,0,0,7,0,0,18,13,0,0,4,29,38,0,0,106,1,0,83,48,0,48,90,78,19,88,133,42,38,0,0,0,6,5,23,4,5,30,42,3,24,60,4,0,116,16,1,4,89,63,20,0,2,10,0,0,0,1,14,12,6,58,39,98,11,0,78,41,0,50,131,19,0,63,115,82,26,102,138,81,7,43,3,1,0,6,10,18,41,116,26,62,70,117,37,0,79,90,6,34,110,3,44,2,32,0,0,2,16,38,2,54,93,124,16,56,149,72,70,103,80,5,32,119,76,9,10,82,68,0,86,100,0,24,142,47,46,7,84,0,0,0,25,16,29,29,48,59,105,39,0,110,66,0,53,39,9,105,3,27,0,0,9,9,20,167,70,10,18,108,32,118,91,25,35,31,32,0,137,40,5,43,85,24,0,120,83,9,55,67,132,57,9,25,0,1,0,12,0,78,44,44,68,79,154,19,0,46,97,10,0,86,37,2,0,118,53,2,39,0,0,8,0,0,19,11,0,1,5,30,37,0,0,106,0,0,82,47,0,47,88,79,13,94,71,47,39,0,0,0,6,5,22,4,5,28,41,3,24,59,4,0,116,16,2,5,85,61,20,0,2,11,0,0,0,1,12,16,5,62,36,95,11,0,90,42,0,38,126,19,0,64,114,73,26,102,137,86,7,41,2,1,0,6,10,19,40,117,41,63,67,114,36,0,80,87,5,37,111,3,45,2,32,0,0,2,11,36,33,81,214,106,74,6,25,115,79,8,12,78,90,0,88,110,0,35,92,54,44,7,84,0,0,0,24,32,43,28,47,55,101,26,0,104,79,0,118,78,12,106,3,48,0,0,8,10,19,164,67,9,17,112,30,113,14,32,22,15,28,0,56,44,4,42,70,20,0,109,158,23,57,84,133,70,8,26,0,1,1,14,0,74,50,43,69,78,156,19,0,46,93,9,0,83,38,1,0,128,39,4,39,0,0,8,0,0,20,11,0,0,4,29,36,0,0,105,0,0,81,47,0,51,89,78,20,86,139,44,35,0,0,0,6,5,23,4,5,29,42,3,23,58,5,0,118,15,1,4,92,61,20,1,2,11,0,0,0,1,16,16,6,56,39,91,10,0,90,41,0,47,133,22,0,66,125,73,21,115,133,74,8,47,2,1,0,6,10,21,39,118,34,63,68,114,38,0,75,86,5,34,107,2,46,3,31,0,0,2,13,38,31,83,222,116,12,38,116,77,9,13,79,82,0,95,91,0,36,153,49,46,6,83,0,0,0,23,33,46,27,48,60,96,34,0,95,77,0,114,86,8,107,3,45,0,0,10,9,20,171,69,11,19,114,34,118,92,26,29,22,26,0,117,44,2,50,86,22,0,42,154,35,56,83,131,68,6,26,0,1,2,14,0,77,46,41,67,84,156,18,0,38,94,9,0,88,40,1,0,132,45,1,41,0,0,8,0,0,18,11,0,1,6,30,39,0,0,108,1,0,83,50,0,52,90,78,19,93,136,50,38,0,0,0,5,5,23,4,5,30,43,4,23,60,5,0,115,18,2,5,87,62,21,0,7,11,0,0,0,0,12,14,5,60,40,98,10,0,103,46,0,65,126,16,0,63,87,79,26,102,135,109,7,42,2,1,0,6,8,22,41,117,41,61,71,99,34,0,75,83,4,36,108,2,45,2,31,0,0,2,10,38,29,35,143,113,15,39,163,82,63,87,70,7,16,115,74,5,10,79,92,0,84,95,0,38,153,49,46,8,82,0,0,0,24,29,44,26,51,52,105,23,0,102,72,0,114,80,10,108,3,46,0,0,9,7,21,170,67,9,19,122,33,117,97,26,36,32,28,0,134,44,4,43,70,22,0,131,152,23,54,94

Secondary structure (DSSP, 8-state):
--PPEEEEEE--SSHHHHHHHHHHHGGG-SEEEE-HHHHHHH-THHHHHHHHH-TTSEEEEEEEE-S-HHHHHHHHHTTT-SEEEEETTS-HHHHHHHHHHHHHH-TTT-EEEEE--SS--HHHHHHHHHTT--EEEEEPPHHHHHHTPPPPHHHHHHHHHHHHHT-EEEEESS--GGGGGGGTT---SEEEE-HHHHTSSSHHHHHHHHHHHHHHHH-/-PPEEEEEE--SSHHHHHHHHHHHGGG-SEEEE-HHHHHHH-THHHHHHHHH-TTSEEEEEEEE-S-HHHHHHHHHTTT-SEEEEETTS-HHHHHHHHHHHHHH-TTT-EEEEE--SS--HHHHHHHHHTT--EEEEEPP---S-HHHHHHHHHHHHHT-EEEEESS--TTTGGGGTT---SEEEE-HHHHTSSSHHHHHHHHHHHHHHHH-/-PPEEEEEE--SSHHHHHHHHHHHGGG-SEEEE-HHHHHHH-THHHHHHHHH-TTSEEEEEEEE-S-HHHHHHHHHTTT-SEEEEETTS-HHHHHHHHHHHHHH-TTT-EEEEE--SS--HHHHHHHHHTT--EEEEE------HHHHHHHHHHHHHT-EEEEESS--TTGGGGGTT---SEEEE-HHHHTSSSHHHHHHHHHHHHHHHH-/-PPEEEEEE--SSHHHHHHHHHHHGGG-SEEEE-HHHHHHH-THHHHHHHHH-TTSEEEEEEEE-S-HHHHHHHHHTTT-SEEEEETTS-HHHHHHHHHHHHHH-TTT-EEEEE--SS--HHHHHHHHHTT--EEEEE--HHHHHHT-SS-HHHHHHHHHHHHHT-EEEEESS--TTTGGGGTTS--SEEEE-HHHHTSSSHHHHHHHHHHHHHHHH-

Nearest PDB structures (foldseek):
  3exs-assembly2_D  TM=9.653E-01  e=1.753E-40  Streptococcus mutans
  1so5-assembly1_B  TM=9.506E-01  e=4.921E-28  Escherichia coli
  1so6-assembly1_A  TM=9.489E-01  e=1.327E-27  Escherichia coli
  1so3-assembly1_B  TM=9.504E-01  e=7.216E-27  Escherichia coli
  1xbz-assembly1_B  TM=9.520E-01  e=6.420E-27  Escherichia coli

Organism: Streptococcus mutans (NCBI:txid1309)